Protein AF-0000000074008177 (afdb_homodimer)

pLDDT: mean 93.33, std 7.46, range [54.0, 98.94]

InterPro domains:
  IPR011762 Acetyl-coenzyme A carboxyltransferase, N-terminal [PS50980] (1-225)
  IPR011763 Acetyl-coenzyme A carboxyltransferase, C-terminal [PS50989] (225-456)
  IPR029045 ClpP/crotonase-like domain superfamily [SSF52096] (3-215)
  IPR029045 ClpP/crotonase-like domain superfamily [SSF52096] (184-453)
  IPR034733 Acetyl-coenzyme A carboxylase carboxyl transferase subunit beta [PF01039] (3-454)
  IPR045190 Methylcrotonoyl-CoA carboxylase beta chain MCCB/AccD1-like [PTHR22855] (1-453)

Sequence (912 aa):
MVVEDRVKALIDQGSPFLELSPLAGFQMEYGTIPRASMLTGIGRVSGKLCMILANDGAVKGGSVYPITVKKQLRAQEIALQNRLPCIYVVDSGGAFLPLQSDIFPDKNHGGRSFYNEAVMSAAQIPQIAVVCGSCTAGGAYIPTMADEAVIVHKTGSVFLGGPPLVKAALGEIISAEDLGGATLHCSVSGCTDYFAPDEKSALQICRDIVATLNVHHNEIKGRLPASSPLYDPEEISSLVPSSEQHKLDMYQVIGRLVDRSLFHEFKKMYGPTLLTGFAHLDGYLVGIVGNQGEITSDAASKGAHFVTLCNERGIPILFLQNTWPETPLEAAVHANQLKCQAQMMAIVSCCSVPKITVVVGNAVGLTHYLMGGKATSPSFIFSWPNSIRCMESPNSIMKAVSTNLGLTIHDEDKRKELLAKARARTASETSAVFASSRMWDDGIILPQDTRQVGNNMVVEDRVKALIDQGSPFLELSPLAGFQMEYGTIPRASMLTGIGRVSGKLCMILANDGAVKGGSVYPITVKKQLRAQEIALQNRLPCIYVVDSGGAFLPLQSDIFPDKNHGGRSFYNEAVMSAAQIPQIAVVCGSCTAGGAYIPTMADEAVIVHKTGSVFLGGPPLVKAALGEIISAEDLGGATLHCSVSGCTDYFAPDEKSALQICRDIVATLNVHHNEIKGRLPASSPLYDPEEISSLVPSSEQHKLDMYQVIGRLVDRSLFHEFKKMYGPTLLTGFAHLDGYLVGIVGNQGEITSDAASKGAHFVTLCNERGIPILFLQNTWPETPLEAAVHANQLKCQAQMMAIVSCCSVPKITVVVGNAVGLTHYLMGGKATSPSFIFSWPNSIRCMESPNSIMKAVSTNLGLTIHDEDKRKELLAKARARTASETSAVFASSRMWDDGIILPQDTRQVGNN

Organism: Pomacea canaliculata (NCBI:txid400727)

Radius of gyration: 28.03 Å; Cα contacts (8 Å, |Δi|>4): 2174; chains: 2; bounding box: 73×78×67 Å

Foldseek 3Di:
DFQVVLVCLFAPPPWDKAWWLQLAQDPDPVDRFGSQQWIWTWGHFLRFIAIEIAGGCVTVNSEHELSNLVLLVLSLLLCQLQLHAYEYEDGHPYYPVVRCVSAPDDCSHLVVNLVSQQVSVVVVRAQEYEFQAEQEASSLSRLLSGPAYEFEAPGGFHDPDAQVVCCVPVVDRDHRCRHGHQCCCCPPVVSHPHYHPHSSRSSVVVSVVVNPRPDDRPDPPQFDAAAAAPDALVCQLVQQDPDPPDFRDVLVLCRRFFHPSDWAWDPCPWQVQWTWTWTHQNRAIAIEIEGNHECFLRNLQSLLVRLVVCLVVLHEYEFADDYAADDDDPPVRVVSRVVSNVSLLVSLLPRDHAYEYEDEAECEAPSVNSRPFVVSPHSFYEYAQRYWHDRHDLVVVLVVVLVVCVVPPVDPVVSVVVSVVSSVVSVQCGGPSNCSNSPSGGYHDHSSCVSVSVVD/DFQVVLVCLFAPPPWDKAWWLQLAQDPDPVDRFGSQQWIWTWGHFLRFIAIEIAGGCVTVNSEHELSNLVVLVLSLLLCQLQLHAYEYEDGHPYYPVVRCVSAPDDCSHLVVNLVSQQVSVVVVRAQEYEFQAEQEASSLSRLLSGPAYEFEAPHGFHDNDAQVVCCVPVVDRDHRCRHGHQCCCCPPVVSHPHYHPHSSRRSVVVSVVVNPRPDDRPDPPQFDAAAAAPDALVCQLVQQDPDPPDFRDVLVLCRRFFHPSDWAWDPCPWQVQWTWTWTHQNRAIAIEIEGNHECFLRNLQSLLVRLVVCLVVLHEYEFADDYADDDDDPPVRVVSRVVSNVSLLVSLLPRDHAYEYEDEAECEAPSVSSRPFVVSPHSFYEYAQRYWHDRHDLVVVLVVVLVVCVVPPVDPVVSVVVSVVSSVVSVQCGGPSNCSNSPSGGYHDHSSCVSVSVVD

Nearest PDB structures (foldseek):
  4q0g-assembly1_B-2  TM=9.702E-01  e=1.323E-62  Mycobacterium tuberculosis
  4q0g-assembly1_C  TM=9.439E-01  e=6.535E-63  Mycobacterium tuberculosis
  8j4z-assembly1_J  TM=9.513E-01  e=1.166E-61  Homo sapiens
  3u9s-assembly1_F  TM=9.625E-01  e=1.080E-59  Pseudomonas aeruginosa
  8j78-assembly1_J  TM=9.339E-01  e=2.934E-59  Homo sapiens

Solvent-accessible surface area (backbone atoms only — not comparable to full-atom values): 44468 Å² total; per-residue (Å²): 127,58,55,69,56,53,53,57,66,40,31,40,87,91,54,71,68,52,70,40,29,66,48,17,20,51,74,37,97,90,46,67,33,70,28,25,22,37,54,34,31,40,30,32,28,61,85,37,68,27,30,38,43,30,34,22,43,85,40,77,53,9,34,39,46,51,57,25,41,49,52,52,46,51,52,51,50,45,20,61,78,67,62,26,32,36,38,36,35,38,19,27,62,22,68,45,60,94,49,33,85,61,29,47,55,35,46,81,20,50,48,24,52,57,28,48,47,31,44,35,41,76,69,72,25,54,33,33,19,37,30,60,18,43,20,30,36,76,49,26,44,55,35,48,56,25,79,42,16,30,25,13,45,81,49,8,26,45,31,69,63,53,41,69,53,33,27,72,72,71,66,43,89,53,51,56,45,71,46,18,6,24,66,44,24,51,72,70,44,56,44,29,72,38,76,15,83,36,64,71,54,33,40,48,50,50,32,53,55,49,54,67,52,92,74,75,76,79,69,70,83,76,57,45,82,60,45,65,36,70,42,65,34,75,51,44,57,73,54,54,54,91,47,95,80,47,79,53,62,44,67,63,51,50,28,30,48,16,24,57,37,44,70,52,62,49,60,68,87,48,29,61,26,37,43,34,29,41,31,29,48,70,16,34,64,30,31,38,42,31,36,47,47,63,81,43,38,54,17,19,47,48,50,32,54,49,54,51,50,27,39,77,68,65,30,32,35,39,26,40,27,41,36,54,58,84,73,80,60,57,38,68,59,40,42,36,28,50,43,26,39,33,50,19,32,34,50,56,35,57,48,79,39,55,34,35,20,37,31,70,29,31,38,17,20,74,59,25,47,54,43,47,23,42,25,44,62,38,68,41,36,36,30,23,73,80,14,35,45,38,61,50,50,70,66,56,48,48,48,53,48,50,54,52,41,61,74,74,43,82,49,64,69,60,41,51,53,50,48,51,51,48,51,54,47,51,56,47,62,23,29,33,66,48,35,22,18,68,52,45,32,43,27,73,41,56,62,55,48,52,58,59,62,72,72,105,125,58,54,68,54,53,53,58,67,40,32,39,88,93,54,70,69,51,71,40,28,68,46,18,20,52,73,37,95,92,46,66,32,69,28,24,21,36,52,35,29,40,31,30,28,61,86,36,66,25,31,38,40,29,34,21,44,85,39,77,55,9,34,38,46,52,56,24,40,48,50,52,46,50,52,50,48,45,19,61,78,67,61,26,33,37,38,36,36,39,20,27,61,21,69,45,62,96,49,33,85,62,29,47,56,36,47,82,19,51,47,25,52,57,28,49,48,30,43,35,42,76,70,71,23,54,34,33,19,37,28,61,19,42,20,29,34,75,50,27,44,56,37,47,57,24,78,42,17,31,24,13,44,79,49,9,26,46,32,69,64,52,39,67,53,34,27,73,71,69,65,45,89,53,52,55,45,70,45,20,6,24,66,44,24,50,71,71,46,56,43,28,71,39,77,15,84,35,63,70,53,32,39,49,50,50,32,55,53,47,54,65,52,91,74,76,77,79,69,71,83,76,58,44,83,61,44,66,36,71,41,65,34,76,52,42,56,73,56,55,55,92,46,96,81,48,78,51,63,45,67,64,51,50,28,30,49,16,25,59,37,45,71,53,62,49,59,67,86,49,28,61,26,36,44,35,28,40,33,30,48,69,17,32,65,30,31,39,41,31,33,46,48,60,79,42,37,53,17,20,47,47,50,31,52,50,54,51,52,27,40,77,66,65,30,33,34,39,26,41,29,40,32,56,59,84,74,80,60,58,39,69,60,40,43,36,28,51,42,27,41,34,51,19,32,35,49,55,35,57,47,78,42,56,32,36,19,35,31,70,29,31,38,17,21,75,58,25,49,54,42,47,25,41,23,44,62,39,71,42,36,34,27,23,74,79,14,35,44,38,60,51,51,69,67,57,46,50,49,54,46,49,54,54,41,61,74,74,41,82,51,63,69,60,40,51,52,52,47,52,51,48,50,54,46,51,56,48,61,22,28,33,66,47,34,21,18,69,51,45,32,42,26,74,43,56,62,54,48,51,56,59,62,72,72,107

Secondary structure (DSSP, 8-state):
--HHHHHHHHSPTT--EEEE-TTTTTTBTTB--GGGGEEEEEEEETTEEEEEEEE-TTSGGGEE-HHHHHHHHHHHHHHHHHTPPEEEEEEE-EE-GGGGGGTSSSTTSHHHHHHHHHHHHHTT--EEEEEEEEEETHHHHHHHHSSEEEEETTT-EEESS-HHHHHHHH-----HHHHH-HHHIIIII-S-SEEESSHHHHHHHHHHHHHT--------TTPPPP---SS-GGGHHHHS-SSTTS---HHHHHHTTSGGG--EESSTTSSTTEEEEEEEETTEEEEEEEESS---HHHHHHHHHHHHHHHHHT--EEEEE---PPPP--HHHHHHHHHHHHHHHHHHHH--S-EEEEE-SEEESTHHHHTT-GGG--SEEEE-TT-EEESS-HHHHHHHHHHHHHHH---HHHHHHHHHHHHHHHHHHTBHHHHHHTTSSS-B--GGGHHHHHH-/--HHHHHHHHSPTT--EEEE-TTTTTTBTTB--GGGGEEEEEEEETTEEEEEEEE-TTSGGGEE-HHHHHHHHHHHHHHHHHTPPEEEEEEE-EE-GGGGGGTSSSTTSHHHHHHHHHHHHHTT--EEEEEEEEEETHHHHHHHHSSEEEEETTT-EEESS-HHHHHHHH-----HHHHH-HHHIIIII-S-SEEESSHHHHHHHHHHHHHH--------TTPPPP---SS-GGGHHHHS-SSTTS---HHHHHHHHSGGG--EESSTTSSTTEEEEEEEETTEEEEEEEESS---HHHHHHHHHHHHHHHHHT--EEEEEEE-PPPP--HHHHHHHHHHHHHHHHHHHH--S-EEEEEEEEEESTHHHHTT-GGG--SEEEE-TT-EEESS-HHHHHHHHHHHHHHH---HHHHHHHHHHHHHHHHHHTBHHHHHHTTSSS-B--GGGHHHHHH-

Structure (mmCIF, N/CA/C/O backbone):
data_AF-0000000074008177-model_v1
#
loop_
_entity.id
_entity.type
_entity.pdbx_description
1 polymer 'methylcrotonoyl-CoA carboxylase'
#
loop_
_atom_site.group_PDB
_atom_site.id
_atom_site.type_symbol
_atom_site.label_atom_id
_atom_site.label_alt_id
_atom_site.label_comp_id
_atom_site.label_asym_id
_atom_site.label_entity_id
_atom_site.label_seq_id
_atom_site.pdbx_PDB_ins_code
_atom_site.Cartn_x
_atom_site.Cartn_y
_atom_site.Cartn_z
_atom_site.occupancy
_atom_site.B_iso_or_equiv
_atom_site.auth_seq_id
_atom_site.auth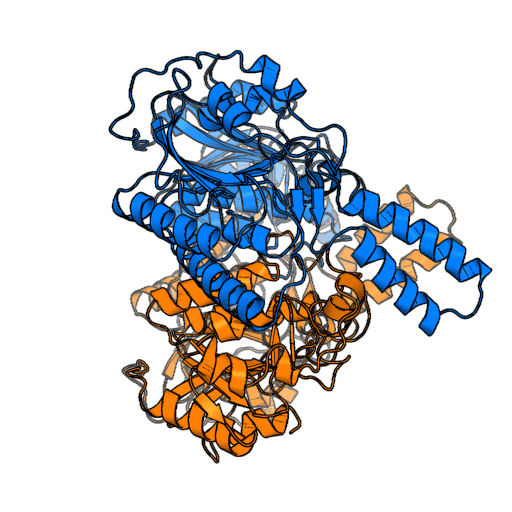_comp_id
_atom_site.auth_asym_id
_atom_site.auth_atom_id
_atom_site.pdbx_PDB_model_num
ATOM 1 N N . MET A 1 1 ? -24.156 16.016 16.75 1 92.62 1 MET A N 1
ATOM 2 C CA . MET A 1 1 ? -24.781 14.883 16.062 1 92.62 1 MET A CA 1
ATOM 3 C C . MET A 1 1 ? -23.875 13.656 16.109 1 92.62 1 MET A C 1
ATOM 5 O O . MET A 1 1 ? -22.656 13.773 16.172 1 92.62 1 MET A O 1
ATOM 9 N N . VAL A 1 2 ? -24.516 12.516 16.297 1 94.81 2 VAL A N 1
ATOM 10 C CA . VAL A 1 2 ? -23.75 11.281 16.125 1 94.81 2 VAL A CA 1
ATOM 11 C C . VAL A 1 2 ? -23.422 11.07 14.648 1 94.81 2 VAL A C 1
ATOM 13 O O . VAL A 1 2 ? -24.047 11.688 13.781 1 94.81 2 VAL A O 1
ATOM 16 N N . VAL A 1 3 ? -22.438 10.32 14.367 1 97.25 3 VAL A N 1
ATOM 17 C CA . VAL A 1 3 ? -21.859 10.203 13.031 1 97.25 3 VAL A CA 1
ATOM 18 C C . VAL A 1 3 ? -22.938 9.734 12.047 1 97.25 3 VAL A C 1
ATOM 20 O O . VAL A 1 3 ? -22.984 10.211 10.906 1 97.25 3 VAL A O 1
ATOM 23 N N . GLU A 1 4 ? -23.828 8.836 12.391 1 97.38 4 GLU A N 1
ATOM 24 C CA . GLU A 1 4 ? -24.875 8.344 11.516 1 97.38 4 GLU A CA 1
ATOM 25 C C . GLU A 1 4 ? -25.812 9.477 11.094 1 97.38 4 GLU A C 1
ATOM 27 O O . GLU A 1 4 ? -26.25 9.539 9.945 1 97.38 4 GLU A O 1
ATOM 32 N N . ASP A 1 5 ? -26.109 10.328 12.031 1 97.5 5 ASP A N 1
ATOM 33 C CA . ASP A 1 5 ? -26.984 11.453 11.742 1 97.5 5 ASP A CA 1
ATOM 34 C C . ASP A 1 5 ? -26.312 12.445 10.797 1 97.5 5 ASP A C 1
ATOM 36 O O . ASP A 1 5 ? -26.984 13.039 9.938 1 97.5 5 ASP A O 1
ATOM 40 N N . ARG A 1 6 ? -25.016 12.656 10.969 1 98.19 6 ARG A N 1
ATOM 41 C CA . ARG A 1 6 ? -24.266 13.531 10.062 1 98.19 6 ARG A CA 1
ATOM 42 C C . ARG A 1 6 ? -24.359 13.023 8.625 1 98.19 6 ARG A C 1
ATOM 44 O O . ARG A 1 6 ? -24.641 13.797 7.707 1 98.19 6 ARG A O 1
ATOM 51 N N . VAL A 1 7 ? -24.156 11.711 8.43 1 98.25 7 VAL A N 1
ATOM 52 C CA . VAL A 1 7 ? -24.172 11.117 7.098 1 98.25 7 VAL A CA 1
ATOM 53 C C . VAL A 1 7 ? -25.594 11.188 6.523 1 98.25 7 VAL A C 1
ATOM 55 O O . VAL A 1 7 ? -25.781 11.539 5.355 1 98.25 7 VAL A O 1
ATOM 58 N N . LYS A 1 8 ? -26.578 10.891 7.348 1 97.62 8 LYS A N 1
ATOM 59 C CA . LYS A 1 8 ? -27.969 10.953 6.918 1 97.62 8 LYS A CA 1
ATOM 60 C C . LYS A 1 8 ? -28.344 12.352 6.453 1 97.62 8 LYS A C 1
ATOM 62 O O . LYS A 1 8 ? -29.078 12.516 5.48 1 97.62 8 LYS A O 1
ATOM 67 N N . ALA A 1 9 ? -27.844 13.328 7.172 1 97.88 9 ALA A N 1
ATOM 68 C CA . ALA A 1 9 ? -28.141 14.719 6.836 1 97.88 9 ALA A CA 1
ATOM 69 C C . ALA A 1 9 ? -27.469 15.117 5.527 1 97.88 9 ALA A C 1
ATOM 71 O O . ALA A 1 9 ? -27.922 16.047 4.848 1 97.88 9 ALA A O 1
ATOM 72 N N . LEU A 1 10 ? -26.359 14.469 5.164 1 98.31 10 LEU A N 1
ATOM 73 C CA . LEU A 1 10 ? -25.594 14.797 3.969 1 98.31 10 LEU A CA 1
ATOM 74 C C . LEU A 1 10 ? -26.219 14.164 2.73 1 98.31 10 LEU A C 1
ATOM 76 O O . LEU A 1 10 ? -26.297 14.805 1.678 1 98.31 10 LEU A O 1
ATOM 80 N N . ILE A 1 11 ? -26.672 12.906 2.828 1 98.06 11 ILE A N 1
ATOM 81 C CA . ILE A 1 11 ? -27.094 12.148 1.654 1 98.06 11 ILE A CA 1
ATOM 82 C C . ILE A 1 11 ? -28.516 12.555 1.264 1 98.06 11 ILE A C 1
ATOM 84 O O . ILE A 1 11 ? -29.281 13.023 2.105 1 98.06 11 ILE A O 1
ATOM 88 N N . ASP A 1 12 ? -28.812 12.43 0.008 1 97.81 12 ASP A N 1
ATOM 89 C CA . ASP A 1 12 ? -30.156 12.734 -0.486 1 97.81 12 ASP A CA 1
ATOM 90 C C . ASP A 1 12 ? -31.203 11.891 0.22 1 97.81 12 ASP A C 1
ATOM 92 O O . ASP A 1 12 ? -31.016 10.688 0.42 1 97.81 12 ASP A O 1
ATOM 96 N N . GLN A 1 13 ? -32.25 12.562 0.595 1 96.38 13 GLN A N 1
ATOM 97 C CA . GLN A 1 13 ? -33.312 11.867 1.297 1 96.38 13 GLN A CA 1
ATOM 98 C C . GLN A 1 13 ? -33.844 10.672 0.49 1 96.38 13 GLN A C 1
ATOM 100 O O . GLN A 1 13 ? -34.094 10.797 -0.706 1 96.38 13 GLN A O 1
ATOM 105 N N . GLY A 1 14 ? -33.875 9.562 1.134 1 93.06 14 GLY A N 1
ATOM 106 C CA . GLY A 1 14 ? -34.406 8.359 0.524 1 93.06 14 GLY A CA 1
ATOM 107 C C . GLY A 1 14 ? -33.438 7.66 -0.387 1 93.06 14 GLY A C 1
ATOM 108 O O . GLY A 1 14 ? -33.719 6.59 -0.927 1 93.06 14 GLY A O 1
ATOM 109 N N . SER A 1 15 ? -32.281 8.242 -0.63 1 92.69 15 SER A N 1
ATOM 110 C CA . SER A 1 15 ? -31.281 7.613 -1.49 1 92.69 15 SER A CA 1
ATOM 111 C C . SER A 1 15 ? -30.5 6.539 -0.741 1 92.69 15 SER A C 1
ATOM 113 O O . SER A 1 15 ? -30.375 6.594 0.485 1 92.69 15 SER A O 1
ATOM 115 N N . PRO A 1 16 ? -30.047 5.52 -1.491 1 92 16 PRO A N 1
ATOM 116 C CA . PRO A 1 16 ? -29.266 4.457 -0.848 1 92 16 PRO A CA 1
ATOM 117 C C . PRO A 1 16 ? -27.891 4.926 -0.397 1 92 16 PRO A C 1
ATOM 119 O O . PRO A 1 16 ? -27.359 5.906 -0.932 1 92 16 PRO A O 1
ATOM 122 N N . PHE A 1 17 ? -27.375 4.297 0.656 1 95.31 17 PHE A N 1
ATOM 123 C CA . PHE A 1 17 ? -26.016 4.488 1.164 1 95.31 17 PHE A CA 1
ATOM 124 C C . PHE A 1 17 ? -25.297 3.154 1.293 1 95.31 17 PHE A C 1
ATOM 126 O O . PHE A 1 17 ? -25.766 2.252 1.989 1 95.31 17 PHE A O 1
ATOM 133 N N . LEU A 1 18 ? -24.219 2.938 0.572 1 95.62 18 LEU A N 1
ATOM 134 C CA . LEU A 1 18 ? -23.391 1.737 0.69 1 95.62 18 LEU A CA 1
ATOM 135 C C . LEU A 1 18 ? -22.281 1.939 1.715 1 95.62 18 LEU A C 1
ATOM 137 O O . LEU A 1 18 ? -21.234 2.502 1.395 1 95.62 18 LEU A O 1
ATOM 141 N N . GLU A 1 19 ? -22.547 1.491 2.926 1 97.06 19 GLU A N 1
ATOM 142 C CA . GLU A 1 19 ? -21.5 1.553 3.939 1 97.06 19 GLU A CA 1
ATOM 143 C C . GLU A 1 19 ? -20.391 0.554 3.643 1 97.06 19 GLU A C 1
ATOM 145 O O . GLU A 1 19 ? -20.656 -0.588 3.262 1 97.06 19 GLU A O 1
ATOM 150 N N . LEU A 1 20 ? -19.219 1.006 3.811 1 97.88 20 LEU A N 1
ATOM 151 C CA . LEU A 1 20 ? -18.047 0.157 3.562 1 97.88 20 LEU A CA 1
ATOM 152 C C . LEU A 1 20 ? -17.344 -0.186 4.867 1 97.88 20 LEU A C 1
ATOM 154 O O . LEU A 1 20 ? -17.234 0.659 5.758 1 97.88 20 LEU A O 1
ATOM 158 N N . SER A 1 21 ? -16.922 -1.44 5.027 1 98.12 21 SER A N 1
ATOM 159 C CA . SER A 1 21 ? -16.062 -1.953 6.082 1 98.12 21 SER A CA 1
ATOM 160 C C . SER A 1 21 ? -16.656 -1.696 7.461 1 98.12 21 SER A C 1
ATOM 162 O O . SER A 1 21 ? -15.992 -1.166 8.352 1 98.12 21 SER A O 1
ATOM 164 N N . PRO A 1 22 ? -17.875 -2.088 7.688 1 97.62 22 PRO A N 1
ATOM 165 C CA . PRO A 1 22 ? -18.531 -1.797 8.969 1 97.62 22 PRO A CA 1
ATOM 166 C C . PRO A 1 22 ? -17.906 -2.562 10.133 1 97.62 22 PRO A C 1
ATOM 168 O O . PRO A 1 22 ? -18.047 -2.162 11.289 1 97.62 22 PRO A O 1
ATOM 171 N N . LEU A 1 23 ? -17.172 -3.654 9.867 1 98.12 23 LEU A N 1
ATOM 172 C CA . LEU A 1 23 ? -16.625 -4.477 10.945 1 98.12 23 LEU A CA 1
ATOM 173 C C . LEU A 1 23 ? -15.172 -4.121 11.203 1 98.12 23 LEU A C 1
ATOM 175 O O . LEU A 1 23 ? -14.539 -4.699 12.094 1 98.12 23 LEU A O 1
ATOM 179 N N . ALA A 1 24 ? -14.648 -3.156 10.477 1 98.62 24 ALA A N 1
ATOM 180 C CA . ALA A 1 24 ? -13.25 -2.771 10.656 1 98.62 24 ALA A CA 1
ATOM 181 C C . ALA A 1 24 ? -12.969 -2.426 12.117 1 98.62 24 ALA A C 1
ATOM 183 O O . ALA A 1 24 ? -13.719 -1.676 12.742 1 98.62 24 ALA A O 1
ATOM 184 N N . GLY A 1 25 ? -11.875 -2.998 12.633 1 98.44 25 GLY A N 1
ATOM 185 C CA . GLY A 1 25 ? -11.422 -2.639 13.961 1 98.44 25 GLY A CA 1
ATOM 186 C C . GLY A 1 25 ? -11.969 -3.547 15.047 1 98.44 25 GLY A C 1
ATOM 187 O O . GLY A 1 25 ? -11.672 -3.369 16.234 1 98.44 25 GLY A O 1
ATOM 188 N N . PHE A 1 26 ? -12.75 -4.594 14.641 1 97.62 26 PHE A N 1
ATOM 189 C CA . PHE A 1 26 ? -13.305 -5.527 15.609 1 97.62 26 PHE A CA 1
ATOM 190 C C . PHE A 1 26 ? -12.227 -6.465 16.141 1 97.62 26 PHE A C 1
ATOM 192 O O . PHE A 1 26 ? -11.508 -7.102 15.359 1 97.62 26 PHE A O 1
ATOM 199 N N . GLN A 1 27 ? -12 -6.504 17.438 1 95.5 27 GLN A N 1
ATOM 200 C CA . GLN A 1 27 ? -11.102 -7.398 18.156 1 95.5 27 GLN A CA 1
ATOM 201 C C . GLN A 1 27 ? -9.688 -7.344 17.594 1 95.5 27 GLN A C 1
ATOM 203 O O . GLN A 1 27 ? -9.102 -8.375 17.281 1 95.5 27 GLN A O 1
ATOM 208 N N . MET A 1 28 ? -9.18 -6.152 17.484 1 96 28 MET A N 1
ATOM 209 C CA . MET A 1 28 ? -7.789 -5.973 17.094 1 96 28 MET A CA 1
ATOM 210 C C . MET A 1 28 ? -6.844 -6.328 18.234 1 96 28 MET A C 1
ATOM 212 O O . MET A 1 28 ? -7.266 -6.438 19.375 1 96 28 MET A O 1
ATOM 216 N N . GLU A 1 29 ? -5.605 -6.531 17.875 1 91.56 29 GLU A N 1
ATOM 217 C CA . GLU A 1 29 ? -4.59 -6.855 18.875 1 91.56 29 GLU A CA 1
ATOM 218 C C . GLU A 1 29 ? -4.473 -5.75 19.922 1 91.56 29 GLU A C 1
ATOM 220 O O . GLU A 1 29 ? -4.16 -6.016 21.078 1 91.56 29 GLU A O 1
ATOM 225 N N . TYR A 1 30 ? -4.738 -4.512 19.562 1 91.94 30 TYR A N 1
ATOM 226 C CA . TYR A 1 30 ? -4.637 -3.377 20.484 1 91.94 30 TYR A CA 1
ATOM 227 C C . TYR A 1 30 ? -6.008 -2.98 21.016 1 91.94 30 TYR A C 1
ATOM 229 O O . TYR A 1 30 ? -6.184 -1.872 21.516 1 91.94 30 TYR A O 1
ATOM 237 N N . GLY A 1 31 ? -7.02 -3.865 20.859 1 93.69 31 GLY A N 1
ATOM 238 C CA . GLY A 1 31 ? -8.359 -3.633 21.359 1 93.69 31 GLY A CA 1
ATOM 239 C C . GLY A 1 31 ? -9.391 -3.439 20.266 1 93.69 31 GLY A C 1
ATOM 240 O O . GLY A 1 31 ? -9.031 -3.311 19.094 1 93.69 31 GLY A O 1
ATOM 241 N N . THR A 1 32 ? -10.664 -3.471 20.641 1 96.69 32 THR A N 1
ATOM 242 C CA . THR A 1 32 ? -11.758 -3.279 19.688 1 96.69 32 THR A CA 1
ATOM 243 C C . THR A 1 32 ? -11.969 -1.797 19.406 1 96.69 32 THR A C 1
ATOM 245 O O . THR A 1 32 ? -12.055 -0.987 20.328 1 96.69 32 THR A O 1
ATOM 248 N N . ILE A 1 33 ? -11.945 -1.417 18.188 1 97.75 33 ILE A N 1
ATOM 249 C CA . ILE A 1 33 ? -12.219 -0.075 17.688 1 97.75 33 ILE A CA 1
ATOM 250 C C . ILE A 1 33 ? -13.445 -0.105 16.781 1 97.75 33 ILE A C 1
ATOM 252 O O . ILE A 1 33 ? -13.312 -0.262 15.562 1 97.75 33 ILE A O 1
ATOM 256 N N . PRO A 1 34 ? -14.602 0.086 17.344 1 97.19 34 PRO A N 1
ATOM 257 C CA . PRO A 1 34 ? -15.812 -0.046 16.531 1 97.19 34 PRO A CA 1
ATOM 258 C C . PRO A 1 34 ? -15.75 0.752 15.234 1 97.19 34 PRO A C 1
ATOM 260 O O . PRO A 1 34 ? -15.477 1.955 15.258 1 97.19 34 PRO A O 1
ATOM 263 N N . ARG A 1 35 ? -15.93 0.091 14.078 1 97.44 35 ARG A N 1
ATOM 264 C CA . ARG A 1 35 ? -15.922 0.66 12.734 1 97.44 35 ARG A CA 1
ATOM 265 C C . ARG A 1 35 ? -14.633 1.429 12.469 1 97.44 35 ARG A C 1
ATOM 267 O O . ARG A 1 35 ? -14.625 2.4 11.711 1 97.44 35 ARG A O 1
ATOM 274 N N . ALA A 1 36 ? -13.625 1.115 13.242 1 98.06 36 ALA A N 1
ATOM 275 C CA . ALA A 1 36 ? -12.336 1.802 13.164 1 98.06 36 ALA A CA 1
ATOM 276 C C . ALA A 1 36 ? -12.492 3.297 13.422 1 98.06 36 ALA A C 1
ATOM 278 O O . ALA A 1 36 ? -11.805 4.117 12.812 1 98.06 36 ALA A O 1
ATOM 279 N N . SER A 1 37 ? -13.492 3.684 14.195 1 97.38 37 SER A N 1
ATOM 280 C CA . SER A 1 37 ? -13.766 5.055 14.609 1 97.38 37 SER A CA 1
ATOM 281 C C . SER A 1 37 ? -14.094 5.941 13.414 1 97.38 37 SER A C 1
ATOM 283 O O . SER A 1 37 ? -13.805 7.141 13.43 1 97.38 37 SER A O 1
ATOM 285 N N . MET A 1 38 ? -14.602 5.375 12.336 1 98 38 MET A N 1
ATOM 286 C CA . MET A 1 38 ? -14.922 6.125 11.125 1 98 38 MET A CA 1
ATOM 287 C C . MET A 1 38 ? -16.016 5.426 10.32 1 98 38 MET A C 1
ATOM 289 O O . MET A 1 38 ? -15.969 4.207 10.133 1 98 38 MET A O 1
ATOM 293 N N . LEU A 1 39 ? -17 6.137 9.969 1 98.38 39 LEU A N 1
ATOM 294 C CA . LEU A 1 39 ? -18.016 5.656 9.031 1 98.38 39 LEU A CA 1
ATOM 295 C C . LEU A 1 39 ? -17.656 6.051 7.602 1 98.38 39 LEU A C 1
ATOM 297 O O . LEU A 1 39 ? -17.453 7.23 7.309 1 98.38 39 LEU A O 1
ATOM 301 N N . THR A 1 40 ? -17.438 5.055 6.715 1 98.69 40 THR A N 1
ATOM 302 C CA . THR A 1 40 ? -17.172 5.328 5.305 1 98.69 40 THR A CA 1
ATOM 303 C C . THR A 1 40 ? -18.234 4.699 4.418 1 98.69 40 THR A C 1
ATOM 305 O O . THR A 1 40 ? -18.844 3.689 4.785 1 98.69 40 THR A O 1
ATOM 308 N N . GLY A 1 41 ? -18.438 5.328 3.279 1 98.12 41 GLY A N 1
ATOM 309 C CA . GLY A 1 41 ? -19.422 4.77 2.348 1 98.12 41 GLY A CA 1
ATOM 310 C C . GLY A 1 41 ? -19.688 5.676 1.162 1 98.12 41 GLY A C 1
ATOM 311 O O . GLY A 1 41 ? -19.156 6.785 1.087 1 98.12 41 GLY A O 1
ATOM 312 N N . ILE A 1 42 ? -20.438 5.195 0.255 1 97.25 42 ILE A N 1
ATOM 313 C CA . ILE A 1 42 ? -20.812 5.902 -0.965 1 97.25 42 ILE A CA 1
ATOM 314 C C . ILE A 1 42 ? -22.297 6.262 -0.921 1 97.25 42 ILE A C 1
ATOM 316 O O . ILE A 1 42 ? -23.141 5.406 -0.635 1 97.25 42 ILE A O 1
ATOM 320 N N . GLY A 1 43 ? -22.625 7.5 -1.13 1 96.06 43 GLY A N 1
ATOM 321 C CA . GLY A 1 43 ? -23.984 7.988 -1.171 1 96.06 43 GLY A CA 1
ATOM 322 C C . GLY A 1 43 ? -24.172 9.141 -2.139 1 96.06 43 GLY A C 1
ATOM 323 O O . GLY A 1 43 ? -23.203 9.688 -2.66 1 96.06 43 GLY A O 1
ATOM 324 N N . ARG A 1 44 ? -25.422 9.438 -2.398 1 96.31 44 ARG A N 1
ATOM 325 C CA . ARG A 1 44 ? -25.75 10.562 -3.268 1 96.31 44 ARG A CA 1
ATOM 326 C C . ARG A 1 44 ? -25.938 11.836 -2.461 1 96.31 44 ARG A C 1
ATOM 328 O O . ARG A 1 44 ? -26.703 11.859 -1.491 1 96.31 44 ARG A O 1
ATOM 335 N N . VAL A 1 45 ? -25.203 12.805 -2.791 1 97.88 45 VAL A N 1
ATOM 336 C CA . VAL A 1 45 ? -25.312 14.133 -2.195 1 97.88 45 VAL A CA 1
ATOM 337 C C . VAL A 1 45 ? -25.609 15.164 -3.279 1 97.88 45 VAL A C 1
ATOM 339 O O . VAL A 1 45 ? -24.812 15.344 -4.207 1 97.88 45 VAL A O 1
ATOM 342 N N . SER A 1 46 ? -26.766 15.781 -3.17 1 97.25 46 SER A N 1
ATOM 343 C CA . SER A 1 46 ? -27.203 16.734 -4.188 1 97.25 46 SER A CA 1
ATOM 344 C C . SER A 1 46 ? -27.141 16.125 -5.582 1 97.25 46 SER A C 1
ATOM 346 O O . SER A 1 46 ? -26.625 16.734 -6.516 1 97.25 46 SER A O 1
ATOM 348 N N . GLY A 1 47 ? -27.5 14.93 -5.637 1 94.25 47 GLY A N 1
ATOM 349 C CA . GLY A 1 47 ? -27.656 14.242 -6.906 1 94.25 47 GLY A CA 1
ATOM 350 C C . GLY A 1 47 ? -26.359 13.594 -7.391 1 94.25 47 GLY A C 1
ATOM 351 O O . GLY A 1 47 ? -26.359 12.883 -8.398 1 94.25 47 GLY A O 1
ATOM 352 N N . LYS A 1 48 ? -25.297 13.773 -6.691 1 95.38 48 LYS A N 1
ATOM 353 C CA . LYS A 1 48 ? -24 13.266 -7.141 1 95.38 48 LYS A CA 1
ATOM 354 C C . LYS A 1 48 ? -23.484 12.172 -6.207 1 95.38 48 LYS A C 1
ATOM 356 O O . LYS A 1 48 ? -23.625 12.273 -4.984 1 95.38 48 LYS A O 1
ATOM 361 N N . LEU A 1 49 ? -22.938 11.102 -6.785 1 95.31 49 LEU A N 1
ATOM 362 C CA . LEU A 1 49 ? -22.312 10.062 -5.973 1 95.31 49 LEU A CA 1
ATOM 363 C C . LEU A 1 49 ? -21.016 10.57 -5.34 1 95.31 49 LEU A C 1
ATOM 365 O O . LEU A 1 49 ? -20.156 11.109 -6.031 1 95.31 49 LEU A O 1
ATOM 369 N N . CYS A 1 50 ? -20.922 10.453 -4.031 1 97.75 50 CYS A N 1
ATOM 370 C CA . CYS A 1 50 ? -19.766 10.906 -3.283 1 97.75 50 CYS A CA 1
ATOM 371 C C . CYS A 1 50 ? -19.25 9.82 -2.34 1 97.75 50 CYS A C 1
ATOM 373 O O . CYS A 1 50 ? -20.031 8.969 -1.896 1 97.75 50 CYS A O 1
ATOM 375 N N . MET A 1 51 ? -18 9.742 -2.158 1 98.56 51 MET A N 1
ATOM 376 C CA . MET A 1 51 ? -17.406 8.992 -1.053 1 98.56 51 MET A CA 1
ATOM 377 C C . MET A 1 51 ? -17.422 9.812 0.232 1 98.56 51 MET A C 1
ATOM 379 O O . MET A 1 51 ? -16.938 10.945 0.258 1 98.56 51 MET A O 1
ATOM 383 N N . ILE A 1 52 ? -18.031 9.297 1.221 1 98.88 52 ILE A N 1
ATOM 384 C CA . ILE A 1 52 ? -18.109 9.992 2.5 1 98.88 52 ILE A CA 1
ATOM 385 C C . ILE A 1 52 ? -17.203 9.305 3.521 1 98.88 52 ILE A C 1
ATOM 387 O O . ILE A 1 52 ? -17.25 8.086 3.676 1 98.88 52 ILE A O 1
ATOM 391 N N . LEU A 1 53 ? -16.344 10.008 4.113 1 98.75 53 LEU A N 1
ATOM 392 C CA . LEU A 1 53 ? -15.5 9.602 5.234 1 98.75 53 LEU A CA 1
ATOM 393 C C . LEU A 1 53 ? -15.82 10.422 6.48 1 98.75 53 LEU A C 1
ATOM 395 O O . LEU A 1 53 ? -15.523 11.617 6.531 1 98.75 53 LEU A O 1
ATOM 399 N N . ALA A 1 54 ? -16.406 9.797 7.477 1 98.62 54 ALA A N 1
ATOM 400 C CA . ALA A 1 54 ? -16.859 10.539 8.641 1 98.62 54 ALA A CA 1
ATOM 401 C C . ALA A 1 54 ? -16.281 9.961 9.93 1 98.62 54 ALA A C 1
ATOM 403 O O . ALA A 1 54 ? -16.578 8.82 10.289 1 98.62 54 ALA A O 1
ATOM 404 N N . ASN A 1 55 ? -15.477 10.766 10.609 1 97.81 55 ASN A N 1
ATOM 405 C CA . ASN A 1 55 ? -14.938 10.344 11.898 1 97.81 55 ASN A CA 1
ATOM 406 C C . ASN A 1 55 ? -16.031 10.133 12.93 1 97.81 55 ASN A C 1
ATOM 408 O O . ASN A 1 55 ? -17.047 10.836 12.914 1 97.81 55 ASN A O 1
ATOM 412 N N . ASP A 1 56 ? -15.82 9.156 13.758 1 96.88 56 ASP A N 1
ATOM 413 C CA . ASP A 1 56 ? -16.75 8.898 14.859 1 96.88 56 ASP A CA 1
ATOM 414 C C . ASP A 1 56 ? -16.141 9.312 16.188 1 96.88 56 ASP A C 1
ATOM 416 O O . ASP A 1 56 ? -15.453 8.523 16.844 1 96.88 56 ASP A O 1
ATOM 420 N N . GLY A 1 57 ? -16.453 10.469 16.656 1 93.25 57 GLY A N 1
ATOM 421 C CA . GLY A 1 57 ? -15.906 11.023 17.875 1 93.25 57 GLY A CA 1
ATOM 422 C C . GLY A 1 57 ? -16.344 10.273 19.125 1 93.25 57 GLY A C 1
ATOM 423 O O . GLY A 1 57 ? -15.727 10.398 20.172 1 93.25 57 GLY A O 1
ATOM 424 N N . ALA A 1 58 ? -17.359 9.477 18.984 1 93 58 ALA A N 1
ATOM 425 C CA . ALA A 1 58 ? -17.906 8.742 20.125 1 93 58 ALA A CA 1
ATOM 426 C C . ALA A 1 58 ? -17.047 7.504 20.422 1 93 58 ALA A C 1
ATOM 428 O O . ALA A 1 58 ? -17.156 6.922 21.5 1 93 58 ALA A O 1
ATOM 429 N N . VAL A 1 59 ? -16.266 7.125 19.469 1 94.12 59 VAL A N 1
ATOM 430 C CA . VAL A 1 59 ? -15.406 5.957 19.641 1 94.12 59 VAL A CA 1
ATOM 431 C C . VAL A 1 59 ? -14.016 6.398 20.094 1 94.12 59 VAL A C 1
ATOM 433 O O . VAL A 1 59 ? -13.219 6.883 19.281 1 94.12 59 VAL A O 1
ATOM 436 N N . LYS A 1 60 ? -13.711 6.176 21.359 1 90.75 60 LYS A N 1
ATOM 437 C CA . LYS A 1 60 ? -12.398 6.465 21.922 1 90.75 60 LYS A CA 1
ATOM 438 C C . LYS A 1 60 ? -11.961 7.891 21.609 1 90.75 60 LYS A C 1
ATOM 440 O O . LYS A 1 60 ? -10.828 8.117 21.203 1 90.75 60 LYS A O 1
ATOM 445 N N . GLY A 1 61 ? -12.953 8.805 21.703 1 88.25 61 GLY A N 1
ATOM 446 C CA . GLY A 1 61 ? -12.656 10.211 21.484 1 88.25 61 GLY A CA 1
ATOM 447 C C . GLY A 1 61 ? -12.289 10.539 20.047 1 88.25 61 GLY A C 1
ATOM 448 O O . GLY A 1 61 ? -11.641 11.555 19.781 1 88.25 61 GLY A O 1
ATOM 449 N N . GLY A 1 62 ? -12.586 9.633 19.172 1 91.75 62 GLY A N 1
ATOM 450 C CA . GLY A 1 62 ? -12.25 9.859 17.766 1 91.75 62 GLY A CA 1
ATOM 451 C C . GLY A 1 62 ? -10.781 9.641 17.453 1 91.75 62 GLY A C 1
ATOM 452 O O . GLY A 1 62 ? -10.273 10.148 16.453 1 91.75 62 GLY A O 1
ATOM 453 N N . SER A 1 63 ? -10.078 8.906 18.297 1 92.69 63 SER A N 1
ATOM 454 C CA . SER A 1 63 ? -8.656 8.641 18.125 1 92.69 63 SER A CA 1
ATOM 455 C C . SER A 1 63 ? -8.406 7.809 16.859 1 92.69 63 SER A C 1
ATOM 457 O O . SER A 1 63 ? -9.203 6.934 16.531 1 92.69 63 SER A O 1
ATOM 459 N N . VAL A 1 64 ? -7.336 8.141 16.234 1 96.19 64 VAL A N 1
ATOM 460 C CA . VAL A 1 64 ? -6.957 7.457 15.008 1 96.19 64 VAL A CA 1
ATOM 461 C C . VAL A 1 64 ? -6.012 6.301 15.336 1 96.19 64 VAL A C 1
ATOM 463 O O . VAL A 1 64 ? -4.93 6.508 15.891 1 96.19 64 VAL A O 1
ATOM 466 N N . TYR A 1 65 ? -6.465 5.09 15.094 1 97.31 65 TYR A N 1
ATOM 467 C CA . TYR A 1 65 ? -5.676 3.869 15.234 1 97.31 65 TYR A CA 1
ATOM 468 C C . TYR A 1 65 ? -5.152 3.398 13.891 1 97.31 65 TYR A C 1
ATOM 470 O O . TYR A 1 65 ? -5.559 3.912 12.844 1 97.31 65 TYR A O 1
ATOM 478 N N . PRO A 1 66 ? -4.195 2.43 13.875 1 98 66 PRO A N 1
ATOM 479 C CA . PRO A 1 66 ? -3.682 1.93 12.602 1 98 66 PRO A CA 1
ATOM 480 C C . PRO A 1 66 ? -4.789 1.468 11.656 1 98 66 PRO A C 1
ATOM 482 O O . PRO A 1 66 ? -4.758 1.774 10.461 1 98 66 PRO A O 1
ATOM 485 N N . ILE A 1 67 ? -5.824 0.824 12.156 1 98.62 67 ILE A N 1
ATOM 486 C CA . ILE A 1 67 ? -6.918 0.314 11.336 1 98.62 67 ILE A CA 1
ATOM 487 C C . ILE A 1 67 ? -7.758 1.478 10.812 1 98.62 67 ILE A C 1
ATOM 489 O O . ILE A 1 67 ? -8.375 1.376 9.75 1 98.62 67 ILE A O 1
ATOM 493 N N . THR A 1 68 ? -7.797 2.635 11.562 1 98.5 68 THR A N 1
ATOM 494 C CA . THR A 1 68 ? -8.492 3.826 11.094 1 98.5 68 THR A CA 1
ATOM 495 C C . THR A 1 68 ? -7.836 4.379 9.828 1 98.5 68 THR A C 1
ATOM 497 O O . THR A 1 68 ? -8.516 4.715 8.859 1 98.5 68 THR A O 1
ATOM 500 N N . VAL A 1 69 ? -6.516 4.398 9.898 1 98.44 69 VAL A N 1
ATOM 501 C CA . VAL A 1 69 ? -5.754 4.875 8.75 1 98.44 69 VAL A CA 1
ATOM 502 C C . VAL A 1 69 ? -6.004 3.963 7.555 1 98.44 69 VAL A C 1
ATOM 504 O O . VAL A 1 69 ? -6.289 4.441 6.453 1 98.44 69 VAL A O 1
ATOM 507 N N . LYS A 1 70 ? -5.922 2.672 7.801 1 98.62 70 LYS A N 1
ATOM 508 C CA . LYS A 1 70 ? -6.145 1.707 6.73 1 98.62 70 LYS A CA 1
ATOM 509 C C . LYS A 1 70 ? -7.52 1.896 6.094 1 98.62 70 LYS A C 1
ATOM 511 O O . LYS A 1 70 ? -7.66 1.825 4.871 1 98.62 70 LYS A O 1
ATOM 516 N N . LYS A 1 71 ? -8.531 2.088 6.906 1 98.69 71 LYS A N 1
ATOM 517 C CA . LYS A 1 71 ? -9.891 2.275 6.41 1 98.69 71 LYS A CA 1
ATOM 518 C C . LYS A 1 71 ? -10 3.551 5.578 1 98.69 71 LYS A C 1
ATOM 520 O O . LYS A 1 71 ? -10.633 3.555 4.52 1 98.69 71 LYS A O 1
ATOM 525 N N . GLN A 1 72 ? -9.422 4.625 6.07 1 98.62 72 GLN A N 1
ATOM 526 C CA . GLN A 1 72 ? -9.422 5.883 5.328 1 98.62 72 GLN A CA 1
ATOM 527 C C . GLN A 1 72 ? -8.742 5.719 3.971 1 98.62 72 GLN A C 1
ATOM 529 O O . GLN A 1 72 ? -9.258 6.188 2.953 1 98.62 72 GLN A O 1
ATOM 534 N N . LEU A 1 73 ? -7.621 5.055 3.947 1 98.75 73 LEU A N 1
ATOM 535 C CA . LEU A 1 73 ? -6.875 4.855 2.709 1 98.75 73 LEU A CA 1
ATOM 536 C C . LEU A 1 73 ? -7.68 4.02 1.719 1 98.75 73 LEU A C 1
ATOM 538 O O . LEU A 1 73 ? -7.652 4.281 0.514 1 98.75 73 LEU A O 1
ATOM 542 N N . ARG A 1 74 ? -8.359 3.008 2.211 1 98.75 74 ARG A N 1
ATOM 543 C CA . ARG A 1 74 ? -9.188 2.188 1.331 1 98.75 74 ARG A CA 1
ATOM 544 C C . ARG A 1 74 ? -10.32 3.006 0.725 1 98.75 74 ARG A C 1
ATOM 546 O O . ARG A 1 74 ? -10.609 2.893 -0.469 1 98.75 74 ARG A O 1
ATOM 553 N N . ALA A 1 75 ? -10.953 3.838 1.535 1 98.69 75 ALA A N 1
ATOM 554 C CA . ALA A 1 75 ? -12.008 4.711 1.025 1 98.69 75 ALA A CA 1
ATOM 555 C C . ALA A 1 75 ? -11.469 5.645 -0.057 1 98.69 75 ALA A C 1
ATOM 557 O O . ALA A 1 75 ? -12.109 5.828 -1.096 1 98.69 75 ALA A O 1
ATOM 558 N N . GLN A 1 76 ? -10.344 6.219 0.202 1 98.81 76 GLN A N 1
ATOM 559 C CA . GLN A 1 76 ? -9.719 7.105 -0.776 1 98.81 76 GLN A CA 1
ATOM 560 C C . GLN A 1 76 ? -9.375 6.355 -2.059 1 98.81 76 GLN A C 1
ATOM 562 O O . GLN A 1 76 ? -9.523 6.891 -3.158 1 98.81 76 GLN A O 1
ATOM 567 N N . GLU A 1 77 ? -8.914 5.129 -1.931 1 98.31 77 GLU A N 1
ATOM 568 C CA . GLU A 1 77 ? -8.586 4.305 -3.09 1 98.31 77 GLU A CA 1
ATOM 569 C C . GLU A 1 77 ? -9.82 4.062 -3.959 1 98.31 77 GLU A C 1
ATOM 571 O O . GLU A 1 77 ? -9.766 4.215 -5.18 1 98.31 77 GLU A O 1
ATOM 576 N N . ILE A 1 78 ? -10.883 3.719 -3.346 1 97.5 78 ILE A N 1
ATOM 577 C CA . ILE A 1 78 ? -12.125 3.48 -4.066 1 97.5 78 ILE A CA 1
ATOM 578 C C . ILE A 1 78 ? -12.586 4.77 -4.746 1 97.5 78 ILE A C 1
ATOM 580 O O . ILE A 1 78 ? -13.008 4.75 -5.906 1 97.5 78 ILE A O 1
ATOM 584 N N . ALA A 1 79 ? -12.469 5.863 -4.02 1 97.94 79 ALA A N 1
ATOM 585 C CA . ALA A 1 79 ? -12.859 7.152 -4.582 1 97.94 79 ALA A CA 1
ATOM 586 C C . ALA A 1 79 ? -12.008 7.5 -5.805 1 97.94 79 ALA A C 1
ATOM 588 O O . ALA A 1 79 ? -12.531 7.965 -6.82 1 97.94 79 ALA A O 1
ATOM 589 N N . LEU A 1 80 ? -10.75 7.293 -5.668 1 97.62 80 LEU A N 1
ATOM 590 C CA . LEU A 1 80 ? -9.844 7.574 -6.777 1 97.62 80 LEU A CA 1
ATOM 591 C C . LEU A 1 80 ? -10.188 6.723 -7.992 1 97.62 80 LEU A C 1
ATOM 593 O O . LEU A 1 80 ? -10.305 7.238 -9.109 1 97.62 80 LEU A O 1
ATOM 597 N N . GLN A 1 81 ? -10.43 5.406 -7.773 1 94.19 81 GLN A N 1
ATOM 598 C CA . GLN A 1 81 ? -10.695 4.453 -8.844 1 94.19 81 GLN A CA 1
ATOM 599 C C . GLN A 1 81 ? -12 4.777 -9.555 1 94.19 81 GLN A C 1
ATOM 601 O O . GLN A 1 81 ? -12.141 4.531 -10.758 1 94.19 81 GLN A O 1
ATOM 606 N N . ASN A 1 82 ? -12.906 5.359 -8.82 1 92.62 82 ASN A N 1
ATOM 607 C CA . ASN A 1 82 ? -14.234 5.605 -9.375 1 92.62 82 ASN A CA 1
ATOM 608 C C . ASN A 1 82 ? -14.484 7.094 -9.586 1 92.62 82 ASN A C 1
ATOM 610 O O . ASN A 1 82 ? -15.602 7.5 -9.914 1 92.62 82 ASN A O 1
ATOM 614 N N . ARG A 1 83 ? -13.461 7.938 -9.297 1 94.62 83 ARG A N 1
ATOM 615 C CA . ARG A 1 83 ? -13.508 9.391 -9.445 1 94.62 83 ARG A CA 1
ATOM 616 C C . ARG A 1 83 ? -14.68 9.984 -8.672 1 94.62 83 ARG A C 1
ATOM 618 O O . ARG A 1 83 ? -15.445 10.781 -9.219 1 94.62 83 ARG A O 1
ATOM 625 N N . LEU A 1 84 ? -14.859 9.531 -7.48 1 96.62 84 LEU A N 1
ATOM 626 C CA . LEU A 1 84 ? -15.906 10.031 -6.598 1 96.62 84 LEU A CA 1
ATOM 627 C C . LEU A 1 84 ? -15.406 11.227 -5.793 1 96.62 84 LEU A C 1
ATOM 629 O O . LEU A 1 84 ? -14.375 11.148 -5.121 1 96.62 84 LEU A O 1
ATOM 633 N N . PRO A 1 85 ? -16.188 12.344 -5.855 1 98.31 85 PRO A N 1
ATOM 634 C CA . PRO A 1 85 ? -15.852 13.391 -4.887 1 98.31 85 PRO A CA 1
ATOM 635 C C . PRO A 1 85 ? -15.812 12.875 -3.449 1 98.31 85 PRO A C 1
ATOM 637 O O . PRO A 1 85 ? -16.641 12.039 -3.068 1 98.31 85 PRO A O 1
ATOM 640 N N . CYS A 1 86 ? -14.867 13.344 -2.684 1 98.88 86 CYS A N 1
ATOM 641 C CA . CYS A 1 86 ? -14.75 12.922 -1.292 1 98.88 86 CYS A CA 1
ATOM 642 C C . CYS A 1 86 ? -15.266 14.008 -0.349 1 98.88 86 CYS A C 1
ATOM 644 O O . CYS A 1 86 ? -14.977 15.188 -0.538 1 98.88 86 CYS A O 1
ATOM 646 N N . ILE A 1 87 ? -16.016 13.602 0.589 1 98.94 87 ILE A N 1
ATOM 647 C CA . ILE A 1 87 ? -16.453 14.461 1.676 1 98.94 87 ILE A CA 1
ATOM 648 C C . ILE A 1 87 ? -15.914 13.945 3.004 1 98.94 87 ILE A C 1
ATOM 650 O O . ILE A 1 87 ? -16.281 12.859 3.451 1 98.94 87 ILE A O 1
ATOM 654 N N . TYR A 1 88 ? -15.055 14.727 3.561 1 98.81 88 TYR A N 1
ATOM 655 C CA . TYR A 1 88 ? -14.492 14.398 4.867 1 98.81 88 TYR A CA 1
ATOM 656 C C . TYR A 1 88 ? -15.25 15.102 5.98 1 98.81 88 TYR A C 1
ATOM 658 O O . TYR A 1 88 ? -15.211 16.328 6.09 1 98.81 88 TYR A O 1
ATOM 666 N N . VAL A 1 89 ? -15.977 14.359 6.766 1 98.69 89 VAL A N 1
ATOM 667 C CA . VAL A 1 89 ? -16.594 14.891 7.98 1 98.69 89 VAL A CA 1
ATOM 668 C C . VAL A 1 89 ? -15.672 14.648 9.172 1 98.69 89 VAL A C 1
ATOM 670 O O . VAL A 1 89 ? -15.609 13.539 9.703 1 98.69 89 VAL A O 1
ATOM 673 N N . VAL A 1 90 ? -15.07 15.711 9.625 1 97.62 90 VAL A N 1
ATOM 674 C CA . VAL A 1 90 ? -13.914 15.539 10.492 1 97.62 90 VAL A CA 1
ATOM 675 C C . VAL A 1 90 ? -14.32 15.773 11.945 1 97.62 90 VAL A C 1
ATOM 677 O O . VAL A 1 90 ? -14.961 16.781 12.266 1 97.62 90 VAL A O 1
ATOM 680 N N . ASP A 1 91 ? -14 14.898 12.82 1 96.19 91 ASP A N 1
ATOM 681 C CA . ASP A 1 91 ? -14.18 14.891 14.266 1 96.19 91 ASP A CA 1
ATOM 682 C C . ASP A 1 91 ? -13.266 13.867 14.938 1 96.19 91 ASP A C 1
ATOM 684 O O . ASP A 1 91 ? -13.711 12.789 15.328 1 96.19 91 ASP A O 1
ATOM 688 N N . SER A 1 92 ? -12.023 14.219 15.055 1 92.5 92 SER A N 1
ATOM 689 C CA . SER A 1 92 ? -11.023 13.25 15.469 1 92.5 92 SER A CA 1
ATOM 690 C C . SER A 1 92 ? -10.117 13.82 16.562 1 92.5 92 SER A C 1
ATOM 692 O O . SER A 1 92 ? -9.703 14.984 16.484 1 92.5 92 SER A O 1
ATOM 694 N N . GLY A 1 93 ? -9.82 13 17.516 1 89 93 GLY A N 1
ATOM 695 C CA . GLY A 1 93 ? -8.922 13.391 18.594 1 89 93 GLY A CA 1
ATOM 696 C C . GLY A 1 93 ? -7.457 13.227 18.234 1 89 93 GLY A C 1
ATOM 697 O O . GLY A 1 93 ? -6.582 13.477 19.078 1 89 93 GLY A O 1
ATOM 698 N N . GLY A 1 94 ? -7.199 12.836 17.047 1 90.38 94 GLY A N 1
ATOM 699 C CA . GLY A 1 94 ? -5.812 12.656 16.641 1 90.38 94 GLY A CA 1
ATOM 700 C C . GLY A 1 94 ? -5.328 11.227 16.781 1 90.38 94 GLY A C 1
ATOM 701 O O . GLY A 1 94 ? -6.09 10.352 17.188 1 90.38 94 GLY A O 1
ATOM 702 N N . ALA A 1 95 ? -4.02 11.07 16.5 1 92.88 95 ALA A N 1
ATOM 703 C CA . ALA A 1 95 ? -3.43 9.734 16.5 1 92.88 95 ALA A CA 1
ATOM 704 C C . ALA A 1 95 ? -3.299 9.18 17.922 1 92.88 95 ALA A C 1
ATOM 706 O O . ALA A 1 95 ? -2.961 9.914 18.844 1 92.88 95 ALA A O 1
ATOM 707 N N . PHE A 1 96 ? -3.582 7.93 18.109 1 91.62 96 PHE A N 1
ATOM 708 C CA . PHE A 1 96 ? -3.273 7.242 19.359 1 91.62 96 PHE A CA 1
ATOM 709 C C . PHE A 1 96 ? -1.769 7.066 19.531 1 91.62 96 PHE A C 1
ATOM 711 O O . PHE A 1 96 ? -1.194 6.09 19.031 1 91.62 96 PHE A O 1
ATOM 718 N N . LEU A 1 97 ? -1.127 7.852 20.266 1 89.38 97 LEU A N 1
ATOM 719 C CA . LEU A 1 97 ? 0.312 8.094 20.281 1 89.38 97 LEU A CA 1
ATOM 720 C C . LEU A 1 97 ? 1.073 6.832 20.672 1 89.38 97 LEU A C 1
ATOM 722 O O . LEU A 1 97 ? 2.162 6.57 20.156 1 89.38 97 LEU A O 1
ATOM 726 N N . PRO A 1 98 ? 0.551 6.008 21.594 1 87.19 98 PRO A N 1
ATOM 727 C CA . PRO A 1 98 ? 1.284 4.793 21.953 1 87.19 98 PRO A CA 1
ATOM 728 C C . PRO A 1 98 ? 1.521 3.871 20.75 1 87.19 98 PRO A C 1
ATOM 730 O O . PRO A 1 98 ? 2.432 3.039 20.781 1 87.19 98 PRO A O 1
ATOM 733 N N . LEU A 1 99 ? 0.703 4.051 19.641 1 91.62 99 LEU A N 1
ATOM 734 C CA . LEU A 1 99 ? 0.875 3.219 18.453 1 91.62 99 LEU A CA 1
ATOM 735 C C . LEU A 1 99 ? 1.427 4.039 17.297 1 91.62 99 LEU A C 1
ATOM 737 O O . LEU A 1 99 ? 1.226 3.684 16.141 1 91.62 99 LEU A O 1
ATOM 741 N N . GLN A 1 100 ? 2.125 5.094 17.594 1 92.44 100 GLN A N 1
ATOM 742 C CA . GLN A 1 100 ? 2.566 6.031 16.562 1 92.44 100 GLN A CA 1
ATOM 743 C C . GLN A 1 100 ? 3.451 5.34 15.531 1 92.44 100 GLN A C 1
ATOM 745 O O . GLN A 1 100 ? 3.438 5.699 14.352 1 92.44 100 GLN A O 1
ATOM 750 N N . SER A 1 101 ? 4.207 4.258 15.922 1 93.38 101 SER A N 1
ATOM 751 C CA . SER A 1 101 ? 5.102 3.562 15 1 93.38 101 SER A CA 1
ATOM 752 C C . SER A 1 101 ? 4.32 2.809 13.93 1 93.38 101 SER A C 1
ATOM 754 O O . SER A 1 101 ? 4.867 2.463 12.883 1 93.38 101 SER A O 1
ATOM 756 N N . ASP A 1 102 ? 3.025 2.594 14.141 1 95.5 102 ASP A N 1
ATOM 757 C CA . ASP A 1 102 ? 2.172 1.893 13.188 1 95.5 102 ASP A CA 1
ATOM 758 C C . ASP A 1 102 ? 1.239 2.865 12.469 1 95.5 102 ASP A C 1
ATOM 760 O O . ASP A 1 102 ? 0.338 2.445 11.734 1 95.5 102 ASP A O 1
ATOM 764 N N . ILE A 1 103 ? 1.422 4.156 12.656 1 96.5 103 ILE A N 1
ATOM 765 C CA . ILE A 1 103 ? 0.498 5.152 12.125 1 96.5 103 ILE A CA 1
ATOM 766 C C . ILE A 1 103 ? 1.263 6.156 11.266 1 96.5 103 ILE A C 1
ATOM 768 O O . ILE A 1 103 ? 0.727 6.68 10.289 1 96.5 103 ILE A O 1
ATOM 772 N N . PHE A 1 104 ? 2.578 6.285 11.477 1 96.31 104 PHE A N 1
ATOM 773 C CA . PHE A 1 104 ? 3.24 7.516 11.062 1 96.31 104 PHE A CA 1
ATOM 774 C C . PHE A 1 104 ? 4.312 7.227 10.023 1 96.31 104 PHE A C 1
ATOM 776 O O . PHE A 1 104 ? 4.316 7.82 8.945 1 96.31 104 PHE A O 1
ATOM 783 N N . PRO A 1 105 ? 5.168 6.332 10.148 1 97 105 PRO A N 1
ATOM 784 C CA . PRO A 1 105 ? 6.445 6.406 9.43 1 97 105 PRO A CA 1
ATOM 785 C C . PRO A 1 105 ? 6.383 5.781 8.039 1 97 105 PRO A C 1
ATOM 787 O O . PRO A 1 105 ? 7.152 6.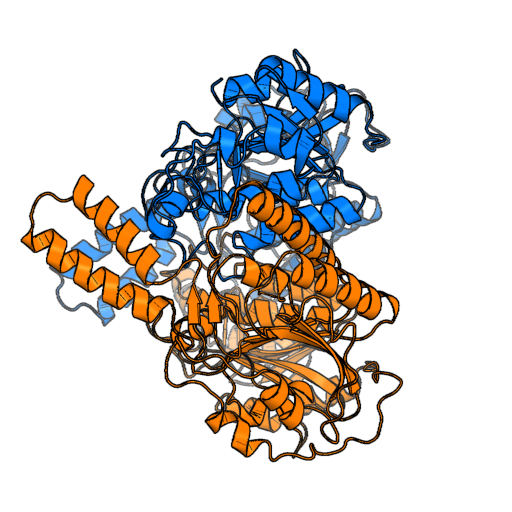16 7.152 1 97 105 PRO A O 1
ATOM 790 N N . ASP A 1 106 ? 5.523 4.871 7.785 1 97.38 106 ASP A N 1
ATOM 791 C CA . ASP A 1 106 ? 5.586 4.039 6.59 1 97.38 106 ASP A CA 1
ATOM 792 C C . ASP A 1 106 ? 4.715 4.613 5.473 1 97.38 106 ASP A C 1
ATOM 794 O O . ASP A 1 106 ? 4.008 5.602 5.68 1 97.38 106 ASP A O 1
ATOM 798 N N . LYS A 1 107 ? 4.812 4.004 4.32 1 97.56 107 LYS A N 1
ATOM 799 C CA . LYS A 1 107 ? 4.199 4.484 3.084 1 97.56 107 LYS A CA 1
ATOM 800 C C . LYS A 1 107 ? 2.682 4.582 3.227 1 97.56 107 LYS A C 1
ATOM 802 O O . LYS A 1 107 ? 2.078 5.582 2.842 1 97.56 107 LYS A O 1
ATOM 807 N N . ASN A 1 108 ? 2.084 3.533 3.773 1 97.62 108 ASN A N 1
ATOM 808 C CA . ASN A 1 108 ? 0.629 3.459 3.844 1 97.62 108 ASN A CA 1
ATOM 809 C C . ASN A 1 108 ? 0.113 3.848 5.227 1 97.62 108 ASN A C 1
ATOM 811 O O . ASN A 1 108 ? -0.862 3.271 5.715 1 97.62 108 ASN A O 1
ATOM 815 N N . HIS A 1 109 ? 0.837 4.711 5.867 1 97.56 109 HIS A N 1
ATOM 816 C CA . HIS A 1 109 ? 0.424 5.293 7.141 1 97.56 109 HIS A CA 1
ATOM 817 C C . HIS A 1 109 ? -0.27 6.637 6.934 1 97.56 109 HIS A C 1
ATOM 819 O O . HIS A 1 109 ? -0.736 6.934 5.832 1 97.56 109 HIS A O 1
ATOM 825 N N . GLY A 1 110 ? -0.434 7.375 8.039 1 96.69 110 GLY A N 1
ATOM 826 C CA . GLY A 1 110 ? -1.289 8.555 8.07 1 96.69 110 GLY A CA 1
ATOM 827 C C . GLY A 1 110 ? -0.954 9.562 6.984 1 96.69 110 GLY A C 1
ATOM 828 O O . GLY A 1 110 ? -1.852 10.156 6.383 1 96.69 110 GLY A O 1
ATOM 829 N N . GLY A 1 111 ? 0.345 9.742 6.68 1 97.12 111 GLY A N 1
ATOM 830 C CA . GLY A 1 111 ? 0.757 10.719 5.68 1 97.12 111 GLY A CA 1
ATOM 831 C C . GLY A 1 111 ? 0.197 10.43 4.301 1 97.12 111 GLY A C 1
ATOM 832 O O . GLY A 1 111 ? 0.053 11.344 3.482 1 97.12 111 GLY A O 1
ATOM 833 N N . ARG A 1 112 ? -0.072 9.156 4.016 1 98.25 112 ARG A N 1
ATOM 834 C CA . ARG A 1 112 ? -0.602 8.758 2.717 1 98.25 112 ARG A CA 1
ATOM 835 C C . ARG A 1 112 ? -1.985 9.352 2.482 1 98.25 112 ARG A C 1
ATOM 837 O O . ARG A 1 112 ? -2.352 9.656 1.346 1 98.25 112 ARG A O 1
ATOM 844 N N . SER A 1 113 ? -2.734 9.594 3.553 1 97.88 113 SER A N 1
ATOM 845 C CA . SER A 1 113 ? -4.062 10.18 3.412 1 97.88 113 SER A CA 1
ATOM 846 C C . SER A 1 113 ? -3.979 11.602 2.861 1 97.88 113 SER A C 1
ATOM 848 O O . SER A 1 113 ? -4.797 12 2.029 1 97.88 113 SER A O 1
ATOM 850 N N . PHE A 1 114 ? -2.973 12.32 3.326 1 97.81 114 PHE A N 1
ATOM 851 C CA . PHE A 1 114 ? -2.777 13.688 2.855 1 97.81 114 PHE A CA 1
ATOM 852 C C . PHE A 1 114 ? -2.275 13.695 1.416 1 97.81 114 PHE A C 1
ATOM 854 O O . PHE A 1 114 ? -2.75 14.484 0.592 1 97.81 114 PHE A O 1
ATOM 861 N N . TYR A 1 115 ? -1.354 12.789 1.196 1 98.44 115 TYR A N 1
ATOM 862 C CA . TYR A 1 115 ? -0.845 12.602 -0.156 1 98.44 115 TYR A CA 1
ATOM 863 C C . TYR A 1 115 ? -1.981 12.328 -1.136 1 98.44 115 TYR A C 1
ATOM 865 O O . TYR A 1 115 ? -2.07 12.977 -2.184 1 98.44 115 TYR A O 1
ATOM 873 N N . ASN A 1 116 ? -2.857 11.383 -0.768 1 98.69 116 ASN A N 1
ATOM 874 C CA . ASN A 1 116 ? -3.967 10.992 -1.635 1 98.69 116 ASN A CA 1
ATOM 875 C C . ASN A 1 116 ? -4.93 12.156 -1.864 1 98.69 116 ASN A C 1
ATOM 877 O O . ASN A 1 116 ? -5.449 12.328 -2.969 1 98.69 116 ASN A O 1
ATOM 881 N N . GLU A 1 117 ? -5.18 12.898 -0.813 1 98.44 117 GLU A N 1
ATOM 882 C CA . GLU A 1 117 ? -6.035 14.07 -0.958 1 98.44 117 GLU A CA 1
ATOM 883 C C . GLU A 1 117 ? -5.492 15.016 -2.025 1 98.44 117 GLU A C 1
ATOM 885 O O . GLU A 1 117 ? -6.234 15.461 -2.904 1 98.44 117 GLU A O 1
ATOM 890 N N . ALA A 1 118 ? -4.223 15.305 -1.938 1 98.44 118 ALA A N 1
ATOM 891 C CA . ALA A 1 118 ? -3.58 16.219 -2.883 1 98.44 118 ALA A CA 1
ATOM 892 C C . ALA A 1 118 ? -3.629 15.656 -4.301 1 98.44 118 ALA A C 1
ATOM 894 O O . ALA A 1 118 ? -3.967 16.375 -5.246 1 98.44 118 ALA A O 1
ATOM 895 N N . VAL A 1 119 ? -3.318 14.406 -4.465 1 98.25 119 VAL A N 1
ATOM 896 C CA . VAL A 1 119 ? -3.264 13.75 -5.766 1 98.25 119 VAL A CA 1
ATOM 897 C C . VAL A 1 119 ? -4.66 13.719 -6.387 1 98.25 119 VAL A C 1
ATOM 899 O O . VAL A 1 119 ? -4.82 13.961 -7.586 1 98.25 119 VAL A O 1
ATOM 902 N N . MET A 1 120 ? -5.688 13.422 -5.574 1 98.38 120 MET A N 1
ATOM 903 C CA . MET A 1 120 ? -7.059 13.367 -6.078 1 98.38 120 MET A CA 1
ATOM 904 C C . MET A 1 120 ? -7.539 14.758 -6.492 1 98.38 120 MET A C 1
ATOM 906 O O . MET A 1 120 ? -8.18 14.914 -7.531 1 98.38 120 MET A O 1
ATOM 910 N N . SER A 1 121 ? -7.203 15.719 -5.672 1 98.25 121 SER A N 1
ATOM 911 C CA . SER A 1 121 ? -7.535 17.094 -6.062 1 98.25 121 SER A CA 1
ATOM 912 C C . SER A 1 121 ? -6.895 17.453 -7.395 1 98.25 121 SER A C 1
ATOM 914 O O . SER A 1 121 ? -7.562 17.984 -8.289 1 98.25 121 SER A O 1
ATOM 916 N N . ALA A 1 122 ? -5.594 17.156 -7.559 1 97.44 122 ALA A N 1
ATOM 917 C CA . ALA A 1 122 ? -4.863 17.422 -8.797 1 97.44 122 ALA A CA 1
ATOM 918 C C . ALA A 1 122 ? -5.484 16.688 -9.977 1 97.44 122 ALA A C 1
ATOM 920 O O . ALA A 1 122 ? -5.426 17.156 -11.109 1 97.44 122 ALA A O 1
ATOM 921 N N . ALA A 1 123 ? -6.109 15.562 -9.734 1 96.62 123 ALA A N 1
ATOM 922 C CA . ALA A 1 123 ? -6.758 14.75 -10.766 1 96.62 123 ALA A CA 1
ATOM 923 C C . ALA A 1 123 ? -8.188 15.219 -11.016 1 96.62 123 ALA A C 1
ATOM 925 O O . ALA A 1 123 ? -8.961 14.539 -11.695 1 96.62 123 ALA A O 1
ATOM 926 N N . GLN A 1 124 ? -8.594 16.25 -10.414 1 96.62 124 GLN A N 1
ATOM 927 C CA . GLN A 1 124 ? -9.898 16.875 -10.586 1 96.62 124 GLN A CA 1
ATOM 928 C C . GLN A 1 124 ? -10.992 16.047 -9.914 1 96.62 124 GLN A C 1
ATOM 930 O O . GLN A 1 124 ? -12.109 15.945 -10.438 1 96.62 124 GLN A O 1
ATOM 935 N N . ILE A 1 125 ? -10.656 15.391 -8.898 1 97.81 125 ILE A N 1
ATOM 936 C CA . ILE A 1 125 ? -11.617 14.75 -8 1 97.81 125 ILE A CA 1
ATOM 937 C C . ILE A 1 125 ? -11.82 15.625 -6.762 1 97.81 125 ILE A C 1
ATOM 939 O O . ILE A 1 125 ? -10.953 15.672 -5.887 1 97.81 125 ILE A O 1
ATOM 943 N N . PRO A 1 126 ? -12.906 16.234 -6.629 1 98.5 126 PRO A N 1
ATOM 944 C CA . PRO A 1 126 ? -13.094 17.25 -5.582 1 98.5 126 PRO A CA 1
ATOM 945 C C . PRO A 1 126 ? -12.914 16.672 -4.18 1 98.5 126 PRO A C 1
ATOM 947 O O . PRO A 1 126 ? -13.352 15.555 -3.902 1 98.5 126 PRO A O 1
ATOM 950 N N . GLN A 1 127 ? -12.234 17.391 -3.34 1 98.81 127 GLN A N 1
ATOM 951 C CA . GLN A 1 127 ? -12.023 17.109 -1.924 1 98.81 127 GLN A CA 1
ATOM 952 C C . GLN A 1 127 ? -12.719 18.141 -1.046 1 98.81 127 GLN A C 1
ATOM 954 O O . GLN A 1 127 ? -12.367 19.328 -1.078 1 98.81 127 GLN A O 1
ATOM 959 N N . ILE A 1 128 ? -13.711 17.75 -0.251 1 98.88 128 ILE A N 1
ATOM 960 C CA . ILE A 1 128 ? -14.484 18.656 0.585 1 98.88 128 ILE A CA 1
ATOM 961 C C . ILE A 1 128 ? -14.391 18.219 2.045 1 98.88 128 ILE A C 1
ATOM 963 O O . ILE A 1 128 ? -14.445 17.031 2.346 1 98.88 128 ILE A O 1
ATOM 967 N N . ALA A 1 129 ? -14.273 19.172 2.943 1 98.88 129 ALA A N 1
ATOM 968 C CA . ALA A 1 129 ? -14.203 18.828 4.359 1 98.88 129 ALA A CA 1
ATOM 969 C C . ALA A 1 129 ? -15.25 19.594 5.164 1 98.88 129 ALA A C 1
ATOM 971 O O . ALA A 1 129 ? -15.531 20.766 4.867 1 98.88 129 ALA A O 1
ATOM 972 N N . VAL A 1 130 ? -15.812 18.953 6.09 1 98.81 130 VAL A N 1
ATOM 973 C CA . VAL A 1 130 ? -16.703 19.547 7.078 1 98.81 130 VAL A CA 1
ATOM 974 C C . VAL A 1 130 ? -16.156 19.297 8.484 1 98.81 130 VAL A C 1
ATOM 976 O O . VAL A 1 130 ? -16.188 18.156 8.977 1 98.81 130 VAL A O 1
ATOM 979 N N . VAL A 1 131 ? -15.727 20.375 9.117 1 98.5 131 VAL A N 1
ATOM 980 C CA . VAL A 1 131 ? -15.117 20.266 10.438 1 98.5 131 VAL A CA 1
ATOM 981 C C . VAL A 1 131 ? -16.203 20.375 11.516 1 98.5 131 VAL A C 1
ATOM 983 O O . VAL A 1 131 ? -16.594 21.484 11.883 1 98.5 131 VAL A O 1
ATOM 986 N N . CYS A 1 132 ? -16.562 19.234 12.07 1 97.56 132 CYS A N 1
ATOM 987 C CA . CYS A 1 132 ? -17.641 19.172 13.055 1 97.56 132 CYS A CA 1
ATOM 988 C C . CYS A 1 132 ? -17.078 19.141 14.469 1 97.56 132 CYS A C 1
ATOM 990 O O . CYS A 1 132 ? -17.766 19.453 15.43 1 97.56 132 CYS A O 1
ATOM 992 N N . GLY A 1 133 ? -15.898 18.734 14.57 1 95.5 133 GLY A N 1
ATOM 993 C CA . GLY A 1 133 ? -15.219 18.609 15.852 1 95.5 133 GLY A CA 1
ATOM 994 C C . GLY A 1 133 ? -13.742 18.922 15.781 1 95.5 133 GLY A C 1
ATOM 995 O O . GLY A 1 133 ? -13.32 19.781 15 1 95.5 133 GLY A O 1
ATOM 996 N N . SER A 1 134 ? -13.016 18.25 16.656 1 93 134 SER A N 1
ATOM 997 C CA . SER A 1 134 ? -11.586 18.531 16.766 1 93 134 SER A CA 1
ATOM 998 C C . SER A 1 134 ? -10.82 17.953 15.578 1 93 134 SER A C 1
ATOM 1000 O O . SER A 1 134 ? -11.117 16.844 15.117 1 93 134 SER A O 1
ATOM 1002 N N . CYS A 1 135 ? -9.961 18.703 15.047 1 93.81 135 CYS A N 1
ATOM 1003 C CA . CYS A 1 135 ? -8.969 18.312 14.055 1 93.81 135 CYS A CA 1
ATOM 1004 C C . CYS A 1 135 ? -7.566 18.719 14.492 1 93.81 135 CYS A C 1
ATOM 1006 O O . CYS A 1 135 ? -7.141 19.859 14.258 1 93.81 135 CYS A O 1
ATOM 1008 N N . THR A 1 136 ? -6.879 17.75 14.984 1 88.31 136 THR A N 1
ATOM 1009 C CA . THR A 1 136 ? -5.609 18.078 15.625 1 88.31 136 THR A CA 1
ATOM 1010 C C . THR A 1 136 ? -4.449 17.391 14.898 1 88.31 136 THR A C 1
ATOM 1012 O O . THR A 1 136 ? -4.59 16.281 14.391 1 88.31 136 THR A O 1
ATOM 1015 N N . ALA A 1 137 ? -3.348 18.094 14.867 1 88.62 137 ALA A N 1
ATOM 1016 C CA . ALA A 1 137 ? -2.094 17.594 14.305 1 88.62 137 ALA A CA 1
ATOM 1017 C C . ALA A 1 137 ? -2.279 17.125 12.867 1 88.62 137 ALA A C 1
ATOM 1019 O O . ALA A 1 137 ? -2.775 17.875 12.023 1 88.62 137 ALA A O 1
ATOM 1020 N N . GLY A 1 138 ? -2.057 15.898 12.617 1 87.69 138 GLY A N 1
ATOM 1021 C CA . GLY A 1 138 ? -2.188 15.406 11.258 1 87.69 138 GLY A CA 1
ATOM 1022 C C . GLY A 1 138 ? -3.59 15.555 10.703 1 87.69 138 GLY A C 1
ATOM 1023 O O . GLY A 1 138 ? -3.764 15.836 9.508 1 87.69 138 GLY A O 1
ATOM 1024 N N . GLY A 1 139 ? -4.477 15.445 11.586 1 92.25 139 GLY A N 1
ATOM 1025 C CA . GLY A 1 139 ? -5.863 15.602 11.172 1 92.25 139 GLY A CA 1
ATOM 1026 C C . GLY A 1 139 ? -6.176 16.984 10.641 1 92.25 139 GLY A C 1
ATOM 1027 O O . GLY A 1 139 ? -7.129 17.172 9.883 1 92.25 139 GLY A O 1
ATOM 1028 N N . ALA A 1 140 ? -5.418 17.969 11.039 1 95 140 ALA A N 1
ATOM 1029 C CA . ALA A 1 140 ? -5.625 19.344 10.617 1 95 140 ALA A CA 1
ATOM 1030 C C . ALA A 1 140 ? -5.363 19.516 9.125 1 95 140 ALA A C 1
ATOM 1032 O O . ALA A 1 140 ? -5.922 20.406 8.484 1 95 140 ALA A O 1
ATOM 1033 N N . TYR A 1 141 ? -4.531 18.656 8.57 1 95.19 141 TYR A N 1
ATOM 1034 C CA . TYR A 1 141 ? -4.199 18.766 7.156 1 95.19 141 TYR A CA 1
ATOM 1035 C C . TYR A 1 141 ? -5.391 18.406 6.281 1 95.19 141 TYR A C 1
ATOM 1037 O O . TYR A 1 141 ? -5.551 18.938 5.18 1 95.19 141 TYR A O 1
ATOM 1045 N N . ILE A 1 142 ? -6.324 17.594 6.742 1 97 142 ILE A N 1
ATOM 1046 C CA . ILE A 1 142 ? -7.43 17.094 5.938 1 97 142 ILE A CA 1
ATOM 1047 C C . ILE A 1 142 ? -8.328 18.25 5.504 1 97 142 ILE A C 1
ATOM 1049 O O . ILE A 1 142 ? -8.5 18.5 4.309 1 97 142 ILE A O 1
ATOM 1053 N N . PRO A 1 143 ? -8.758 19.031 6.473 1 97.94 143 PRO A N 1
ATOM 1054 C CA . PRO A 1 143 ? -9.602 20.141 6.023 1 97.94 143 PRO A CA 1
ATOM 1055 C C . PRO A 1 143 ? -8.797 21.25 5.344 1 97.94 143 PRO A C 1
ATOM 1057 O O . PRO A 1 143 ? -9.289 21.891 4.414 1 97.94 143 PRO A O 1
ATOM 1060 N N . THR A 1 144 ? -7.562 21.484 5.781 1 97.56 144 THR A N 1
ATOM 1061 C CA . THR A 1 144 ? -6.762 22.578 5.246 1 97.56 144 THR A CA 1
ATOM 1062 C C . THR A 1 144 ? -6.371 22.297 3.797 1 97.56 144 THR A C 1
ATOM 1064 O O . THR A 1 144 ? -6.223 23.234 3.004 1 97.56 144 THR A O 1
ATOM 1067 N N . MET A 1 145 ? -6.266 21.047 3.465 1 97.5 145 MET A N 1
ATOM 1068 C CA . MET A 1 145 ? -5.84 20.672 2.117 1 97.5 145 MET A CA 1
ATOM 1069 C C . MET A 1 145 ? -7.047 20.375 1.23 1 97.5 145 MET A C 1
ATOM 1071 O O . MET A 1 145 ? -6.891 20.094 0.041 1 97.5 145 MET A O 1
ATOM 1075 N N . ALA A 1 146 ? -8.242 20.375 1.777 1 98.19 146 ALA A N 1
ATOM 1076 C CA . ALA A 1 146 ? -9.453 20.172 0.975 1 98.19 146 ALA A CA 1
ATOM 1077 C C . ALA A 1 146 ? -9.656 21.328 0 1 98.19 146 ALA A C 1
ATOM 1079 O O . ALA A 1 146 ? -9.188 22.453 0.246 1 98.19 146 ALA A O 1
ATOM 1080 N N . ASP A 1 147 ? -10.32 21.094 -1.109 1 98.12 147 ASP A N 1
ATOM 1081 C CA . ASP A 1 147 ? -10.648 22.156 -2.066 1 98.12 147 ASP A CA 1
ATOM 1082 C C . ASP A 1 147 ? -11.555 23.203 -1.438 1 98.12 147 ASP A C 1
ATOM 1084 O O . ASP A 1 147 ? -11.414 24.391 -1.714 1 98.12 147 ASP A O 1
ATOM 1088 N N . GLU A 1 148 ? -12.469 22.719 -0.7 1 98.5 148 GLU A N 1
ATOM 1089 C CA . GLU A 1 148 ? -13.367 23.562 0.086 1 98.5 148 GLU A CA 1
ATOM 1090 C C . GLU A 1 148 ? -13.617 22.969 1.469 1 98.5 148 GLU A C 1
ATOM 1092 O O . GLU A 1 148 ? -13.742 21.75 1.612 1 98.5 148 GLU A O 1
ATOM 1097 N N . ALA A 1 149 ? -13.672 23.812 2.484 1 98.69 149 ALA A N 1
ATOM 1098 C CA . ALA A 1 149 ? -13.844 23.344 3.854 1 98.69 149 ALA A CA 1
ATOM 1099 C C . ALA A 1 149 ? -14.844 24.203 4.617 1 98.69 149 ALA A C 1
ATOM 1101 O O . ALA A 1 149 ? -14.828 25.438 4.488 1 98.69 149 ALA A O 1
ATOM 1102 N N . VAL A 1 150 ? -15.688 23.547 5.316 1 98.81 150 VAL A N 1
ATOM 1103 C CA . VAL A 1 150 ? -16.656 24.172 6.211 1 98.81 150 VAL A CA 1
ATOM 1104 C C . VAL A 1 150 ? -16.266 23.906 7.664 1 98.81 150 VAL A C 1
ATOM 1106 O O . VAL A 1 150 ? -15.82 22.797 7.992 1 98.81 150 VAL A O 1
ATOM 1109 N N . ILE A 1 151 ? -16.391 24.859 8.539 1 98.75 151 ILE A N 1
ATOM 1110 C CA . ILE A 1 151 ? -16.078 24.656 9.945 1 98.75 151 ILE A CA 1
ATOM 1111 C C . ILE A 1 151 ? -17.234 25.141 10.805 1 98.75 151 ILE A C 1
ATOM 1113 O O . ILE A 1 151 ? -17.797 26.203 10.547 1 98.75 151 ILE A O 1
ATOM 1117 N N . VAL A 1 152 ? -17.625 24.344 11.75 1 98.56 152 VAL A N 1
ATOM 1118 C CA . VAL A 1 152 ? -18.75 24.641 12.625 1 98.56 152 VAL A CA 1
ATOM 1119 C C . VAL A 1 152 ? -18.281 25.531 13.781 1 98.56 152 VAL A C 1
ATOM 1121 O O . VAL A 1 152 ? -17.312 25.203 14.461 1 98.56 152 VAL A O 1
ATOM 1124 N N . HIS A 1 153 ? -19.016 26.562 14.055 1 97.75 153 HIS A N 1
ATOM 1125 C CA . HIS A 1 153 ? -18.703 27.516 15.109 1 97.75 153 HIS A CA 1
ATOM 1126 C C . HIS A 1 153 ? -18.797 26.859 16.484 1 97.75 153 HIS A C 1
ATOM 1128 O O . HIS A 1 153 ? -19.75 26.141 16.781 1 97.75 153 HIS A O 1
ATOM 1134 N N . LYS A 1 154 ? -17.734 27 17.312 1 95.69 154 LYS A N 1
ATOM 1135 C CA . LYS A 1 154 ? -17.641 26.625 18.719 1 95.69 154 LYS A CA 1
ATOM 1136 C C . LYS A 1 154 ? -17.328 25.141 18.875 1 95.69 154 LYS A C 1
ATOM 1138 O O . LYS A 1 154 ? -16.812 24.703 19.906 1 95.69 154 LYS A O 1
ATOM 1143 N N . THR A 1 155 ? -17.688 24.328 17.844 1 95.44 155 THR A N 1
ATOM 1144 C CA . THR A 1 155 ? -17.422 22.906 18 1 95.44 155 THR A CA 1
ATOM 1145 C C . THR A 1 155 ? -16.25 22.484 17.109 1 95.44 155 THR A C 1
ATOM 1147 O O . THR A 1 155 ? -15.438 21.641 17.5 1 95.44 155 THR A O 1
ATOM 1150 N N . GLY A 1 156 ? -16.172 23.016 15.953 1 96.69 156 GLY A N 1
ATOM 1151 C CA . GLY A 1 156 ? -15.07 22.703 15.055 1 96.69 156 GLY A CA 1
ATOM 1152 C C . GLY A 1 156 ? -13.797 23.438 15.414 1 96.69 156 GLY A C 1
ATOM 1153 O O . GLY A 1 156 ? -13.828 24.625 15.781 1 96.69 156 GLY A O 1
ATOM 1154 N N . SER A 1 157 ? -12.672 22.734 15.406 1 96.19 157 SER A N 1
ATOM 1155 C CA . SER A 1 157 ? -11.375 23.344 15.633 1 96.19 157 SER A CA 1
ATOM 1156 C C . SER A 1 157 ? -10.281 22.656 14.82 1 96.19 157 SER A C 1
ATOM 1158 O O . SER A 1 157 ? -10.305 21.438 14.656 1 96.19 157 SER A O 1
ATOM 1160 N N . VAL A 1 158 ? -9.398 23.422 14.227 1 96.12 158 VAL A N 1
ATOM 1161 C CA . VAL A 1 158 ? -8.281 22.938 13.414 1 96.12 158 VAL A CA 1
ATOM 1162 C C . VAL A 1 158 ? -6.977 23.547 13.93 1 96.12 158 VAL A C 1
ATOM 1164 O O . VAL A 1 158 ? -6.816 24.766 13.953 1 96.12 158 VAL A O 1
ATOM 1167 N N . PHE A 1 159 ? -6.078 22.719 14.391 1 92.19 159 PHE A N 1
ATOM 1168 C CA . PHE A 1 159 ? -4.785 23.25 14.812 1 92.19 159 PHE A CA 1
ATOM 1169 C C . PHE A 1 159 ? -3.736 22.141 14.859 1 92.19 159 PHE A C 1
ATOM 1171 O O . PHE A 1 159 ? -4.074 20.969 14.984 1 92.19 159 PHE A O 1
ATOM 1178 N N . LEU A 1 160 ? -2.475 22.422 14.711 1 85.81 160 LEU A N 1
ATOM 1179 C CA . LEU A 1 160 ? -1.351 21.5 14.781 1 85.81 160 LEU A CA 1
ATOM 1180 C C . LEU A 1 160 ? -1.191 20.938 16.188 1 85.81 160 LEU A C 1
ATOM 1182 O O . LEU A 1 160 ? -0.833 19.766 16.359 1 85.81 160 LEU A O 1
ATOM 1186 N N . GLY A 1 161 ? -1.372 21.719 17.203 1 83.5 161 GLY A N 1
ATOM 1187 C CA . GLY A 1 161 ? -1.38 21.359 18.609 1 83.5 161 GLY A CA 1
ATOM 1188 C C . GLY A 1 161 ? -2.514 22.016 19.391 1 83.5 161 GLY A C 1
ATOM 1189 O O . GLY A 1 161 ? -2.779 23.203 19.234 1 83.5 161 GLY A O 1
ATOM 1190 N N . GLY A 1 162 ? -3.104 21.203 20.219 1 83.69 162 GLY A N 1
ATOM 1191 C CA . GLY A 1 162 ? -4.262 21.703 20.938 1 83.69 162 GLY A CA 1
ATOM 1192 C C . GLY A 1 162 ? -3.893 22.531 22.141 1 83.69 162 GLY A C 1
ATOM 1193 O O . GLY A 1 162 ? -2.711 22.781 22.406 1 83.69 162 GLY A O 1
ATOM 1194 N N . PRO A 1 163 ? -4.93 22.984 22.828 1 85 163 PRO A N 1
ATOM 1195 C CA . PRO A 1 163 ? -4.75 23.875 23.984 1 85 163 PRO A CA 1
ATOM 1196 C C . PRO A 1 163 ? -3.836 23.266 25.047 1 85 163 PRO A C 1
ATOM 1198 O O . PRO A 1 163 ? -2.988 23.969 25.609 1 85 163 PRO A O 1
ATOM 1201 N N . PRO A 1 164 ? -3.963 21.969 25.266 1 78.12 164 PRO A N 1
ATOM 1202 C CA . PRO A 1 164 ? -3.064 21.391 26.281 1 78.12 164 PRO A CA 1
ATOM 1203 C C . PRO A 1 164 ? -1.591 21.547 25.906 1 78.12 164 PRO A C 1
ATOM 1205 O O . PRO A 1 164 ? -0.758 21.812 26.781 1 78.12 164 PRO A O 1
ATOM 1208 N N . LEU A 1 165 ? -1.326 21.375 24.688 1 78.31 165 LEU A N 1
ATOM 1209 C CA . LEU A 1 165 ? 0.049 21.547 24.234 1 78.31 165 LEU A CA 1
ATOM 1210 C C . LEU A 1 165 ? 0.505 22.984 24.375 1 78.31 165 LEU A C 1
ATOM 1212 O O . LEU A 1 165 ? 1.643 23.25 24.766 1 78.31 165 LEU A O 1
ATOM 1216 N N . VAL A 1 166 ? -0.342 23.906 24.016 1 82.19 166 VAL A N 1
ATOM 1217 C CA . VAL A 1 166 ? -0.042 25.344 24.125 1 82.19 166 VAL A CA 1
ATOM 1218 C C . VAL A 1 166 ? 0.2 25.703 25.578 1 82.19 166 VAL A C 1
ATOM 1220 O O . VAL A 1 166 ? 1.157 26.422 25.906 1 82.19 166 VAL A O 1
ATOM 1223 N N . LYS A 1 167 ? -0.621 25.188 26.438 1 83.44 167 LYS A N 1
ATOM 1224 C CA . LYS A 1 167 ? -0.466 25.438 27.859 1 83.44 167 LYS A CA 1
ATOM 1225 C C . LYS A 1 167 ? 0.855 24.875 28.391 1 83.44 167 LYS A C 1
ATOM 1227 O O . LYS A 1 167 ? 1.576 25.547 29.125 1 83.44 167 LYS A O 1
ATOM 1232 N N . ALA A 1 168 ? 1.098 23.75 28 1 76.31 168 ALA A N 1
ATOM 1233 C CA . ALA A 1 168 ? 2.312 23.078 28.453 1 76.31 168 ALA A CA 1
ATOM 1234 C C . ALA A 1 168 ? 3.561 23.812 27.984 1 76.31 168 ALA A C 1
ATOM 1236 O O . ALA A 1 168 ? 4.543 23.922 28.719 1 76.31 168 ALA A O 1
ATOM 1237 N N . ALA A 1 169 ? 3.492 24.375 26.828 1 76 169 ALA A N 1
ATOM 1238 C CA . ALA A 1 169 ? 4.684 24.953 26.203 1 76 169 ALA A CA 1
ATOM 1239 C C . ALA A 1 169 ? 4.828 26.422 26.547 1 76 169 ALA A C 1
ATOM 1241 O O . ALA A 1 169 ? 5.938 26.922 26.75 1 76 169 ALA A O 1
ATOM 1242 N N . LEU A 1 170 ? 3.711 27.109 26.516 1 80.81 170 LEU A N 1
ATOM 1243 C CA . LEU A 1 170 ? 3.764 28.562 26.625 1 80.81 170 LEU A CA 1
ATOM 1244 C C . LEU A 1 170 ? 3.158 29.031 27.938 1 80.81 170 LEU A C 1
ATOM 1246 O O . LEU A 1 170 ? 3.271 30.219 28.297 1 80.81 170 LEU A O 1
ATOM 1250 N N . GLY A 1 171 ? 2.525 28.141 28.594 1 81.38 171 GLY A N 1
ATOM 1251 C CA . GLY A 1 171 ? 1.83 28.516 29.812 1 81.38 171 GLY A CA 1
ATOM 1252 C C . GLY A 1 171 ? 0.562 29.312 29.562 1 81.38 171 GLY A C 1
ATOM 1253 O O . GLY A 1 171 ? -0.038 29.844 30.484 1 81.38 171 GLY A O 1
ATOM 1254 N N . GLU A 1 172 ? 0.243 29.391 28.375 1 86.88 172 GLU A N 1
ATOM 1255 C CA . GLU A 1 172 ? -0.937 30.156 28 1 86.88 172 GLU A CA 1
ATOM 1256 C C . GLU A 1 172 ? -2.184 29.281 27.969 1 86.88 172 GLU A C 1
ATOM 1258 O O . GLU A 1 172 ? -2.162 28.188 27.391 1 86.88 172 GLU A O 1
ATOM 1263 N N . ILE A 1 173 ? -3.234 29.75 28.672 1 89.69 173 ILE A N 1
ATOM 1264 C CA . ILE A 1 173 ? -4.527 29.078 28.609 1 89.69 173 ILE A CA 1
ATOM 1265 C C . ILE A 1 173 ? -5.344 29.656 27.453 1 89.69 173 ILE A C 1
ATOM 1267 O O . ILE A 1 173 ? -5.648 30.859 27.438 1 89.69 173 ILE A O 1
ATOM 1271 N N . ILE A 1 174 ? -5.621 28.891 26.516 1 90.56 174 ILE A N 1
ATOM 1272 C CA . ILE A 1 174 ? -6.363 29.312 25.328 1 90.56 174 ILE A CA 1
ATOM 1273 C C . ILE A 1 174 ? -7.41 28.25 24.969 1 90.56 174 ILE A C 1
ATOM 1275 O O . ILE A 1 174 ? -7.16 27.047 25.109 1 90.56 174 ILE A O 1
ATOM 1279 N N . SER A 1 175 ? -8.562 28.703 24.625 1 91.44 175 SER A N 1
ATOM 1280 C CA . SER A 1 175 ? -9.617 27.766 24.25 1 91.44 175 SER A CA 1
ATOM 1281 C C . SER A 1 175 ? -9.375 27.203 22.844 1 91.44 175 SER A C 1
ATOM 1283 O O . SER A 1 175 ? -8.641 27.797 22.062 1 91.44 175 SER A O 1
ATOM 1285 N N . ALA A 1 176 ? -9.961 26.062 22.609 1 91.69 176 ALA A N 1
ATOM 1286 C CA . ALA A 1 176 ? -9.883 25.469 21.266 1 91.69 176 ALA A CA 1
ATOM 1287 C C . ALA A 1 176 ? -10.438 26.438 20.219 1 91.69 176 ALA A C 1
ATOM 1289 O O . ALA A 1 176 ? -9.875 26.562 19.125 1 91.69 176 ALA A O 1
ATOM 1290 N N . GLU A 1 177 ? -11.492 27.078 20.547 1 92.06 177 GLU A N 1
ATOM 1291 C CA . GLU A 1 177 ? -12.125 28.031 19.641 1 92.06 177 GLU A CA 1
ATOM 1292 C C . GLU A 1 177 ? -11.188 29.203 19.328 1 92.06 177 GLU A C 1
ATOM 1294 O O . GLU A 1 177 ? -11.07 29.609 18.156 1 92.06 177 GLU A O 1
ATOM 1299 N N . ASP A 1 178 ? -10.484 29.656 20.297 1 92.31 178 ASP A N 1
ATOM 1300 C CA . ASP A 1 178 ? -9.594 30.781 20.094 1 92.31 178 ASP A CA 1
ATOM 1301 C C . ASP A 1 178 ? -8.32 30.359 19.359 1 92.31 178 ASP A C 1
ATOM 1303 O O . ASP A 1 178 ? -7.738 31.141 18.609 1 92.31 178 ASP A O 1
ATOM 1307 N N . LEU A 1 179 ? -8 29.188 19.578 1 92.19 179 LEU A N 1
ATOM 1308 C CA . LEU A 1 179 ? -6.758 28.672 19 1 92.19 179 LEU A CA 1
ATOM 1309 C C . LEU A 1 179 ? -6.953 28.266 17.547 1 92.19 179 LEU A C 1
ATOM 1311 O O . LEU A 1 179 ? -6.055 28.438 16.719 1 92.19 179 LEU A O 1
ATOM 1315 N N . GLY A 1 180 ? -8.125 27.719 17.281 1 95.81 180 GLY A N 1
ATOM 1316 C CA . GLY A 1 180 ? -8.312 27.156 15.953 1 95.81 180 GLY A CA 1
ATOM 1317 C C . GLY A 1 180 ? -9.781 27.016 15.578 1 95.81 180 GLY A C 1
ATOM 1318 O O . GLY A 1 180 ? -10.164 26.047 14.93 1 95.81 180 GLY A O 1
ATOM 1319 N N . GLY A 1 181 ? -10.555 27.891 16 1 96.31 181 GLY A N 1
ATOM 1320 C CA . GLY A 1 181 ? -11.984 27.812 15.766 1 96.31 181 GLY A CA 1
ATOM 1321 C C . GLY A 1 181 ? -12.406 28.453 14.453 1 96.31 181 GLY A C 1
ATOM 1322 O O . GLY A 1 181 ? -11.555 28.844 13.648 1 96.31 181 GLY A O 1
ATOM 1323 N N . ALA A 1 182 ? -13.68 28.516 14.258 1 97.12 182 ALA A N 1
ATOM 1324 C CA . ALA A 1 182 ? -14.281 28.922 12.992 1 97.12 182 ALA A CA 1
ATOM 1325 C C . ALA A 1 182 ? -13.945 30.375 12.672 1 97.12 182 ALA A C 1
ATOM 1327 O O . ALA A 1 182 ? -13.594 30.703 11.539 1 97.12 182 ALA A O 1
ATOM 1328 N N . THR A 1 183 ? -14.031 31.219 13.672 1 95.81 183 THR A N 1
ATOM 1329 C CA . THR A 1 183 ? -13.773 32.656 13.445 1 95.81 183 THR A CA 1
ATOM 1330 C C . THR A 1 183 ? -12.336 32.875 12.992 1 95.81 183 THR A C 1
ATOM 1332 O O . THR A 1 183 ? -12.094 33.562 12.008 1 95.81 183 THR A O 1
ATOM 1335 N N . LEU A 1 184 ? -11.43 32.281 13.688 1 95.75 184 LEU A N 1
ATOM 1336 C CA . LEU A 1 184 ? -10.023 32.406 13.352 1 95.75 184 LEU A CA 1
ATOM 1337 C C . LEU A 1 184 ? -9.75 31.906 11.938 1 95.75 184 LEU A C 1
ATOM 1339 O O . LEU A 1 184 ? -9.148 32.625 11.125 1 95.75 184 LEU A O 1
ATOM 1343 N N . HIS A 1 185 ? -10.203 30.734 11.578 1 96.38 185 HIS A N 1
ATOM 1344 C CA . HIS A 1 185 ? -9.836 30.094 10.32 1 96.38 185 HIS A CA 1
ATOM 1345 C C . HIS A 1 185 ? -10.578 30.734 9.141 1 96.38 185 HIS A C 1
ATOM 1347 O O . HIS A 1 185 ? -10.047 30.781 8.031 1 96.38 185 HIS A O 1
ATOM 1353 N N . CYS A 1 186 ? -11.758 31.312 9.383 1 95.94 186 CYS A N 1
ATOM 1354 C CA . CYS A 1 186 ? -12.516 31.906 8.289 1 95.94 186 CYS A CA 1
ATOM 1355 C C . CYS A 1 186 ? -12.133 33.375 8.086 1 95.94 186 CYS A C 1
ATOM 1357 O O . CYS A 1 186 ? -12.281 33.906 6.992 1 95.94 186 CYS A O 1
ATOM 1359 N N . SER A 1 187 ? -11.633 34 9.133 1 95.12 187 SER A N 1
ATOM 1360 C CA . SER A 1 187 ? -11.438 35.438 9.016 1 95.12 187 SER A CA 1
ATOM 1361 C C . SER A 1 187 ? -9.961 35.812 9.039 1 95.12 187 SER A C 1
ATOM 1363 O O . SER A 1 187 ? -9.562 36.875 8.555 1 95.12 187 SER A O 1
ATOM 1365 N N . VAL A 1 188 ? -9.109 34.969 9.57 1 93.5 188 VAL A N 1
ATOM 1366 C CA . VAL A 1 188 ? -7.715 35.344 9.766 1 93.5 188 VAL A CA 1
ATOM 1367 C C . VAL A 1 188 ? -6.816 34.438 8.914 1 93.5 188 VAL A C 1
ATOM 1369 O O . VAL A 1 188 ? -6.156 34.906 7.988 1 93.5 188 VAL A O 1
ATOM 1372 N N . SER A 1 189 ? -6.906 33.156 9.094 1 92.88 189 SER A N 1
ATOM 1373 C CA . SER A 1 189 ? -5.938 32.219 8.5 1 92.88 189 SER A CA 1
ATOM 1374 C C . SER A 1 189 ? -6.363 31.797 7.098 1 92.88 189 SER A C 1
ATOM 1376 O O . SER A 1 189 ? -5.523 31.469 6.262 1 92.88 189 SER A O 1
ATOM 1378 N N . GLY A 1 190 ? -7.746 31.688 6.883 1 94.25 190 GLY A N 1
ATOM 1379 C CA . GLY A 1 190 ? -8.227 31.188 5.605 1 94.25 190 GLY A CA 1
ATOM 1380 C C . GLY A 1 190 ? -8.078 29.688 5.449 1 94.25 190 GLY A C 1
ATOM 1381 O O . GLY A 1 190 ? -8.141 29.172 4.336 1 94.25 190 GLY A O 1
ATOM 1382 N N . CYS A 1 191 ? -7.828 28.969 6.5 1 95.5 191 CYS A N 1
ATOM 1383 C CA . CYS A 1 191 ? -7.707 27.516 6.453 1 95.5 191 CYS A CA 1
ATOM 1384 C C . CYS A 1 191 ? -9.039 26.859 6.094 1 95.5 191 CYS A C 1
ATOM 1386 O O . CYS A 1 191 ? -9.07 25.734 5.586 1 95.5 191 CYS A O 1
ATOM 1388 N N . THR A 1 192 ? -10.125 27.5 6.434 1 97.5 192 THR A N 1
ATOM 1389 C CA . THR A 1 192 ? -11.461 27.031 6.055 1 97.5 192 THR A CA 1
ATOM 1390 C C . THR A 1 192 ? -12.211 28.125 5.293 1 97.5 192 THR A C 1
ATOM 1392 O O . THR A 1 192 ? -11.852 29.297 5.371 1 97.5 192 THR A O 1
ATOM 1395 N N . ASP A 1 193 ? -13.211 27.719 4.574 1 97.81 193 ASP A N 1
ATOM 1396 C CA . ASP A 1 193 ? -13.82 28.609 3.586 1 97.81 193 ASP A CA 1
ATOM 1397 C C . ASP A 1 193 ? -15.203 29.078 4.039 1 97.81 193 ASP A C 1
ATOM 1399 O O . ASP A 1 193 ? -15.656 30.156 3.664 1 97.81 193 ASP A O 1
ATOM 1403 N N . TYR A 1 194 ? -15.867 28.281 4.75 1 98.44 194 TYR A N 1
ATOM 1404 C CA . TYR A 1 194 ? -17.25 28.594 5.125 1 98.44 194 TYR A CA 1
ATOM 1405 C C . TYR A 1 194 ? -17.438 28.5 6.637 1 98.44 194 TYR A C 1
ATOM 1407 O O . TYR A 1 194 ? -17.031 27.516 7.254 1 98.44 194 TYR A O 1
ATOM 1415 N N . PHE A 1 195 ? -18.016 29.516 7.168 1 98.25 195 PHE A N 1
ATOM 1416 C CA . PHE A 1 195 ? -18.406 29.594 8.57 1 98.25 195 PHE A CA 1
ATOM 1417 C C . PHE A 1 195 ? -19.812 29.062 8.766 1 98.25 195 PHE A C 1
ATOM 1419 O O . PHE A 1 195 ? -20.766 29.547 8.133 1 98.25 195 PHE A O 1
ATOM 1426 N N . ALA A 1 196 ? -19.969 28.031 9.609 1 98.69 196 ALA A N 1
ATOM 1427 C CA . ALA A 1 196 ? -21.297 27.5 9.891 1 98.69 196 ALA A CA 1
ATOM 1428 C C . ALA A 1 196 ? -21.672 27.688 11.359 1 98.69 196 ALA A C 1
ATOM 1430 O O . ALA A 1 196 ? -20.922 27.312 12.25 1 98.69 196 ALA A O 1
ATOM 1431 N N . PRO A 1 197 ? -22.859 28.234 11.672 1 98.12 197 PRO A N 1
ATOM 1432 C CA . PRO A 1 197 ? -23.266 28.484 13.062 1 98.12 197 PRO A CA 1
ATOM 1433 C C . PRO A 1 197 ? -23.562 27.188 13.828 1 98.12 197 PRO A C 1
ATOM 1435 O O . PRO A 1 197 ? -23.547 27.188 15.062 1 98.12 197 PRO A O 1
ATOM 1438 N N . ASP A 1 198 ? -23.906 26.203 13.109 1 97.81 198 ASP A N 1
ATOM 1439 C CA . ASP A 1 198 ? -24.188 24.906 13.703 1 97.81 198 ASP A CA 1
ATOM 1440 C C . ASP A 1 198 ? -23.969 23.766 12.695 1 97.81 198 ASP A C 1
ATOM 1442 O O . ASP A 1 198 ? -23.656 24.031 11.531 1 97.81 198 ASP A O 1
ATOM 1446 N N . GLU A 1 199 ? -24.047 22.578 13.141 1 97.44 199 GLU A N 1
ATOM 1447 C CA . GLU A 1 199 ? -23.703 21.422 12.328 1 97.44 199 GLU A CA 1
ATOM 1448 C C . GLU A 1 199 ? -24.688 21.25 11.172 1 97.44 199 GLU A C 1
ATOM 1450 O O . GLU A 1 199 ? -24.281 20.891 10.055 1 97.44 199 GLU A O 1
ATOM 1455 N N . LYS A 1 200 ? -25.969 21.438 11.438 1 97.81 200 LYS A N 1
ATOM 1456 C CA . LYS A 1 200 ? -26.984 21.312 10.383 1 97.81 200 LYS A CA 1
ATOM 1457 C C . LYS A 1 200 ? -26.672 22.25 9.219 1 97.81 200 LYS A C 1
ATOM 1459 O O . LYS A 1 200 ? -26.734 21.859 8.055 1 97.81 200 LYS A O 1
ATOM 1464 N N . SER A 1 201 ? -26.391 23.469 9.586 1 98.25 201 SER A N 1
ATOM 1465 C CA . SER A 1 201 ? -26.031 24.453 8.57 1 98.25 201 SER A CA 1
ATOM 1466 C C . SER A 1 201 ? -24.781 24.031 7.812 1 98.25 201 SER A C 1
ATOM 1468 O O . SER A 1 201 ? -24.688 24.219 6.598 1 98.25 201 SER A O 1
ATOM 1470 N N . ALA A 1 202 ? -23.781 23.5 8.523 1 98.81 202 ALA A N 1
ATOM 1471 C CA . ALA A 1 202 ? -22.531 23.078 7.91 1 98.81 202 ALA A CA 1
ATOM 1472 C C . ALA A 1 202 ? -22.781 21.984 6.867 1 98.81 202 ALA A C 1
ATOM 1474 O O . ALA A 1 202 ? -22.219 22.031 5.77 1 98.81 202 ALA A O 1
ATOM 1475 N N . LEU A 1 203 ? -23.594 21.031 7.199 1 98.69 203 LEU A N 1
ATOM 1476 C CA . LEU A 1 203 ? -23.891 19.922 6.305 1 98.69 203 LEU A CA 1
ATOM 1477 C C . LEU A 1 203 ? -24.688 20.406 5.094 1 98.69 203 LEU A C 1
ATOM 1479 O O . LEU A 1 203 ? -24.5 19.891 3.984 1 98.69 203 LEU A O 1
ATOM 1483 N N . GLN A 1 204 ? -25.531 21.391 5.328 1 98.44 204 GLN A N 1
ATOM 1484 C CA . GLN A 1 204 ? -26.234 21.984 4.203 1 98.44 204 GLN A CA 1
ATOM 1485 C C . GLN A 1 204 ? -25.281 22.734 3.271 1 98.44 204 GLN A C 1
ATOM 1487 O O . GLN A 1 204 ? -25.391 22.625 2.049 1 98.44 204 GLN A O 1
ATOM 1492 N N . ILE A 1 205 ? -24.391 23.469 3.863 1 98.69 205 ILE A N 1
ATOM 1493 C CA . ILE A 1 205 ? -23.391 24.156 3.059 1 98.69 205 ILE A CA 1
ATOM 1494 C C . ILE A 1 205 ? -22.609 23.141 2.227 1 98.69 205 ILE A C 1
ATOM 1496 O O . ILE A 1 205 ? -22.328 23.375 1.048 1 98.69 205 ILE A O 1
ATOM 1500 N N . CYS A 1 206 ? -22.234 22.016 2.854 1 98.81 206 CYS A N 1
ATOM 1501 C CA . CYS A 1 206 ? -21.547 20.953 2.131 1 98.81 206 CYS A CA 1
ATOM 1502 C C . CYS A 1 206 ? -22.375 20.484 0.938 1 98.81 206 CYS A C 1
ATOM 1504 O O . CYS A 1 206 ? -21.844 20.328 -0.164 1 98.81 206 CYS A O 1
ATOM 1506 N N . ARG A 1 207 ? -23.641 20.234 1.144 1 98.75 207 ARG A N 1
ATOM 1507 C CA . ARG A 1 207 ? -24.531 19.828 0.053 1 98.75 207 ARG A CA 1
ATOM 1508 C C . ARG A 1 207 ? -24.547 20.891 -1.051 1 98.75 207 ARG A C 1
ATOM 1510 O O . ARG A 1 207 ? -24.562 20.547 -2.236 1 98.75 207 ARG A O 1
ATOM 1517 N N . ASP A 1 208 ? -24.594 22.172 -0.673 1 98.44 208 ASP A N 1
ATOM 1518 C CA . ASP A 1 208 ? -24.578 23.266 -1.642 1 98.44 208 ASP A CA 1
ATOM 1519 C C . ASP A 1 208 ? -23.281 23.266 -2.451 1 98.44 208 ASP A C 1
ATOM 1521 O O . ASP A 1 208 ? -23.297 23.516 -3.656 1 98.44 208 ASP A O 1
ATOM 1525 N N . ILE A 1 209 ? -22.125 22.984 -1.763 1 98.62 209 ILE A N 1
ATOM 1526 C CA . ILE A 1 209 ? -20.844 22.859 -2.447 1 98.62 209 ILE A CA 1
ATOM 1527 C C . ILE A 1 209 ? -20.922 21.75 -3.494 1 98.62 209 ILE A C 1
ATOM 1529 O O . ILE A 1 209 ? -20.562 21.969 -4.656 1 98.62 209 ILE A O 1
ATOM 1533 N N . VAL A 1 210 ? -21.406 20.594 -3.121 1 98.31 210 VAL A N 1
ATOM 1534 C CA . VAL A 1 210 ? -21.5 19.438 -4.012 1 98.31 210 VAL A CA 1
ATOM 1535 C C . VAL A 1 210 ? -22.391 19.781 -5.203 1 98.31 210 VAL A C 1
ATOM 1537 O O . VAL A 1 210 ? -22.109 19.375 -6.336 1 98.31 210 VAL A O 1
ATOM 1540 N N . ALA A 1 211 ? -23.453 20.516 -4.957 1 96.88 211 ALA A N 1
ATOM 1541 C CA . ALA A 1 211 ? -24.391 20.891 -6.008 1 96.88 211 ALA A CA 1
ATOM 1542 C C . ALA A 1 211 ? -23.703 21.688 -7.113 1 96.88 211 ALA A C 1
ATOM 1544 O O . ALA A 1 211 ? -24.125 21.656 -8.266 1 96.88 211 ALA A O 1
ATOM 1545 N N . THR A 1 212 ? -22.609 22.344 -6.77 1 97.25 212 THR A N 1
ATOM 1546 C CA . THR A 1 212 ? -21.938 23.203 -7.742 1 97.25 212 THR A CA 1
ATOM 1547 C C . THR A 1 212 ? -20.844 22.438 -8.469 1 97.25 212 THR A C 1
ATOM 1549 O O . THR A 1 212 ? -20.234 22.953 -9.414 1 97.25 212 THR A O 1
ATOM 1552 N N . LEU A 1 213 ? -20.516 21.234 -8.016 1 96.62 213 LEU A N 1
ATOM 1553 C CA . LEU A 1 213 ? -19.453 20.469 -8.656 1 96.62 213 LEU A CA 1
ATOM 1554 C C . LEU A 1 213 ? -19.844 20.078 -10.078 1 96.62 213 LEU A C 1
ATOM 1556 O O . LEU A 1 213 ? -21 19.734 -10.344 1 96.62 213 LEU A O 1
ATOM 1560 N N . ASN A 1 214 ? -18.953 20.266 -11.016 1 93 214 ASN A N 1
ATOM 1561 C CA . ASN A 1 214 ? -19.156 19.859 -12.398 1 93 214 ASN A CA 1
ATOM 1562 C C . ASN A 1 214 ? -18.672 18.422 -12.633 1 93 214 ASN A C 1
ATOM 1564 O O . ASN A 1 214 ? -17.734 18.203 -13.406 1 93 214 ASN A O 1
ATOM 1568 N N . VAL A 1 215 ? -19.203 17.594 -11.859 1 90.5 215 VAL A N 1
ATOM 1569 C CA . VAL A 1 215 ? -18.859 16.188 -11.961 1 90.5 215 VAL A CA 1
ATOM 1570 C C . VAL A 1 215 ? -20 15.43 -12.648 1 90.5 215 VAL A C 1
ATOM 1572 O O . VAL A 1 215 ? -21.172 15.703 -12.398 1 90.5 215 VAL A O 1
ATOM 1575 N N . HIS A 1 216 ? -19.562 14.703 -13.664 1 79 216 HIS A N 1
ATOM 1576 C CA . HIS A 1 216 ? -20.531 13.891 -14.383 1 79 216 HIS A CA 1
ATOM 1577 C C . HIS A 1 216 ? -20.203 12.406 -14.258 1 79 216 HIS A C 1
ATOM 1579 O O . HIS A 1 216 ? -19.047 12.008 -14.383 1 79 216 HIS A O 1
ATOM 1585 N N . HIS A 1 217 ? -21.031 11.812 -13.492 1 72.81 217 HIS A N 1
ATOM 1586 C CA . HIS A 1 217 ? -20.828 10.375 -13.367 1 72.81 217 HIS A CA 1
ATOM 1587 C C . HIS A 1 217 ? -21.156 9.656 -14.672 1 72.81 217 HIS A C 1
ATOM 1589 O O . HIS A 1 217 ? -22.141 9.992 -15.336 1 72.81 217 HIS A O 1
ATOM 1595 N N . ASN A 1 218 ? -20.094 9.07 -15.133 1 60.19 218 ASN A N 1
ATOM 1596 C CA . ASN A 1 218 ? -20.297 8.328 -16.375 1 60.19 218 ASN A CA 1
ATOM 1597 C C . ASN A 1 218 ? -21.391 7.285 -16.234 1 60.19 218 ASN A C 1
ATOM 1599 O O . ASN A 1 218 ? -21.359 6.461 -15.312 1 60.19 218 ASN A O 1
ATOM 1603 N N . GLU A 1 219 ? -22.625 7.703 -16.719 1 62.19 219 GLU A N 1
ATOM 1604 C CA . GLU A 1 219 ? -23.625 6.645 -16.797 1 62.19 219 GLU A CA 1
ATOM 1605 C C . GLU A 1 219 ? -23.125 5.469 -17.625 1 62.19 219 GLU A C 1
ATOM 1607 O O . GLU A 1 219 ? -22.391 5.66 -18.609 1 62.19 219 GLU A O 1
ATOM 1612 N N . ILE A 1 220 ? -22.969 4.367 -16.984 1 62.97 220 ILE A N 1
ATOM 1613 C CA . ILE A 1 220 ? -22.609 3.195 -17.781 1 62.97 220 ILE A CA 1
ATOM 1614 C C . ILE A 1 220 ? -23.531 3.09 -19 1 62.97 220 ILE A C 1
ATOM 1616 O O . ILE A 1 220 ? -24.75 2.992 -18.859 1 62.97 220 ILE A O 1
ATOM 1620 N N . LYS A 1 221 ? -22.969 3.395 -20.188 1 65.44 221 LYS A N 1
ATOM 1621 C CA . LYS A 1 221 ? -23.703 3.27 -21.453 1 65.44 221 LYS A CA 1
ATOM 1622 C C . LYS A 1 221 ? -24.234 1.852 -21.641 1 65.44 221 LYS A C 1
ATOM 1624 O O . LYS A 1 221 ? -23.562 0.879 -21.281 1 65.44 221 LYS A O 1
ATOM 1629 N N . GLY A 1 222 ? -25.438 1.746 -21.953 1 73.06 222 GLY A N 1
ATOM 1630 C CA . GLY A 1 222 ? -26 0.462 -22.344 1 73.06 222 GLY A CA 1
ATOM 1631 C C . GLY A 1 222 ? -26.766 -0.221 -21.234 1 73.06 222 GLY A C 1
ATOM 1632 O O . GLY A 1 222 ? -27 -1.43 -21.281 1 73.06 222 GLY A O 1
ATOM 1633 N N . ARG A 1 223 ? -27.031 0.493 -20.219 1 85.12 223 ARG A N 1
ATOM 1634 C CA . ARG A 1 223 ? -27.828 -0.116 -19.172 1 85.12 223 ARG A CA 1
ATOM 1635 C C . ARG A 1 223 ? -29.25 -0.389 -19.641 1 85.12 223 ARG A C 1
ATOM 1637 O O . ARG A 1 223 ? -29.891 0.479 -20.25 1 85.12 223 ARG A O 1
ATOM 1644 N N . LEU A 1 224 ? -29.719 -1.605 -19.422 1 87.31 224 LEU A N 1
ATOM 1645 C CA . LEU A 1 224 ? -31.094 -1.992 -19.719 1 87.31 224 LEU A CA 1
ATOM 1646 C C . LEU A 1 224 ? -31.984 -1.818 -18.5 1 87.31 224 LEU A C 1
ATOM 1648 O O . LEU A 1 224 ? -31.5 -1.636 -17.391 1 87.31 224 LEU A O 1
ATOM 1652 N N . PRO A 1 225 ? -33.25 -1.732 -18.766 1 89.88 225 PRO A N 1
ATOM 1653 C CA . PRO A 1 225 ? -34.125 -1.765 -17.578 1 89.88 225 PRO A CA 1
ATOM 1654 C C . PRO A 1 225 ? -33.875 -2.977 -16.688 1 89.88 225 PRO A C 1
ATOM 1656 O O . PRO A 1 225 ? -33.781 -4.102 -17.188 1 89.88 225 PRO A O 1
ATOM 1659 N N . ALA A 1 226 ? -33.75 -2.662 -15.492 1 90.25 226 ALA A N 1
ATOM 1660 C CA . ALA A 1 226 ? -33.469 -3.729 -14.539 1 90.25 226 ALA A CA 1
ATOM 1661 C C . ALA A 1 226 ? -34.625 -4.711 -14.445 1 90.25 226 ALA A C 1
ATOM 1663 O O . ALA A 1 226 ? -35.781 -4.312 -14.539 1 90.25 226 ALA A O 1
ATOM 1664 N N . SER A 1 227 ? -34.281 -5.969 -14.359 1 93.12 227 SER A N 1
ATOM 1665 C CA . SER A 1 227 ? -35.281 -7.016 -14.148 1 93.12 227 SER A CA 1
ATOM 1666 C C . SER A 1 227 ? -34.906 -7.91 -12.969 1 93.12 227 SER A C 1
ATOM 1668 O O . SER A 1 227 ? -33.719 -8.141 -12.711 1 93.12 227 SER A O 1
ATOM 1670 N N . SER A 1 228 ? -35.938 -8.297 -12.297 1 93.75 228 SER A N 1
ATOM 1671 C CA . SER A 1 228 ? -35.688 -9.219 -11.195 1 93.75 228 SER A CA 1
ATOM 1672 C C . SER A 1 228 ? -35.281 -10.602 -11.719 1 93.75 228 SER A C 1
ATOM 1674 O O . SER A 1 228 ? -35.688 -10.984 -12.82 1 93.75 228 SER A O 1
ATOM 1676 N N . PRO A 1 229 ? -34.562 -11.312 -10.883 1 95.31 229 PRO A N 1
ATOM 1677 C CA . PRO A 1 229 ? -34.312 -12.719 -11.234 1 95.31 229 PRO A CA 1
ATOM 1678 C C . PRO A 1 229 ? -35.625 -13.539 -11.273 1 95.31 229 PRO A C 1
ATOM 1680 O O . PRO A 1 229 ? -36.594 -13.188 -10.617 1 95.31 229 PRO A O 1
ATOM 1683 N N . LEU A 1 230 ? -35.531 -14.57 -12.078 1 95.25 230 LEU A N 1
ATOM 1684 C CA . LEU A 1 230 ? -36.688 -15.492 -12.117 1 95.25 230 LEU A CA 1
ATOM 1685 C C . LEU A 1 230 ? -36.812 -16.25 -10.805 1 95.25 230 LEU A C 1
ATOM 1687 O O . LEU A 1 230 ? -37.938 -16.547 -10.367 1 95.25 230 LEU A O 1
ATOM 1691 N N . TYR A 1 231 ? -35.688 -16.594 -10.188 1 93.62 231 TYR A N 1
ATOM 1692 C CA . TYR A 1 231 ? -35.688 -17.297 -8.906 1 93.62 231 TYR A CA 1
ATOM 1693 C C . TYR A 1 231 ? -35.531 -16.312 -7.754 1 93.62 231 TYR A C 1
ATOM 1695 O O . TYR A 1 231 ? -34.875 -15.281 -7.875 1 93.62 231 TYR A O 1
ATOM 1703 N N . ASP A 1 232 ? -36.094 -16.641 -6.617 1 92.5 232 ASP A N 1
ATOM 1704 C CA . ASP A 1 232 ? -36.156 -15.758 -5.453 1 92.5 232 ASP A CA 1
ATOM 1705 C C . ASP A 1 232 ? -34.75 -15.594 -4.828 1 92.5 232 ASP A C 1
ATOM 1707 O O . ASP A 1 232 ? -34.156 -16.562 -4.348 1 92.5 232 ASP A O 1
ATOM 1711 N N . PRO A 1 233 ? -34.281 -14.383 -4.77 1 90.25 233 PRO A N 1
ATOM 1712 C CA . PRO A 1 233 ? -33 -14.133 -4.152 1 90.25 233 PRO A CA 1
ATOM 1713 C C . PRO A 1 233 ? -32.938 -14.594 -2.699 1 90.25 233 PRO A C 1
ATOM 1715 O O . PRO A 1 233 ? -31.859 -14.961 -2.207 1 90.25 233 PRO A O 1
ATOM 1718 N N . GLU A 1 234 ? -34 -14.641 -1.991 1 91.12 234 GLU A N 1
ATOM 1719 C CA . GLU A 1 234 ? -34.031 -15.031 -0.584 1 91.12 234 GLU A CA 1
ATOM 1720 C C . GLU A 1 234 ? -33.625 -16.484 -0.4 1 91.12 234 GLU A C 1
ATOM 1722 O O . GLU A 1 234 ? -33.25 -16.891 0.701 1 91.12 234 GLU A O 1
ATOM 1727 N N . GLU A 1 235 ? -33.594 -17.156 -1.484 1 92.06 235 GLU A N 1
ATOM 1728 C CA . GLU A 1 235 ? -33.281 -18.578 -1.437 1 92.06 235 GLU A CA 1
ATOM 1729 C C . GLU A 1 235 ? -31.781 -18.797 -1.402 1 92.06 235 GLU A C 1
ATOM 1731 O O . GLU A 1 235 ? -31.312 -19.906 -1.112 1 92.06 235 GLU A O 1
ATOM 1736 N N . ILE A 1 236 ? -31 -17.797 -1.692 1 91.75 236 ILE A N 1
ATOM 1737 C CA . ILE A 1 236 ? -29.562 -17.969 -1.84 1 91.75 236 ILE A CA 1
ATOM 1738 C C . ILE A 1 236 ? -28.969 -18.453 -0.521 1 91.75 236 ILE A C 1
ATOM 1740 O O . ILE A 1 236 ? -28.031 -19.266 -0.515 1 91.75 236 ILE A O 1
ATOM 1744 N N . SER A 1 237 ? -29.516 -17.969 0.551 1 88.69 237 SER A N 1
ATOM 1745 C CA . SER A 1 237 ? -28.984 -18.312 1.867 1 88.69 237 SER A CA 1
ATOM 1746 C C . SER A 1 237 ? -29.094 -19.812 2.123 1 88.69 237 SER A C 1
ATOM 1748 O O . SER A 1 237 ? -28.266 -20.391 2.824 1 88.69 237 SER A O 1
ATOM 1750 N N . SER A 1 238 ? -30.062 -20.328 1.523 1 86.88 238 SER A N 1
ATOM 1751 C CA . SER A 1 238 ? -30.281 -21.75 1.729 1 86.88 238 SER A CA 1
ATOM 1752 C C . SER A 1 238 ? -29.297 -22.594 0.911 1 86.88 238 SER A C 1
ATOM 1754 O O . SER A 1 238 ? -29.141 -23.797 1.155 1 86.88 238 SER A O 1
ATOM 1756 N N . LEU A 1 239 ? -28.703 -21.953 -0.045 1 86.06 239 LEU A N 1
ATOM 1757 C CA . LEU A 1 239 ? -27.75 -22.656 -0.904 1 86.06 239 LEU A CA 1
ATOM 1758 C C . LEU A 1 239 ? -26.391 -22.781 -0.222 1 86.06 239 LEU A C 1
ATOM 1760 O O . LEU A 1 239 ? -25.562 -23.578 -0.646 1 86.06 239 LEU A O 1
ATOM 1764 N N . VAL A 1 240 ? -26.141 -21.969 0.741 1 81.5 240 VAL A N 1
ATOM 1765 C CA . VAL A 1 240 ? -24.844 -21.906 1.401 1 81.5 240 VAL A CA 1
ATOM 1766 C C . VAL A 1 240 ? -24.609 -23.188 2.207 1 81.5 240 VAL A C 1
ATOM 1768 O O . VAL A 1 240 ? -25.422 -23.531 3.076 1 81.5 240 VAL A O 1
ATOM 1771 N N . PRO A 1 241 ? -23.562 -23.812 1.767 1 72.44 241 PRO A N 1
ATOM 1772 C CA . PRO A 1 241 ? -23.328 -25.078 2.459 1 72.44 241 PRO A CA 1
ATOM 1773 C C . PRO A 1 241 ? -23.016 -24.891 3.943 1 72.44 241 PRO A C 1
ATOM 1775 O O . PRO A 1 241 ? -22.422 -23.891 4.332 1 72.44 241 PRO A O 1
ATOM 1778 N N . SER A 1 242 ? -23.641 -25.797 4.695 1 63.28 242 SER A N 1
ATOM 1779 C CA . SER A 1 242 ? -23.391 -25.781 6.133 1 63.28 242 SER A CA 1
ATOM 1780 C C . SER A 1 242 ? -22.016 -26.344 6.465 1 63.28 242 SER A C 1
ATOM 1782 O O . SER A 1 242 ? -21.484 -26.094 7.547 1 63.28 242 SER A O 1
ATOM 1784 N N . SER A 1 243 ? -21.578 -27.203 5.488 1 60.25 243 SER A N 1
ATOM 1785 C CA . SER A 1 243 ? -20.281 -27.812 5.762 1 60.25 243 SER A CA 1
ATOM 1786 C C . SER A 1 243 ? -19.297 -27.562 4.629 1 60.25 243 SER A C 1
ATOM 1788 O O . SER A 1 243 ? -19.703 -27.234 3.51 1 60.25 243 SER A O 1
ATOM 1790 N N . GLU A 1 244 ? -18.016 -27.562 4.957 1 58.44 244 GLU A N 1
ATOM 1791 C CA . GLU A 1 244 ? -16.906 -27.344 4.027 1 58.44 244 GLU A CA 1
ATOM 1792 C C . GLU A 1 244 ? -16.969 -28.312 2.852 1 58.44 244 GLU A C 1
ATOM 1794 O O . GLU A 1 244 ? -16.438 -28.031 1.775 1 58.44 244 GLU A O 1
ATOM 1799 N N . GLN A 1 245 ? -17.719 -29.375 3.066 1 55.22 245 GLN A N 1
ATOM 1800 C CA . GLN A 1 245 ? -17.703 -30.453 2.084 1 55.22 245 GLN A CA 1
ATOM 1801 C C . GLN A 1 245 ? -18.781 -30.25 1.025 1 55.22 245 GLN A C 1
ATOM 1803 O O . GLN A 1 245 ? -18.719 -30.844 -0.058 1 55.22 245 GLN A O 1
ATOM 1808 N N . HIS A 1 246 ? -19.625 -29.469 1.309 1 63.94 246 HIS A N 1
ATOM 1809 C CA . HIS A 1 246 ? -20.703 -29.312 0.336 1 63.94 246 HIS A CA 1
ATOM 1810 C C . HIS A 1 246 ? -20.375 -28.219 -0.671 1 63.94 246 HIS A C 1
ATOM 1812 O O . HIS A 1 246 ? -19.969 -27.125 -0.289 1 63.94 246 HIS A O 1
ATOM 1818 N N . LYS A 1 247 ? -20.562 -28.734 -1.902 1 75.69 247 LYS A N 1
ATOM 1819 C CA . LYS A 1 247 ? -20.203 -27.844 -3.012 1 75.69 247 LYS A CA 1
ATOM 1820 C C . LYS A 1 247 ? -21.328 -26.859 -3.314 1 75.69 247 LYS A C 1
ATOM 1822 O O . LYS A 1 247 ? -22.5 -27.234 -3.283 1 75.69 247 LYS A O 1
ATOM 1827 N N . LEU A 1 248 ? -21.062 -25.781 -3.377 1 86.69 248 LEU A N 1
ATOM 1828 C CA . LEU A 1 248 ? -21.953 -24.703 -3.801 1 86.69 248 LEU A CA 1
ATOM 1829 C C . LEU A 1 248 ? -22.203 -24.766 -5.305 1 86.69 248 LEU A C 1
ATOM 1831 O O . LEU A 1 248 ? -21.266 -24.781 -6.094 1 86.69 248 LEU A O 1
ATOM 1835 N N . ASP A 1 249 ? -23.531 -25.062 -5.629 1 92.5 249 ASP A N 1
ATOM 1836 C CA . ASP A 1 249 ? -23.859 -25.016 -7.051 1 92.5 249 ASP A CA 1
ATOM 1837 C C . ASP A 1 249 ? -23.922 -23.578 -7.562 1 92.5 249 ASP A C 1
ATOM 1839 O O . ASP A 1 249 ? -24.906 -22.875 -7.332 1 92.5 249 ASP A O 1
ATOM 1843 N N . MET A 1 250 ? -22.969 -23.203 -8.352 1 95.69 250 MET A N 1
ATOM 1844 C CA . MET A 1 250 ? -22.812 -21.812 -8.758 1 95.69 250 MET A CA 1
ATOM 1845 C C . MET A 1 250 ? -23.891 -21.422 -9.758 1 95.69 250 MET A C 1
ATOM 1847 O O . MET A 1 250 ? -24.219 -20.234 -9.883 1 95.69 250 MET A O 1
ATOM 1851 N N . TYR A 1 251 ? -24.484 -22.359 -10.477 1 96 251 TYR A N 1
ATOM 1852 C CA . TYR A 1 251 ? -25.609 -22.047 -11.352 1 96 251 TYR A CA 1
ATOM 1853 C C . TYR A 1 251 ? -26.781 -21.5 -10.555 1 96 251 TYR A C 1
ATOM 1855 O O . TYR A 1 251 ? -27.453 -20.562 -10.984 1 96 251 TYR A O 1
ATOM 1863 N N . GLN A 1 252 ? -26.984 -22.109 -9.406 1 95.62 252 GLN A N 1
ATOM 1864 C CA . GLN A 1 252 ? -28.094 -21.688 -8.555 1 95.62 252 GLN A CA 1
ATOM 1865 C C . GLN A 1 252 ? -27.859 -20.281 -7.996 1 95.62 252 GLN A C 1
ATOM 1867 O O . GLN A 1 252 ? -28.797 -19.5 -7.863 1 95.62 252 GLN A O 1
ATOM 1872 N N . VAL A 1 253 ? -26.656 -20.031 -7.672 1 95.94 253 VAL A N 1
ATOM 1873 C CA . VAL A 1 253 ? -26.312 -18.703 -7.168 1 95.94 253 VAL A CA 1
ATOM 1874 C C . VAL A 1 253 ? -26.531 -17.672 -8.258 1 95.94 253 VAL A C 1
ATOM 1876 O O . VAL A 1 253 ? -27.234 -16.672 -8.055 1 95.94 253 VAL A O 1
ATOM 1879 N N . ILE A 1 254 ? -25.984 -17.891 -9.461 1 97.19 254 ILE A N 1
ATOM 1880 C CA . ILE A 1 254 ? -26.062 -16.953 -10.578 1 97.19 254 ILE A CA 1
ATOM 1881 C C . ILE A 1 254 ? -27.531 -16.734 -10.953 1 97.19 254 ILE A C 1
ATOM 1883 O O . ILE A 1 254 ? -27.953 -15.602 -11.18 1 97.19 254 ILE A O 1
ATOM 1887 N N . GLY A 1 255 ? -28.312 -17.797 -10.938 1 96.5 255 GLY A N 1
ATOM 1888 C CA . GLY A 1 255 ? -29.719 -17.719 -11.297 1 96.5 255 GLY A CA 1
ATOM 1889 C C . GLY A 1 255 ? -30.516 -16.812 -10.391 1 96.5 255 GLY A C 1
ATOM 1890 O O . GLY A 1 255 ? -31.547 -16.266 -10.797 1 96.5 255 GLY A O 1
ATOM 1891 N N . ARG A 1 256 ? -30.047 -16.609 -9.211 1 95.88 256 ARG A N 1
ATOM 1892 C CA . ARG A 1 256 ? -30.781 -15.812 -8.234 1 95.88 256 ARG A CA 1
ATOM 1893 C C . ARG A 1 256 ? -30.203 -14.398 -8.156 1 95.88 256 ARG A C 1
ATOM 1895 O O . ARG A 1 256 ? -30.734 -13.555 -7.426 1 95.88 256 ARG A O 1
ATOM 1902 N N . LEU A 1 257 ? -29.188 -14.117 -8.906 1 95.69 257 LEU A N 1
ATOM 1903 C CA . LEU A 1 257 ? -28.531 -12.812 -8.867 1 95.69 257 LEU A CA 1
ATOM 1904 C C . LEU A 1 257 ? -28.844 -12.008 -10.125 1 95.69 257 LEU A C 1
ATOM 1906 O O . LEU A 1 257 ? -29.062 -10.797 -10.047 1 95.69 257 LEU A O 1
ATOM 1910 N N . VAL A 1 258 ? -28.938 -12.648 -11.289 1 96.56 258 VAL A N 1
ATOM 1911 C CA . VAL A 1 258 ? -28.906 -11.914 -12.555 1 96.56 258 VAL A CA 1
ATOM 1912 C C . VAL A 1 258 ? -30.328 -11.68 -13.055 1 96.56 258 VAL A C 1
ATOM 1914 O O . VAL A 1 258 ? -31.266 -12.375 -12.648 1 96.56 258 VAL A O 1
ATOM 1917 N N . ASP A 1 259 ? -30.438 -10.727 -13.93 1 96.19 259 ASP A N 1
ATOM 1918 C CA . ASP A 1 259 ? -31.734 -10.328 -14.477 1 96.19 259 ASP A CA 1
ATOM 1919 C C . ASP A 1 259 ? -32.406 -11.484 -15.219 1 96.19 259 ASP A C 1
ATOM 1921 O O . ASP A 1 259 ? -31.781 -12.094 -16.094 1 96.19 259 ASP A O 1
ATOM 1925 N N . ARG A 1 260 ? -33.625 -11.789 -14.844 1 97.19 260 ARG A N 1
ATOM 1926 C CA . ARG A 1 260 ? -34.469 -12.805 -15.469 1 97.19 260 ARG A CA 1
ATOM 1927 C C . ARG A 1 260 ? -33.812 -14.18 -15.383 1 97.19 260 ARG A C 1
ATOM 1929 O O . ARG A 1 260 ? -34.188 -15.102 -16.109 1 97.19 260 ARG A O 1
ATOM 1936 N N . SER A 1 261 ? -32.75 -14.219 -14.578 1 97.62 261 SER A N 1
ATOM 1937 C CA . SER A 1 261 ? -31.984 -15.445 -14.398 1 97.62 261 SER A CA 1
ATOM 1938 C C . SER A 1 261 ? -31.406 -15.938 -15.719 1 97.62 261 SER A C 1
ATOM 1940 O O . SER A 1 261 ? -31.312 -17.141 -15.953 1 97.62 261 SER A O 1
ATOM 1942 N N . LEU A 1 262 ? -31.141 -15.016 -16.578 1 97 262 LEU A N 1
ATOM 1943 C CA . LEU A 1 262 ? -30.547 -15.328 -17.859 1 97 262 LEU A CA 1
ATOM 1944 C C . LEU A 1 262 ? -29.016 -15.258 -17.797 1 97 262 LEU A C 1
ATOM 1946 O O . LEU A 1 262 ? -28.453 -14.258 -17.328 1 97 262 LEU A O 1
ATOM 1950 N N . PHE A 1 263 ? -28.391 -16.328 -18.172 1 97.62 263 PHE A N 1
ATOM 1951 C CA . PHE A 1 263 ? -26.938 -16.469 -18.172 1 97.62 263 PHE A CA 1
ATOM 1952 C C . PHE A 1 263 ? -26.453 -17.062 -19.484 1 97.62 263 PHE A C 1
ATOM 1954 O O . PHE A 1 263 ? -26.766 -18.203 -19.828 1 97.62 263 PHE A O 1
ATOM 1961 N N . HIS A 1 264 ? -25.75 -16.203 -20.281 1 97.88 264 HIS A N 1
ATOM 1962 C CA . HIS A 1 264 ? -25.141 -16.672 -21.516 1 97.88 264 HIS A CA 1
ATOM 1963 C C . HIS A 1 264 ? -23.75 -17.25 -21.266 1 97.88 264 HIS A C 1
ATOM 1965 O O . HIS A 1 264 ? -22.75 -16.531 -21.297 1 97.88 264 HIS A O 1
ATOM 1971 N N . GLU A 1 265 ? -23.766 -18.531 -21.156 1 97.88 265 GLU A N 1
ATOM 1972 C CA . GLU A 1 265 ? -22.547 -19.203 -20.703 1 97.88 265 GLU A CA 1
ATOM 1973 C C . GLU A 1 265 ? -21.531 -19.344 -21.828 1 97.88 265 GLU A C 1
ATOM 1975 O O . GLU A 1 265 ? -21.891 -19.703 -22.953 1 97.88 265 GLU A O 1
ATOM 1980 N N . PHE A 1 266 ? -20.375 -18.891 -21.562 1 97.75 266 PHE A N 1
ATOM 1981 C CA . PHE A 1 266 ? -19.25 -19 -22.469 1 97.75 266 PHE A CA 1
ATOM 1982 C C . PHE A 1 266 ? -18.484 -20.297 -22.234 1 97.75 266 PHE A C 1
ATOM 1984 O O . PHE A 1 266 ? -18.094 -20.594 -21.109 1 97.75 266 PHE A O 1
ATOM 1991 N N . LYS A 1 267 ? -18.297 -21.172 -23.234 1 97.06 267 LYS A N 1
ATOM 1992 C CA . LYS A 1 267 ? -17.531 -22.422 -23.203 1 97.06 267 LYS A CA 1
ATOM 1993 C C . LYS A 1 267 ? -18.078 -23.359 -22.125 1 97.06 267 LYS A C 1
ATOM 1995 O O . LYS A 1 267 ? -17.312 -23.875 -21.312 1 97.06 267 LYS A O 1
ATOM 2000 N N . LYS A 1 268 ? -19.328 -23.594 -22.203 1 95.5 268 LYS A N 1
ATOM 2001 C CA . LYS A 1 268 ? -20.031 -24.391 -21.203 1 95.5 268 LYS A CA 1
ATOM 2002 C C . LYS A 1 268 ? -19.438 -25.797 -21.094 1 95.5 268 LYS A C 1
ATOM 2004 O O . LYS A 1 268 ? -19.344 -26.344 -20 1 95.5 268 LYS A O 1
ATOM 2009 N N . MET A 1 269 ? -18.938 -26.344 -22.125 1 96.31 269 MET A N 1
ATOM 2010 C CA . MET A 1 269 ? -18.516 -27.734 -22.141 1 96.31 269 MET A CA 1
ATOM 2011 C C . MET A 1 269 ? -17.031 -27.875 -21.859 1 96.31 269 MET A C 1
ATOM 2013 O O . MET A 1 269 ? -16.516 -28.984 -21.719 1 96.31 269 MET A O 1
ATOM 2017 N N . TYR A 1 270 ? -16.359 -26.859 -21.828 1 96.88 270 TYR A N 1
ATOM 2018 C CA . TYR A 1 270 ? -14.922 -26.844 -21.594 1 96.88 270 TYR A CA 1
ATOM 2019 C C . TYR A 1 270 ? -14.586 -26.219 -20.25 1 96.88 270 TYR A C 1
ATOM 2021 O O . TYR A 1 270 ? -15.07 -25.125 -19.938 1 96.88 270 TYR A O 1
ATOM 2029 N N . GLY A 1 271 ? -13.734 -26.969 -19.469 1 97.19 271 GLY A N 1
ATOM 2030 C CA . GLY A 1 271 ? -13.391 -26.453 -18.156 1 97.19 271 GLY A CA 1
ATOM 2031 C C . GLY A 1 271 ? -14.602 -26.203 -17.266 1 97.19 271 GLY A C 1
ATOM 2032 O O . GLY A 1 271 ? -14.797 -25.094 -16.766 1 97.19 271 GLY A O 1
ATOM 2033 N N . PRO A 1 272 ? -15.375 -27.188 -17.094 1 95.75 272 PRO A N 1
ATOM 2034 C CA . PRO A 1 272 ? -16.688 -27 -16.469 1 95.75 272 PRO A CA 1
ATOM 2035 C C . PRO A 1 272 ? -16.594 -26.656 -14.984 1 95.75 272 PRO A C 1
ATOM 2037 O O . PRO A 1 272 ? -17.609 -26.281 -14.375 1 95.75 272 PRO A O 1
ATOM 2040 N N . THR A 1 273 ? -15.406 -26.75 -14.422 1 95.75 273 THR A N 1
ATOM 2041 C CA . THR A 1 273 ? -15.273 -26.422 -13.008 1 95.75 273 THR A CA 1
ATOM 2042 C C . THR A 1 273 ? -15.219 -24.922 -12.789 1 95.75 273 THR A C 1
ATOM 2044 O O . THR A 1 273 ? -15.172 -24.453 -11.648 1 95.75 273 THR A O 1
ATOM 2047 N N . LEU A 1 274 ? -15.234 -24.172 -13.852 1 97.81 274 LEU A N 1
ATOM 2048 C CA . LEU A 1 274 ? -15.328 -22.703 -13.812 1 97.81 274 LEU A CA 1
ATOM 2049 C C . LEU A 1 274 ? -16.422 -22.203 -14.742 1 97.81 274 LEU A C 1
ATOM 2051 O O . LEU A 1 274 ? -16.375 -22.469 -15.953 1 97.81 274 LEU A O 1
ATOM 2055 N N . LEU A 1 275 ? -17.359 -21.531 -14.188 1 98.31 275 LEU A N 1
ATOM 2056 C CA . LEU A 1 275 ? -18.406 -20.953 -15.008 1 98.31 275 LEU A CA 1
ATOM 2057 C C . LEU A 1 275 ? -18 -19.562 -15.516 1 98.31 275 LEU A C 1
ATOM 2059 O O . LEU A 1 275 ? -17.438 -18.766 -14.766 1 98.31 275 LEU A O 1
ATOM 2063 N N . THR A 1 276 ? -18.188 -19.359 -16.75 1 98.75 276 THR A N 1
ATOM 2064 C CA . THR A 1 276 ? -17.969 -18.047 -17.375 1 98.75 276 THR A CA 1
ATOM 2065 C C . THR A 1 276 ? -19.141 -17.672 -18.281 1 98.75 276 THR A C 1
ATOM 2067 O O . THR A 1 276 ? -19.719 -18.547 -18.938 1 98.75 276 THR A O 1
ATOM 2070 N N . GLY A 1 277 ? -19.469 -16.422 -18.234 1 98.56 277 GLY A N 1
ATOM 2071 C CA . GLY A 1 277 ? -20.547 -16.016 -19.125 1 98.56 277 GLY A CA 1
ATOM 2072 C C . GLY A 1 277 ? -21 -14.586 -18.891 1 98.56 277 GLY A C 1
ATOM 2073 O O . GLY A 1 277 ? -20.5 -13.906 -17.984 1 98.56 277 GLY A O 1
ATOM 2074 N N . PHE A 1 278 ? -21.891 -14.141 -19.719 1 98.12 278 PHE A N 1
ATOM 2075 C CA . PHE A 1 278 ? -22.438 -12.789 -19.656 1 98.12 278 PHE A CA 1
ATOM 2076 C C . PHE A 1 278 ? -23.844 -12.797 -19.078 1 98.12 278 PHE A C 1
ATOM 2078 O O . PHE A 1 278 ? -24.609 -13.727 -19.312 1 98.12 278 PHE A O 1
ATOM 2085 N N . ALA A 1 279 ? -24.141 -11.805 -18.328 1 97.5 279 ALA A N 1
ATOM 2086 C CA . ALA A 1 279 ? -25.469 -11.594 -17.781 1 97.5 279 ALA A CA 1
ATOM 2087 C C . ALA A 1 279 ? -25.719 -10.109 -17.5 1 97.5 279 ALA A C 1
ATOM 2089 O O . ALA A 1 279 ? -24.812 -9.281 -17.656 1 97.5 279 ALA A O 1
ATOM 2090 N N . HIS A 1 280 ? -26.938 -9.836 -17.281 1 95.5 280 HIS A N 1
ATOM 2091 C CA . HIS A 1 280 ? -27.266 -8.5 -16.797 1 95.5 280 HIS A CA 1
ATOM 2092 C C . HIS A 1 280 ? -27.562 -8.516 -15.297 1 95.5 280 HIS A C 1
ATOM 2094 O O . HIS A 1 280 ? -28.25 -9.414 -14.805 1 95.5 280 HIS A O 1
ATOM 2100 N N . LEU A 1 281 ? -26.984 -7.691 -14.633 1 94.38 281 LEU A N 1
ATOM 2101 C CA . LEU A 1 281 ? -27.234 -7.449 -13.219 1 94.38 281 LEU A CA 1
ATOM 2102 C C . LEU A 1 281 ? -27.766 -6.035 -12.992 1 94.38 281 LEU A C 1
ATOM 2104 O O . LEU A 1 281 ? -27.031 -5.059 -13.148 1 94.38 281 LEU A O 1
ATOM 2108 N N . ASP A 1 282 ? -29 -5.891 -12.609 1 91.25 282 ASP A N 1
ATOM 2109 C CA . ASP A 1 282 ? -29.672 -4.602 -12.461 1 91.25 282 ASP A CA 1
ATOM 2110 C C . ASP A 1 282 ? -29.531 -3.768 -13.734 1 91.25 282 ASP A C 1
ATOM 2112 O O . ASP A 1 282 ? -29.266 -2.566 -13.672 1 91.25 282 ASP A O 1
ATOM 2116 N N . GLY A 1 283 ? -29.594 -4.422 -14.805 1 92.31 283 GLY A N 1
ATOM 2117 C CA . GLY A 1 283 ? -29.594 -3.771 -16.109 1 92.31 283 GLY A CA 1
ATOM 2118 C C . GLY A 1 283 ? -28.188 -3.607 -16.672 1 92.31 283 GLY A C 1
ATOM 2119 O O . GLY A 1 283 ? -28.031 -3.293 -17.859 1 92.31 283 GLY A O 1
ATOM 2120 N N . TYR A 1 284 ? -27.188 -3.852 -15.891 1 92.62 284 TYR A N 1
ATOM 2121 C CA . TYR A 1 284 ? -25.812 -3.691 -16.359 1 92.62 284 TYR A CA 1
ATOM 2122 C C . TYR A 1 284 ? -25.266 -5 -16.922 1 92.62 284 TYR A C 1
ATOM 2124 O O . TYR A 1 284 ? -25.406 -6.059 -16.297 1 92.62 284 TYR A O 1
ATOM 2132 N N . LEU A 1 285 ? -24.703 -4.895 -18.125 1 94.62 285 LEU A N 1
ATOM 2133 C CA . LEU A 1 285 ? -24 -6.051 -18.672 1 94.62 285 LEU A CA 1
ATOM 2134 C C . LEU A 1 285 ? -22.734 -6.355 -17.891 1 94.62 285 LEU A C 1
ATOM 2136 O O . LEU A 1 285 ? -21.906 -5.465 -17.672 1 94.62 285 LEU A O 1
ATOM 2140 N N . VAL A 1 286 ? -22.625 -7.621 -17.438 1 96.19 286 VAL A N 1
ATOM 2141 C CA . VAL A 1 286 ? -21.469 -8.023 -16.656 1 96.19 286 VAL A CA 1
ATOM 2142 C C . VAL A 1 286 ? -20.969 -9.383 -17.141 1 96.19 286 VAL A C 1
ATOM 2144 O O . VAL A 1 286 ? -21.75 -10.219 -17.594 1 96.19 286 VAL A O 1
ATOM 2147 N N . GLY A 1 287 ? -19.656 -9.508 -17.125 1 98.25 287 GLY A N 1
ATOM 2148 C CA . GLY A 1 287 ? -19.062 -10.836 -17.219 1 98.25 287 GLY A CA 1
ATOM 2149 C C . GLY A 1 287 ? -18.938 -11.508 -15.859 1 98.25 287 GLY A C 1
ATOM 2150 O O . GLY A 1 287 ? -18.469 -10.898 -14.898 1 98.25 287 GLY A O 1
ATOM 2151 N N . ILE A 1 288 ? -19.359 -12.75 -15.805 1 98.62 288 ILE A N 1
ATOM 2152 C CA . ILE A 1 288 ? -19.328 -13.469 -14.531 1 98.62 288 ILE A CA 1
ATOM 2153 C C . ILE A 1 288 ? -18.312 -14.609 -14.617 1 98.62 288 ILE A C 1
ATOM 2155 O O . ILE A 1 288 ? -18.281 -15.359 -15.594 1 98.62 288 ILE A O 1
ATOM 2159 N N . VAL A 1 289 ? -17.422 -14.695 -13.688 1 98.75 289 VAL A N 1
ATOM 2160 C CA . VAL A 1 289 ? -16.5 -15.797 -13.477 1 98.75 289 VAL A CA 1
ATOM 2161 C C . VAL A 1 289 ? -16.75 -16.438 -12.109 1 98.75 289 VAL A C 1
ATOM 2163 O O . VAL A 1 289 ? -16.531 -15.805 -11.07 1 98.75 289 VAL A O 1
ATOM 2166 N N . GLY A 1 290 ? -17.297 -17.656 -12.086 1 98.06 290 GLY A N 1
ATOM 2167 C CA . GLY A 1 290 ? -17.688 -18.281 -10.836 1 98.06 290 GLY A CA 1
ATOM 2168 C C . GLY A 1 290 ? -17.156 -19.703 -10.688 1 98.06 290 GLY A C 1
ATOM 2169 O O . GLY A 1 290 ? -17.188 -20.484 -11.641 1 98.06 290 GLY A O 1
ATOM 2170 N N . ASN A 1 291 ? -16.719 -20.031 -9.547 1 95.69 291 ASN A N 1
ATOM 2171 C CA . ASN A 1 291 ? -16.172 -21.359 -9.281 1 95.69 291 ASN A CA 1
ATOM 2172 C C . ASN A 1 291 ? -17.281 -22.406 -9.227 1 95.69 291 ASN A C 1
ATOM 2174 O O . ASN A 1 291 ? -18.266 -22.25 -8.508 1 95.69 291 ASN A O 1
ATOM 2178 N N . GLN A 1 292 ? -17.109 -23.469 -10.031 1 93.56 292 GLN A N 1
ATOM 2179 C CA . GLN A 1 292 ? -17.906 -24.703 -9.945 1 93.56 292 GLN A CA 1
ATOM 2180 C C . GLN A 1 292 ? -17.016 -25.906 -9.625 1 93.56 292 GLN A C 1
ATOM 2182 O O . GLN A 1 292 ? -17.219 -26.984 -10.172 1 93.56 292 GLN A O 1
ATOM 2187 N N . GLY A 1 293 ? -15.977 -25.672 -8.836 1 91.5 293 GLY A N 1
ATOM 2188 C CA . GLY A 1 293 ? -14.945 -26.625 -8.469 1 91.5 293 GLY A CA 1
ATOM 2189 C C . GLY A 1 293 ? -13.539 -26.047 -8.539 1 91.5 293 GLY A C 1
ATOM 2190 O O . GLY A 1 293 ? -13.359 -24.828 -8.414 1 91.5 293 GLY A O 1
ATOM 2191 N N . GLU A 1 294 ? -12.609 -26.922 -8.617 1 91.69 294 GLU A N 1
ATOM 2192 C CA . GLU A 1 294 ? -11.211 -26.516 -8.656 1 91.69 294 GLU A CA 1
ATOM 2193 C C . GLU A 1 294 ? -10.867 -25.844 -9.984 1 91.69 294 GLU A C 1
ATOM 2195 O O . GLU A 1 294 ? -11.492 -26.125 -11.008 1 91.69 294 GLU A O 1
ATOM 2200 N N . ILE A 1 295 ? -9.891 -24.969 -9.961 1 95.12 295 ILE A N 1
ATOM 2201 C CA . ILE A 1 295 ? -9.445 -24.328 -11.195 1 95.12 295 ILE A CA 1
ATOM 2202 C C . ILE A 1 295 ? -8.383 -25.188 -11.875 1 95.12 295 ILE A C 1
ATOM 2204 O O . ILE A 1 295 ? -7.184 -24.969 -11.672 1 95.12 295 ILE A O 1
ATOM 2208 N N . THR A 1 296 ? -8.844 -26.094 -12.695 1 94.75 296 THR A N 1
ATOM 2209 C CA . THR A 1 296 ? -7.98 -26.984 -13.469 1 94.75 296 THR A CA 1
ATOM 2210 C C . THR A 1 296 ? -7.293 -26.219 -14.602 1 94.75 296 THR A C 1
ATOM 2212 O O . THR A 1 296 ? -7.547 -25.031 -14.797 1 94.75 296 THR A O 1
ATOM 2215 N N . SER A 1 297 ? -6.41 -26.938 -15.312 1 95.69 297 SER A N 1
ATOM 2216 C CA . SER A 1 297 ? -5.73 -26.328 -16.453 1 95.69 297 SER A CA 1
ATOM 2217 C C . SER A 1 297 ? -6.73 -25.797 -17.469 1 95.69 297 SER A C 1
ATOM 2219 O O . SER A 1 297 ? -6.613 -24.641 -17.922 1 95.69 297 SER A O 1
ATOM 2221 N N . ASP A 1 298 ? -7.719 -26.625 -17.75 1 97.12 298 ASP A N 1
ATOM 2222 C CA . ASP A 1 298 ? -8.727 -26.219 -18.734 1 97.12 298 ASP A CA 1
ATOM 2223 C C . ASP A 1 298 ? -9.562 -25.047 -18.203 1 97.12 298 ASP A C 1
ATOM 2225 O O . ASP A 1 298 ? -9.859 -24.109 -18.938 1 97.12 298 ASP A O 1
ATOM 2229 N N . ALA A 1 299 ? -9.914 -25.109 -16.953 1 97.25 299 ALA A N 1
ATOM 2230 C CA . ALA A 1 299 ? -10.688 -24.031 -16.344 1 97.25 299 ALA A CA 1
ATOM 2231 C C . ALA A 1 299 ? -9.922 -22.719 -16.359 1 97.25 299 ALA A C 1
ATOM 2233 O O . ALA A 1 299 ? -10.484 -21.672 -16.672 1 97.25 299 ALA A O 1
ATOM 2234 N N . ALA A 1 300 ? -8.68 -22.828 -16.062 1 97.81 300 ALA A N 1
ATOM 2235 C CA . ALA A 1 300 ? -7.828 -21.641 -16.047 1 97.81 300 ALA A CA 1
ATOM 2236 C C . ALA A 1 300 ? -7.715 -21.031 -17.453 1 97.81 300 ALA A C 1
ATOM 2238 O O . ALA A 1 300 ? -7.785 -19.812 -17.625 1 97.81 300 ALA A O 1
ATOM 2239 N N . SER A 1 301 ? -7.508 -21.875 -18.422 1 98 301 SER A N 1
ATOM 2240 C CA . SER A 1 301 ? -7.434 -21.406 -19.812 1 98 301 SER A CA 1
ATOM 2241 C C . SER A 1 301 ? -8.734 -20.734 -20.234 1 98 301 SER A C 1
ATOM 2243 O O . SER A 1 301 ? -8.719 -19.703 -20.891 1 98 301 SER A O 1
ATOM 2245 N N . LYS A 1 302 ? -9.82 -21.375 -19.844 1 98.12 302 LYS A N 1
ATOM 2246 C CA . LYS A 1 302 ? -11.141 -20.797 -20.109 1 98.12 302 LYS A CA 1
ATOM 2247 C C . LYS A 1 302 ? -11.297 -19.438 -19.453 1 98.12 302 LYS A C 1
ATOM 2249 O O . LYS A 1 302 ? -11.734 -18.484 -20.094 1 98.12 302 LYS A O 1
ATOM 2254 N N . GLY A 1 303 ? -10.945 -19.344 -18.188 1 98.56 303 GLY A N 1
ATOM 2255 C CA . GLY A 1 303 ? -11.031 -18.094 -17.453 1 98.56 303 GLY A CA 1
ATOM 2256 C C . GLY A 1 303 ? -10.188 -16.984 -18.078 1 98.56 303 GLY A C 1
ATOM 2257 O O . GLY A 1 303 ? -10.656 -15.852 -18.234 1 98.56 303 GLY A O 1
ATOM 2258 N N . ALA A 1 304 ? -8.977 -17.344 -18.484 1 98.31 304 ALA A N 1
ATOM 2259 C CA . ALA A 1 304 ? -8.086 -16.391 -19.125 1 98.31 304 ALA A CA 1
ATOM 2260 C C . ALA A 1 304 ? -8.703 -15.836 -20.406 1 98.31 304 ALA A C 1
ATOM 2262 O O . ALA A 1 304 ? -8.695 -14.625 -20.625 1 98.31 304 ALA A O 1
ATOM 2263 N N . HIS A 1 305 ? -9.203 -16.719 -21.172 1 97.88 305 HIS A N 1
ATOM 2264 C CA . HIS A 1 305 ? -9.836 -16.328 -22.422 1 97.88 305 HIS A CA 1
ATOM 2265 C C . HIS A 1 305 ? -11.031 -15.406 -22.172 1 97.88 305 HIS A C 1
ATOM 2267 O O . HIS A 1 305 ? -11.148 -14.352 -22.797 1 97.88 305 HIS A O 1
ATOM 2273 N N . PHE A 1 306 ? -11.844 -15.75 -21.281 1 98.56 306 PHE A N 1
ATOM 2274 C CA . PHE A 1 306 ? -13.07 -15.008 -21.016 1 98.56 306 PHE A CA 1
ATOM 2275 C C . PHE A 1 306 ? -12.758 -13.625 -20.453 1 98.56 306 PHE A C 1
ATOM 2277 O O . PHE A 1 306 ? -13.367 -12.633 -20.859 1 98.56 306 PHE A O 1
ATOM 2284 N N . VAL A 1 307 ? -11.875 -13.531 -19.484 1 98.62 307 VAL A N 1
ATOM 2285 C CA . VAL A 1 307 ? -11.477 -12.25 -18.906 1 98.62 307 VAL A CA 1
ATOM 2286 C C . VAL A 1 307 ? -10.922 -11.336 -20 1 98.62 307 VAL A C 1
ATOM 2288 O O . VAL A 1 307 ? -11.203 -10.141 -20.016 1 98.62 307 VAL A O 1
ATOM 2291 N N . THR A 1 308 ? -10.156 -11.898 -20.906 1 98.12 308 THR A N 1
ATOM 2292 C CA . THR A 1 308 ? -9.633 -11.133 -22.031 1 98.12 308 THR A CA 1
ATOM 2293 C C . THR A 1 308 ? -10.773 -10.562 -22.875 1 98.12 308 THR A C 1
ATOM 2295 O O . THR A 1 308 ? -10.734 -9.391 -23.266 1 98.12 308 THR A O 1
ATOM 2298 N N . LEU A 1 309 ? -11.758 -11.367 -23.094 1 97.44 309 LEU A N 1
ATOM 2299 C CA . LEU A 1 309 ? -12.914 -10.93 -23.859 1 97.44 309 LEU A CA 1
ATOM 2300 C C . LEU A 1 309 ? -13.633 -9.773 -23.172 1 97.44 309 LEU A C 1
ATOM 2302 O O . LEU A 1 309 ? -13.977 -8.781 -23.812 1 97.44 309 LEU A O 1
ATOM 2306 N N . CYS A 1 310 ? -13.875 -9.938 -21.891 1 98.06 310 CYS A N 1
ATOM 2307 C CA . CYS A 1 310 ? -14.516 -8.883 -21.125 1 98.06 310 CYS A CA 1
ATOM 2308 C C . CYS A 1 310 ? -13.711 -7.586 -21.203 1 98.06 310 CYS A C 1
ATOM 2310 O O . CYS A 1 310 ? -14.281 -6.512 -21.406 1 98.06 310 CYS A O 1
ATOM 2312 N N . ASN A 1 311 ? -12.453 -7.703 -21.047 1 97.5 311 ASN A N 1
ATOM 2313 C CA . ASN A 1 311 ? -11.578 -6.539 -21.094 1 97.5 311 ASN A CA 1
ATOM 2314 C C . ASN A 1 311 ? -11.633 -5.844 -22.438 1 97.5 311 ASN A C 1
ATOM 2316 O O . ASN A 1 311 ? -11.75 -4.621 -22.516 1 97.5 311 ASN A O 1
ATOM 2320 N N . GLU A 1 312 ? -11.586 -6.574 -23.516 1 96.12 312 GLU A N 1
ATOM 2321 C CA . GLU A 1 312 ? -11.625 -6.043 -24.875 1 96.12 312 GLU A CA 1
ATOM 2322 C C . GLU A 1 312 ? -12.945 -5.332 -25.156 1 96.12 312 GLU A C 1
ATOM 2324 O O . GLU A 1 312 ? -12.984 -4.336 -25.891 1 96.12 312 GLU A O 1
ATOM 2329 N N . ARG A 1 313 ? -13.93 -5.852 -24.5 1 95.75 313 ARG A N 1
ATOM 2330 C CA . ARG A 1 313 ? -15.273 -5.336 -24.781 1 95.75 313 ARG A CA 1
ATOM 2331 C C . ARG A 1 313 ? -15.664 -4.27 -23.766 1 95.75 313 ARG A C 1
ATOM 2333 O O . ARG A 1 313 ? -16.75 -3.699 -23.844 1 95.75 313 ARG A O 1
ATOM 2340 N N . GLY A 1 314 ? -14.789 -4.008 -22.828 1 94.81 314 GLY A N 1
ATOM 2341 C CA . GLY A 1 314 ? -15.086 -3.016 -21.812 1 94.81 314 GLY A CA 1
ATOM 2342 C C . GLY A 1 314 ? -16.188 -3.445 -20.859 1 94.81 314 GLY A C 1
ATOM 2343 O O . GLY A 1 314 ? -16.984 -2.617 -20.422 1 94.81 314 GLY A O 1
ATOM 2344 N N . ILE A 1 315 ? -16.344 -4.73 -20.594 1 95.12 315 ILE A N 1
ATOM 2345 C CA . ILE A 1 315 ? -17.391 -5.277 -19.75 1 95.12 315 ILE A CA 1
ATOM 2346 C C . ILE A 1 315 ? -16.844 -5.559 -18.359 1 95.12 315 ILE A C 1
ATOM 2348 O O . ILE A 1 315 ? -15.891 -6.324 -18.203 1 95.12 315 ILE A O 1
ATOM 2352 N N . PRO A 1 316 ? -17.453 -4.941 -17.297 1 95.69 316 PRO A N 1
ATOM 2353 C CA . PRO A 1 316 ? -17 -5.242 -15.93 1 95.69 316 PRO A CA 1
ATOM 2354 C C . PRO A 1 316 ? -17.141 -6.727 -15.578 1 95.69 316 PRO A C 1
ATOM 2356 O O . PRO A 1 316 ? -17.969 -7.426 -16.156 1 95.69 316 PRO A O 1
ATOM 2359 N N . ILE A 1 317 ? -16.344 -7.156 -14.672 1 97.81 317 ILE A N 1
ATOM 2360 C CA . ILE A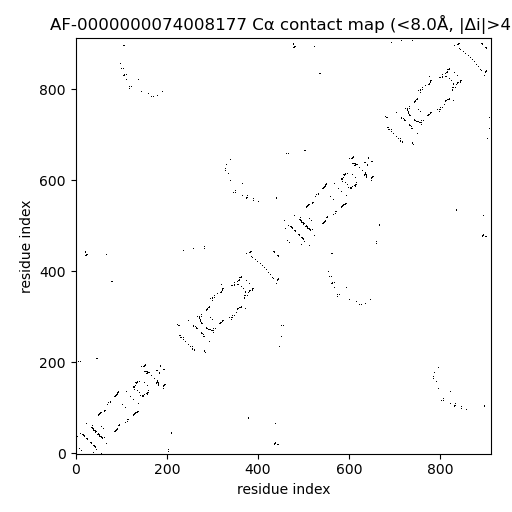 1 317 ? -16.312 -8.578 -14.336 1 97.81 317 ILE A CA 1
ATOM 2361 C C . ILE A 1 317 ? -16.75 -8.773 -12.883 1 97.81 317 ILE A C 1
ATOM 2363 O O . ILE A 1 317 ? -16.297 -8.047 -11.992 1 97.81 317 ILE A O 1
ATOM 2367 N N . LEU A 1 318 ? -17.625 -9.664 -12.648 1 97.75 318 LEU A N 1
ATOM 2368 C CA . LEU A 1 318 ? -18.016 -10.125 -11.32 1 97.75 318 LEU A CA 1
ATOM 2369 C C . LEU A 1 318 ? -17.422 -11.5 -11.031 1 97.75 318 LEU A C 1
ATOM 2371 O O . LEU A 1 318 ? -17.781 -12.484 -11.68 1 97.75 318 LEU A O 1
ATOM 2375 N N . PHE A 1 319 ? -16.516 -11.562 -10.141 1 98.38 319 PHE A N 1
ATOM 2376 C CA . PHE A 1 319 ? -15.984 -12.836 -9.664 1 98.38 319 PHE A CA 1
ATOM 2377 C C . PHE A 1 319 ? -16.828 -13.391 -8.523 1 98.38 319 PHE A C 1
ATOM 2379 O O . PHE A 1 319 ? -17.031 -12.711 -7.516 1 98.38 319 PHE A O 1
ATOM 2386 N N . LEU A 1 320 ? -17.359 -14.516 -8.648 1 97.88 320 LEU A N 1
ATOM 2387 C CA . LEU A 1 320 ? -17.984 -15.281 -7.574 1 97.88 320 LEU A CA 1
ATOM 2388 C C . LEU A 1 320 ? -17.047 -16.375 -7.086 1 97.88 320 LEU A C 1
ATOM 2390 O O . LEU A 1 320 ? -16.984 -17.453 -7.684 1 97.88 320 LEU A O 1
ATOM 2394 N N . GLN A 1 321 ? -16.438 -16.172 -5.996 1 97.06 321 GLN A N 1
ATOM 2395 C CA . GLN A 1 321 ? -15.234 -16.906 -5.621 1 97.06 321 GLN A CA 1
ATOM 2396 C C . GLN A 1 321 ? -15.555 -17.984 -4.594 1 97.06 321 GLN A C 1
ATOM 2398 O O . GLN A 1 321 ? -16.188 -17.719 -3.57 1 97.06 321 GLN A O 1
ATOM 2403 N N . ASN A 1 322 ? -15.141 -19.141 -4.816 1 94.62 322 ASN A N 1
ATOM 2404 C CA . ASN A 1 322 ? -15.164 -20.312 -3.934 1 94.62 322 ASN A CA 1
ATOM 2405 C C . ASN A 1 322 ? -14.008 -21.266 -4.234 1 94.62 322 ASN A C 1
ATOM 2407 O O . ASN A 1 322 ? -14.211 -22.328 -4.809 1 94.62 322 ASN A O 1
ATOM 2411 N N . THR A 1 323 ? -12.812 -20.906 -3.717 1 92.81 323 THR A N 1
ATOM 2412 C CA . THR A 1 323 ? -11.602 -21.625 -4.102 1 92.81 323 THR A CA 1
ATOM 2413 C C . THR A 1 323 ? -11.211 -22.656 -3.039 1 92.81 323 THR A C 1
ATOM 2415 O O . THR A 1 323 ? -11.609 -22.531 -1.878 1 92.81 323 THR A O 1
ATOM 2418 N N . TRP A 1 324 ? -10.391 -23.609 -3.434 1 85.88 324 TRP A N 1
ATOM 2419 C CA . TRP A 1 324 ? -9.906 -24.688 -2.576 1 85.88 324 TRP A CA 1
ATOM 2420 C C . TRP A 1 324 ? -8.398 -24.859 -2.729 1 85.88 324 TRP A C 1
ATOM 2422 O O . TRP A 1 324 ? -7.809 -24.391 -3.707 1 85.88 324 TRP A O 1
ATOM 2432 N N . PRO A 1 325 ? -7.848 -25.5 -1.698 1 81 325 PRO A N 1
ATOM 2433 C CA . PRO A 1 325 ? -6.438 -25.828 -1.905 1 81 325 P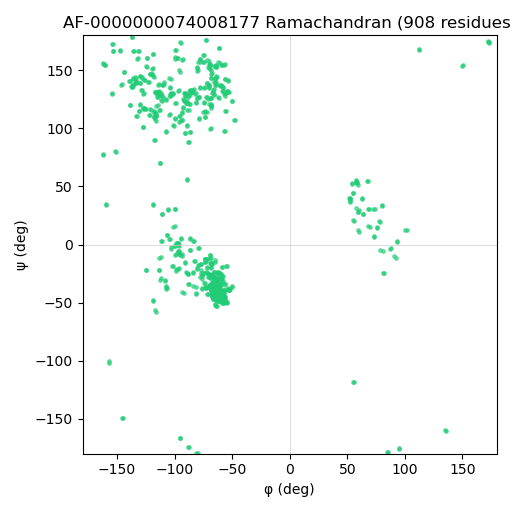RO A CA 1
ATOM 2434 C C . PRO A 1 325 ? -6.215 -26.75 -3.107 1 81 325 PRO A C 1
ATOM 2436 O O . PRO A 1 325 ? -7.117 -27.5 -3.486 1 81 325 PRO A O 1
ATOM 2439 N N . GLU A 1 326 ? -5.043 -26.672 -3.604 1 79.5 326 GLU A N 1
ATOM 2440 C CA . GLU A 1 326 ? -4.703 -27.469 -4.773 1 79.5 326 GLU A CA 1
ATOM 2441 C C . GLU A 1 326 ? -4.613 -28.953 -4.41 1 79.5 326 GLU A C 1
ATOM 2443 O O . GLU A 1 326 ? -4.121 -29.312 -3.338 1 79.5 326 GLU A O 1
ATOM 2448 N N . THR A 1 327 ? -5.195 -29.703 -5.266 1 79.56 327 THR A N 1
ATOM 2449 C CA . THR A 1 327 ? -5.09 -31.141 -5.133 1 79.56 327 THR A CA 1
ATOM 2450 C C . THR A 1 327 ? -3.809 -31.656 -5.789 1 79.56 327 THR A C 1
ATOM 2452 O O . THR A 1 327 ? -3.457 -31.219 -6.891 1 79.56 327 THR A O 1
ATOM 2455 N N . PRO A 1 328 ? -3.094 -32.469 -5.062 1 80.44 328 PRO A N 1
ATOM 2456 C CA . PRO A 1 328 ? -1.896 -33.031 -5.695 1 80.44 328 PRO A CA 1
ATOM 2457 C C . PRO A 1 328 ? -2.211 -33.812 -6.961 1 80.44 328 PRO A C 1
ATOM 2459 O O . PRO A 1 328 ? -3.223 -34.531 -7.016 1 80.44 328 PRO A O 1
ATOM 2462 N N . LEU A 1 329 ? -1.412 -33.594 -7.957 1 83.62 329 LEU A N 1
ATOM 2463 C CA . LEU A 1 329 ? -1.574 -34.219 -9.273 1 83.62 329 LEU A CA 1
ATOM 2464 C C . LEU A 1 329 ? -0.26 -34.812 -9.758 1 83.62 329 LEU A C 1
ATOM 2466 O O . LEU A 1 329 ? 0.789 -34.594 -9.148 1 83.62 329 LEU A O 1
ATOM 2470 N N . GLU A 1 330 ? -0.452 -35.594 -10.773 1 82 330 GLU A N 1
ATOM 2471 C CA . GLU A 1 330 ? 0.755 -36.031 -11.461 1 82 330 GLU A CA 1
ATOM 2472 C C . GLU A 1 330 ? 1.588 -34.844 -11.938 1 82 330 GLU A C 1
ATOM 2474 O O . GLU A 1 330 ? 1.047 -33.781 -12.234 1 82 330 GLU A O 1
ATOM 2479 N N . ALA A 1 331 ? 2.91 -35.156 -12.078 1 84 331 ALA A N 1
ATOM 2480 C CA . ALA A 1 331 ? 3.881 -34.094 -12.281 1 84 331 ALA A CA 1
ATOM 2481 C C . ALA A 1 331 ? 3.537 -33.25 -13.516 1 84 331 ALA A C 1
ATOM 2483 O O . ALA A 1 331 ? 3.445 -32.031 -13.438 1 84 331 ALA A O 1
ATOM 2484 N N . ALA A 1 332 ? 3.312 -33.938 -14.586 1 83.88 332 ALA A N 1
ATOM 2485 C CA . ALA A 1 332 ? 3.066 -33.219 -15.836 1 83.88 332 ALA A CA 1
ATOM 2486 C C . ALA A 1 332 ? 1.761 -32.438 -15.773 1 83.88 332 ALA A C 1
ATOM 2488 O O . ALA A 1 332 ? 1.686 -31.297 -16.266 1 83.88 332 ALA A O 1
ATOM 2489 N N . VAL A 1 333 ? 0.798 -33 -15.18 1 86.56 333 VAL A N 1
ATOM 2490 C CA . VAL A 1 333 ? -0.502 -32.375 -15.039 1 86.56 333 VAL A CA 1
ATOM 2491 C C . VAL A 1 333 ? -0.388 -31.172 -14.094 1 86.56 333 VAL A C 1
ATOM 2493 O O . VAL A 1 333 ? -0.94 -30.094 -14.359 1 86.56 333 VAL A O 1
ATOM 2496 N N . HIS A 1 334 ? 0.351 -31.391 -13.172 1 87.5 334 HIS A N 1
ATOM 2497 C CA . HIS A 1 334 ? 0.593 -30.359 -12.172 1 87.5 334 HIS A CA 1
ATOM 2498 C C . HIS A 1 334 ? 1.298 -29.156 -12.797 1 87.5 334 HIS A C 1
ATOM 2500 O O . HIS A 1 334 ? 0.898 -28 -12.562 1 87.5 334 HIS A O 1
ATOM 2506 N N . ALA A 1 335 ? 2.287 -29.453 -13.516 1 90.19 335 ALA A N 1
ATOM 2507 C CA . ALA A 1 335 ? 3.062 -28.391 -14.156 1 90.19 335 ALA A CA 1
ATOM 2508 C C . ALA A 1 335 ? 2.217 -27.625 -15.164 1 90.19 335 ALA A C 1
ATOM 2510 O O . ALA A 1 335 ? 2.322 -26.391 -15.273 1 90.19 335 ALA A O 1
ATOM 2511 N N . ASN A 1 336 ? 1.424 -28.328 -15.891 1 92.44 336 ASN A N 1
ATOM 2512 C CA . ASN A 1 336 ? 0.541 -27.672 -16.844 1 92.44 336 ASN A CA 1
ATOM 2513 C C . ASN A 1 336 ? -0.494 -26.781 -16.156 1 92.44 336 ASN A C 1
ATOM 2515 O O . ASN A 1 336 ? -0.827 -25.703 -16.641 1 92.44 336 ASN A O 1
ATOM 2519 N N . GLN A 1 337 ? -0.994 -27.266 -15.086 1 93.69 337 GLN A N 1
ATOM 2520 C CA . GLN A 1 337 ? -1.948 -26.484 -14.312 1 93.69 337 GLN A CA 1
ATOM 2521 C C . GLN A 1 337 ? -1.317 -25.188 -13.82 1 93.69 337 GLN A C 1
ATOM 2523 O O . GLN A 1 337 ? -1.932 -24.125 -13.898 1 93.69 337 GLN A O 1
ATOM 2528 N N . LEU A 1 338 ? -0.108 -25.312 -13.32 1 94.25 338 LEU A N 1
ATOM 2529 C CA . LEU A 1 338 ? 0.632 -24.141 -12.883 1 94.25 338 LEU A CA 1
ATOM 2530 C C . LEU A 1 338 ? 0.764 -23.125 -14.016 1 94.25 338 LEU A C 1
ATOM 2532 O O . LEU A 1 338 ? 0.49 -21.938 -13.82 1 94.25 338 LEU A O 1
ATOM 2536 N N . LYS A 1 339 ? 1.138 -23.562 -15.133 1 95.5 339 LYS A N 1
ATOM 2537 C CA . LYS A 1 339 ? 1.315 -22.719 -16.297 1 95.5 339 LYS A CA 1
ATOM 2538 C C . LYS A 1 339 ? 0.019 -21.984 -16.656 1 95.5 339 LYS A C 1
ATOM 2540 O O . LYS A 1 339 ? 0.014 -20.781 -16.859 1 95.5 339 LYS A O 1
ATOM 2545 N N . CYS A 1 340 ? -1.073 -22.734 -16.734 1 96.81 340 CYS A N 1
ATOM 2546 C CA . CYS A 1 340 ? -2.365 -22.172 -17.109 1 96.81 340 CYS A CA 1
ATOM 2547 C C . CYS A 1 340 ? -2.855 -21.188 -16.047 1 96.81 340 CYS A C 1
ATOM 2549 O O . CYS A 1 340 ? -3.383 -20.125 -16.375 1 96.81 340 CYS A O 1
ATOM 2551 N N . GLN A 1 341 ? -2.674 -21.516 -14.828 1 96.5 341 GLN A N 1
ATOM 2552 C CA . GLN A 1 341 ? -3.094 -20.641 -13.742 1 96.5 341 GLN A CA 1
ATOM 2553 C C . GLN A 1 341 ? -2.275 -19.359 -13.734 1 96.5 341 GLN A C 1
ATOM 2555 O O . GLN A 1 341 ? -2.816 -18.266 -13.5 1 96.5 341 GLN A O 1
ATOM 2560 N N . ALA A 1 342 ? -0.958 -19.484 -13.977 1 97 342 ALA A N 1
ATOM 2561 C CA . ALA A 1 342 ? -0.092 -18.312 -14.055 1 97 342 ALA A CA 1
ATOM 2562 C C . ALA A 1 342 ? -0.555 -17.359 -15.164 1 97 342 ALA A C 1
ATOM 2564 O O . ALA A 1 342 ? -0.555 -16.141 -14.984 1 97 342 ALA A O 1
ATOM 2565 N N . GLN A 1 343 ? -0.921 -17.922 -16.234 1 96.69 343 GLN A N 1
ATOM 2566 C CA . GLN A 1 343 ? -1.425 -17.125 -17.344 1 96.69 343 GLN A CA 1
ATOM 2567 C C . GLN A 1 343 ? -2.711 -16.391 -16.969 1 96.69 343 GLN A C 1
ATOM 2569 O O . GLN A 1 343 ? -2.867 -15.203 -17.25 1 96.69 343 GLN A O 1
ATOM 2574 N N . MET A 1 344 ? -3.623 -17.094 -16.328 1 98 344 MET A N 1
ATOM 2575 C CA . MET A 1 344 ? -4.867 -16.469 -15.883 1 98 344 MET A CA 1
ATOM 2576 C C . MET A 1 344 ? -4.59 -15.359 -14.875 1 98 344 MET A C 1
ATOM 2578 O O . MET A 1 344 ? -5.188 -14.281 -14.953 1 98 344 MET A O 1
ATOM 2582 N N . MET A 1 345 ? -3.664 -15.609 -14 1 97.19 345 MET A N 1
ATOM 2583 C CA . MET A 1 345 ? -3.281 -14.602 -13.008 1 97.19 345 MET A CA 1
ATOM 2584 C C . MET A 1 345 ? -2.77 -13.336 -13.688 1 97.19 345 MET A C 1
ATOM 2586 O O . MET A 1 345 ? -3.15 -12.227 -13.305 1 97.19 345 MET A O 1
ATOM 2590 N N . ALA A 1 346 ? -1.951 -13.477 -14.664 1 97.75 346 ALA A N 1
ATOM 2591 C CA . ALA A 1 346 ? -1.405 -12.336 -15.398 1 97.75 346 ALA A CA 1
ATOM 2592 C C . ALA A 1 346 ? -2.514 -11.539 -16.078 1 97.75 346 ALA A C 1
ATOM 2594 O O . ALA A 1 346 ? -2.531 -10.312 -16.031 1 97.75 346 ALA A O 1
ATOM 2595 N N . ILE A 1 347 ? -3.422 -12.266 -16.688 1 97.88 347 ILE A N 1
ATOM 2596 C CA . ILE A 1 347 ? -4.496 -11.641 -17.453 1 97.88 347 ILE A CA 1
ATOM 2597 C C . ILE A 1 347 ? -5.434 -10.898 -16.5 1 97.88 347 ILE A C 1
ATOM 2599 O O . ILE A 1 347 ? -5.816 -9.75 -16.766 1 97.88 347 ILE A O 1
ATOM 2603 N N . VAL A 1 348 ? -5.77 -11.484 -15.367 1 98.12 348 VAL A N 1
ATOM 2604 C CA . VAL A 1 348 ? -6.629 -10.852 -14.375 1 98.12 348 VAL A CA 1
ATOM 2605 C C . VAL A 1 348 ? -5.941 -9.609 -13.812 1 98.12 348 VAL A C 1
ATOM 2607 O O . VAL A 1 348 ? -6.582 -8.57 -13.617 1 98.12 348 VAL A O 1
ATOM 2610 N N . SER A 1 349 ? -4.684 -9.672 -13.586 1 97.81 349 SER A N 1
ATOM 2611 C CA . SER A 1 349 ? -3.912 -8.57 -13.023 1 97.81 349 SER A CA 1
ATOM 2612 C C . SER A 1 349 ? -3.879 -7.379 -13.969 1 97.81 349 SER A C 1
ATOM 2614 O O . SER A 1 349 ? -3.926 -6.227 -13.531 1 97.81 349 SER A O 1
ATOM 2616 N N . CYS A 1 350 ? -3.863 -7.609 -15.242 1 97 350 CYS A N 1
ATOM 2617 C CA . CYS A 1 350 ? -3.646 -6.551 -16.219 1 97 350 CYS A CA 1
ATOM 2618 C C . CYS A 1 350 ? -4.973 -6.043 -16.781 1 97 350 CYS A C 1
ATOM 2620 O O . CYS A 1 350 ? -5 -5.074 -17.531 1 97 350 CYS A O 1
ATOM 2622 N N . CYS A 1 351 ? -6.016 -6.742 -16.359 1 95.69 351 CYS A N 1
ATOM 2623 C CA . CYS A 1 351 ? -7.324 -6.32 -16.844 1 95.69 351 CYS A CA 1
ATOM 2624 C C . CYS A 1 351 ? -7.68 -4.93 -16.328 1 95.69 351 CYS A C 1
ATOM 2626 O O . CYS A 1 351 ? -7.453 -4.625 -15.156 1 95.69 351 CYS A O 1
ATOM 2628 N N . SER A 1 352 ? -8.258 -4.078 -17.266 1 94.31 352 SER A N 1
ATOM 2629 C CA . SER A 1 352 ? -8.477 -2.678 -16.906 1 94.31 352 SER A CA 1
ATOM 2630 C C . SER A 1 352 ? -9.938 -2.422 -16.547 1 94.31 352 SER A C 1
ATOM 2632 O O . SER A 1 352 ? -10.266 -1.382 -15.969 1 94.31 352 SER A O 1
ATOM 2634 N N . VAL A 1 353 ? -10.82 -3.342 -16.969 1 95.25 353 VAL A N 1
ATOM 2635 C CA . VAL A 1 353 ? -12.227 -3.146 -16.625 1 95.25 353 VAL A CA 1
ATOM 2636 C C . VAL A 1 353 ? -12.438 -3.338 -15.133 1 95.25 353 VAL A C 1
ATOM 2638 O O . VAL A 1 353 ? -11.648 -4.012 -14.469 1 95.25 353 VAL A O 1
ATOM 2641 N N . PRO A 1 354 ? -13.484 -2.73 -14.539 1 94.44 354 PRO A N 1
ATOM 2642 C CA . PRO A 1 354 ? -13.766 -2.918 -13.109 1 94.44 354 PRO A CA 1
ATOM 2643 C C . PRO A 1 354 ? -13.977 -4.383 -12.742 1 94.44 354 PRO A C 1
ATOM 2645 O O . PRO A 1 354 ? -14.633 -5.125 -13.477 1 94.44 354 PRO A O 1
ATOM 2648 N N . LYS A 1 355 ? -13.352 -4.805 -11.727 1 96.81 355 LYS A N 1
ATOM 2649 C CA . LYS A 1 355 ? -13.5 -6.137 -11.148 1 96.81 355 LYS A CA 1
ATOM 2650 C C . LYS A 1 355 ? -14.172 -6.074 -9.781 1 96.81 355 LYS A C 1
ATOM 2652 O O . LYS A 1 355 ? -13.734 -5.328 -8.898 1 96.81 355 LYS A O 1
ATOM 2657 N N . ILE A 1 356 ? -15.219 -6.762 -9.625 1 97.12 356 ILE A N 1
ATOM 2658 C CA . ILE A 1 356 ? -15.898 -6.914 -8.344 1 97.12 356 ILE A CA 1
ATOM 2659 C C . ILE A 1 356 ? -15.836 -8.367 -7.891 1 97.12 356 ILE A C 1
ATOM 2661 O O . ILE A 1 356 ? -16.172 -9.281 -8.656 1 97.12 356 ILE A O 1
ATOM 2665 N N . THR A 1 357 ? -15.375 -8.594 -6.719 1 98 357 THR A N 1
ATOM 2666 C CA . THR A 1 357 ? -15.273 -9.953 -6.199 1 98 357 THR A CA 1
ATOM 2667 C C . THR A 1 357 ? -16.234 -10.156 -5.027 1 98 357 THR A C 1
ATOM 2669 O O . THR A 1 357 ? -16.344 -9.297 -4.148 1 98 357 THR A O 1
ATOM 2672 N N . VAL A 1 358 ? -16.969 -11.195 -5.051 1 97.75 358 VAL A N 1
ATOM 2673 C CA . VAL A 1 358 ? -17.734 -11.664 -3.9 1 97.75 358 VAL A CA 1
ATOM 2674 C C . VAL A 1 358 ? -17.25 -13.047 -3.48 1 97.75 358 VAL A C 1
ATOM 2676 O O . VAL A 1 358 ? -17.375 -14.008 -4.238 1 97.75 358 VAL A O 1
ATOM 2679 N N . VAL A 1 359 ? -16.688 -13.109 -2.314 1 97 359 VAL A N 1
ATOM 2680 C CA . VAL A 1 359 ? -16.312 -14.414 -1.766 1 97 359 VAL A CA 1
ATOM 2681 C C . VAL A 1 359 ? -17.547 -15.109 -1.203 1 97 359 VAL A C 1
ATOM 2683 O O . VAL A 1 359 ? -18.016 -14.766 -0.117 1 97 359 VAL A O 1
ATOM 2686 N N . VAL A 1 360 ? -17.984 -16.125 -1.876 1 95.75 360 VAL A N 1
ATOM 2687 C CA . VAL A 1 360 ? -19.266 -16.734 -1.546 1 95.75 360 VAL A CA 1
ATOM 2688 C C . VAL A 1 360 ? -19.047 -17.984 -0.694 1 95.75 360 VAL A C 1
ATOM 2690 O O . VAL A 1 360 ? -20 -18.547 -0.146 1 95.75 360 VAL A O 1
ATOM 2693 N N . GLY A 1 361 ? -17.844 -18.406 -0.558 1 92.62 361 GLY A N 1
ATOM 2694 C CA . GLY A 1 361 ? -17.438 -19.531 0.256 1 92.62 361 GLY A CA 1
ATOM 2695 C C . GLY A 1 361 ? -15.977 -19.469 0.683 1 92.62 361 GLY A C 1
ATOM 2696 O O . GLY A 1 361 ? -15.609 -18.641 1.531 1 92.62 361 GLY A O 1
ATOM 2697 N N . ASN A 1 362 ? -15.164 -20.281 -0.098 1 92.12 362 ASN A N 1
ATOM 2698 C CA . ASN A 1 362 ? -13.758 -20.391 0.269 1 92.12 362 ASN A CA 1
ATOM 2699 C C . ASN A 1 362 ? -12.891 -19.438 -0.561 1 92.12 362 ASN A C 1
ATOM 2701 O O . ASN A 1 362 ? -13.102 -19.297 -1.768 1 92.12 362 ASN A O 1
ATOM 2705 N N . ALA A 1 363 ? -12.039 -18.719 0.067 1 94.75 363 ALA A N 1
ATOM 2706 C CA . ALA A 1 363 ? -10.883 -18.062 -0.536 1 94.75 363 ALA A CA 1
ATOM 2707 C C . ALA A 1 363 ? -9.578 -18.672 -0.043 1 94.75 363 ALA A C 1
ATOM 2709 O O . ALA A 1 363 ? -8.82 -18.047 0.702 1 94.75 363 ALA A O 1
ATOM 2710 N N . VAL A 1 364 ? -9.328 -19.891 -0.486 1 92.69 364 VAL A N 1
ATOM 2711 C CA . VAL A 1 364 ? -8.234 -20.719 0.002 1 92.69 364 VAL A CA 1
ATOM 2712 C C . VAL A 1 364 ? -7.234 -20.969 -1.125 1 92.69 364 VAL A C 1
ATOM 2714 O O . VAL A 1 364 ? -7.625 -21.266 -2.258 1 92.69 364 VAL A O 1
ATOM 2717 N N . GLY A 1 365 ? -5.988 -20.734 -0.725 1 92.06 365 GLY A N 1
ATOM 2718 C CA . GLY A 1 365 ? -4.934 -21.062 -1.672 1 92.06 365 GLY A CA 1
ATOM 2719 C C . GLY A 1 365 ? -4.656 -19.938 -2.656 1 92.06 365 GLY A C 1
ATOM 2720 O O . GLY A 1 365 ? -5.34 -18.906 -2.645 1 92.06 365 GLY A O 1
ATOM 2721 N N . LEU A 1 366 ? -3.764 -20.203 -3.506 1 90.88 366 LEU A N 1
ATOM 2722 C CA . LEU A 1 366 ? -3.234 -19.203 -4.418 1 90.88 366 LEU A CA 1
ATOM 2723 C C . LEU A 1 366 ? -4.254 -18.844 -5.496 1 90.88 366 LEU A C 1
ATOM 2725 O O . LEU A 1 366 ? -4.168 -17.797 -6.121 1 90.88 366 LEU A O 1
ATOM 2729 N N . THR A 1 367 ? -5.211 -19.734 -5.699 1 93.62 367 THR A N 1
ATOM 2730 C CA . THR A 1 367 ? -6.23 -19.5 -6.719 1 93.62 367 THR A CA 1
ATOM 2731 C C . THR A 1 367 ? -7.148 -18.344 -6.305 1 93.62 367 THR A C 1
ATOM 2733 O O . THR A 1 367 ? -7.895 -17.812 -7.129 1 93.62 367 THR A O 1
ATOM 2736 N N . HIS A 1 368 ? -7.055 -17.922 -5.051 1 95.75 368 HIS A N 1
ATOM 2737 C CA . HIS A 1 368 ? -7.719 -16.719 -4.574 1 95.75 368 HIS A CA 1
ATOM 2738 C C . HIS A 1 368 ? -7.312 -15.5 -5.402 1 95.75 368 HIS A C 1
ATOM 2740 O O . HIS A 1 368 ? -8.148 -14.648 -5.707 1 95.75 368 HIS A O 1
ATOM 2746 N N . TYR A 1 369 ? -6.102 -15.492 -5.832 1 95.69 369 TYR A N 1
ATOM 2747 C CA . TYR A 1 369 ? -5.586 -14.344 -6.57 1 95.69 369 TYR A CA 1
ATOM 2748 C C . TYR A 1 369 ? -6.117 -14.336 -8 1 95.69 369 TYR A C 1
ATOM 2750 O O . TYR A 1 369 ? -6.473 -13.281 -8.523 1 95.69 369 TYR A O 1
ATOM 2758 N N . LEU A 1 370 ? -6.246 -15.508 -8.672 1 94.62 370 LEU A N 1
ATOM 2759 C CA . LEU A 1 370 ? -6.723 -15.547 -10.055 1 94.62 370 LEU A CA 1
ATOM 2760 C C . LEU A 1 370 ? -8.227 -15.273 -10.117 1 94.62 370 LEU A C 1
ATOM 2762 O O . LEU A 1 370 ? -8.766 -15 -11.195 1 94.62 370 LEU A O 1
ATOM 2766 N N . MET A 1 371 ? -8.836 -15.312 -8.938 1 97.31 371 MET A N 1
ATOM 2767 C CA . MET A 1 371 ? -10.273 -15.062 -8.867 1 97.31 371 MET A CA 1
ATOM 2768 C C . MET A 1 371 ? -10.555 -13.68 -8.289 1 97.31 371 MET A C 1
ATOM 2770 O O . MET A 1 371 ? -11.547 -13.484 -7.582 1 97.31 371 MET A O 1
ATOM 2774 N N . GLY A 1 372 ? -9.695 -12.797 -8.492 1 97 372 GLY A N 1
ATOM 2775 C CA . GLY A 1 372 ? -9.945 -11.406 -8.125 1 97 372 GLY A CA 1
ATOM 2776 C C . GLY A 1 372 ? -9.727 -11.133 -6.648 1 97 372 GLY A C 1
ATOM 2777 O O . GLY A 1 372 ? -10.445 -10.336 -6.051 1 97 372 GLY A O 1
ATOM 2778 N N . GLY A 1 373 ? -8.797 -11.789 -6.023 1 97.12 373 GLY A N 1
ATOM 2779 C CA . GLY A 1 373 ? -8.469 -11.508 -4.637 1 97.12 373 GLY A CA 1
ATOM 2780 C C . GLY A 1 373 ? -7.969 -10.094 -4.418 1 97.12 373 GLY A C 1
ATOM 2781 O O . GLY A 1 373 ? -7.648 -9.391 -5.375 1 97.12 373 GLY A O 1
ATOM 2782 N N . LYS A 1 374 ? -7.855 -9.688 -3.166 1 97.56 374 LYS A N 1
ATOM 2783 C CA . LYS A 1 374 ? -7.578 -8.305 -2.77 1 97.56 374 LYS A CA 1
ATOM 2784 C C . LYS A 1 374 ? -6.25 -7.824 -3.354 1 97.56 374 LYS A C 1
ATOM 2786 O O . LYS A 1 374 ? -6.129 -6.668 -3.754 1 97.56 374 LYS A O 1
ATOM 2791 N N . ALA A 1 375 ? -5.289 -8.688 -3.465 1 97.31 375 ALA A N 1
ATOM 2792 C CA . ALA A 1 375 ? -3.951 -8.336 -3.939 1 97.31 375 ALA A CA 1
ATOM 2793 C C . ALA A 1 375 ? -3.975 -7.969 -5.418 1 97.31 375 ALA A C 1
ATOM 2795 O O . ALA A 1 375 ? -3.02 -7.383 -5.934 1 97.31 375 ALA A O 1
ATOM 2796 N N . THR A 1 376 ? -5.055 -8.32 -6.16 1 96.5 376 THR A N 1
ATOM 2797 C CA . THR A 1 376 ? -5.137 -8.016 -7.586 1 96.5 376 THR A CA 1
ATOM 2798 C C . THR A 1 376 ? -5.887 -6.711 -7.82 1 96.5 376 THR A C 1
ATOM 2800 O O . THR A 1 376 ? -6.223 -6.375 -8.961 1 96.5 376 THR A O 1
ATOM 2803 N N . SER A 1 377 ? -6.246 -6.012 -6.758 1 95.12 377 SER A N 1
ATOM 2804 C CA . SER A 1 377 ? -6.805 -4.664 -6.762 1 95.12 377 SER A CA 1
ATOM 2805 C C . SER A 1 377 ? -8.195 -4.641 -7.383 1 95.12 377 SER A C 1
ATOM 2807 O O . SER A 1 377 ? -8.461 -3.846 -8.289 1 95.12 377 SER A O 1
ATOM 2809 N N . PRO A 1 378 ? -9.094 -5.449 -6.895 1 96.62 378 PRO A N 1
ATOM 2810 C CA . PRO A 1 378 ? -10.484 -5.289 -7.332 1 96.62 378 PRO A CA 1
ATOM 2811 C C . PRO A 1 378 ? -11.086 -3.949 -6.91 1 96.62 378 PRO A C 1
ATOM 2813 O O . PRO A 1 378 ? -10.648 -3.357 -5.918 1 96.62 378 PRO A O 1
ATOM 2816 N N . SER A 1 379 ? -12.078 -3.494 -7.73 1 96 379 SER A N 1
ATOM 2817 C CA . SER A 1 379 ? -12.789 -2.277 -7.359 1 96 379 SER A CA 1
ATOM 2818 C C . SER A 1 379 ? -13.5 -2.441 -6.02 1 96 379 SER A C 1
ATOM 2820 O O . SER A 1 379 ? -13.547 -1.506 -5.219 1 96 379 SER A O 1
ATOM 2822 N N . PHE A 1 380 ? -14.094 -3.602 -5.832 1 97.19 380 PHE A N 1
ATOM 2823 C CA . PHE A 1 380 ? -14.734 -3.992 -4.578 1 97.19 380 PHE A CA 1
ATOM 2824 C C . PHE A 1 380 ? -14.531 -5.477 -4.309 1 97.19 380 PHE A C 1
ATOM 2826 O O . PHE A 1 380 ? -14.414 -6.273 -5.242 1 97.19 380 PHE A O 1
ATOM 2833 N N . ILE A 1 381 ? -14.461 -5.805 -3.105 1 97.94 381 ILE A N 1
ATOM 2834 C CA . ILE A 1 381 ? -14.445 -7.199 -2.68 1 97.94 381 ILE A CA 1
ATOM 2835 C C . ILE A 1 381 ? -15.32 -7.367 -1.435 1 97.94 381 ILE A C 1
ATOM 2837 O O . ILE A 1 381 ? -15.102 -6.691 -0.424 1 97.94 381 ILE A O 1
ATOM 2841 N N . PHE A 1 382 ? -16.312 -8.148 -1.483 1 98.12 382 PHE A N 1
ATOM 2842 C CA . PHE A 1 382 ? -17.234 -8.445 -0.383 1 98.12 382 PHE A CA 1
ATOM 2843 C C . PHE A 1 382 ? -17.188 -9.93 -0.037 1 98.12 382 PHE A C 1
ATOM 2845 O O . PHE A 1 382 ? -16.656 -10.742 -0.801 1 98.12 382 PHE A O 1
ATOM 2852 N N . SER A 1 383 ? -17.703 -10.25 1.114 1 97.12 383 SER A N 1
ATOM 2853 C CA . SER A 1 383 ? -17.703 -11.641 1.566 1 97.12 383 SER A CA 1
ATOM 2854 C C . SER A 1 383 ? -19.062 -12.023 2.139 1 97.12 383 SER A C 1
ATOM 2856 O O . SER A 1 383 ? -19.75 -11.195 2.736 1 97.12 383 SER A O 1
ATOM 2858 N N . TRP A 1 384 ? -19.422 -13.273 1.876 1 96.31 384 TRP A N 1
ATOM 2859 C CA . TRP A 1 384 ? -20.547 -13.836 2.625 1 96.31 384 TRP A CA 1
ATOM 2860 C C . TRP A 1 384 ? -20.109 -14.242 4.027 1 96.31 384 TRP A C 1
ATOM 2862 O O . TRP A 1 384 ? -18.922 -14.445 4.281 1 96.31 384 TRP A O 1
ATOM 2872 N N . PRO A 1 385 ? -21.047 -14.383 4.957 1 95 385 PRO A N 1
ATOM 2873 C CA . PRO A 1 385 ? -20.688 -14.641 6.359 1 95 385 PRO A CA 1
ATOM 2874 C C . PRO A 1 385 ? -20.016 -15.992 6.562 1 95 385 PRO A C 1
ATOM 2876 O O . PRO A 1 385 ? -19.266 -16.172 7.52 1 95 385 PRO A O 1
ATOM 2879 N N . ASN A 1 386 ? -20.234 -16.938 5.695 1 92.44 386 ASN A N 1
ATOM 2880 C CA . ASN A 1 386 ? -19.672 -18.281 5.844 1 92.44 386 ASN A CA 1
ATOM 2881 C C . ASN A 1 386 ? -18.281 -18.375 5.25 1 92.44 386 ASN A C 1
ATOM 2883 O O . ASN A 1 386 ? -17.641 -19.422 5.332 1 92.44 386 ASN A O 1
ATOM 2887 N N . SER A 1 387 ? -17.812 -17.375 4.648 1 93.25 387 SER A N 1
ATOM 2888 C CA . SER A 1 387 ? -16.578 -17.438 3.873 1 93.25 387 SER A CA 1
ATOM 2889 C C . SER A 1 387 ? -15.375 -17.672 4.773 1 93.25 387 SER A C 1
ATOM 2891 O O . SER A 1 387 ? -15.375 -17.25 5.934 1 93.25 387 SER A O 1
ATOM 2893 N N . ILE A 1 388 ? -14.414 -18.375 4.238 1 92.75 388 ILE A N 1
ATOM 2894 C CA . ILE A 1 388 ? -13.133 -18.578 4.914 1 92.75 388 ILE A CA 1
ATOM 2895 C C . ILE A 1 388 ? -12 -18.016 4.051 1 92.75 388 ILE A C 1
ATOM 2897 O O . ILE A 1 388 ? -12.102 -18 2.822 1 92.75 388 ILE A O 1
ATOM 2901 N N . ARG A 1 389 ? -10.984 -17.5 4.707 1 95 389 ARG A N 1
ATOM 2902 C CA . ARG A 1 389 ? -9.82 -16.953 4.016 1 95 389 ARG A CA 1
ATOM 2903 C C . ARG A 1 389 ? -8.523 -17.5 4.613 1 95 389 ARG A C 1
ATOM 2905 O O . ARG A 1 389 ? -8.227 -17.25 5.785 1 95 389 ARG A O 1
ATOM 2912 N N . CYS A 1 390 ? -7.781 -18.266 3.83 1 94.12 390 CYS A N 1
ATOM 2913 C CA . CYS A 1 390 ? -6.512 -18.781 4.316 1 94.12 390 CYS A CA 1
ATOM 2914 C C . CYS A 1 390 ? -5.637 -19.25 3.158 1 94.12 390 CYS A C 1
ATOM 2916 O O . CYS A 1 390 ? -6.145 -19.578 2.086 1 94.12 390 CYS A O 1
ATOM 2918 N N . MET A 1 391 ? -4.367 -19.266 3.422 1 92 391 MET A N 1
ATOM 2919 C CA . MET A 1 391 ? -3.404 -19.641 2.389 1 92 391 MET A CA 1
ATOM 2920 C C . MET A 1 391 ? -3.453 -21.141 2.111 1 92 391 MET A C 1
ATOM 2922 O O . MET A 1 391 ? -3.234 -21.562 0.98 1 92 391 MET A O 1
ATOM 2926 N N . GLU A 1 392 ? -3.66 -21.891 3.133 1 88.75 392 GLU A N 1
ATOM 2927 C CA . GLU A 1 392 ? -3.801 -23.344 3.072 1 88.75 392 GLU A CA 1
ATOM 2928 C C . GLU A 1 392 ? -4.961 -23.828 3.943 1 88.75 392 GLU A C 1
ATOM 2930 O O . GLU A 1 392 ? -5.449 -23.078 4.797 1 88.75 392 GLU A O 1
ATOM 2935 N N . SER A 1 393 ? -5.289 -25.109 3.664 1 83.81 393 SER A N 1
ATOM 2936 C CA . SER A 1 393 ? -6.352 -25.641 4.508 1 83.81 393 SER A CA 1
ATOM 2937 C C . SER A 1 393 ? -5.992 -25.531 5.988 1 83.81 393 SER A C 1
ATOM 2939 O O . SER A 1 393 ? -4.828 -25.672 6.359 1 83.81 393 SER A O 1
ATOM 2941 N N . PRO A 1 394 ? -7.027 -25.234 6.75 1 83.75 394 PRO A N 1
ATOM 2942 C CA . PRO A 1 394 ? -6.77 -25.172 8.188 1 83.75 394 PRO A CA 1
ATOM 2943 C C . PRO A 1 394 ? -6.043 -26.406 8.719 1 83.75 394 PRO A C 1
ATOM 2945 O O . PRO A 1 394 ? -5.164 -26.297 9.578 1 83.75 394 PRO A O 1
ATOM 2948 N N . ASN A 1 395 ? -6.352 -27.531 8.18 1 83.38 395 ASN A N 1
ATOM 2949 C CA . ASN A 1 395 ? -5.684 -28.766 8.594 1 83.38 395 ASN A CA 1
ATOM 2950 C C . ASN A 1 395 ? -4.195 -28.734 8.25 1 83.38 395 ASN A C 1
ATOM 2952 O O . ASN A 1 395 ? -3.361 -29.125 9.07 1 83.38 395 ASN A O 1
ATOM 2956 N N . SER A 1 396 ? -3.957 -28.297 7.082 1 82.44 396 SER A N 1
ATOM 2957 C CA . SER A 1 396 ? -2.564 -28.188 6.66 1 82.44 396 SER A CA 1
ATOM 2958 C C . SER A 1 396 ? -1.802 -27.188 7.527 1 82.44 396 SER A C 1
ATOM 2960 O O . SER A 1 396 ? -0.647 -27.422 7.887 1 82.44 396 SER A O 1
ATOM 2962 N N . ILE A 1 397 ? -2.42 -26.109 7.855 1 85.62 397 ILE A N 1
ATOM 2963 C CA . ILE A 1 397 ? -1.815 -25.109 8.719 1 85.62 397 ILE A CA 1
ATOM 2964 C C . ILE A 1 397 ? -1.497 -25.719 10.086 1 85.62 397 ILE A C 1
ATOM 2966 O O . ILE A 1 397 ? -0.39 -25.547 10.602 1 85.62 397 ILE A O 1
ATOM 2970 N N . MET A 1 398 ? -2.428 -26.484 10.609 1 87.88 398 MET A N 1
ATOM 2971 C CA . MET A 1 398 ? -2.25 -27.094 11.93 1 87.88 398 MET A CA 1
ATOM 2972 C C . MET A 1 398 ? -1.155 -28.141 11.906 1 87.88 398 MET A C 1
ATOM 2974 O O . MET A 1 398 ? -0.423 -28.312 12.883 1 87.88 398 MET A O 1
ATOM 2978 N N . LYS A 1 399 ? -1.09 -28.828 10.836 1 85.56 399 LYS A N 1
ATOM 2979 C CA . LYS A 1 399 ? -0.014 -29.812 10.695 1 85.56 399 LYS A CA 1
ATOM 2980 C C . LYS A 1 399 ? 1.353 -29.125 10.734 1 85.56 399 LYS A C 1
ATOM 2982 O O . LYS A 1 399 ? 2.271 -29.609 11.398 1 85.56 399 LYS A O 1
ATOM 2987 N N . ALA A 1 400 ? 1.496 -28.094 9.977 1 82.88 400 ALA A N 1
ATOM 2988 C CA . ALA A 1 400 ? 2.75 -27.344 9.977 1 82.88 400 ALA A CA 1
ATOM 2989 C C . ALA A 1 400 ? 3.076 -26.812 11.375 1 82.88 400 ALA A C 1
ATOM 2991 O O . ALA A 1 400 ? 4.227 -26.891 11.812 1 82.88 400 ALA A O 1
ATOM 2992 N N . VAL A 1 401 ? 2.047 -26.328 12.016 1 87.06 401 VAL A N 1
ATOM 2993 C CA . VAL A 1 401 ? 2.227 -25.797 13.367 1 87.06 401 VAL A CA 1
ATOM 2994 C C . VAL A 1 401 ? 2.648 -26.922 14.305 1 87.06 401 VAL A C 1
ATOM 2996 O O . VAL A 1 401 ? 3.568 -26.766 15.109 1 87.06 401 VAL A O 1
ATOM 2999 N N . SER A 1 402 ? 2.004 -28.047 14.18 1 88.94 402 SER A N 1
ATOM 3000 C CA . SER A 1 402 ? 2.309 -29.203 15.016 1 88.94 402 SER A CA 1
ATOM 3001 C C . SER A 1 402 ? 3.744 -29.672 14.812 1 88.94 402 SER A C 1
ATOM 3003 O O . SER A 1 402 ? 4.449 -29.969 15.773 1 88.94 402 SER A O 1
ATOM 3005 N N . THR A 1 403 ? 4.16 -29.719 13.602 1 84.69 403 THR A N 1
ATOM 3006 C CA . THR A 1 403 ? 5.52 -30.125 13.273 1 84.69 403 THR A CA 1
ATOM 3007 C C . THR A 1 403 ? 6.539 -29.188 13.891 1 84.69 403 THR A C 1
ATOM 3009 O O . THR A 1 403 ? 7.516 -29.625 14.5 1 84.69 403 THR A O 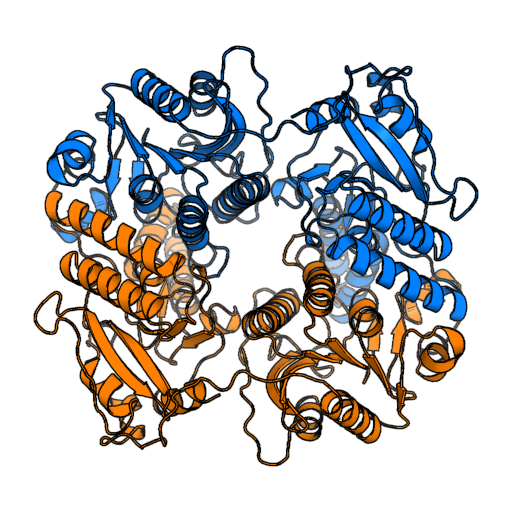1
ATOM 3012 N N . ASN A 1 404 ? 6.301 -27.938 13.781 1 82.88 404 ASN A N 1
ATOM 3013 C CA . ASN A 1 404 ? 7.211 -26.938 14.336 1 82.88 404 ASN A CA 1
ATOM 3014 C C . ASN A 1 404 ? 7.281 -27.031 15.859 1 82.88 404 ASN A C 1
ATOM 3016 O O . ASN A 1 404 ? 8.367 -26.922 16.438 1 82.88 404 ASN A O 1
ATOM 3020 N N . LEU A 1 405 ? 6.141 -27.188 16.469 1 87.5 405 LEU A N 1
ATOM 3021 C CA . LEU A 1 405 ? 6.094 -27.312 17.922 1 87.5 405 LEU A CA 1
ATOM 3022 C C . LEU A 1 405 ? 6.812 -28.578 18.391 1 87.5 405 LEU A C 1
ATOM 3024 O O . LEU A 1 405 ? 7.469 -28.562 19.422 1 87.5 405 LEU A O 1
ATOM 3028 N N . GLY A 1 406 ? 6.699 -29.562 17.609 1 87.31 406 GLY A N 1
ATOM 3029 C CA . GLY A 1 406 ? 7.371 -30.812 17.938 1 87.31 406 GLY A CA 1
ATOM 3030 C C . GLY A 1 406 ? 8.883 -30.688 17.938 1 87.31 406 GLY A C 1
ATOM 3031 O O . GLY A 1 406 ? 9.562 -31.359 18.719 1 87.31 406 GLY A O 1
ATOM 3032 N N . LEU A 1 407 ? 9.367 -29.828 17.141 1 83.31 407 LEU A N 1
ATOM 3033 C CA . LEU A 1 407 ? 10.805 -29.641 17 1 83.31 407 LEU A CA 1
ATOM 3034 C C . LEU A 1 407 ? 11.344 -28.703 18.078 1 83.31 407 LEU A C 1
ATOM 3036 O O . LEU A 1 407 ? 12.516 -28.781 18.438 1 83.31 407 LEU A O 1
ATOM 3040 N N . THR A 1 408 ? 10.531 -27.859 18.625 1 84.88 408 THR A N 1
ATOM 3041 C CA . THR A 1 408 ? 11.039 -26.766 19.438 1 84.88 408 THR A CA 1
ATOM 3042 C C . THR A 1 408 ? 10.641 -26.953 20.906 1 84.88 408 THR A C 1
ATOM 3044 O O . THR A 1 408 ? 11.32 -26.469 21.812 1 84.88 408 THR A O 1
ATOM 3047 N N . ILE A 1 409 ? 9.438 -27.625 21.078 1 89.31 409 ILE A N 1
ATOM 3048 C CA . ILE A 1 409 ? 8.906 -27.781 22.422 1 89.31 409 ILE A CA 1
ATOM 3049 C C . ILE A 1 409 ? 8.906 -29.266 22.797 1 89.31 409 ILE A C 1
ATOM 3051 O O . ILE A 1 409 ? 8.164 -30.062 22.219 1 89.31 409 ILE A O 1
ATOM 3055 N N . HIS A 1 410 ? 9.625 -29.578 23.844 1 91 410 HIS A N 1
ATOM 3056 C CA . HIS A 1 410 ? 9.789 -30.984 24.203 1 91 410 HIS A CA 1
ATOM 3057 C C . HIS A 1 410 ? 8.789 -31.391 25.281 1 91 410 HIS A C 1
ATOM 3059 O O . HIS A 1 410 ? 8.477 -32.562 25.422 1 91 410 HIS A O 1
ATOM 3065 N N . ASP A 1 411 ? 8.281 -30.453 25.984 1 92.38 411 ASP A N 1
ATOM 3066 C CA . ASP A 1 411 ? 7.258 -30.703 26.984 1 92.38 411 ASP A CA 1
ATOM 3067 C C . ASP A 1 411 ? 5.91 -31 26.328 1 92.38 411 ASP A C 1
ATOM 3069 O O . ASP A 1 411 ? 5.312 -30.125 25.703 1 92.38 411 ASP A O 1
ATOM 3073 N N . GLU A 1 412 ? 5.43 -32.219 26.5 1 91.62 412 GLU A N 1
ATOM 3074 C CA . GLU A 1 412 ? 4.215 -32.688 25.828 1 91.62 412 GLU A CA 1
ATOM 3075 C C . GLU A 1 412 ? 3.004 -31.859 26.25 1 91.62 412 GLU A C 1
ATOM 3077 O O . GLU A 1 412 ? 2.143 -31.547 25.422 1 91.62 412 GLU A O 1
ATOM 3082 N N . ASP A 1 413 ? 2.895 -31.625 27.547 1 93.06 413 ASP A N 1
ATOM 3083 C CA . ASP A 1 413 ? 1.761 -30.844 28.047 1 93.06 413 ASP A CA 1
ATOM 3084 C C . ASP A 1 413 ? 1.772 -29.422 27.484 1 93.06 413 ASP A C 1
ATOM 3086 O O . ASP A 1 413 ? 0.728 -28.906 27.094 1 93.06 413 ASP A O 1
ATOM 3090 N N . LYS A 1 414 ? 2.9 -28.891 27.516 1 91.94 414 LYS A N 1
ATOM 3091 C CA . LYS A 1 414 ? 3.037 -27.562 26.938 1 91.94 414 LYS A CA 1
ATOM 3092 C C . LYS A 1 414 ? 2.715 -27.562 25.438 1 91.94 414 LYS A C 1
ATOM 3094 O O . LYS A 1 414 ? 2.078 -26.641 24.938 1 91.94 414 LYS A O 1
ATOM 3099 N N . ARG A 1 415 ? 3.104 -28.547 24.719 1 93.31 415 ARG A N 1
ATOM 3100 C CA . ARG A 1 415 ? 2.818 -28.672 23.281 1 93.31 415 ARG A CA 1
ATOM 3101 C C . ARG A 1 415 ? 1.317 -28.781 23.031 1 93.31 415 ARG A C 1
ATOM 3103 O O . ARG A 1 415 ? 0.794 -28.156 22.109 1 93.31 415 ARG A O 1
ATOM 3110 N N . LYS A 1 416 ? 0.7 -29.594 23.844 1 92.62 416 LYS A N 1
ATOM 3111 C CA . LYS A 1 416 ? -0.744 -29.766 23.703 1 92.62 416 LYS A CA 1
ATOM 3112 C C . LYS A 1 416 ? -1.477 -28.453 23.938 1 92.62 416 LYS A C 1
ATOM 3114 O O . LYS A 1 416 ? -2.424 -28.125 23.219 1 92.62 416 LYS A O 1
ATOM 3119 N N . GLU A 1 417 ? -1.059 -27.844 24.891 1 94 417 GLU A N 1
ATOM 3120 C CA . GLU A 1 417 ? -1.656 -26.531 25.188 1 94 417 GLU A CA 1
ATOM 3121 C C . GLU A 1 417 ? -1.444 -25.562 24.031 1 94 417 GLU A C 1
ATOM 3123 O O . GLU A 1 417 ? -2.375 -24.875 23.609 1 94 417 GLU A O 1
ATOM 3128 N N . LEU A 1 418 ? -0.236 -25.547 23.578 1 92.25 418 LEU A N 1
ATOM 3129 C CA . LEU A 1 418 ? 0.096 -24.641 22.484 1 92.25 418 LEU A CA 1
ATOM 3130 C C . LEU A 1 418 ? -0.646 -25.031 21.203 1 92.25 418 LEU A C 1
ATOM 3132 O O . LEU A 1 418 ? -1.057 -24.156 20.438 1 92.25 418 LEU A O 1
ATOM 3136 N N . LEU A 1 419 ? -0.813 -26.25 21 1 92.31 419 LEU A N 1
ATOM 3137 C CA . LEU A 1 419 ? -1.544 -26.734 19.844 1 92.31 419 LEU A CA 1
ATOM 3138 C C . LEU A 1 419 ? -3.018 -26.344 19.922 1 92.31 419 LEU A C 1
ATOM 3140 O O . LEU A 1 419 ? -3.627 -25.984 18.922 1 92.31 419 LEU A O 1
ATOM 3144 N N . ALA A 1 420 ? -3.541 -26.469 21.078 1 93.25 420 ALA A N 1
ATOM 3145 C CA . ALA A 1 420 ? -4.934 -26.062 21.266 1 93.25 420 ALA A CA 1
ATOM 3146 C C . ALA A 1 420 ? -5.125 -24.578 21 1 93.25 420 ALA A C 1
ATOM 3148 O O . ALA A 1 420 ? -6.098 -24.172 20.359 1 93.25 420 ALA A O 1
ATOM 3149 N N . LYS A 1 421 ? -4.266 -23.859 21.469 1 92.12 421 LYS A N 1
ATOM 3150 C CA . LYS A 1 421 ? -4.305 -22.422 21.219 1 92.12 421 LYS A CA 1
ATOM 3151 C C . LYS A 1 421 ? -4.164 -22.125 19.719 1 92.12 421 LYS A C 1
ATOM 3153 O O . LYS A 1 421 ? -4.852 -21.25 19.203 1 92.12 421 LYS A O 1
ATOM 3158 N N . ALA A 1 422 ? -3.301 -22.828 19.125 1 90.69 422 ALA A N 1
ATOM 3159 C CA . ALA A 1 422 ? -3.086 -22.656 17.688 1 90.69 422 ALA A CA 1
ATOM 3160 C C . ALA A 1 422 ? -4.34 -23.016 16.891 1 90.69 422 ALA A C 1
ATOM 3162 O O . ALA A 1 422 ? -4.66 -22.359 15.898 1 90.69 422 ALA A O 1
ATOM 3163 N N . ARG A 1 423 ? -4.988 -24 17.312 1 92.25 423 ARG A N 1
ATOM 3164 C CA . ARG A 1 423 ? -6.23 -24.406 16.656 1 92.25 423 ARG A CA 1
ATOM 3165 C C . ARG A 1 423 ? -7.285 -23.312 16.766 1 92.25 423 ARG A C 1
ATOM 3167 O O . ARG A 1 423 ? -7.961 -22.984 15.781 1 92.25 423 ARG A O 1
ATOM 3174 N N . ALA A 1 424 ? -7.41 -22.828 17.922 1 92.75 424 ALA A N 1
ATOM 3175 C CA . ALA A 1 424 ? -8.367 -21.75 18.141 1 92.75 424 ALA A CA 1
ATOM 3176 C C . ALA A 1 424 ? -8.008 -20.516 17.328 1 92.75 424 ALA A C 1
ATOM 3178 O O . ALA A 1 424 ? -8.875 -19.875 16.734 1 92.75 424 ALA A O 1
ATOM 3179 N N . ARG A 1 425 ? -6.797 -20.25 17.297 1 91.06 425 ARG A N 1
ATOM 3180 C CA . ARG A 1 425 ? -6.312 -19.094 16.547 1 91.06 425 ARG A CA 1
ATOM 3181 C C . ARG A 1 425 ? -6.566 -19.297 15.047 1 91.06 425 ARG A C 1
ATOM 3183 O O . ARG A 1 425 ? -7.023 -18.375 14.367 1 91.06 425 ARG A O 1
ATOM 3190 N N . THR A 1 426 ? -6.254 -20.422 14.586 1 90.75 426 THR A N 1
ATOM 3191 C CA . THR A 1 426 ? -6.457 -20.719 13.172 1 90.75 426 THR A CA 1
ATOM 3192 C C . THR A 1 426 ? -7.93 -20.594 12.797 1 90.75 426 THR A C 1
ATOM 3194 O O . THR A 1 426 ? -8.266 -20.016 11.758 1 90.75 426 THR A O 1
ATOM 3197 N N . ALA A 1 427 ? -8.734 -21.078 13.633 1 90.62 427 ALA A N 1
ATOM 3198 C CA . ALA A 1 427 ? -10.172 -20.984 13.383 1 90.62 427 ALA A CA 1
ATOM 3199 C C . ALA A 1 427 ? -10.617 -19.531 13.328 1 90.62 427 ALA A C 1
ATOM 3201 O O . ALA A 1 427 ? -11.383 -19.141 12.445 1 90.62 427 ALA A O 1
ATOM 3202 N N . SER A 1 428 ? -10.172 -18.781 14.188 1 92.69 428 SER A N 1
ATOM 3203 C CA . SER A 1 428 ? -10.523 -17.359 14.234 1 92.69 428 SER A CA 1
ATOM 3204 C C . SER A 1 428 ? -9.945 -16.609 13.039 1 92.69 428 SER A C 1
ATOM 3206 O O . SER A 1 428 ? -10.648 -15.852 12.375 1 92.69 428 SER A O 1
ATOM 3208 N N . GLU A 1 429 ? -8.727 -16.891 12.758 1 93.31 429 GLU A N 1
ATOM 3209 C CA . GLU A 1 429 ? -7.984 -16.125 11.758 1 93.31 429 GLU A CA 1
ATOM 3210 C C . GLU A 1 429 ? -8.469 -16.438 10.344 1 93.31 429 GLU A C 1
ATOM 3212 O O . GLU A 1 429 ? -8.148 -15.727 9.398 1 93.31 429 GLU A O 1
ATOM 3217 N N . THR A 1 430 ? -9.242 -17.469 10.18 1 93.81 430 THR A N 1
ATOM 3218 C CA . THR A 1 430 ? -9.711 -17.844 8.852 1 93.81 430 THR A CA 1
ATOM 3219 C C . THR A 1 430 ? -11.164 -17.422 8.656 1 93.81 430 THR A C 1
ATOM 3221 O O . THR A 1 430 ? -11.719 -17.562 7.559 1 93.81 430 THR A O 1
ATOM 3224 N N . SER A 1 431 ? -11.797 -16.875 9.672 1 95 431 SER A N 1
ATOM 3225 C CA . SER A 1 431 ? -13.219 -16.547 9.633 1 95 431 SER A CA 1
ATOM 3226 C C . SER A 1 431 ? -13.477 -15.258 8.859 1 95 431 SER A C 1
ATOM 3228 O O . SER A 1 431 ? -12.586 -14.422 8.727 1 95 431 SER A O 1
ATOM 3230 N N . ALA A 1 432 ? -14.734 -15.133 8.367 1 96.19 432 ALA A N 1
ATOM 3231 C CA . ALA A 1 432 ? -15.156 -13.93 7.648 1 96.19 432 ALA A CA 1
ATOM 3232 C C . ALA A 1 432 ? -15.078 -12.695 8.539 1 96.19 432 ALA A C 1
ATOM 3234 O O . ALA A 1 432 ? -14.695 -11.617 8.086 1 96.19 432 ALA A O 1
ATOM 3235 N N . VAL A 1 433 ? -15.43 -12.859 9.789 1 97.44 433 VAL A N 1
ATOM 3236 C CA . VAL A 1 433 ? -15.438 -11.742 10.734 1 97.44 433 VAL A CA 1
ATOM 3237 C C . VAL A 1 433 ? -14.008 -11.242 10.945 1 97.44 433 VAL A C 1
ATOM 3239 O O . VAL A 1 433 ? -13.75 -10.039 10.922 1 97.44 433 VAL A O 1
ATOM 3242 N N . PHE A 1 434 ? -13.094 -12.188 11.133 1 97.5 434 PHE A N 1
ATOM 3243 C CA . PHE A 1 434 ? -11.688 -11.812 11.289 1 97.5 434 PHE A CA 1
ATOM 3244 C C . PHE A 1 434 ? -11.18 -11.094 10.039 1 97.5 434 PHE A C 1
ATOM 3246 O O . PHE A 1 434 ? -10.547 -10.047 10.141 1 97.5 434 PHE A O 1
ATOM 3253 N N . ALA A 1 435 ? -11.516 -11.617 8.914 1 97.69 435 ALA A N 1
ATOM 3254 C CA . ALA A 1 435 ? -11.094 -11.047 7.641 1 97.69 435 ALA A CA 1
ATOM 3255 C C . ALA A 1 435 ? -11.625 -9.625 7.469 1 97.69 435 ALA A C 1
ATOM 3257 O O . ALA A 1 435 ? -10.883 -8.711 7.121 1 97.69 435 ALA A O 1
ATOM 3258 N N . SER A 1 436 ? -12.859 -9.422 7.711 1 98.31 436 SER A N 1
ATOM 3259 C CA . SER A 1 436 ? -13.5 -8.133 7.504 1 98.31 436 SER A CA 1
ATOM 3260 C C . SER A 1 436 ? -13.023 -7.105 8.523 1 98.31 436 SER A C 1
ATOM 3262 O O . SER A 1 436 ? -12.922 -5.914 8.219 1 98.31 436 SER A O 1
ATOM 3264 N N . SER A 1 437 ? -12.766 -7.59 9.758 1 98.38 437 SER A N 1
ATOM 3265 C CA . SER A 1 437 ? -12.266 -6.695 10.789 1 98.38 437 SER A CA 1
ATOM 3266 C C . SER A 1 437 ? -10.906 -6.121 10.406 1 98.38 437 SER A C 1
ATOM 3268 O O . SER A 1 437 ? -10.555 -5.012 10.82 1 98.38 437 SER A O 1
ATOM 3270 N N . ARG A 1 438 ? -10.195 -6.836 9.555 1 97.88 438 ARG A N 1
ATOM 3271 C CA . ARG A 1 438 ? -8.859 -6.434 9.125 1 97.88 438 ARG A CA 1
ATOM 3272 C C . ARG A 1 438 ? -8.883 -5.871 7.711 1 97.88 438 ARG A C 1
ATOM 3274 O O . ARG A 1 438 ? -7.832 -5.586 7.133 1 97.88 438 ARG A O 1
ATOM 3281 N N . MET A 1 439 ? -10.07 -5.773 7.219 1 98.25 439 MET A N 1
ATOM 3282 C CA . MET A 1 439 ? -10.344 -5.117 5.941 1 98.25 439 MET A CA 1
ATOM 3283 C C . MET A 1 439 ? -9.648 -5.848 4.797 1 98.25 439 MET A C 1
ATOM 3285 O O . MET A 1 439 ? -9.094 -5.219 3.896 1 98.25 439 MET A O 1
ATOM 3289 N N . TRP A 1 440 ? -9.68 -7.18 4.906 1 98.31 440 TRP A N 1
ATOM 3290 C CA . TRP A 1 440 ? -9.281 -7.969 3.742 1 98.31 440 TRP A CA 1
ATOM 3291 C C . TRP A 1 440 ? -10.359 -7.934 2.666 1 98.31 440 TRP A C 1
ATOM 3293 O O . TRP A 1 440 ? -10.117 -8.32 1.52 1 98.31 440 TRP A O 1
ATOM 3303 N N . ASP A 1 441 ? -11.492 -7.461 3.01 1 98.19 441 ASP A N 1
ATOM 3304 C CA . ASP A 1 441 ? -12.617 -7.168 2.129 1 98.19 441 ASP A CA 1
ATOM 3305 C C . ASP A 1 441 ? -13.266 -5.832 2.494 1 98.19 441 ASP A C 1
ATOM 3307 O O . ASP A 1 441 ? -12.781 -5.117 3.371 1 98.19 441 ASP A O 1
ATOM 3311 N N . ASP A 1 442 ? -14.312 -5.438 1.718 1 98 442 ASP A N 1
ATOM 3312 C CA . ASP A 1 442 ? -14.969 -4.152 1.921 1 98 442 ASP A CA 1
ATOM 3313 C C . ASP A 1 442 ? -16.219 -4.309 2.773 1 98 442 ASP A C 1
ATOM 3315 O O . ASP A 1 442 ? -16.953 -3.336 3.012 1 98 442 ASP A O 1
ATOM 3319 N N . GLY A 1 443 ? -16.516 -5.543 3.193 1 97.62 443 GLY A N 1
ATOM 3320 C CA . GLY A 1 443 ? -17.641 -5.789 4.074 1 97.62 443 GLY A CA 1
ATOM 3321 C C . GLY A 1 443 ? -18.25 -7.164 3.883 1 97.62 443 GLY A C 1
ATOM 3322 O O . GLY A 1 443 ? -18.094 -7.777 2.828 1 97.62 443 GLY A O 1
ATOM 3323 N N . ILE A 1 444 ? -18.891 -7.652 4.934 1 97.44 444 ILE A N 1
ATOM 3324 C CA . ILE A 1 444 ? -19.703 -8.867 4.855 1 97.44 444 ILE A CA 1
ATOM 3325 C C . ILE A 1 444 ? -21.125 -8.508 4.426 1 97.44 444 ILE A C 1
ATOM 3327 O O . ILE A 1 444 ? -21.719 -7.562 4.949 1 97.44 444 ILE A O 1
ATOM 3331 N N . ILE A 1 445 ? -21.562 -9.203 3.447 1 96 445 ILE A N 1
ATOM 3332 C CA . ILE A 1 445 ? -22.938 -8.984 3.014 1 96 445 ILE A CA 1
ATOM 3333 C C . ILE A 1 445 ? -23.719 -10.297 3.105 1 96 445 ILE A C 1
ATOM 3335 O O . ILE A 1 445 ? -23.156 -11.375 2.941 1 96 445 ILE A O 1
ATOM 3339 N N . LEU A 1 446 ? -24.984 -10.164 3.416 1 94.88 446 LEU A N 1
ATOM 3340 C CA . LEU A 1 446 ? -25.828 -11.359 3.383 1 94.88 446 LEU A CA 1
ATOM 3341 C C . LEU A 1 446 ? -26.016 -11.852 1.951 1 94.88 446 LEU A C 1
ATOM 3343 O O . LEU A 1 446 ? -26.172 -11.039 1.032 1 94.88 446 LEU A O 1
ATOM 3347 N N . PRO A 1 447 ? -26.062 -13.156 1.768 1 94.25 447 PRO A N 1
ATOM 3348 C CA . PRO A 1 447 ? -26.188 -13.703 0.414 1 94.25 447 PRO A CA 1
ATOM 3349 C C . PRO A 1 447 ? -27.359 -13.109 -0.355 1 94.25 447 PRO A C 1
ATOM 3351 O O . PRO A 1 447 ? -27.219 -12.734 -1.523 1 94.25 447 PRO A O 1
ATOM 3354 N N . GLN A 1 448 ? -28.484 -12.875 0.284 1 92.25 448 GLN A N 1
ATOM 3355 C CA . GLN A 1 448 ? -29.688 -12.391 -0.378 1 92.25 448 GLN A CA 1
ATOM 3356 C C . GLN A 1 448 ? -29.562 -10.922 -0.769 1 92.25 448 GLN A C 1
ATOM 3358 O O . GLN A 1 448 ? -30.344 -10.414 -1.573 1 92.25 448 GLN A O 1
ATOM 3363 N N . ASP A 1 449 ? -28.547 -10.258 -0.185 1 92 449 ASP A N 1
ATOM 3364 C CA . ASP A 1 449 ? -28.359 -8.828 -0.449 1 92 449 ASP A CA 1
ATOM 3365 C C . ASP A 1 449 ? -27.312 -8.609 -1.533 1 92 449 ASP A C 1
ATOM 3367 O O . ASP A 1 449 ? -27 -7.469 -1.882 1 92 449 ASP A O 1
ATOM 3371 N N . THR A 1 450 ? -26.719 -9.602 -2.113 1 93.56 450 THR A N 1
ATOM 3372 C CA . THR A 1 450 ? -25.609 -9.516 -3.049 1 93.56 450 THR A CA 1
ATOM 3373 C C . THR A 1 450 ? -25.984 -8.656 -4.254 1 93.56 450 THR A C 1
ATOM 3375 O O . THR A 1 450 ? -25.203 -7.793 -4.672 1 93.56 450 THR A O 1
ATOM 3378 N N . ARG A 1 451 ? -27.156 -8.828 -4.797 1 89.62 451 ARG A N 1
ATOM 3379 C CA . ARG A 1 451 ? -27.625 -8.086 -5.965 1 89.62 451 ARG A CA 1
ATOM 3380 C C . ARG A 1 451 ? -27.703 -6.59 -5.672 1 89.62 451 ARG A C 1
ATOM 3382 O O . ARG A 1 451 ? -27.359 -5.766 -6.52 1 89.62 451 ARG A O 1
ATOM 3389 N N . GLN A 1 452 ? -28.016 -6.219 -4.461 1 81.44 452 GLN A N 1
ATOM 3390 C CA . GLN A 1 452 ? -28.203 -4.824 -4.07 1 81.44 452 GLN A CA 1
ATOM 3391 C C . GLN A 1 452 ? -26.859 -4.094 -3.984 1 81.44 452 GLN A C 1
ATOM 3393 O O . GLN A 1 452 ? -26.766 -2.916 -4.328 1 81.44 452 GLN A O 1
ATOM 3398 N N . VAL A 1 453 ? -25.875 -4.754 -3.539 1 74.44 453 VAL A N 1
ATOM 3399 C CA . VAL A 1 453 ? -24.547 -4.145 -3.402 1 74.44 453 VAL A CA 1
ATOM 3400 C C . VAL A 1 453 ? -23.969 -3.838 -4.781 1 74.44 453 VAL A C 1
ATOM 3402 O O . VAL A 1 453 ? -23.328 -2.809 -4.977 1 74.44 453 VAL A O 1
ATOM 3405 N N . GLY A 1 454 ? -24.266 -4.586 -5.691 1 60.47 454 GLY A N 1
ATOM 3406 C CA . GLY A 1 454 ? -23.828 -4.391 -7.062 1 60.47 454 GLY A CA 1
ATOM 3407 C C . GLY A 1 454 ? -24.484 -3.188 -7.73 1 60.47 454 GLY A C 1
ATOM 3408 O O . GLY A 1 454 ? -23.891 -2.564 -8.609 1 60.47 454 GLY A O 1
ATOM 3409 N N . ASN A 1 455 ? -25.672 -2.811 -7.273 1 55.72 455 ASN A N 1
ATOM 3410 C CA . ASN A 1 455 ? -26.406 -1.684 -7.824 1 55.72 455 ASN A CA 1
ATOM 3411 C C . ASN A 1 455 ? -25.844 -0.349 -7.352 1 55.72 455 ASN A C 1
ATOM 3413 O O . ASN A 1 455 ? -25.953 0.658 -8.055 1 55.72 455 ASN A O 1
ATOM 3417 N N . ASN A 1 456 ? -25.172 -0.414 -6.277 1 54.03 456 ASN A N 1
ATOM 3418 C CA . ASN A 1 456 ? -24.656 0.833 -5.734 1 54.03 456 ASN A CA 1
ATOM 3419 C C . ASN A 1 456 ? -23.25 1.136 -6.285 1 54.03 456 ASN A C 1
ATOM 3421 O O . ASN A 1 456 ? -22.859 2.299 -6.383 1 54.03 456 ASN A O 1
ATOM 3425 N N . MET B 1 1 ? 25.719 -21.812 -4.859 1 92.62 1 MET B N 1
ATOM 3426 C CA . MET B 1 1 ? 26.297 -20.5 -4.578 1 92.62 1 MET B CA 1
ATOM 3427 C C . MET B 1 1 ? 25.516 -19.781 -3.498 1 92.62 1 MET B C 1
ATOM 3429 O O . MET B 1 1 ? 24.297 -19.984 -3.357 1 92.62 1 MET B O 1
ATOM 3433 N N . VAL B 1 2 ? 26.25 -19.094 -2.648 1 94.81 2 VAL B N 1
ATOM 3434 C CA . VAL B 1 2 ? 25.547 -18.203 -1.73 1 94.81 2 VAL B CA 1
ATOM 3435 C C . VAL B 1 2 ? 25.016 -17 -2.496 1 94.81 2 VAL B C 1
ATOM 3437 O O . VAL B 1 2 ? 25.438 -16.719 -3.621 1 94.81 2 VAL B O 1
ATOM 3440 N N . VAL B 1 3 ? 24.047 -16.344 -1.978 1 97.31 3 VAL B N 1
ATOM 3441 C CA . VAL B 1 3 ? 23.281 -15.32 -2.676 1 97.31 3 VAL B CA 1
ATOM 3442 C C . VAL B 1 3 ? 24.203 -14.203 -3.146 1 97.31 3 VAL B C 1
ATOM 3444 O O . VAL B 1 3 ? 24.047 -13.68 -4.25 1 97.31 3 VAL B O 1
ATOM 3447 N N . GLU B 1 4 ? 25.188 -13.789 -2.393 1 97.31 4 GLU B N 1
ATOM 3448 C CA . GLU B 1 4 ? 26.141 -12.734 -2.775 1 97.31 4 GLU B CA 1
ATOM 3449 C C . GLU B 1 4 ? 26.906 -13.125 -4.031 1 97.31 4 GLU B C 1
ATOM 3451 O O . GLU B 1 4 ? 27.141 -12.289 -4.906 1 97.31 4 GLU B O 1
ATOM 3456 N N . ASP B 1 5 ? 27.281 -14.359 -4.102 1 97.5 5 ASP B N 1
ATOM 3457 C CA . ASP B 1 5 ? 28.031 -14.844 -5.258 1 97.5 5 ASP B CA 1
ATOM 3458 C C . ASP B 1 5 ? 27.141 -14.867 -6.508 1 97.5 5 ASP B C 1
ATOM 3460 O O . ASP B 1 5 ? 27.625 -14.586 -7.609 1 97.5 5 ASP B O 1
ATOM 3464 N N . ARG B 1 6 ? 25.875 -15.234 -6.324 1 98.12 6 ARG B N 1
ATOM 3465 C CA . ARG B 1 6 ? 24.938 -15.211 -7.441 1 98.12 6 ARG B CA 1
ATOM 3466 C C . ARG B 1 6 ? 24.828 -13.805 -8.031 1 98.12 6 ARG B C 1
ATOM 3468 O O . ARG B 1 6 ? 24.906 -13.633 -9.25 1 98.12 6 ARG B O 1
ATOM 3475 N N . VAL B 1 7 ? 24.688 -12.789 -7.164 1 98.25 7 VAL B N 1
ATOM 3476 C CA . VAL B 1 7 ? 24.531 -11.406 -7.605 1 98.25 7 VAL B CA 1
ATOM 3477 C C . VAL B 1 7 ? 25.828 -10.93 -8.258 1 98.25 7 VAL B C 1
ATOM 3479 O O . VAL B 1 7 ? 25.797 -10.297 -9.32 1 98.25 7 VAL B O 1
ATOM 3482 N N . LYS B 1 8 ? 26.953 -11.273 -7.664 1 97.62 8 LYS B N 1
ATOM 3483 C CA . LYS B 1 8 ? 28.25 -10.898 -8.211 1 97.62 8 LYS B CA 1
ATOM 3484 C C . LYS B 1 8 ? 28.453 -11.477 -9.609 1 97.62 8 LYS B C 1
ATOM 3486 O O . LYS B 1 8 ? 29 -10.812 -10.492 1 97.62 8 LYS B O 1
ATOM 3491 N N . ALA B 1 9 ? 28 -12.688 -9.781 1 97.88 9 ALA B N 1
ATOM 3492 C CA . ALA B 1 9 ? 28.141 -13.359 -11.07 1 97.88 9 ALA B CA 1
ATOM 3493 C C . ALA B 1 9 ? 27.25 -12.719 -12.125 1 97.88 9 ALA B C 1
ATOM 3495 O O . ALA 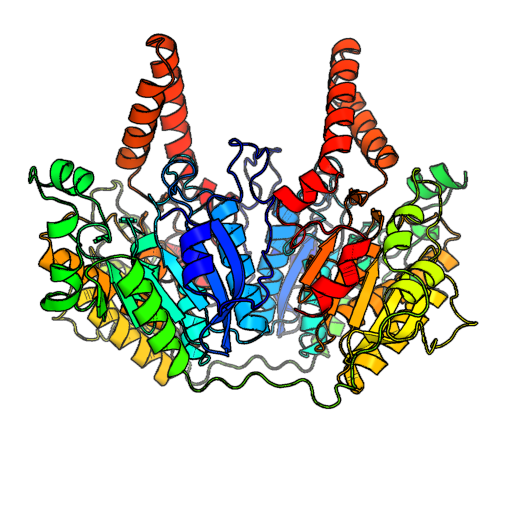B 1 9 ? 27.516 -12.812 -13.32 1 97.88 9 ALA B O 1
ATOM 3496 N N . LEU B 1 10 ? 26.141 -12.094 -11.695 1 98.25 10 LEU B N 1
ATOM 3497 C CA . LEU B 1 10 ? 25.156 -11.492 -12.594 1 98.25 10 LEU B CA 1
ATOM 3498 C C . LEU B 1 10 ? 25.625 -10.109 -13.047 1 98.25 10 LEU B C 1
ATOM 3500 O O . LEU B 1 10 ? 25.484 -9.758 -14.227 1 98.25 10 LEU B O 1
ATOM 3504 N N . ILE B 1 11 ? 26.172 -9.297 -12.133 1 98.06 11 ILE B N 1
ATOM 3505 C CA . ILE B 1 11 ? 26.453 -7.898 -12.422 1 98.06 11 ILE B CA 1
ATOM 3506 C C . ILE B 1 11 ? 27.75 -7.781 -13.203 1 98.06 11 ILE B C 1
ATOM 3508 O O . ILE B 1 11 ? 28.625 -8.656 -13.117 1 98.06 11 ILE B O 1
ATOM 3512 N N . ASP B 1 12 ? 27.859 -6.738 -13.992 1 97.81 12 ASP B N 1
ATOM 3513 C CA . ASP B 1 12 ? 29.078 -6.484 -14.758 1 97.81 12 ASP B CA 1
ATOM 3514 C C . ASP B 1 12 ? 30.297 -6.359 -13.836 1 97.81 12 ASP B C 1
ATOM 3516 O O . ASP B 1 12 ? 30.219 -5.715 -12.789 1 97.81 12 ASP B O 1
ATOM 3520 N N . GLN B 1 13 ? 31.344 -7.008 -14.258 1 96.38 13 GLN B N 1
ATOM 3521 C CA . GLN B 1 13 ? 32.562 -6.977 -13.453 1 96.38 13 GLN B CA 1
ATOM 3522 C C . GLN B 1 13 ? 33 -5.543 -13.188 1 96.38 13 GLN B C 1
ATOM 3524 O O . GLN B 1 13 ? 33.062 -4.727 -14.109 1 96.38 13 GLN B O 1
ATOM 3529 N N . GLY B 1 14 ? 33.25 -5.266 -11.961 1 93.06 14 GLY B N 1
ATOM 3530 C CA . GLY B 1 14 ? 33.75 -3.967 -11.562 1 93.06 14 GLY B CA 1
ATOM 3531 C C . GLY B 1 14 ? 32.688 -2.895 -11.492 1 93.06 14 GLY B C 1
ATOM 3532 O O . GLY B 1 14 ? 32.969 -1.757 -11.109 1 93.06 14 GLY B O 1
ATOM 3533 N N . SER B 1 15 ? 31.469 -3.189 -11.883 1 92.62 15 SER B N 1
ATOM 3534 C CA . SER B 1 15 ? 30.391 -2.211 -11.828 1 92.62 15 SER B CA 1
ATOM 3535 C C . SER B 1 15 ? 29.812 -2.096 -10.422 1 92.62 15 SER B C 1
ATOM 3537 O O . SER B 1 15 ? 29.891 -3.041 -9.633 1 92.62 15 SER B O 1
ATOM 3539 N N . PRO B 1 16 ? 29.328 -0.889 -10.094 1 92 16 PRO B N 1
ATOM 3540 C CA . PRO B 1 16 ? 28.734 -0.705 -8.766 1 92 16 PRO B CA 1
ATOM 3541 C C . PRO B 1 16 ? 27.422 -1.454 -8.594 1 92 16 PRO B C 1
ATOM 3543 O O . PRO B 1 16 ? 26.75 -1.756 -9.578 1 92 16 PRO B O 1
ATOM 3546 N N . PHE B 1 17 ? 27.141 -1.85 -7.348 1 95.31 17 PHE B N 1
ATOM 3547 C CA . PHE B 1 17 ? 25.875 -2.449 -6.938 1 95.31 17 PHE B CA 1
ATOM 3548 C C . PHE B 1 17 ? 25.281 -1.698 -5.75 1 95.31 17 PHE B C 1
ATOM 3550 O O . PHE B 1 17 ? 25.922 -1.569 -4.707 1 95.31 17 PHE B O 1
ATOM 3557 N N . LEU B 1 18 ? 24.109 -1.1 -5.898 1 95.56 18 LEU B N 1
ATOM 3558 C CA . LEU B 1 18 ? 23.406 -0.439 -4.805 1 95.56 18 LEU B CA 1
ATOM 3559 C C . LEU B 1 18 ? 22.469 -1.408 -4.102 1 95.56 18 LEU B C 1
ATOM 3561 O O . LEU B 1 18 ? 21.344 -1.631 -4.559 1 95.56 18 LEU B O 1
ATOM 3565 N N . GLU B 1 19 ? 22.953 -1.977 -3.014 1 97 19 GLU B N 1
ATOM 3566 C CA . GLU B 1 19 ? 22.078 -2.838 -2.225 1 97 19 GLU B CA 1
ATOM 3567 C C . GLU B 1 19 ? 21 -2.025 -1.509 1 97 19 GLU B C 1
ATOM 3569 O O . GLU B 1 19 ? 21.297 -0.956 -0.964 1 97 19 GLU B O 1
ATOM 3574 N N . LEU B 1 20 ? 19.844 -2.539 -1.548 1 97.88 20 LEU B N 1
ATOM 3575 C CA . LEU B 1 20 ? 18.719 -1.867 -0.904 1 97.88 20 LEU B CA 1
ATOM 3576 C C . LEU B 1 20 ? 18.25 -2.645 0.319 1 97.88 20 LEU B C 1
ATOM 3578 O O . LEU B 1 20 ? 18.219 -3.879 0.302 1 97.88 20 LEU B O 1
ATOM 3582 N N . SER B 1 21 ? 17.953 -1.943 1.414 1 98.12 21 SER B N 1
ATOM 3583 C CA . SER B 1 21 ? 17.312 -2.436 2.625 1 98.12 21 SER B CA 1
ATOM 3584 C C . SER B 1 21 ? 18.109 -3.58 3.25 1 98.12 21 SER B C 1
ATOM 3586 O O . SER B 1 21 ? 17.547 -4.637 3.551 1 98.12 21 SER B O 1
ATOM 3588 N N . PRO B 1 22 ? 19.375 -3.385 3.498 1 97.62 22 PRO B N 1
ATOM 3589 C CA . PRO B 1 22 ? 20.188 -4.48 4.027 1 97.62 22 PRO B CA 1
ATOM 3590 C C . PRO B 1 22 ? 19.812 -4.863 5.457 1 97.62 22 PRO B C 1
ATOM 3592 O O . PRO B 1 22 ? 20.109 -5.977 5.898 1 97.62 22 PRO B O 1
ATOM 3595 N N . LEU B 1 23 ? 19.141 -3.986 6.191 1 98.12 23 LEU B N 1
ATOM 3596 C CA . LEU B 1 23 ? 18.828 -4.262 7.59 1 98.12 23 LEU B CA 1
ATOM 3597 C C . LEU B 1 23 ? 17.406 -4.797 7.738 1 98.12 23 LEU B C 1
ATOM 3599 O O . LEU B 1 23 ? 16.969 -5.113 8.844 1 98.12 23 LEU B O 1
ATOM 3603 N N . ALA B 1 24 ? 16.703 -4.953 6.629 1 98.62 24 ALA B N 1
ATOM 3604 C CA . ALA B 1 24 ? 15.328 -5.445 6.691 1 98.62 24 ALA B CA 1
ATOM 3605 C C . ALA B 1 24 ? 15.258 -6.773 7.445 1 98.62 24 ALA B C 1
ATOM 3607 O O . ALA B 1 24 ? 16.047 -7.684 7.184 1 98.62 24 ALA B O 1
ATOM 3608 N N . GLY B 1 25 ? 14.312 -6.844 8.383 1 98.44 25 GLY B N 1
ATOM 3609 C CA . GLY B 1 25 ? 14.062 -8.102 9.07 1 98.44 25 GLY B CA 1
ATOM 3610 C C . GLY B 1 25 ? 14.836 -8.242 10.367 1 98.44 25 GLY B C 1
ATOM 3611 O O . GLY B 1 25 ? 14.719 -9.25 11.062 1 98.44 25 GLY B O 1
ATOM 3612 N N . PHE B 1 26 ? 15.609 -7.18 10.742 1 97.69 26 PHE B N 1
ATOM 3613 C CA . PHE B 1 26 ? 16.375 -7.219 11.977 1 97.69 26 PHE B CA 1
ATOM 3614 C C . PHE B 1 26 ? 15.469 -7.055 13.188 1 97.69 26 PHE B C 1
ATOM 3616 O O . PHE B 1 26 ? 14.68 -6.105 13.258 1 97.69 26 PHE B O 1
ATOM 3623 N N . GLN B 1 27 ? 15.461 -8.008 14.102 1 95.56 27 GLN B N 1
ATOM 3624 C CA . GLN B 1 27 ? 14.758 -8 15.383 1 95.56 27 GLN B CA 1
ATOM 3625 C C . GLN B 1 27 ? 13.266 -7.719 15.188 1 95.56 27 GLN B C 1
ATOM 3627 O O . GLN B 1 27 ? 12.711 -6.836 15.836 1 95.56 27 GLN B O 1
ATOM 3632 N N . MET B 1 28 ? 12.664 -8.492 14.336 1 96 28 MET B N 1
ATOM 3633 C CA . MET B 1 28 ? 11.219 -8.414 14.156 1 96 28 MET B CA 1
ATOM 3634 C C . MET B 1 28 ? 10.492 -9.086 15.328 1 96 28 MET B C 1
ATOM 3636 O O . MET B 1 28 ? 11.102 -9.828 16.094 1 96 28 MET B O 1
ATOM 3640 N N . GLU B 1 29 ? 9.227 -8.766 15.438 1 91.62 29 GLU B N 1
ATOM 3641 C CA . GLU B 1 29 ? 8.414 -9.359 16.5 1 91.62 29 GLU B CA 1
ATOM 3642 C C . GLU B 1 29 ? 8.383 -10.883 16.391 1 91.62 29 GLU B C 1
ATOM 3644 O O . GLU B 1 29 ? 8.273 -11.578 17.406 1 91.62 29 GLU B O 1
ATOM 3649 N N . TYR B 1 30 ? 8.516 -11.438 15.219 1 92 30 TYR B N 1
ATOM 3650 C CA . TYR B 1 30 ? 8.477 -12.875 15 1 92 30 TYR B CA 1
ATOM 3651 C C . TYR B 1 30 ? 9.883 -13.445 14.836 1 92 30 TYR B C 1
ATOM 3653 O O . TYR B 1 30 ? 10.055 -14.547 14.328 1 92 30 TYR B O 1
ATOM 3661 N N . GLY B 1 31 ? 10.914 -12.656 15.219 1 93.75 31 GLY B N 1
ATOM 3662 C CA . GLY B 1 31 ? 12.297 -13.094 15.172 1 93.75 31 GLY B CA 1
ATOM 3663 C C . GLY B 1 31 ? 13.117 -12.344 14.133 1 93.75 31 GLY B C 1
ATOM 3664 O O . GLY B 1 31 ? 12.57 -11.594 13.328 1 93.75 31 GLY B O 1
ATOM 3665 N N . THR B 1 32 ? 14.445 -12.508 14.211 1 96.69 32 THR B N 1
ATOM 3666 C CA . THR B 1 32 ? 15.344 -11.859 13.266 1 96.69 32 THR B CA 1
ATOM 3667 C C . THR B 1 32 ? 15.398 -12.633 11.953 1 96.69 32 THR B C 1
ATOM 3669 O O . THR B 1 32 ? 15.578 -13.852 11.961 1 96.69 32 THR B O 1
ATOM 3672 N N . ILE B 1 33 ? 15.156 -11.992 10.875 1 97.75 33 ILE B N 1
ATOM 3673 C CA . ILE B 1 33 ? 15.258 -12.508 9.516 1 97.75 33 ILE B CA 1
ATOM 3674 C C . ILE B 1 33 ? 16.312 -11.734 8.742 1 97.75 33 ILE B C 1
ATOM 3676 O O . ILE B 1 33 ? 16 -10.742 8.07 1 97.75 33 ILE B O 1
ATOM 3680 N N . PRO B 1 34 ? 17.531 -12.195 8.789 1 97.12 34 PRO B N 1
ATOM 3681 C CA . PRO B 1 34 ? 18.609 -11.422 8.156 1 97.12 34 PRO B CA 1
ATOM 3682 C C . PRO B 1 34 ? 18.281 -11.008 6.727 1 97.12 34 PRO B C 1
ATOM 3684 O O . PRO B 1 34 ? 17.922 -11.859 5.898 1 97.12 34 PRO B O 1
ATOM 3687 N N . ARG B 1 35 ? 18.312 -9.703 6.414 1 97.44 35 ARG B N 1
ATOM 3688 C CA . ARG B 1 35 ? 18.047 -9.102 5.109 1 97.44 35 ARG B CA 1
ATOM 3689 C C . ARG B 1 35 ? 16.688 -9.508 4.578 1 97.44 35 ARG B C 1
ATOM 3691 O O . ARG B 1 35 ? 16.484 -9.602 3.367 1 97.44 35 ARG B O 1
ATOM 3698 N N . ALA B 1 36 ? 15.836 -9.945 5.484 1 98.06 36 ALA B N 1
ATOM 3699 C CA . ALA B 1 36 ? 14.508 -10.438 5.133 1 98.06 36 ALA B CA 1
ATOM 3700 C C . ALA B 1 36 ? 14.602 -11.625 4.18 1 98.06 36 ALA B C 1
ATOM 3702 O O . ALA B 1 36 ? 13.758 -11.781 3.287 1 98.06 36 ALA B O 1
ATOM 3703 N N . SER B 1 37 ? 15.68 -12.375 4.242 1 97.44 37 SER B N 1
ATOM 3704 C CA . SER B 1 37 ? 15.914 -13.586 3.467 1 97.44 37 SER B CA 1
ATOM 3705 C C . SER B 1 37 ? 15.977 -13.281 1.974 1 97.44 37 SER B C 1
ATOM 3707 O O . SER B 1 37 ? 15.609 -14.125 1.148 1 97.44 37 SER B O 1
ATOM 3709 N N . MET B 1 38 ? 16.344 -12.078 1.597 1 98 38 MET B N 1
ATOM 3710 C CA . MET B 1 38 ? 16.422 -11.664 0.197 1 98 38 MET B CA 1
ATOM 3711 C C . MET B 1 38 ? 17.422 -10.531 0.011 1 98 38 MET B C 1
ATOM 3713 O O . MET B 1 38 ? 17.438 -9.578 0.795 1 98 38 MET B O 1
ATOM 3717 N N . LEU B 1 39 ? 18.281 -10.68 -0.911 1 98.38 39 LEU B N 1
ATOM 3718 C CA . LEU B 1 39 ? 19.156 -9.594 -1.339 1 98.38 39 LEU B CA 1
ATOM 3719 C C . LEU B 1 39 ? 18.547 -8.836 -2.51 1 98.38 39 LEU B C 1
ATOM 3721 O O . LEU B 1 39 ? 18.219 -9.43 -3.537 1 98.38 39 LEU B O 1
ATOM 3725 N N . THR B 1 40 ? 18.266 -7.523 -2.324 1 98.69 40 THR B N 1
ATOM 3726 C CA . THR B 1 40 ? 17.75 -6.691 -3.406 1 98.69 40 THR B CA 1
ATOM 3727 C C . THR B 1 40 ? 18.703 -5.539 -3.703 1 98.69 40 THR B C 1
ATOM 3729 O O . THR B 1 40 ? 19.438 -5.082 -2.814 1 98.69 40 THR B O 1
ATOM 3732 N N . GLY B 1 41 ? 18.688 -5.105 -4.938 1 98.12 41 GLY B N 1
ATOM 3733 C CA . GLY B 1 41 ? 19.531 -3.979 -5.297 1 98.12 41 GLY B CA 1
ATOM 3734 C C . GLY B 1 41 ? 19.547 -3.693 -6.785 1 98.12 41 GLY B C 1
ATOM 3735 O O . GLY B 1 41 ? 18.938 -4.422 -7.57 1 98.12 41 GLY B O 1
ATOM 3736 N N . ILE B 1 42 ? 20.172 -2.648 -7.156 1 97.19 42 ILE B N 1
ATOM 3737 C CA . ILE B 1 42 ? 20.281 -2.199 -8.539 1 97.19 42 ILE B CA 1
ATOM 3738 C C . ILE B 1 42 ? 21.734 -2.367 -9.008 1 97.19 42 ILE B C 1
ATOM 3740 O O . ILE B 1 42 ? 22.672 -1.938 -8.336 1 97.19 42 ILE B O 1
ATOM 3744 N N . GLY B 1 43 ? 21.922 -3.029 -10.117 1 96.06 43 GLY B N 1
ATOM 3745 C CA . GLY B 1 43 ? 23.234 -3.232 -10.719 1 96.06 43 GLY B CA 1
ATOM 3746 C C . GLY B 1 43 ? 23.188 -3.283 -12.234 1 96.06 43 GLY B C 1
ATOM 3747 O O . GLY B 1 43 ? 22.109 -3.338 -12.828 1 96.06 43 GLY B O 1
ATOM 3748 N N . ARG B 1 44 ? 24.344 -3.191 -12.82 1 96.31 44 ARG B N 1
ATOM 3749 C CA . ARG B 1 44 ? 24.453 -3.287 -14.266 1 96.31 44 ARG B CA 1
ATOM 3750 C C . ARG B 1 44 ? 24.672 -4.73 -14.711 1 96.31 44 ARG B C 1
ATOM 3752 O O . ARG B 1 44 ? 25.578 -5.402 -14.211 1 96.31 44 ARG B O 1
ATOM 3759 N N . VAL B 1 45 ? 23.828 -5.195 -15.523 1 97.88 45 VAL B N 1
ATOM 3760 C CA . VAL B 1 45 ? 23.922 -6.52 -16.125 1 97.88 45 VAL B CA 1
ATOM 3761 C C . VAL B 1 45 ? 23.984 -6.398 -17.641 1 97.88 45 VAL B C 1
ATOM 3763 O O . VAL B 1 45 ? 23.031 -5.891 -18.266 1 97.88 45 VAL B O 1
ATOM 3766 N N . SER B 1 46 ? 25.094 -6.812 -18.219 1 97.25 46 SER B N 1
ATOM 3767 C CA . SER B 1 46 ? 25.297 -6.676 -19.656 1 97.25 46 SER B CA 1
ATOM 3768 C C . SER B 1 46 ? 25.047 -5.242 -20.109 1 97.25 46 SER B C 1
ATOM 3770 O O . SER B 1 46 ? 24.344 -5.008 -21.094 1 97.25 46 SER B O 1
ATOM 3772 N N . GLY B 1 47 ? 25.484 -4.363 -19.328 1 94.19 47 GLY B N 1
ATOM 3773 C CA . GLY B 1 47 ? 25.469 -2.951 -19.688 1 94.19 47 GLY B CA 1
ATOM 3774 C C . GLY B 1 47 ? 24.172 -2.254 -19.328 1 94.19 47 GLY B C 1
ATOM 3775 O O . GLY B 1 47 ? 24.062 -1.035 -19.453 1 94.19 47 GLY B O 1
ATOM 3776 N N . LYS B 1 48 ? 23.219 -2.967 -18.828 1 95.38 48 LYS B N 1
ATOM 3777 C CA . LYS B 1 48 ? 21.906 -2.391 -18.531 1 95.38 48 LYS B CA 1
ATOM 3778 C C . LYS B 1 48 ? 21.641 -2.373 -17.031 1 95.38 48 LYS B C 1
ATOM 3780 O O . LYS B 1 48 ? 21.969 -3.328 -16.328 1 95.38 48 LYS B O 1
ATOM 3785 N N . LEU B 1 49 ? 21.062 -1.268 -16.531 1 95.31 49 LEU B N 1
ATOM 3786 C CA . LEU B 1 49 ? 20.656 -1.21 -15.141 1 95.31 49 LEU B CA 1
ATOM 3787 C C . LEU B 1 49 ? 19.453 -2.109 -14.883 1 95.31 49 LEU B C 1
ATOM 3789 O O . LEU B 1 49 ? 18.453 -2.025 -15.602 1 95.31 49 LEU B O 1
ATOM 3793 N N . CYS B 1 50 ? 19.594 -3.002 -13.922 1 97.69 50 CYS B N 1
ATOM 3794 C CA . CYS B 1 50 ? 18.531 -3.939 -13.578 1 97.69 50 CYS B CA 1
ATOM 3795 C C . CYS B 1 50 ? 18.266 -3.936 -12.078 1 97.69 50 CYS B C 1
ATOM 3797 O O . CYS B 1 50 ? 19.156 -3.633 -11.281 1 97.69 50 CYS B O 1
ATOM 3799 N N . MET B 1 51 ? 17.047 -4.105 -11.703 1 98.56 51 MET B N 1
ATOM 3800 C CA . MET B 1 51 ? 16.703 -4.457 -10.336 1 98.56 51 MET B CA 1
ATOM 3801 C C . MET B 1 51 ? 16.859 -5.957 -10.094 1 98.56 51 MET B C 1
ATOM 3803 O O . MET B 1 51 ? 16.312 -6.77 -10.836 1 98.56 51 MET B O 1
ATOM 3807 N N . ILE B 1 52 ? 17.656 -6.293 -9.156 1 98.88 52 ILE B N 1
ATOM 3808 C CA . ILE B 1 52 ? 17.906 -7.695 -8.836 1 98.88 52 ILE B CA 1
ATOM 3809 C C . ILE B 1 52 ? 17.219 -8.047 -7.516 1 98.88 52 ILE B C 1
ATOM 3811 O O . ILE B 1 52 ? 17.375 -7.336 -6.52 1 98.88 52 ILE B O 1
ATOM 3815 N N . LEU B 1 53 ? 16.406 -9.023 -7.504 1 98.75 53 LEU B N 1
ATOM 3816 C CA . LEU B 1 53 ? 15.789 -9.633 -6.332 1 98.75 53 LEU B CA 1
ATOM 3817 C C . LEU B 1 53 ? 16.234 -11.078 -6.168 1 98.75 53 LEU B C 1
ATOM 3819 O O . LEU B 1 53 ? 15.859 -11.945 -6.961 1 98.75 53 LEU B O 1
ATOM 3823 N N . ALA B 1 54 ? 17.031 -11.344 -5.145 1 98.62 54 ALA B N 1
ATOM 3824 C CA . ALA B 1 54 ? 17.625 -12.672 -5 1 98.62 54 ALA B CA 1
ATOM 3825 C C . ALA B 1 54 ? 17.297 -13.273 -3.637 1 98.62 54 ALA B C 1
ATOM 3827 O O . ALA B 1 54 ? 17.719 -12.742 -2.604 1 98.62 54 ALA B O 1
ATOM 3828 N N . ASN B 1 55 ? 16.562 -14.383 -3.656 1 97.81 55 ASN B N 1
ATOM 3829 C CA . ASN B 1 55 ? 16.266 -15.086 -2.41 1 97.81 55 ASN B CA 1
ATOM 3830 C C . ASN B 1 55 ? 17.531 -15.625 -1.754 1 97.81 55 ASN B C 1
ATOM 3832 O O . ASN B 1 55 ? 18.469 -16 -2.445 1 97.81 55 ASN B O 1
ATOM 3836 N N . ASP B 1 56 ? 17.516 -15.594 -0.456 1 96.94 56 ASP B N 1
ATOM 3837 C CA . ASP B 1 56 ? 18.625 -16.156 0.309 1 96.94 56 ASP B CA 1
ATOM 3838 C C . ASP B 1 56 ? 18.203 -17.469 0.987 1 96.94 56 ASP B C 1
ATOM 3840 O O . ASP B 1 56 ? 17.688 -17.453 2.107 1 96.94 56 ASP B O 1
ATOM 3844 N N . GLY B 1 57 ? 18.516 -18.562 0.393 1 93.31 57 GLY B N 1
ATOM 3845 C CA . GLY B 1 57 ? 18.141 -19.875 0.889 1 93.31 57 GLY B CA 1
ATOM 3846 C C . GLY B 1 57 ? 18.828 -20.234 2.188 1 93.31 57 GLY B C 1
ATOM 3847 O O . GLY B 1 57 ? 18.391 -21.141 2.896 1 93.31 57 GLY B O 1
ATOM 3848 N N . ALA B 1 58 ? 19.859 -19.531 2.512 1 93.06 58 ALA B N 1
ATOM 3849 C CA . ALA B 1 58 ? 20.625 -19.812 3.721 1 93.06 58 ALA B CA 1
ATOM 3850 C C . ALA B 1 58 ? 19.922 -19.266 4.961 1 93.06 58 ALA B C 1
ATOM 3852 O O . ALA B 1 58 ? 20.25 -19.656 6.086 1 93.06 58 ALA B O 1
ATOM 3853 N N . VAL B 1 59 ? 19.016 -18.375 4.73 1 94.25 59 VAL B N 1
ATOM 3854 C CA . VAL B 1 59 ? 18.281 -17.781 5.84 1 94.25 59 VAL B CA 1
ATOM 3855 C C . VAL B 1 59 ? 16.953 -18.516 6.031 1 94.25 59 VAL B C 1
ATOM 3857 O O . VAL B 1 59 ? 16.016 -18.312 5.27 1 94.25 59 VAL B O 1
ATOM 3860 N N . LYS B 1 60 ? 16.891 -19.328 7.078 1 90.81 60 LYS B N 1
ATOM 3861 C CA . LYS B 1 60 ? 15.664 -20.031 7.449 1 90.81 60 LYS B CA 1
ATOM 3862 C C . LYS B 1 60 ? 15.078 -20.797 6.262 1 90.81 60 LYS B C 1
ATOM 3864 O O . LYS B 1 60 ? 13.883 -20.719 5.996 1 90.81 60 LYS B O 1
ATOM 3869 N N . GLY B 1 61 ? 16 -21.391 5.484 1 88.38 61 GLY B N 1
ATOM 3870 C CA . GLY B 1 61 ? 15.57 -22.203 4.359 1 88.38 61 GLY B CA 1
ATOM 3871 C C . GLY B 1 61 ? 14.953 -21.391 3.234 1 88.38 61 GLY B C 1
ATOM 3872 O O . GLY B 1 61 ? 14.203 -21.922 2.414 1 88.38 61 GLY B O 1
ATOM 3873 N N . GLY B 1 62 ? 15.164 -20.109 3.27 1 91.94 62 GLY B N 1
ATOM 3874 C CA . GLY B 1 62 ? 14.602 -19.266 2.234 1 91.94 62 GLY B CA 1
ATOM 3875 C C . GLY B 1 62 ? 13.125 -18.984 2.428 1 91.94 62 GLY B C 1
ATOM 3876 O O . GLY B 1 62 ? 12.422 -18.625 1.48 1 91.94 62 GLY B O 1
ATOM 3877 N N . SER B 1 63 ? 12.617 -19.172 3.641 1 92.69 63 SER B N 1
ATOM 3878 C CA . SER B 1 63 ? 11.203 -18.953 3.941 1 92.69 63 SER B CA 1
ATOM 3879 C C . SER B 1 63 ? 10.812 -17.484 3.77 1 92.69 63 SER B C 1
ATOM 3881 O O . SER B 1 63 ? 11.609 -16.594 4.062 1 92.69 63 SER B O 1
ATOM 3883 N N . VAL B 1 64 ? 9.633 -17.328 3.291 1 96.19 64 VAL B N 1
ATOM 3884 C CA . VAL B 1 64 ? 9.109 -15.992 3.049 1 96.19 64 VAL B CA 1
ATOM 3885 C C . VAL B 1 64 ? 8.312 -15.516 4.266 1 96.19 64 VAL B C 1
ATOM 3887 O O . VAL B 1 64 ? 7.32 -16.141 4.645 1 96.19 64 VAL B O 1
ATOM 3890 N N . TYR B 1 65 ? 8.82 -14.492 4.934 1 97.31 65 TYR B N 1
ATOM 3891 C CA . TYR B 1 65 ? 8.148 -13.828 6.051 1 97.31 65 TYR B CA 1
ATOM 3892 C C . TYR B 1 65 ? 7.453 -12.555 5.59 1 97.31 65 TYR B C 1
ATOM 3894 O O . TYR B 1 65 ? 7.652 -12.102 4.461 1 97.31 65 TYR B O 1
ATOM 3902 N N . PRO B 1 66 ? 6.574 -11.969 6.438 1 98 66 PRO B N 1
ATOM 3903 C CA . PRO B 1 66 ? 5.898 -10.727 6.047 1 98 66 PRO B CA 1
ATOM 3904 C C . PRO B 1 66 ? 6.871 -9.641 5.59 1 98 66 PRO B C 1
ATOM 3906 O O . PRO B 1 66 ? 6.625 -8.969 4.586 1 98 66 PRO B O 1
ATOM 3909 N N . ILE B 1 67 ? 8.008 -9.5 6.234 1 98.62 67 ILE B N 1
ATOM 3910 C CA . ILE B 1 67 ? 8.992 -8.477 5.895 1 98.62 67 ILE B CA 1
ATOM 3911 C C . ILE B 1 67 ? 9.648 -8.812 4.559 1 98.62 67 ILE B C 1
ATOM 3913 O O . ILE B 1 67 ? 10.094 -7.918 3.834 1 98.62 67 ILE B O 1
ATOM 3917 N N . THR B 1 68 ? 9.727 -10.141 4.195 1 98.5 68 THR B N 1
ATOM 3918 C CA . THR B 1 68 ? 10.258 -10.547 2.898 1 98.5 68 THR B CA 1
ATOM 3919 C C . THR B 1 68 ? 9.367 -10.047 1.77 1 98.5 68 THR B C 1
ATOM 3921 O O . THR B 1 68 ? 9.859 -9.508 0.775 1 98.5 68 THR B O 1
ATOM 3924 N N . VAL B 1 69 ? 8.07 -10.203 2.018 1 98.44 69 VAL B N 1
ATOM 3925 C CA . VAL B 1 69 ? 7.098 -9.734 1.035 1 98.44 69 VAL B CA 1
ATOM 3926 C C . VAL B 1 69 ? 7.219 -8.219 0.876 1 98.44 69 VAL B C 1
ATOM 3928 O O . VAL B 1 69 ? 7.285 -7.711 -0.245 1 98.44 69 VAL B O 1
ATOM 3931 N N . LYS B 1 70 ? 7.273 -7.547 2 1 98.62 70 LYS B N 1
ATOM 3932 C CA . LYS B 1 70 ? 7.387 -6.094 1.971 1 98.62 70 LYS B CA 1
ATOM 3933 C C . LYS B 1 70 ? 8.625 -5.656 1.192 1 98.62 70 LYS B C 1
ATOM 3935 O O . LYS B 1 70 ? 8.57 -4.695 0.422 1 98.62 70 LYS B O 1
ATOM 3940 N N . LYS B 1 71 ? 9.734 -6.332 1.404 1 98.69 71 LYS B N 1
ATOM 3941 C CA . LYS B 1 71 ? 10.984 -5.988 0.724 1 98.69 71 LYS B CA 1
ATOM 3942 C C . LYS B 1 71 ? 10.875 -6.234 -0.779 1 98.69 71 LYS B C 1
ATOM 3944 O O . LYS B 1 71 ? 11.32 -5.414 -1.581 1 98.69 71 LYS B O 1
ATOM 3949 N N . GLN B 1 72 ? 10.297 -7.336 -1.145 1 98.62 72 GLN B N 1
ATOM 3950 C CA . GLN B 1 72 ? 10.094 -7.641 -2.557 1 98.62 72 GLN B CA 1
ATOM 3951 C C . GLN B 1 72 ? 9.219 -6.578 -3.223 1 98.62 72 GLN B C 1
ATOM 3953 O O . GLN B 1 72 ? 9.531 -6.109 -4.32 1 98.62 72 GLN B O 1
ATOM 3958 N N . LEU B 1 73 ? 8.156 -6.191 -2.562 1 98.75 73 LEU B N 1
ATOM 3959 C CA . LEU B 1 73 ? 7.234 -5.199 -3.109 1 98.75 73 LEU B CA 1
ATOM 3960 C C . LEU B 1 73 ? 7.926 -3.85 -3.277 1 98.75 73 LEU B C 1
ATOM 3962 O O . LEU B 1 73 ? 7.684 -3.143 -4.258 1 98.75 73 LEU B O 1
ATOM 3966 N N . ARG B 1 74 ? 8.75 -3.48 -2.322 1 98.75 74 ARG B N 1
ATOM 3967 C CA . ARG B 1 74 ? 9.477 -2.221 -2.43 1 98.75 74 ARG B CA 1
ATOM 3968 C C . ARG B 1 74 ? 10.438 -2.246 -3.613 1 98.75 74 ARG B C 1
ATOM 3970 O O . ARG B 1 74 ? 10.539 -1.271 -4.363 1 98.75 74 ARG B O 1
ATOM 3977 N N . ALA B 1 75 ? 11.133 -3.348 -3.793 1 98.69 75 ALA B N 1
ATOM 3978 C CA . ALA B 1 75 ? 12.023 -3.486 -4.938 1 98.69 75 ALA B CA 1
ATOM 3979 C C . ALA B 1 75 ? 11.258 -3.361 -6.254 1 98.69 75 ALA B C 1
ATOM 3981 O O . ALA B 1 75 ? 11.711 -2.68 -7.176 1 98.69 75 ALA B O 1
ATOM 3982 N N . GLN B 1 76 ? 10.141 -4.027 -6.324 1 98.81 76 GLN B N 1
ATOM 3983 C CA . GLN B 1 76 ? 9.305 -3.951 -7.52 1 98.81 76 GLN B CA 1
ATOM 3984 C C . GLN B 1 76 ? 8.812 -2.525 -7.758 1 98.81 76 GLN B C 1
ATOM 3986 O O . GLN B 1 76 ? 8.75 -2.072 -8.906 1 98.81 76 GLN B O 1
ATOM 3991 N N . GLU B 1 77 ? 8.469 -1.828 -6.695 1 98.31 77 GLU B N 1
ATOM 3992 C CA . GLU B 1 77 ? 8.023 -0.444 -6.805 1 98.31 77 GLU B CA 1
ATOM 3993 C C . GLU B 1 77 ? 9.109 0.447 -7.395 1 98.31 77 GLU B C 1
ATOM 3995 O O . GLU B 1 77 ? 8.844 1.24 -8.305 1 98.31 77 GLU B O 1
ATOM 4000 N N . ILE B 1 78 ? 10.281 0.306 -6.906 1 97.44 78 ILE B N 1
ATOM 4001 C CA . ILE B 1 78 ? 11.406 1.084 -7.41 1 97.44 78 ILE B CA 1
ATOM 4002 C C . ILE B 1 78 ? 11.648 0.747 -8.883 1 97.44 78 ILE B C 1
ATOM 4004 O O . ILE B 1 78 ? 11.875 1.64 -9.703 1 97.44 78 ILE B O 1
ATOM 4008 N N . ALA B 1 79 ? 11.578 -0.534 -9.195 1 97.94 79 ALA B N 1
ATOM 4009 C CA . ALA B 1 79 ? 11.773 -0.962 -10.57 1 97.94 79 ALA B CA 1
ATOM 4010 C C . ALA B 1 79 ? 10.719 -0.356 -11.492 1 97.94 79 ALA B C 1
ATOM 4012 O O . ALA B 1 79 ? 11.039 0.117 -12.586 1 97.94 79 ALA B O 1
ATOM 4013 N N . LEU B 1 80 ? 9.516 -0.397 -11.047 1 97.62 80 LEU B N 1
ATOM 4014 C CA . LEU B 1 80 ? 8.422 0.163 -11.836 1 97.62 80 LEU B CA 1
ATOM 4015 C C . LEU B 1 80 ? 8.633 1.656 -12.062 1 97.62 80 LEU B C 1
ATOM 4017 O O . LEU B 1 80 ? 8.523 2.135 -13.195 1 97.62 80 LEU B O 1
ATOM 4021 N N . GLN B 1 81 ? 9 2.395 -11 1 94.12 81 GLN B N 1
ATOM 4022 C CA . GLN B 1 81 ? 9.148 3.846 -11.047 1 94.12 81 GLN B CA 1
ATOM 4023 C C . GLN B 1 81 ? 10.305 4.246 -11.961 1 94.12 81 GLN B C 1
ATOM 4025 O O . GLN B 1 81 ? 10.258 5.305 -12.594 1 94.12 81 GLN B O 1
ATOM 4030 N N . ASN B 1 82 ? 11.266 3.371 -12.047 1 92.62 82 ASN B N 1
ATOM 4031 C CA . ASN B 1 82 ? 12.469 3.713 -12.805 1 92.62 82 ASN B CA 1
ATOM 4032 C C . ASN B 1 82 ? 12.578 2.881 -14.078 1 92.62 82 ASN B C 1
ATOM 4034 O O . ASN B 1 82 ? 13.602 2.934 -14.773 1 92.62 82 ASN B O 1
ATOM 4038 N N . ARG B 1 83 ? 11.562 2.029 -14.344 1 94.62 83 ARG B N 1
ATOM 4039 C CA . ARG B 1 83 ? 11.484 1.164 -15.516 1 94.62 83 ARG B CA 1
ATOM 4040 C C . ARG B 1 83 ? 12.727 0.283 -15.633 1 94.62 83 ARG B C 1
ATOM 4042 O O . ARG B 1 83 ? 13.336 0.202 -16.703 1 94.62 83 ARG B O 1
ATOM 4049 N N . LEU B 1 84 ? 13.125 -0.272 -14.547 1 96.56 84 LEU B N 1
ATOM 4050 C CA . LEU B 1 84 ? 14.258 -1.188 -14.5 1 96.56 84 LEU B CA 1
ATOM 4051 C C . LEU B 1 84 ? 13.812 -2.621 -14.766 1 96.56 84 LEU B C 1
ATOM 4053 O O . LEU B 1 84 ? 12.906 -3.131 -14.102 1 96.56 84 LEU B O 1
ATOM 4057 N N . PRO B 1 85 ? 14.492 -3.264 -15.75 1 98.25 85 PRO B N 1
ATOM 4058 C CA . PRO B 1 85 ? 14.234 -4.707 -15.828 1 98.25 85 PRO B CA 1
ATOM 4059 C C . PRO B 1 85 ? 14.469 -5.418 -14.5 1 98.25 85 PRO B C 1
ATOM 4061 O O . PRO B 1 85 ? 15.398 -5.078 -13.766 1 98.25 85 PRO B O 1
ATOM 4064 N N . CYS B 1 86 ? 13.625 -6.375 -14.195 1 98.88 86 CYS B N 1
ATOM 4065 C CA . CYS B 1 86 ? 13.758 -7.125 -12.945 1 98.88 86 CYS B CA 1
ATOM 4066 C C . CYS B 1 86 ? 14.344 -8.508 -13.211 1 98.88 86 CYS B C 1
ATOM 4068 O O . CYS B 1 86 ? 13.945 -9.188 -14.156 1 98.88 86 CYS B O 1
ATOM 4070 N N . ILE B 1 87 ? 15.273 -8.867 -12.406 1 98.94 87 ILE B N 1
ATOM 4071 C CA . ILE B 1 87 ? 15.82 -10.219 -12.398 1 98.94 87 ILE B CA 1
ATOM 4072 C C . ILE B 1 87 ? 15.531 -10.891 -11.062 1 98.94 87 ILE B C 1
ATOM 4074 O O . ILE B 1 87 ? 16.031 -10.453 -10.023 1 98.94 87 ILE B O 1
ATOM 4078 N N . TYR B 1 88 ? 14.711 -11.891 -11.133 1 98.81 88 TYR B N 1
ATOM 4079 C CA . TYR B 1 88 ? 14.391 -12.672 -9.945 1 98.81 88 TYR B CA 1
ATOM 4080 C C . TYR B 1 88 ? 15.273 -13.906 -9.852 1 98.81 88 TYR B C 1
ATOM 4082 O O . TYR B 1 88 ? 15.164 -14.82 -10.68 1 98.81 88 TYR B O 1
ATOM 4090 N N . VAL B 1 89 ? 16.172 -13.93 -8.898 1 98.69 89 VAL B N 1
ATOM 4091 C CA . VAL B 1 89 ? 16.938 -15.133 -8.594 1 98.69 89 VAL B CA 1
ATOM 4092 C C . VAL B 1 89 ? 16.25 -15.914 -7.48 1 98.69 89 VAL B C 1
ATOM 4094 O O . VAL B 1 89 ? 16.344 -15.562 -6.305 1 98.69 89 VAL B O 1
ATOM 4097 N N . VAL B 1 90 ? 15.648 -17.016 -7.871 1 97.62 90 VAL B N 1
ATOM 4098 C CA . VAL B 1 90 ? 14.664 -17.625 -6.988 1 97.62 90 VAL B CA 1
ATOM 4099 C C . VAL B 1 90 ? 15.273 -18.812 -6.27 1 97.62 90 VAL B C 1
ATOM 4101 O O . VAL B 1 90 ? 15.875 -19.688 -6.906 1 97.62 90 VAL B O 1
ATOM 4104 N N . ASP B 1 91 ? 15.156 -18.875 -4.992 1 96.19 91 ASP B N 1
ATOM 4105 C CA . ASP B 1 91 ? 15.57 -19.938 -4.066 1 96.19 91 ASP B CA 1
ATOM 4106 C C . ASP B 1 91 ? 14.852 -19.797 -2.725 1 96.19 91 ASP B C 1
ATOM 4108 O O . ASP B 1 91 ? 15.43 -19.328 -1.748 1 96.19 91 ASP B O 1
ATOM 4112 N N . SER B 1 92 ? 13.625 -20.219 -2.707 1 92.69 92 SER B N 1
ATOM 4113 C CA . SER B 1 92 ? 12.773 -19.953 -1.554 1 92.69 92 SER B CA 1
ATOM 4114 C C . SER B 1 92 ? 12.023 -21.203 -1.117 1 92.69 92 SER B C 1
ATOM 4116 O O . SER B 1 92 ? 11.516 -21.953 -1.955 1 92.69 92 SER B O 1
ATOM 4118 N N . GLY B 1 93 ? 11.945 -21.375 0.168 1 89.06 93 GLY B N 1
ATOM 4119 C CA . GLY B 1 93 ? 11.211 -22.484 0.736 1 89.06 93 GLY B CA 1
ATOM 4120 C C . GLY B 1 93 ? 9.727 -22.219 0.858 1 89.06 93 GLY B C 1
ATOM 4121 O O . GLY B 1 93 ? 8.984 -23.062 1.372 1 89.06 93 GLY B O 1
ATOM 4122 N N . GLY B 1 94 ? 9.297 -21.109 0.398 1 90.38 94 GLY B N 1
ATOM 4123 C CA . GLY B 1 94 ? 7.883 -20.797 0.49 1 90.38 94 GLY B CA 1
ATOM 4124 C C . GLY B 1 94 ? 7.531 -19.969 1.712 1 90.38 94 GLY B C 1
ATOM 4125 O O . GLY B 1 94 ? 8.414 -19.609 2.502 1 90.38 94 GLY B O 1
ATOM 4126 N N . ALA B 1 95 ? 6.211 -19.75 1.848 1 92.88 95 ALA B N 1
ATOM 4127 C CA . ALA B 1 95 ? 5.723 -18.875 2.918 1 92.88 95 ALA B CA 1
ATOM 4128 C C . ALA B 1 95 ? 5.863 -19.562 4.277 1 92.88 95 ALA B C 1
ATOM 4130 O O . ALA B 1 95 ? 5.633 -20.766 4.406 1 92.88 95 ALA B O 1
ATOM 4131 N N . PHE B 1 96 ? 6.277 -18.844 5.277 1 91.44 96 PHE B N 1
ATOM 4132 C CA . PHE B 1 96 ? 6.223 -19.312 6.656 1 91.44 96 PHE B CA 1
ATOM 4133 C C . PHE B 1 96 ? 4.781 -19.422 7.137 1 91.44 96 PHE B C 1
ATOM 4135 O O . PHE B 1 96 ? 4.199 -18.438 7.609 1 91.44 96 PHE B O 1
ATOM 4142 N N . LEU B 1 97 ? 4.207 -20.547 7.168 1 88.94 97 LEU B N 1
ATOM 4143 C CA . LEU B 1 97 ? 2.773 -20.812 7.227 1 88.94 97 LEU B CA 1
ATOM 4144 C C . LEU B 1 97 ? 2.176 -20.312 8.531 1 88.94 97 LEU B C 1
ATOM 4146 O O . LEU B 1 97 ? 1.039 -19.828 8.555 1 88.94 97 LEU B O 1
ATOM 4150 N N . PRO B 1 98 ? 2.883 -20.391 9.664 1 86.69 98 PRO B N 1
ATOM 4151 C CA . PRO B 1 98 ? 2.305 -19.875 10.906 1 86.69 98 PRO B CA 1
ATOM 4152 C C . PRO B 1 98 ? 1.945 -18.391 10.836 1 86.69 98 PRO B C 1
ATOM 4154 O O . PRO B 1 98 ? 1.115 -17.922 11.617 1 86.69 98 PRO B O 1
ATOM 4157 N N . LEU B 1 99 ? 2.559 -17.641 9.836 1 91.31 99 LEU B N 1
ATOM 4158 C CA . LEU B 1 99 ? 2.26 -16.219 9.695 1 91.31 99 LEU B CA 1
ATOM 4159 C C . LEU B 1 99 ? 1.47 -15.961 8.414 1 91.31 99 LEU B C 1
ATOM 4161 O O . LEU B 1 99 ? 1.502 -14.852 7.879 1 91.31 99 LEU B O 1
ATOM 4165 N N . GLN B 1 100 ? 0.747 -16.938 7.945 1 92.19 100 GLN B N 1
ATOM 4166 C CA . GLN B 1 100 ? 0.082 -16.844 6.648 1 92.19 100 GLN B CA 1
ATOM 4167 C C . GLN B 1 100 ? -0.908 -15.688 6.617 1 92.19 100 GLN B C 1
ATOM 4169 O O . GLN B 1 100 ? -1.109 -15.062 5.574 1 92.19 100 GLN B O 1
ATOM 4174 N N . SER B 1 101 ? -1.508 -15.297 7.793 1 93.25 101 SER B N 1
ATOM 4175 C CA . SER B 1 101 ? -2.486 -14.219 7.844 1 93.25 101 SER B CA 1
ATOM 4176 C C . SER B 1 101 ? -1.835 -12.867 7.566 1 93.25 101 SER B C 1
ATOM 4178 O O . SER B 1 101 ? -2.52 -11.898 7.215 1 93.25 101 SER B O 1
ATOM 4180 N N . ASP B 1 102 ? -0.516 -12.781 7.645 1 95.44 102 ASP B N 1
ATOM 4181 C CA . ASP B 1 102 ? 0.222 -11.547 7.391 1 95.44 102 ASP B CA 1
ATOM 4182 C C . ASP B 1 102 ? 0.956 -11.609 6.055 1 95.44 102 ASP B C 1
ATOM 4184 O O . ASP B 1 102 ? 1.759 -10.727 5.738 1 95.44 102 ASP B O 1
ATOM 4188 N N . ILE B 1 103 ? 0.712 -12.633 5.266 1 96.44 103 ILE B N 1
ATOM 4189 C CA . ILE B 1 103 ? 1.464 -12.852 4.035 1 96.44 103 ILE B CA 1
ATOM 4190 C C . ILE B 1 103 ? 0.5 -12.953 2.854 1 96.44 103 ILE B C 1
ATOM 4192 O O . ILE B 1 103 ? 0.831 -12.547 1.738 1 96.44 103 ILE B O 1
ATOM 4196 N N . PHE B 1 104 ? -0.77 -13.289 3.107 1 96.25 104 PHE B N 1
ATOM 4197 C CA . PHE B 1 104 ? -1.579 -13.859 2.035 1 96.25 104 PHE B CA 1
ATOM 4198 C C . PHE B 1 104 ? -2.785 -12.977 1.741 1 96.25 104 PHE B C 1
ATOM 4200 O O . PHE B 1 104 ? -3.006 -12.578 0.595 1 96.25 104 PHE B O 1
ATOM 4207 N N . PRO B 1 105 ? -3.539 -12.523 2.613 1 97 105 PRO B N 1
ATOM 4208 C CA . PRO B 1 105 ? -4.918 -12.141 2.299 1 97 105 PRO B CA 1
ATOM 4209 C C . PRO B 1 105 ? -5.035 -10.688 1.834 1 97 105 PRO B C 1
ATOM 4211 O O . PRO B 1 105 ? -5.969 -10.344 1.1 1 97 105 PRO B O 1
ATOM 4214 N N . ASP B 1 106 ? -4.168 -9.828 2.197 1 97.38 106 ASP B N 1
ATOM 4215 C CA . ASP B 1 106 ? -4.363 -8.391 2.031 1 97.38 106 ASP B CA 1
ATOM 4216 C C . ASP B 1 106 ? -3.723 -7.898 0.738 1 97.38 106 ASP B C 1
ATOM 4218 O O . ASP B 1 106 ? -3.061 -8.664 0.034 1 97.38 106 ASP B O 1
ATOM 4222 N N . LYS B 1 107 ? -3.951 -6.648 0.441 1 97.56 107 LYS B N 1
ATOM 4223 C CA . LYS B 1 107 ? -3.574 -6.02 -0.821 1 97.56 107 LYS B CA 1
ATOM 4224 C C . LYS B 1 107 ? -2.064 -6.082 -1.038 1 97.56 107 LYS B C 1
ATOM 4226 O O . LYS B 1 107 ? -1.604 -6.434 -2.125 1 97.56 107 LYS B O 1
ATOM 4231 N N . ASN B 1 108 ? -1.314 -5.734 -0.004 1 97.62 108 ASN B N 1
ATOM 4232 C CA . ASN B 1 108 ? 0.135 -5.633 -0.136 1 97.62 108 ASN B CA 1
ATOM 4233 C C . ASN B 1 108 ? 0.835 -6.879 0.406 1 97.62 108 ASN B C 1
ATOM 4235 O O . ASN B 1 108 ? 1.911 -6.781 0.999 1 97.62 108 ASN B O 1
ATOM 4239 N N . HIS B 1 109 ? 0.158 -7.98 0.301 1 97.56 109 HIS B N 1
ATOM 4240 C CA . HIS B 1 109 ? 0.727 -9.281 0.645 1 97.56 109 HIS B CA 1
ATOM 4241 C C . HIS B 1 109 ? 1.278 -9.984 -0.591 1 97.56 109 HIS B C 1
ATOM 4243 O O . HIS B 1 109 ? 1.546 -9.344 -1.609 1 97.56 109 HIS B O 1
ATOM 4249 N N . GLY B 1 110 ? 1.559 -11.289 -0.442 1 96.75 110 GLY B N 1
ATOM 4250 C CA . GLY B 1 110 ? 2.318 -12.039 -1.428 1 96.75 110 GLY B CA 1
ATOM 4251 C C . GLY B 1 110 ? 1.742 -11.938 -2.828 1 96.75 110 GLY B C 1
ATOM 4252 O O . GLY B 1 110 ? 2.486 -11.836 -3.805 1 96.75 110 GLY B O 1
ATOM 4253 N N . GLY B 1 111 ? 0.404 -11.93 -2.955 1 97.12 111 GLY B N 1
ATOM 4254 C CA . GLY B 1 111 ? -0.233 -11.875 -4.262 1 97.12 111 GLY B CA 1
ATOM 4255 C C . GLY B 1 111 ? 0.12 -10.625 -5.047 1 97.12 111 GLY B C 1
ATOM 4256 O O . GLY B 1 111 ? 0.068 -10.625 -6.277 1 97.12 111 GLY B O 1
ATOM 4257 N N . ARG B 1 112 ? 0.428 -9.539 -4.328 1 98.25 112 ARG B N 1
ATOM 4258 C CA . ARG B 1 112 ? 0.772 -8.281 -4.973 1 98.25 112 ARG B CA 1
ATOM 4259 C C . ARG B 1 112 ? 2.057 -8.406 -5.785 1 98.25 112 ARG B C 1
ATOM 4261 O O . ARG B 1 112 ? 2.215 -7.75 -6.812 1 98.25 112 ARG B O 1
ATOM 4268 N N . SER B 1 113 ? 2.941 -9.305 -5.383 1 97.88 113 SER B N 1
ATOM 4269 C CA . SER B 1 113 ? 4.184 -9.508 -6.121 1 97.88 113 SER B CA 1
ATOM 4270 C C . SER B 1 113 ? 3.914 -10.062 -7.516 1 97.88 113 SER B C 1
ATOM 4272 O O . SER B 1 113 ? 4.555 -9.656 -8.484 1 97.88 113 SER B O 1
ATOM 4274 N N . PHE B 1 114 ? 2.947 -10.961 -7.578 1 97.88 114 PHE B N 1
ATOM 4275 C CA . PHE B 1 114 ? 2.58 -11.547 -8.859 1 97.88 114 PHE B CA 1
ATOM 4276 C C . PHE B 1 114 ? 1.858 -10.523 -9.734 1 97.88 114 PHE B C 1
ATOM 4278 O O . PHE B 1 114 ? 2.139 -10.414 -10.93 1 97.88 114 PHE B O 1
ATOM 4285 N N . TYR B 1 115 ? 0.983 -9.82 -9.062 1 98.44 115 TYR B N 1
ATOM 4286 C CA . TYR B 1 115 ? 0.278 -8.727 -9.727 1 98.44 115 TYR B CA 1
ATOM 4287 C C . TYR B 1 115 ? 1.26 -7.746 -10.359 1 98.44 115 TYR B C 1
ATOM 4289 O O . TYR B 1 115 ? 1.134 -7.406 -11.539 1 98.44 115 TYR B O 1
ATOM 4297 N N . ASN B 1 116 ? 2.25 -7.312 -9.562 1 98.69 116 ASN B N 1
ATOM 4298 C CA . ASN B 1 116 ? 3.23 -6.336 -10.023 1 98.69 116 ASN B CA 1
ATOM 4299 C C . ASN B 1 116 ? 4.062 -6.879 -11.18 1 98.69 116 ASN B C 1
ATOM 4301 O O . ASN B 1 116 ? 4.383 -6.145 -12.117 1 98.69 116 ASN B O 1
ATOM 4305 N N . GLU B 1 117 ? 4.422 -8.125 -11.07 1 98.44 117 GLU B N 1
ATOM 4306 C CA . GLU B 1 117 ? 5.156 -8.758 -12.164 1 98.44 117 GLU B CA 1
ATOM 4307 C C . GLU B 1 117 ? 4.387 -8.648 -13.484 1 98.44 117 GLU B C 1
ATOM 4309 O O . GLU B 1 117 ? 4.945 -8.25 -14.508 1 98.44 117 GLU B O 1
ATOM 4314 N N . ALA B 1 118 ? 3.133 -9.008 -13.43 1 98.44 118 ALA B N 1
ATOM 4315 C CA . ALA B 1 118 ? 2.281 -8.969 -14.617 1 98.44 118 ALA B CA 1
ATOM 4316 C C . ALA B 1 118 ? 2.139 -7.551 -15.148 1 98.44 118 ALA B C 1
ATOM 4318 O O . ALA B 1 118 ? 2.268 -7.316 -16.359 1 98.44 118 ALA B O 1
ATOM 4319 N N . VAL B 1 119 ? 1.892 -6.613 -14.289 1 98.25 119 VAL B N 1
ATOM 4320 C CA . VAL B 1 119 ? 1.673 -5.219 -14.656 1 98.25 119 VAL B CA 1
ATOM 4321 C C . VAL B 1 119 ? 2.949 -4.637 -15.266 1 98.25 119 VAL B C 1
ATOM 4323 O O . VAL B 1 119 ? 2.896 -3.912 -16.266 1 98.25 119 VAL B O 1
ATOM 4326 N N . MET B 1 120 ? 4.117 -4.961 -14.68 1 98.38 120 MET B N 1
ATOM 4327 C CA . MET B 1 120 ? 5.387 -4.457 -15.195 1 98.38 120 MET B CA 1
ATOM 4328 C C . MET B 1 120 ? 5.695 -5.055 -16.562 1 98.38 120 MET B C 1
ATOM 4330 O O . MET B 1 120 ? 6.148 -4.348 -17.469 1 98.38 120 MET B O 1
ATOM 4334 N N . SER B 1 121 ? 5.422 -6.332 -16.688 1 98.25 121 SER B N 1
ATOM 4335 C CA . SER B 1 121 ? 5.59 -6.938 -18 1 98.25 121 SER B CA 1
ATOM 4336 C C . SER B 1 121 ? 4.715 -6.246 -19.047 1 98.25 121 SER B C 1
ATOM 4338 O O . SER B 1 121 ? 5.191 -5.895 -20.125 1 98.25 121 SER B O 1
ATOM 4340 N N . ALA B 1 122 ? 3.443 -6.008 -18.719 1 97.38 122 ALA B N 1
ATOM 4341 C CA . ALA B 1 122 ? 2.508 -5.336 -19.609 1 97.38 122 ALA B CA 1
ATOM 4342 C C . ALA B 1 122 ? 2.982 -3.922 -19.938 1 97.38 122 ALA B C 1
ATOM 4344 O O . ALA B 1 122 ? 2.711 -3.406 -21.031 1 97.38 122 ALA B O 1
ATOM 4345 N N . ALA B 1 123 ? 3.713 -3.291 -19.062 1 96.62 123 ALA B N 1
ATOM 4346 C CA . ALA B 1 123 ? 4.242 -1.941 -19.234 1 96.62 123 ALA B CA 1
ATOM 4347 C C . ALA B 1 123 ? 5.578 -1.972 -19.969 1 96.62 123 ALA B C 1
ATOM 4349 O O . ALA B 1 123 ? 6.281 -0.958 -20.047 1 96.62 123 ALA B O 1
ATOM 4350 N N . GLN B 1 124 ? 6 -3.084 -20.422 1 96.62 124 GLN B N 1
ATOM 4351 C CA . GLN B 1 124 ? 7.219 -3.285 -21.203 1 96.62 124 GLN B CA 1
ATOM 4352 C C . GLN B 1 124 ? 8.461 -3.143 -20.328 1 96.62 124 GLN B C 1
ATOM 4354 O O . GLN B 1 124 ? 9.484 -2.615 -20.766 1 96.62 124 GLN B O 1
ATOM 4359 N N . ILE B 1 125 ? 8.336 -3.477 -19.109 1 97.81 125 ILE B N 1
ATOM 4360 C CA . ILE B 1 125 ? 9.469 -3.639 -18.203 1 97.81 125 ILE B CA 1
ATOM 4361 C C . ILE B 1 125 ? 9.805 -5.121 -18.062 1 97.81 125 ILE B C 1
ATOM 4363 O O . ILE B 1 125 ? 9.086 -5.863 -17.391 1 97.81 125 ILE B O 1
ATOM 4367 N N . PRO B 1 126 ? 10.859 -5.555 -18.609 1 98.44 126 PRO B N 1
ATOM 4368 C CA . PRO B 1 126 ? 11.141 -6.988 -18.688 1 98.44 126 PRO B CA 1
ATOM 4369 C C . PRO B 1 126 ? 11.234 -7.652 -17.312 1 98.44 126 PRO B C 1
ATOM 4371 O O . PRO B 1 126 ? 11.789 -7.07 -16.375 1 98.44 126 PRO B O 1
ATOM 4374 N N . GLN B 1 127 ? 10.641 -8.805 -17.188 1 98.81 127 GLN B N 1
ATOM 4375 C CA . GLN B 1 127 ? 10.68 -9.672 -16.016 1 98.81 127 GLN B CA 1
ATOM 4376 C C . GLN B 1 127 ? 11.43 -10.969 -16.312 1 98.81 127 GLN B C 1
ATOM 4378 O O . GLN B 1 127 ? 10.992 -11.758 -17.141 1 98.81 127 GLN B O 1
ATOM 4383 N N . ILE B 1 128 ? 12.57 -11.211 -15.648 1 98.88 128 ILE B N 1
ATOM 4384 C CA . ILE B 1 128 ? 13.406 -12.383 -15.898 1 98.88 128 ILE B CA 1
ATOM 4385 C C . ILE B 1 128 ? 13.578 -13.172 -14.602 1 98.88 128 ILE B C 1
ATOM 4387 O O . ILE B 1 128 ? 13.766 -12.578 -13.531 1 98.88 128 ILE B O 1
ATOM 4391 N N . ALA B 1 129 ? 13.531 -14.492 -14.695 1 98.88 129 ALA B N 1
ATOM 4392 C CA . ALA B 1 129 ? 13.719 -15.305 -13.5 1 98.88 129 ALA B CA 1
ATOM 4393 C C . ALA B 1 129 ? 14.828 -16.328 -13.703 1 98.88 129 ALA B C 1
ATOM 4395 O O . ALA B 1 129 ? 14.977 -16.891 -14.797 1 98.88 129 ALA B O 1
ATOM 4396 N N . VAL B 1 130 ? 15.57 -16.531 -12.695 1 98.81 130 VAL B N 1
ATOM 4397 C CA . VAL B 1 130 ? 16.562 -17.594 -12.625 1 98.81 130 VAL B CA 1
ATOM 4398 C C . VAL B 1 130 ? 16.281 -18.5 -11.43 1 98.81 130 VAL B C 1
ATOM 4400 O O . VAL B 1 130 ? 16.469 -18.094 -10.281 1 98.81 130 VAL B O 1
ATOM 4403 N N . VAL B 1 131 ? 15.875 -19.734 -11.742 1 98.44 131 VAL B N 1
ATOM 4404 C CA . VAL B 1 131 ? 15.5 -20.672 -10.695 1 98.44 131 VAL B CA 1
ATOM 4405 C C . VAL B 1 131 ? 16.734 -21.469 -10.242 1 98.44 131 VAL B C 1
ATOM 4407 O O . VAL B 1 131 ? 17.109 -22.453 -10.875 1 98.44 131 VAL B O 1
ATOM 4410 N N . CYS B 1 132 ? 17.266 -21.062 -9.094 1 97.5 132 CYS B N 1
ATOM 4411 C CA . CYS B 1 132 ? 18.484 -21.688 -8.578 1 97.5 132 CYS B CA 1
ATOM 4412 C C . CYS B 1 132 ? 18.156 -22.734 -7.527 1 97.5 132 CYS B C 1
ATOM 4414 O O . CYS B 1 132 ? 18.984 -23.609 -7.246 1 97.5 132 CYS B O 1
ATOM 4416 N N . GLY B 1 133 ? 17.047 -22.625 -6.973 1 95.44 133 GLY B N 1
ATOM 4417 C CA . GLY B 1 133 ? 16.594 -23.531 -5.934 1 95.44 133 GLY B CA 1
ATOM 4418 C C . GLY B 1 133 ? 15.102 -23.797 -5.977 1 95.44 133 GLY B C 1
ATOM 4419 O O . GLY B 1 133 ? 14.508 -23.844 -7.051 1 95.44 133 GLY B O 1
ATOM 4420 N N . SER B 1 134 ? 14.578 -24.031 -4.785 1 92.94 134 SER B N 1
ATOM 4421 C CA . SER B 1 134 ? 13.172 -24.406 -4.68 1 92.94 134 SER B CA 1
ATOM 4422 C C . SER B 1 134 ? 12.266 -23.203 -4.922 1 92.94 134 SER B C 1
ATOM 4424 O O . SER B 1 134 ? 12.555 -22.094 -4.461 1 92.94 134 SER B O 1
ATOM 4426 N N . CYS B 1 135 ? 11.273 -23.391 -5.68 1 93.81 135 CYS B N 1
ATOM 4427 C CA . CYS B 1 135 ? 10.164 -22.469 -5.895 1 93.81 135 CYS B CA 1
ATOM 4428 C C . CYS B 1 135 ? 8.828 -23.172 -5.668 1 93.81 135 CYS B C 1
ATOM 4430 O O . CYS B 1 135 ? 8.289 -23.797 -6.586 1 93.81 135 CYS B O 1
ATOM 4432 N N . THR B 1 136 ? 8.305 -22.922 -4.527 1 88.12 136 THR B N 1
ATOM 4433 C CA . THR B 1 136 ? 7.141 -23.703 -4.121 1 88.12 136 THR B CA 1
ATOM 4434 C C . THR B 1 136 ? 5.926 -22.812 -3.922 1 88.12 136 THR B C 1
ATOM 4436 O O . THR B 1 136 ? 6.055 -21.672 -3.453 1 88.12 136 THR B O 1
ATOM 4439 N N . ALA B 1 137 ? 4.793 -23.344 -4.277 1 88.69 137 ALA B N 1
ATOM 4440 C CA . ALA B 1 137 ? 3.504 -22.688 -4.074 1 88.69 137 ALA B CA 1
ATOM 4441 C C . ALA B 1 137 ? 3.477 -21.312 -4.727 1 88.69 137 ALA B C 1
ATOM 4443 O O . ALA B 1 137 ? 3.756 -21.172 -5.918 1 88.69 137 ALA B O 1
ATOM 4444 N N . GLY B 1 138 ? 3.307 -20.312 -3.951 1 87.81 138 GLY B N 1
ATOM 4445 C CA . GLY B 1 138 ? 3.24 -18.969 -4.512 1 87.81 138 GLY B CA 1
ATOM 4446 C C . GLY B 1 138 ? 4.52 -18.562 -5.219 1 87.81 138 GLY B C 1
ATOM 4447 O O . GLY B 1 138 ? 4.473 -17.859 -6.238 1 87.81 138 GLY B O 1
ATOM 4448 N N . GLY B 1 139 ? 5.543 -19.062 -4.688 1 92.25 139 GLY B N 1
ATOM 4449 C CA . GLY B 1 139 ? 6.828 -18.75 -5.293 1 92.25 139 GLY B CA 1
ATOM 4450 C C . GLY B 1 139 ? 6.953 -19.281 -6.711 1 92.25 139 GLY B C 1
ATOM 4451 O O . GLY B 1 139 ? 7.762 -18.781 -7.496 1 92.25 139 GLY B O 1
ATOM 4452 N N . ALA B 1 140 ? 6.199 -20.281 -7.051 1 95.06 140 ALA B N 1
ATOM 4453 C CA . ALA B 1 140 ? 6.246 -20.891 -8.375 1 95.06 140 ALA B CA 1
ATOM 4454 C C . ALA B 1 140 ? 5.734 -19.938 -9.445 1 95.06 140 ALA B C 1
ATOM 4456 O O . ALA B 1 140 ? 6.117 -20.031 -10.609 1 95.06 140 ALA B O 1
ATOM 4457 N N . TYR B 1 141 ? 4.891 -19 -9.047 1 95.19 141 TYR B N 1
ATOM 4458 C CA . TYR B 1 141 ? 4.32 -18.078 -10.008 1 95.19 141 TYR B CA 1
ATOM 4459 C C . TYR B 1 141 ? 5.375 -17.094 -10.5 1 95.19 141 TYR B C 1
ATOM 4461 O O . TYR B 1 141 ? 5.316 -16.625 -11.641 1 95.19 141 TYR B O 1
ATOM 4469 N N . ILE B 1 142 ? 6.43 -16.797 -9.75 1 96.94 142 ILE B N 1
ATOM 4470 C CA . ILE B 1 142 ? 7.422 -15.789 -10.086 1 96.94 142 ILE B CA 1
ATOM 4471 C C . ILE B 1 142 ? 8.148 -16.188 -11.367 1 96.94 142 ILE B C 1
ATOM 4473 O O . ILE B 1 142 ? 8.109 -15.453 -12.359 1 96.94 142 ILE B O 1
ATOM 4477 N N . PRO B 1 143 ? 8.68 -17.391 -11.391 1 97.94 143 PRO B N 1
ATOM 4478 C CA . PRO B 1 143 ? 9.352 -17.75 -12.633 1 97.94 143 PRO B CA 1
ATOM 4479 C C . PRO B 1 143 ? 8.375 -18.047 -13.773 1 97.94 143 PRO B C 1
ATOM 4481 O O . PRO B 1 143 ? 8.672 -17.766 -14.938 1 97.94 143 PRO B O 1
ATOM 4484 N N . THR B 1 144 ? 7.219 -18.609 -13.453 1 97.56 144 THR B N 1
ATOM 4485 C CA . THR B 1 144 ? 6.27 -19.016 -14.484 1 97.56 144 THR B CA 1
ATOM 4486 C C . THR B 1 144 ? 5.664 -17.781 -15.172 1 97.56 144 THR B C 1
ATOM 4488 O O . THR B 1 144 ? 5.332 -17.828 -16.359 1 97.56 144 THR B O 1
ATOM 4491 N N . MET B 1 145 ? 5.594 -16.719 -14.445 1 97.5 145 MET B N 1
ATOM 4492 C CA . MET B 1 145 ? 4.984 -15.5 -14.984 1 97.5 145 MET B CA 1
ATOM 4493 C C . MET B 1 145 ? 6.047 -14.562 -15.547 1 97.5 145 MET B C 1
ATOM 4495 O O . MET B 1 145 ? 5.723 -13.516 -16.109 1 97.5 145 MET B O 1
ATOM 4499 N N . ALA B 1 146 ? 7.324 -14.867 -15.375 1 98.19 146 ALA B N 1
ATOM 4500 C CA . ALA B 1 146 ? 8.391 -14.055 -15.953 1 98.19 146 ALA B CA 1
ATOM 4501 C C . ALA B 1 146 ? 8.359 -14.102 -17.469 1 98.19 146 ALA B C 1
ATOM 4503 O O . ALA B 1 146 ? 7.859 -15.07 -18.062 1 98.19 146 ALA B O 1
ATOM 4504 N N . ASP B 1 147 ? 8.852 -13.086 -18.141 1 98.06 147 ASP B N 1
ATOM 4505 C CA . ASP B 1 147 ? 8.938 -13.062 -19.594 1 98.06 147 ASP B CA 1
ATOM 4506 C C . ASP B 1 147 ? 9.859 -14.172 -20.109 1 98.06 147 ASP B C 1
ATOM 4508 O O . ASP B 1 147 ? 9.594 -14.781 -21.141 1 98.06 147 ASP B O 1
ATOM 4512 N N . GLU B 1 148 ? 10.922 -14.312 -19.406 1 98.5 148 GLU B N 1
ATOM 4513 C CA . GLU B 1 148 ? 11.875 -15.398 -19.656 1 98.5 148 GLU B CA 1
ATOM 4514 C C . GLU B 1 148 ? 12.383 -15.992 -18.344 1 98.5 148 GLU B C 1
ATOM 4516 O O . GLU B 1 148 ? 12.617 -15.266 -17.375 1 98.5 148 GLU B O 1
ATOM 4521 N N . ALA B 1 149 ? 12.539 -17.328 -18.312 1 98.69 149 ALA B N 1
ATOM 4522 C CA . ALA B 1 149 ? 12.961 -17.984 -17.094 1 98.69 149 ALA B CA 1
ATOM 4523 C C . ALA B 1 149 ? 14 -19.062 -17.391 1 98.69 149 ALA B C 1
ATOM 4525 O O . ALA B 1 149 ? 13.883 -19.797 -18.375 1 98.69 149 ALA B O 1
ATOM 4526 N N . VAL B 1 150 ? 15.008 -19.078 -16.578 1 98.81 150 VAL B N 1
ATOM 4527 C CA . VAL B 1 150 ? 16.062 -20.078 -16.609 1 98.81 150 VAL B CA 1
ATOM 4528 C C . VAL B 1 150 ? 15.938 -21 -15.383 1 98.81 150 VAL B C 1
ATOM 4530 O O . VAL B 1 150 ? 15.625 -20.531 -14.281 1 98.81 150 VAL B O 1
ATOM 4533 N N . ILE B 1 151 ? 16.109 -22.281 -15.539 1 98.75 151 ILE B N 1
ATOM 4534 C CA . ILE B 1 151 ? 16.062 -23.188 -14.406 1 98.75 151 ILE B CA 1
ATOM 4535 C C . ILE B 1 151 ? 17.297 -24.078 -14.383 1 98.75 151 ILE B C 1
ATOM 4537 O O . ILE B 1 151 ? 17.75 -24.562 -15.43 1 98.75 151 ILE B O 1
ATOM 4541 N N . VAL B 1 152 ? 17.906 -24.188 -13.234 1 98.56 152 VAL B N 1
ATOM 4542 C CA . VAL B 1 152 ? 19.141 -24.953 -13.062 1 98.56 152 VAL B CA 1
ATOM 4543 C C . VAL B 1 152 ? 18.797 -26.422 -12.883 1 98.56 152 VAL B C 1
ATOM 4545 O O . VAL B 1 152 ? 17.984 -26.781 -12.031 1 98.56 152 VAL B O 1
ATOM 4548 N N . HIS B 1 153 ? 19.484 -27.281 -13.578 1 97.75 153 HIS B N 1
ATOM 4549 C CA . HIS B 1 153 ? 19.281 -28.719 -13.531 1 97.75 153 HIS B CA 1
ATOM 4550 C C . HIS B 1 153 ? 19.641 -29.281 -12.156 1 97.75 153 HIS B C 1
ATOM 4552 O O . HIS B 1 153 ? 20.688 -28.938 -11.586 1 97.75 153 HIS B O 1
ATOM 4558 N N . LYS B 1 154 ? 18.719 -30.078 -11.555 1 95.56 154 LYS B N 1
ATOM 4559 C CA . LYS B 1 154 ? 18.875 -30.875 -10.336 1 95.56 154 LYS B CA 1
ATOM 4560 C C . LYS B 1 154 ? 18.703 -30 -9.094 1 95.56 154 LYS B C 1
ATOM 4562 O O . LYS B 1 154 ? 18.344 -30.5 -8.023 1 95.56 154 LYS B O 1
ATOM 4567 N N . THR B 1 155 ? 18.953 -28.688 -9.227 1 95.31 155 THR B N 1
ATOM 4568 C CA . THR B 1 155 ? 18.812 -27.859 -8.039 1 95.31 155 THR B CA 1
ATOM 4569 C C . THR B 1 155 ? 17.562 -27 -8.125 1 95.31 155 THR B C 1
ATOM 4571 O O . THR B 1 155 ? 16.875 -26.781 -7.121 1 95.31 155 THR B O 1
ATOM 4574 N N . GLY B 1 156 ? 17.25 -26.516 -9.258 1 96.69 156 GLY B N 1
ATOM 4575 C CA . GLY B 1 156 ? 16.031 -25.734 -9.453 1 96.69 156 GLY B CA 1
ATOM 4576 C C . GLY B 1 156 ? 14.789 -26.578 -9.547 1 96.69 156 GLY B C 1
ATOM 4577 O O . GLY B 1 156 ? 14.797 -27.641 -10.18 1 96.69 156 GLY B O 1
ATOM 4578 N N . SER B 1 157 ? 13.734 -26.172 -8.844 1 96.12 157 SER B N 1
ATOM 4579 C CA . SER B 1 157 ? 12.445 -26.844 -8.938 1 96.12 157 SER B CA 1
ATOM 4580 C C . SER B 1 157 ? 11.289 -25.859 -8.789 1 96.12 157 SER B C 1
ATOM 4582 O O . SER B 1 157 ? 11.375 -24.922 -8 1 96.12 157 SER B O 1
ATOM 4584 N N . VAL B 1 158 ? 10.266 -26.016 -9.609 1 96.12 158 VAL B N 1
ATOM 4585 C CA . VAL B 1 158 ? 9.07 -25.172 -9.602 1 96.12 158 VAL B CA 1
ATOM 4586 C C . VAL B 1 158 ? 7.824 -26.047 -9.5 1 96.12 158 VAL B C 1
ATOM 4588 O O . VAL B 1 158 ? 7.578 -26.906 -10.359 1 96.12 158 VAL B O 1
ATOM 4591 N N . PHE B 1 159 ? 7.086 -25.906 -8.445 1 92.06 159 PHE B N 1
ATOM 4592 C CA . PHE B 1 159 ? 5.84 -26.656 -8.344 1 92.06 159 PHE B CA 1
ATOM 4593 C C . PHE B 1 159 ? 4.902 -26.031 -7.324 1 92.06 159 PHE B C 1
ATOM 4595 O O . PHE B 1 159 ? 5.348 -25.312 -6.422 1 92.06 159 PHE B O 1
ATOM 4602 N N . LEU B 1 160 ? 3.604 -26.203 -7.418 1 85.62 160 LEU B N 1
ATOM 4603 C CA . LEU B 1 160 ? 2.58 -25.703 -6.508 1 85.62 160 LEU B CA 1
ATOM 4604 C C . LEU B 1 160 ? 2.688 -26.391 -5.145 1 85.62 160 LEU B C 1
ATOM 4606 O O . LEU B 1 160 ? 2.43 -25.766 -4.113 1 85.62 160 LEU B O 1
ATOM 4610 N N . GLY B 1 161 ? 2.984 -27.641 -5.09 1 83 161 GLY B N 1
ATOM 4611 C CA . GLY B 1 161 ? 3.24 -28.453 -3.902 1 83 161 GLY B CA 1
ATOM 4612 C C . GLY B 1 161 ? 4.43 -29.375 -4.055 1 83 161 GLY B C 1
ATOM 4613 O O . GLY B 1 161 ? 4.574 -30.047 -5.078 1 83 161 GLY B O 1
ATOM 4614 N N . GLY B 1 162 ? 5.211 -29.391 -3.014 1 83.38 162 GLY B N 1
ATOM 4615 C CA . GLY B 1 162 ? 6.43 -30.188 -3.092 1 83.38 162 GLY B CA 1
ATOM 4616 C C . GLY B 1 162 ? 6.203 -31.672 -2.859 1 83.38 162 GLY B C 1
ATOM 4617 O O . GLY B 1 162 ? 5.066 -32.094 -2.674 1 83.38 162 GLY B O 1
ATOM 4618 N N . PRO B 1 163 ? 7.293 -32.406 -2.914 1 84.88 163 PRO B N 1
ATOM 4619 C CA . PRO B 1 163 ? 7.242 -33.844 -2.777 1 84.88 163 PRO B CA 1
ATOM 4620 C C . PRO B 1 163 ? 6.562 -34.312 -1.485 1 84.88 163 PRO B C 1
ATOM 4622 O O . PRO B 1 163 ? 5.766 -35.25 -1.496 1 84.88 163 PRO B O 1
ATOM 4625 N N . PRO B 1 164 ? 6.82 -33.594 -0.395 1 77.94 164 PRO B N 1
ATOM 4626 C CA . PRO B 1 164 ? 6.141 -34 0.831 1 77.94 164 PRO B CA 1
ATOM 4627 C C . PRO B 1 164 ? 4.621 -33.938 0.716 1 77.94 164 PRO B C 1
ATOM 4629 O O . PRO B 1 164 ? 3.922 -34.812 1.223 1 77.94 164 PRO B O 1
ATOM 4632 N N . LEU B 1 165 ? 4.176 -32.938 0.083 1 78 165 LEU B N 1
ATOM 4633 C CA . LEU B 1 165 ? 2.736 -32.812 -0.11 1 78 165 LEU B CA 1
ATOM 4634 C C . LEU B 1 165 ? 2.201 -33.906 -1.012 1 78 165 LEU B C 1
ATOM 4636 O O . LEU B 1 165 ? 1.125 -34.469 -0.761 1 78 165 LEU B O 1
ATOM 4640 N N . VAL B 1 166 ? 2.904 -34.219 -2.072 1 82 166 VAL B N 1
ATOM 4641 C CA . VAL B 1 166 ? 2.521 -35.281 -3.002 1 82 166 VAL B CA 1
ATOM 4642 C C . VAL B 1 166 ? 2.49 -36.625 -2.273 1 82 166 VAL B C 1
ATOM 4644 O O . VAL B 1 166 ? 1.545 -37.375 -2.432 1 82 166 VAL B O 1
ATOM 4647 N N . LYS B 1 167 ? 3.49 -36.844 -1.453 1 83.19 167 LYS B N 1
ATOM 4648 C CA . LYS B 1 167 ? 3.549 -38.062 -0.679 1 83.19 167 LYS B CA 1
ATOM 4649 C C . LYS B 1 167 ? 2.373 -38.188 0.289 1 83.19 167 LYS B C 1
ATOM 4651 O O . LYS B 1 167 ? 1.73 -39.219 0.389 1 83.19 167 LYS B O 1
ATOM 4656 N N . ALA B 1 168 ? 2.156 -37.156 0.908 1 75.94 168 ALA B N 1
ATOM 4657 C CA . ALA B 1 168 ? 1.084 -37.125 1.899 1 75.94 168 ALA B CA 1
ATOM 4658 C C . ALA B 1 168 ? -0.276 -37.344 1.244 1 75.94 168 ALA B C 1
ATOM 4660 O O . ALA B 1 168 ? -1.132 -38.031 1.798 1 75.94 168 ALA B O 1
ATOM 4661 N N . ALA B 1 169 ? -0.437 -36.875 0.057 1 75.62 169 ALA B N 1
ATOM 4662 C CA . ALA B 1 169 ? -1.752 -36.875 -0.579 1 75.62 169 ALA B CA 1
ATOM 4663 C C . ALA B 1 169 ? -1.949 -38.125 -1.427 1 75.62 169 ALA B C 1
ATOM 4665 O O . ALA B 1 169 ? -3.045 -38.688 -1.463 1 75.62 169 ALA B O 1
ATOM 4666 N N . LEU B 1 170 ? -0.908 -38.5 -2.123 1 80.5 170 LEU B N 1
ATOM 4667 C CA . LEU B 1 170 ? -1.052 -39.531 -3.119 1 80.5 170 LEU B CA 1
ATOM 4668 C C . LEU B 1 170 ? -0.277 -40.781 -2.707 1 80.5 170 LEU B C 1
ATOM 4670 O O . LEU B 1 170 ? -0.42 -41.844 -3.324 1 80.5 170 LEU B O 1
ATOM 4674 N N . GLY B 1 171 ? 0.522 -40.625 -1.707 1 80.94 171 GLY B N 1
ATOM 4675 C CA . GLY B 1 171 ? 1.375 -41.719 -1.301 1 80.94 171 GLY B CA 1
ATOM 4676 C C . GLY B 1 171 ? 2.521 -41.969 -2.262 1 80.94 171 GLY B C 1
ATOM 4677 O O . GLY B 1 171 ? 3.225 -42.969 -2.146 1 80.94 171 GLY B O 1
ATOM 4678 N N . GLU B 1 172 ? 2.631 -41.156 -3.145 1 86.62 172 GLU B N 1
ATOM 4679 C CA . GLU B 1 172 ? 3.672 -41.312 -4.156 1 86.62 172 GLU B CA 1
ATOM 4680 C C . GLU B 1 172 ? 4.957 -40.594 -3.738 1 86.62 172 GLU B C 1
ATOM 4682 O O . GLU B 1 172 ? 4.926 -39.438 -3.311 1 86.62 172 GLU B O 1
ATOM 4687 N N . ILE B 1 173 ? 6.078 -41.375 -3.781 1 89.5 173 ILE B N 1
ATOM 4688 C CA . ILE B 1 173 ? 7.387 -40.781 -3.543 1 89.5 173 ILE B CA 1
ATOM 4689 C C . ILE B 1 173 ? 7.965 -40.25 -4.859 1 89.5 173 ILE B C 1
ATOM 4691 O O . ILE B 1 173 ? 8.18 -41.031 -5.797 1 89.5 173 ILE B O 1
ATOM 4695 N N . ILE B 1 174 ? 8.148 -39.031 -4.949 1 90.44 174 ILE B N 1
ATOM 4696 C CA . ILE B 1 174 ? 8.648 -38.375 -6.156 1 90.44 174 ILE B CA 1
ATOM 4697 C C . ILE B 1 174 ? 9.703 -37.344 -5.785 1 90.44 174 ILE B C 1
ATOM 4699 O O . ILE B 1 174 ? 9.57 -36.656 -4.77 1 90.44 174 ILE B O 1
ATOM 4703 N N . SER B 1 175 ? 10.758 -37.312 -6.516 1 91.31 175 SER B N 1
ATOM 4704 C CA . SER B 1 175 ? 11.797 -36.312 -6.25 1 91.31 175 SER B CA 1
ATOM 4705 C C . SER B 1 175 ? 11.375 -34.938 -6.715 1 91.31 175 SER B C 1
ATOM 4707 O O . SER B 1 175 ? 10.484 -34.781 -7.559 1 91.31 175 SER B O 1
ATOM 4709 N N . ALA B 1 176 ? 11.984 -33.938 -6.129 1 91.56 176 ALA B N 1
ATOM 4710 C CA . ALA B 1 176 ? 11.734 -32.562 -6.562 1 91.56 176 ALA B CA 1
ATOM 4711 C C . ALA B 1 176 ? 12.047 -32.406 -8.047 1 91.56 176 ALA B C 1
ATOM 4713 O O . ALA B 1 176 ? 11.305 -31.719 -8.766 1 91.56 176 ALA B O 1
ATOM 4714 N N . GLU B 1 177 ? 13.094 -33 -8.484 1 91.81 177 GLU B N 1
ATOM 4715 C CA . GLU B 1 177 ? 13.5 -32.906 -9.883 1 91.81 177 GLU B CA 1
ATOM 4716 C C . GLU B 1 177 ? 12.445 -33.531 -10.797 1 91.81 177 GLU B C 1
ATOM 4718 O O . GLU B 1 177 ? 12.109 -32.969 -11.836 1 91.81 177 GLU B O 1
ATOM 4723 N N . ASP B 1 178 ? 11.875 -34.594 -10.375 1 92.12 178 ASP B N 1
ATOM 4724 C CA . ASP B 1 178 ? 10.883 -35.281 -11.203 1 92.12 178 ASP B CA 1
ATOM 4725 C C . ASP B 1 178 ? 9.539 -34.562 -11.156 1 92.12 178 ASP B C 1
ATOM 4727 O O . ASP B 1 178 ? 8.789 -34.562 -12.133 1 92.12 178 ASP B O 1
ATOM 4731 N N . LEU B 1 179 ? 9.344 -33.938 -10.109 1 92.06 179 LEU B N 1
ATOM 4732 C CA . LEU B 1 179 ? 8.062 -33.281 -9.906 1 92.06 179 LEU B CA 1
ATOM 4733 C C . LEU B 1 179 ? 8.055 -31.906 -10.578 1 92.06 179 LEU B C 1
ATOM 4735 O O . LEU B 1 179 ? 7.02 -31.469 -11.102 1 92.06 179 LEU B O 1
ATOM 4739 N N . GLY B 1 180 ? 9.203 -31.25 -10.547 1 95.69 180 GLY B N 1
ATOM 4740 C CA . GLY B 1 180 ? 9.219 -29.875 -11.031 1 95.69 180 GLY B CA 1
ATOM 4741 C C . GLY B 1 180 ? 10.609 -29.406 -11.414 1 95.69 180 GLY B C 1
ATOM 4742 O O . GLY B 1 180 ? 10.953 -28.234 -11.188 1 95.69 180 GLY B O 1
ATOM 4743 N N . GLY B 1 181 ? 11.383 -30.25 -11.898 1 96.19 181 GLY B N 1
ATOM 4744 C CA . GLY B 1 181 ? 12.758 -29.906 -12.234 1 96.19 181 GLY B CA 1
ATOM 4745 C C . GLY B 1 181 ? 12.906 -29.344 -13.633 1 96.19 181 GLY B C 1
ATOM 4746 O O . GLY B 1 181 ? 11.914 -29.094 -14.32 1 96.19 181 GLY B O 1
ATOM 4747 N N . ALA B 1 182 ? 14.133 -29.141 -14.008 1 97.06 182 ALA B N 1
ATOM 4748 C CA . ALA B 1 182 ? 14.492 -28.438 -15.25 1 97.06 182 ALA B CA 1
ATOM 4749 C C . ALA B 1 182 ? 14 -29.219 -16.469 1 97.06 182 ALA B C 1
ATOM 4751 O O . ALA B 1 182 ? 13.445 -28.625 -17.406 1 97.06 182 ALA B O 1
ATOM 4752 N N . THR B 1 183 ? 14.188 -30.516 -16.438 1 95.69 183 THR B N 1
ATOM 4753 C CA . THR B 1 183 ? 13.805 -31.328 -17.594 1 95.69 183 THR B CA 1
ATOM 4754 C C . THR B 1 183 ? 12.297 -31.25 -17.828 1 95.69 183 THR B C 1
ATOM 4756 O O . THR B 1 183 ? 11.852 -31.016 -18.953 1 95.69 183 THR B O 1
ATOM 4759 N N . LEU B 1 184 ? 11.562 -31.438 -16.797 1 95.56 184 LEU B N 1
ATOM 4760 C CA . LEU B 1 184 ? 10.109 -31.375 -16.891 1 95.56 184 LEU B CA 1
ATOM 4761 C C . LEU B 1 184 ? 9.656 -30.016 -17.406 1 95.56 184 LEU B C 1
ATOM 4763 O O . LEU B 1 184 ? 8.875 -29.938 -18.375 1 95.56 184 LEU B O 1
ATOM 4767 N N . HIS B 1 185 ? 10.117 -28.938 -16.859 1 96.19 185 HIS B N 1
ATOM 4768 C CA . HIS B 1 185 ? 9.594 -27.609 -17.156 1 96.19 185 HIS B CA 1
ATOM 4769 C C . HIS B 1 185 ? 10.086 -27.109 -18.516 1 96.19 185 HIS B C 1
ATOM 4771 O O . HIS B 1 185 ? 9.391 -26.359 -19.203 1 96.19 185 HIS B O 1
ATOM 4777 N N . CYS B 1 186 ? 11.25 -27.594 -18.969 1 95.75 186 CYS B N 1
ATOM 4778 C CA . CYS B 1 186 ? 11.773 -27.125 -20.25 1 95.75 186 CYS B CA 1
ATOM 4779 C C . CYS B 1 186 ? 11.273 -28 -21.391 1 95.75 186 CYS B C 1
ATOM 4781 O O . CYS B 1 186 ? 11.195 -27.562 -22.547 1 95.75 186 CYS B O 1
ATOM 4783 N N . SER B 1 187 ? 10.898 -29.234 -21.078 1 94.94 187 SER B N 1
ATOM 4784 C CA . SER B 1 187 ? 10.594 -30.141 -22.188 1 94.94 187 SER B CA 1
ATOM 4785 C C . SER B 1 187 ? 9.109 -30.516 -22.203 1 94.94 187 SER B C 1
ATOM 4787 O O . SER B 1 187 ? 8.578 -30.906 -23.234 1 94.94 187 SER B O 1
ATOM 4789 N N . VAL B 1 188 ? 8.422 -30.391 -21.094 1 93.38 188 VAL B N 1
ATOM 4790 C CA . VAL B 1 188 ? 7.051 -30.891 -21.016 1 93.38 188 VAL B CA 1
ATOM 4791 C C . VAL B 1 188 ? 6.09 -29.719 -20.781 1 93.38 188 VAL B C 1
ATOM 4793 O O . VAL B 1 188 ? 5.258 -29.406 -21.641 1 93.38 188 VAL B O 1
ATOM 4796 N N . SER B 1 189 ? 6.293 -28.984 -19.719 1 92.69 189 SER B N 1
ATOM 4797 C CA . SER B 1 189 ? 5.309 -28 -19.281 1 92.69 189 SER B CA 1
ATOM 4798 C C . SER B 1 189 ? 5.527 -26.656 -19.969 1 92.69 189 SER B C 1
ATOM 4800 O O . SER B 1 189 ? 4.586 -25.875 -20.125 1 92.69 189 SER B O 1
ATOM 4802 N N . GLY B 1 190 ? 6.859 -26.312 -20.25 1 94.12 190 GLY B N 1
ATOM 4803 C CA . GLY B 1 190 ? 7.164 -25 -20.797 1 94.12 190 GLY B CA 1
ATOM 4804 C C . GLY B 1 190 ? 7.094 -23.891 -19.781 1 94.12 190 GLY B C 1
ATOM 4805 O O . GLY B 1 190 ? 7.016 -22.719 -20.125 1 94.12 190 GLY B O 1
ATOM 4806 N N . CYS B 1 191 ? 7.074 -24.188 -18.5 1 95.44 191 CYS B N 1
ATOM 4807 C CA . CYS B 1 191 ? 7.043 -23.188 -17.438 1 95.44 191 CYS B CA 1
ATOM 4808 C C . CYS B 1 191 ? 8.336 -22.375 -17.406 1 95.44 191 CYS B C 1
ATOM 4810 O O . CYS B 1 191 ? 8.367 -21.25 -16.922 1 95.44 191 CYS B O 1
ATOM 4812 N N . THR B 1 192 ? 9.43 -22.969 -17.844 1 97.44 192 THR B N 1
ATOM 4813 C CA . THR B 1 192 ? 10.711 -22.281 -17.969 1 97.44 192 THR B CA 1
ATOM 4814 C C . THR B 1 192 ? 11.25 -22.391 -19.391 1 97.44 192 THR B C 1
ATOM 4816 O O . THR B 1 192 ? 10.828 -23.266 -20.156 1 97.44 192 THR B O 1
ATOM 4819 N N . ASP B 1 193 ? 12.141 -21.516 -19.719 1 97.75 193 ASP B N 1
ATOM 4820 C CA . ASP B 1 193 ? 12.516 -21.344 -21.125 1 97.75 193 ASP B CA 1
ATOM 4821 C C . ASP B 1 193 ? 13.922 -21.891 -21.391 1 97.75 193 ASP B C 1
ATOM 4823 O O . ASP B 1 193 ? 14.227 -22.328 -22.5 1 97.75 193 ASP B O 1
ATOM 4827 N N . TYR B 1 194 ? 14.758 -21.844 -20.453 1 98.38 194 TYR B N 1
ATOM 4828 C CA . TYR B 1 194 ? 16.156 -22.219 -20.656 1 98.38 194 TYR B CA 1
ATOM 4829 C C . TYR B 1 194 ? 16.594 -23.25 -19.625 1 98.38 194 TYR B C 1
ATOM 4831 O O . TYR B 1 194 ? 16.375 -23.062 -18.422 1 98.38 194 TYR B O 1
ATOM 4839 N N . PHE B 1 195 ? 17.172 -24.297 -20.125 1 98.25 195 PHE B N 1
ATOM 4840 C CA . PHE B 1 195 ? 17.766 -25.344 -19.312 1 98.25 195 PHE B CA 1
ATOM 4841 C C . PHE B 1 195 ? 19.234 -25.031 -19.031 1 98.25 195 PHE B C 1
ATOM 4843 O O . PHE B 1 195 ? 20.016 -24.828 -19.953 1 98.25 195 PHE B O 1
ATOM 4850 N N . ALA B 1 196 ? 19.609 -24.938 -17.75 1 98.69 196 ALA B N 1
ATOM 4851 C CA . ALA B 1 196 ? 21 -24.688 -17.375 1 98.69 196 ALA B CA 1
ATOM 4852 C C . ALA B 1 196 ? 21.594 -25.875 -16.625 1 98.69 196 ALA B C 1
ATOM 4854 O O . ALA B 1 196 ? 21.016 -26.328 -15.633 1 98.69 196 ALA B O 1
ATOM 4855 N N . PRO B 1 197 ? 22.766 -26.391 -17 1 98.12 197 PRO B N 1
ATOM 4856 C CA . PRO B 1 197 ? 23.359 -27.547 -16.328 1 98.12 197 PRO B CA 1
ATOM 4857 C C . PRO B 1 197 ? 23.875 -27.219 -14.922 1 98.12 197 PRO B C 1
ATOM 4859 O O . PRO B 1 197 ? 24.062 -28.109 -14.102 1 98.12 197 PRO B O 1
ATOM 4862 N N . ASP B 1 198 ? 24.172 -26.016 -14.719 1 97.81 198 ASP B N 1
ATOM 4863 C CA . ASP B 1 198 ? 24.641 -25.547 -13.414 1 97.81 198 ASP B CA 1
ATOM 4864 C C . ASP B 1 198 ? 24.328 -24.062 -13.211 1 97.81 198 ASP B C 1
ATOM 4866 O O . ASP B 1 198 ? 23.828 -23.406 -14.117 1 97.81 198 ASP B O 1
ATOM 4870 N N . GLU B 1 199 ? 24.562 -23.594 -12.055 1 97.38 199 GLU B N 1
ATOM 4871 C CA . GLU B 1 199 ? 24.172 -22.234 -11.68 1 97.38 199 GLU B CA 1
ATOM 4872 C C . GLU B 1 199 ? 24.969 -21.188 -12.469 1 97.38 199 GLU B C 1
ATOM 4874 O O . GLU B 1 199 ? 24.422 -20.172 -12.883 1 97.38 199 GLU B O 1
ATOM 4879 N N . LYS B 1 200 ? 26.281 -21.422 -12.648 1 97.81 200 LYS B N 1
ATOM 4880 C CA . LYS B 1 200 ? 27.094 -20.484 -13.414 1 97.81 200 LYS B CA 1
ATOM 4881 C C . LYS B 1 200 ? 26.547 -20.281 -14.82 1 97.81 200 LYS B C 1
ATOM 4883 O O . LYS B 1 200 ? 26.453 -19.156 -15.305 1 97.81 200 LYS B O 1
ATOM 4888 N N . SER B 1 201 ? 26.234 -21.391 -15.43 1 98.25 201 SER B N 1
ATOM 4889 C CA . SER B 1 201 ? 25.641 -21.344 -16.766 1 98.25 201 SER B CA 1
ATOM 4890 C C . SER B 1 201 ? 24.328 -20.578 -16.75 1 98.25 201 SER B C 1
ATOM 4892 O O . SER B 1 201 ? 24.031 -19.828 -17.672 1 98.25 201 SER B O 1
ATOM 4894 N N . ALA B 1 202 ? 23.5 -20.828 -15.734 1 98.75 202 ALA B N 1
ATOM 4895 C CA . ALA B 1 202 ? 22.203 -20.172 -15.625 1 98.75 202 ALA B CA 1
ATOM 4896 C C . ALA B 1 202 ? 22.359 -18.656 -15.547 1 98.75 202 ALA B C 1
ATOM 4898 O O . ALA B 1 202 ? 21.625 -17.906 -16.203 1 98.75 202 ALA B O 1
ATOM 4899 N N . LEU B 1 203 ? 23.266 -18.188 -14.75 1 98.69 203 LEU B N 1
ATOM 4900 C CA . LEU B 1 203 ? 23.5 -16.766 -14.57 1 98.69 203 LEU B CA 1
ATOM 4901 C C . LEU B 1 203 ? 24.062 -16.141 -15.852 1 98.69 203 LEU B C 1
ATOM 4903 O O . LEU B 1 203 ? 23.734 -15 -16.188 1 98.69 203 LEU B O 1
ATOM 4907 N N . GLN B 1 204 ? 24.844 -16.922 -16.562 1 98.38 204 GLN B N 1
ATOM 4908 C CA . GLN B 1 204 ? 25.328 -16.438 -17.859 1 98.38 204 GLN B CA 1
ATOM 4909 C C . GLN B 1 204 ? 24.172 -16.328 -18.859 1 98.38 204 GLN B C 1
ATOM 4911 O O . GLN B 1 204 ? 24.094 -15.352 -19.609 1 98.38 204 GLN B O 1
ATOM 4916 N N . ILE B 1 205 ? 23.344 -17.328 -18.859 1 98.69 205 ILE B N 1
ATOM 4917 C CA . ILE B 1 205 ? 22.188 -17.266 -19.734 1 98.69 205 ILE B CA 1
ATOM 4918 C C . ILE B 1 205 ? 21.344 -16.031 -19.422 1 98.69 205 ILE B C 1
ATOM 4920 O O . ILE B 1 205 ? 20.875 -15.344 -20.312 1 98.69 205 ILE B O 1
ATOM 4924 N N . CYS B 1 206 ? 21.172 -15.766 -18.109 1 98.81 206 CYS B N 1
ATOM 4925 C CA . CYS B 1 206 ? 20.453 -14.57 -17.703 1 98.81 206 CYS B CA 1
ATOM 4926 C C . CYS B 1 206 ? 21.094 -13.312 -18.266 1 98.81 206 CYS B C 1
ATOM 4928 O O . CYS B 1 206 ? 20.406 -12.438 -18.797 1 98.81 206 CYS B O 1
ATOM 4930 N N . ARG B 1 207 ? 22.391 -13.195 -18.156 1 98.69 207 ARG B N 1
ATOM 4931 C CA . ARG B 1 207 ? 23.109 -12.062 -18.719 1 98.69 207 ARG B CA 1
ATOM 4932 C C . ARG B 1 207 ? 22.875 -11.953 -20.219 1 98.69 207 ARG B C 1
ATOM 4934 O O . ARG B 1 207 ? 22.734 -10.852 -20.75 1 98.69 207 ARG B O 1
ATOM 4941 N N . ASP B 1 208 ? 22.891 -13.102 -20.938 1 98.44 208 ASP B N 1
ATOM 4942 C CA . ASP B 1 208 ? 22.641 -13.125 -22.375 1 98.44 208 ASP B CA 1
ATOM 4943 C C . ASP B 1 208 ? 21.234 -12.617 -22.688 1 98.44 208 ASP B C 1
ATOM 4945 O O . ASP B 1 208 ? 21.047 -11.906 -23.672 1 98.44 208 ASP B O 1
ATOM 4949 N N . ILE B 1 209 ? 20.25 -13.023 -21.844 1 98.62 209 ILE B N 1
ATOM 4950 C CA . ILE B 1 209 ? 18.875 -12.531 -22 1 98.62 209 ILE B CA 1
ATOM 4951 C C . ILE B 1 209 ? 18.859 -11.016 -21.891 1 98.62 209 ILE B C 1
ATOM 4953 O O . ILE B 1 209 ? 18.312 -10.328 -22.75 1 98.62 209 ILE B O 1
ATOM 4957 N N . VAL B 1 210 ? 19.484 -10.469 -20.875 1 98.31 210 VAL B N 1
ATOM 4958 C CA . VAL B 1 210 ? 19.5 -9.031 -20.625 1 98.31 210 VAL B CA 1
ATOM 4959 C C . VAL B 1 210 ? 20.172 -8.312 -21.797 1 98.31 210 VAL B C 1
ATOM 4961 O O . VAL B 1 210 ? 19.734 -7.234 -22.188 1 98.31 210 VAL B O 1
ATOM 4964 N N . ALA B 1 211 ? 21.203 -8.922 -22.344 1 96.88 211 ALA B N 1
ATOM 4965 C CA . ALA B 1 211 ? 21.938 -8.328 -23.453 1 96.88 211 ALA B CA 1
ATOM 4966 C C . ALA B 1 211 ? 21.016 -8.102 -24.656 1 96.88 211 ALA B C 1
ATOM 4968 O O . ALA B 1 211 ? 21.266 -7.199 -25.469 1 96.88 211 ALA B O 1
ATOM 4969 N N . THR B 1 212 ? 19.953 -8.867 -24.75 1 97.25 212 THR B N 1
ATOM 4970 C CA . THR B 1 212 ? 19.078 -8.773 -25.906 1 97.25 212 THR B CA 1
ATOM 4971 C C . THR B 1 212 ? 17.922 -7.809 -25.641 1 97.25 212 THR B C 1
ATOM 4973 O O . THR B 1 212 ? 17.156 -7.5 -26.547 1 97.25 212 THR B O 1
ATOM 4976 N N . LEU B 1 213 ? 17.781 -7.352 -24.406 1 96.56 213 LEU B N 1
ATOM 4977 C CA . LEU B 1 213 ? 16.688 -6.434 -24.094 1 96.56 213 LEU B CA 1
ATOM 4978 C C . LEU B 1 213 ? 16.875 -5.098 -24.812 1 96.56 213 LEU B C 1
ATOM 4980 O O . LEU B 1 213 ? 17.984 -4.59 -24.906 1 96.56 213 LEU B O 1
ATOM 4984 N N . ASN B 1 214 ? 15.828 -4.602 -25.438 1 93 214 ASN B N 1
ATOM 4985 C CA . ASN B 1 214 ? 15.836 -3.291 -26.062 1 93 214 ASN B CA 1
ATOM 4986 C C . ASN B 1 214 ? 15.414 -2.193 -25.094 1 93 214 ASN B C 1
ATOM 4988 O O . ASN B 1 214 ? 14.391 -1.539 -25.297 1 93 214 ASN B O 1
ATOM 4992 N N . VAL B 1 215 ? 16.125 -2.158 -24.062 1 90.44 215 VAL B N 1
ATOM 4993 C CA . VAL B 1 215 ? 15.867 -1.158 -23.031 1 90.44 215 VAL B CA 1
ATOM 4994 C C . VAL B 1 215 ? 16.922 -0.053 -23.109 1 90.44 215 VAL B C 1
ATOM 4996 O O . VAL B 1 215 ? 18.094 -0.323 -23.344 1 90.44 215 VAL B O 1
ATOM 4999 N N . HIS B 1 216 ? 16.375 1.147 -23.172 1 78.88 216 HIS B N 1
ATOM 5000 C CA . HIS B 1 216 ? 17.25 2.307 -23.203 1 78.88 216 HIS B CA 1
ATOM 5001 C C . HIS B 1 216 ? 17.062 3.182 -21.969 1 78.88 216 HIS B C 1
ATOM 5003 O O . HIS B 1 216 ? 15.922 3.443 -21.562 1 78.88 216 HIS B O 1
ATOM 5009 N N . HIS B 1 217 ? 18.047 3.066 -21.156 1 72.88 217 HIS B N 1
ATOM 5010 C CA . HIS B 1 217 ? 17.953 3.92 -19.984 1 72.88 217 HIS B CA 1
ATOM 5011 C C . HIS B 1 217 ? 18.109 5.391 -20.344 1 72.88 217 HIS B C 1
ATOM 5013 O O . HIS B 1 217 ? 18.938 5.738 -21.203 1 72.88 217 HIS B O 1
ATOM 5019 N N . ASN B 1 218 ? 17.016 6.039 -20.016 1 60.34 218 ASN B N 1
ATOM 5020 C CA . ASN B 1 218 ? 17.047 7.469 -20.312 1 60.34 218 ASN B CA 1
ATOM 5021 C C . ASN B 1 218 ? 18.234 8.148 -19.625 1 60.34 218 ASN B C 1
ATOM 5023 O O . ASN B 1 218 ? 18.422 8.023 -18.422 1 60.34 218 ASN B O 1
ATOM 5027 N N . GLU B 1 219 ? 19.312 8.32 -20.453 1 62.41 219 GLU B N 1
ATOM 5028 C CA . GLU B 1 219 ? 20.375 9.164 -19.906 1 62.41 219 GLU B CA 1
ATOM 5029 C C . GLU B 1 219 ? 19.828 10.539 -19.516 1 62.41 219 GLU B C 1
ATOM 5031 O O . GLU B 1 219 ? 18.938 11.07 -20.172 1 62.41 219 GLU B O 1
ATOM 5036 N N . ILE B 1 220 ? 19.859 10.812 -18.266 1 63.22 220 ILE B N 1
ATOM 5037 C CA . ILE B 1 220 ? 19.484 12.164 -17.875 1 63.22 220 ILE B CA 1
ATOM 5038 C C . ILE B 1 220 ? 20.203 13.18 -18.75 1 63.22 220 ILE B C 1
ATOM 5040 O O . ILE B 1 220 ? 21.438 13.211 -18.781 1 63.22 220 ILE B O 1
ATOM 5044 N N . LYS B 1 221 ? 19.453 13.82 -19.656 1 65.75 221 LYS B N 1
ATOM 5045 C CA . LYS B 1 221 ? 19.984 14.867 -20.516 1 65.75 221 LYS B CA 1
ATOM 5046 C C . LYS B 1 221 ? 20.594 16 -19.703 1 65.75 221 LYS B C 1
ATOM 5048 O O . LYS B 1 221 ? 20.078 16.359 -18.641 1 65.75 221 LYS B O 1
ATOM 5053 N N . GLY B 1 222 ? 21.75 16.375 -20.016 1 73.62 222 GLY B N 1
ATOM 5054 C CA . GLY B 1 222 ? 22.328 17.578 -19.438 1 73.62 222 GLY B CA 1
ATOM 5055 C C . GLY B 1 222 ? 23.328 17.266 -18.328 1 73.62 222 GLY B C 1
ATOM 5056 O O . GLY B 1 222 ? 23.625 18.141 -17.516 1 73.62 222 GLY B O 1
ATOM 5057 N N . ARG B 1 223 ? 23.688 16.062 -18.234 1 85.38 223 ARG B N 1
ATOM 5058 C CA . ARG B 1 223 ? 24.703 15.758 -17.219 1 85.38 223 ARG B CA 1
ATOM 5059 C C . ARG B 1 223 ? 26.031 16.406 -17.578 1 85.38 223 ARG B C 1
ATOM 5061 O O . ARG B 1 223 ? 26.5 16.312 -18.703 1 85.38 223 ARG B O 1
ATOM 5068 N N . LEU B 1 224 ? 26.625 17.094 -16.609 1 87.56 224 LEU B N 1
ATOM 5069 C CA . LEU B 1 224 ? 27.953 17.672 -16.734 1 87.56 224 LEU B CA 1
ATOM 5070 C C . LEU B 1 224 ? 29.031 16.719 -16.203 1 87.56 224 LEU B C 1
ATOM 5072 O O . LEU B 1 224 ? 28.703 15.742 -15.523 1 87.56 224 LEU B O 1
ATOM 5076 N N . PRO B 1 225 ? 30.234 16.938 -16.656 1 90.06 225 PRO B N 1
ATOM 5077 C CA . PRO B 1 225 ? 31.281 16.156 -15.992 1 90.06 225 PRO B CA 1
ATOM 5078 C C . PRO B 1 225 ? 31.25 16.297 -14.469 1 90.06 225 PRO B C 1
ATOM 5080 O O . PRO B 1 225 ? 31.156 17.422 -13.953 1 90.06 225 PRO B O 1
ATOM 5083 N N . ALA B 1 226 ? 31.297 15.188 -13.898 1 90.31 226 ALA B N 1
ATOM 5084 C CA . ALA B 1 226 ? 31.25 15.188 -12.438 1 90.31 226 ALA B CA 1
ATOM 5085 C C . ALA B 1 226 ? 32.5 15.859 -11.844 1 90.31 226 ALA B C 1
ATOM 5087 O O . ALA B 1 226 ? 33.594 15.75 -12.391 1 90.31 226 ALA B O 1
ATOM 5088 N N . SER B 1 227 ? 32.25 16.625 -10.805 1 93.19 227 SER B N 1
ATOM 5089 C CA . SER B 1 227 ? 33.344 17.234 -10.055 1 93.19 227 SER B CA 1
ATOM 5090 C C . SER B 1 227 ? 33.219 16.953 -8.562 1 93.19 227 SER B C 1
ATOM 5092 O O . SER B 1 227 ? 32.125 16.828 -8.031 1 93.19 227 SER B O 1
ATOM 5094 N N . SER B 1 228 ? 34.375 16.766 -7.996 1 93.75 228 SER B N 1
ATOM 5095 C CA . SER B 1 228 ? 34.375 16.562 -6.551 1 93.75 228 SER B CA 1
ATOM 5096 C C . SER B 1 228 ? 34 17.844 -5.812 1 93.75 228 SER B C 1
ATOM 5098 O O . SER B 1 228 ? 34.219 18.953 -6.316 1 93.75 228 SER B O 1
ATOM 5100 N N . PRO B 1 229 ? 33.469 17.672 -4.613 1 95.31 229 PRO B N 1
ATOM 5101 C CA . PRO B 1 229 ? 33.281 18.859 -3.773 1 95.31 229 PRO B CA 1
ATOM 5102 C C . PRO B 1 229 ? 34.594 19.531 -3.395 1 95.31 229 PRO B C 1
ATOM 5104 O O . PRO B 1 229 ? 35.656 18.875 -3.395 1 95.31 229 PRO B O 1
ATOM 5107 N N . LEU B 1 230 ? 34.469 20.812 -3.137 1 95.25 230 LEU B N 1
ATOM 5108 C CA . LEU B 1 230 ? 35.656 21.531 -2.67 1 95.25 230 LEU B CA 1
ATOM 5109 C C . LEU B 1 230 ? 36.031 21.078 -1.271 1 95.25 230 LEU B C 1
ATOM 5111 O O . LEU B 1 230 ? 37.219 21.047 -0.941 1 95.25 230 LEU B O 1
ATOM 5115 N N . TYR B 1 231 ? 35.062 20.781 -0.438 1 93.62 231 TYR B N 1
ATOM 5116 C CA . TYR B 1 231 ? 35.312 20.312 0.92 1 93.62 231 TYR B CA 1
ATOM 5117 C C . TYR B 1 231 ? 35.281 18.781 0.971 1 93.62 231 TYR B C 1
ATOM 5119 O O . TYR B 1 231 ? 34.531 18.141 0.243 1 93.62 231 TYR B O 1
ATOM 5127 N N . ASP B 1 232 ? 36.062 18.203 1.857 1 92.38 232 ASP B N 1
ATOM 5128 C CA . ASP B 1 232 ? 36.219 16.766 1.963 1 92.38 232 ASP B CA 1
ATOM 5129 C C . ASP B 1 232 ? 34.938 16.094 2.475 1 92.38 232 ASP B C 1
ATOM 5131 O O . ASP B 1 232 ? 34.5 16.359 3.6 1 92.38 232 ASP B O 1
ATOM 5135 N N . PRO B 1 233 ? 34.406 15.195 1.698 1 90.19 233 PRO B N 1
ATOM 5136 C CA . PRO B 1 233 ? 33.219 14.477 2.133 1 90.19 233 PRO B CA 1
ATOM 5137 C C . PRO B 1 233 ? 33.406 13.711 3.439 1 90.19 233 PRO B C 1
ATOM 5139 O O . PRO B 1 233 ? 32.469 13.523 4.203 1 90.19 233 PRO B O 1
ATOM 5142 N N . GLU B 1 234 ? 34.594 13.305 3.756 1 91.06 234 GLU B N 1
ATOM 5143 C CA . GLU B 1 234 ? 34.875 12.531 4.957 1 91.06 234 GLU B CA 1
ATOM 5144 C C . GLU B 1 234 ? 34.594 13.344 6.219 1 91.06 234 GLU B C 1
ATOM 5146 O O . GLU B 1 234 ? 34.438 12.781 7.301 1 91.06 234 GLU B O 1
ATOM 5151 N N . GLU B 1 235 ? 34.469 14.586 6.008 1 92.06 235 GLU B N 1
ATOM 5152 C CA . GLU B 1 235 ? 34.281 15.484 7.141 1 92.06 235 GLU B CA 1
ATOM 5153 C C . GLU B 1 235 ? 32.812 15.5 7.574 1 92.06 235 GLU B C 1
ATOM 5155 O O . GLU B 1 235 ? 32.469 16 8.656 1 92.06 235 GLU B O 1
ATOM 5160 N N . ILE B 1 236 ? 31.922 14.992 6.777 1 91.81 236 ILE B N 1
ATOM 5161 C CA . ILE B 1 236 ? 30.484 15.117 7.035 1 91.81 236 ILE B CA 1
ATOM 5162 C C . ILE B 1 236 ? 30.141 14.43 8.359 1 91.81 236 ILE B C 1
ATOM 5164 O O . ILE B 1 236 ? 29.297 14.906 9.109 1 91.81 236 ILE B O 1
ATOM 5168 N N . SER B 1 237 ? 30.828 13.352 8.625 1 88.75 237 SER B N 1
ATOM 5169 C CA . SER B 1 237 ? 30.547 12.586 9.828 1 88.75 237 SER B CA 1
ATOM 5170 C C . SER B 1 237 ? 30.797 13.422 11.086 1 88.75 237 SER B C 1
ATOM 5172 O O . SER B 1 237 ? 30.125 13.227 12.102 1 88.75 237 SER B O 1
ATOM 5174 N N . SER B 1 238 ? 31.688 14.273 10.914 1 87.06 238 SER B N 1
ATOM 5175 C CA . SER B 1 238 ? 32.031 15.102 12.062 1 87.06 238 SER B CA 1
ATOM 5176 C C . SER B 1 238 ? 31 16.188 12.297 1 87.06 238 SER B C 1
ATOM 5178 O O . SER B 1 238 ? 30.969 16.812 13.359 1 87.06 238 SER B O 1
ATOM 5180 N N . LEU B 1 239 ? 30.203 16.422 11.289 1 86.19 239 LEU B N 1
ATOM 5181 C CA . LEU B 1 239 ? 29.188 17.453 11.391 1 86.19 239 LEU B CA 1
ATOM 5182 C C . LEU B 1 239 ? 27.969 16.938 12.156 1 86.19 239 LEU B C 1
ATOM 5184 O O . LEU B 1 239 ? 27.141 17.734 12.602 1 86.19 239 LEU B O 1
ATOM 5188 N N . VAL B 1 240 ? 27.812 15.664 12.227 1 81.56 240 VAL B N 1
ATOM 5189 C CA . VAL B 1 240 ? 26.641 15.047 12.828 1 81.56 240 VAL B CA 1
ATOM 5190 C C . VAL B 1 240 ? 26.641 15.297 14.336 1 81.56 240 VAL B C 1
ATOM 5192 O O . VAL B 1 240 ? 27.594 14.945 15.031 1 81.56 240 VAL B O 1
ATOM 5195 N N . PRO B 1 241 ? 25.562 15.961 14.672 1 72.56 241 PRO B N 1
ATOM 5196 C CA . PRO B 1 241 ? 25.531 16.281 16.094 1 72.56 241 PRO B CA 1
ATOM 5197 C C . PRO B 1 241 ? 25.453 15.047 16.984 1 72.56 241 PRO B C 1
ATOM 5199 O O . PRO B 1 241 ? 24.859 14.039 16.594 1 72.56 241 PRO B O 1
ATOM 5202 N N . SER B 1 242 ? 26.219 15.156 18.062 1 64 242 SER B N 1
ATOM 5203 C CA . SER B 1 242 ? 26.203 14.07 19.031 1 64 242 SER B CA 1
ATOM 5204 C C . SER B 1 242 ? 24.938 14.094 19.875 1 64 242 SER B C 1
ATOM 5206 O O . SER B 1 242 ? 24.562 13.094 20.484 1 64 242 SER B O 1
ATOM 5208 N N . SER B 1 243 ? 24.391 15.344 19.938 1 60.72 243 SER B N 1
ATOM 5209 C CA . SER B 1 243 ? 23.203 15.453 20.766 1 60.72 243 SER B CA 1
ATOM 5210 C C . SER B 1 243 ? 22.031 16.016 19.969 1 60.72 243 SER B C 1
ATOM 5212 O O . SER B 1 243 ? 22.219 16.656 18.938 1 60.72 243 SER B O 1
ATOM 5214 N N . GLU B 1 244 ? 20.812 15.664 20.375 1 58.62 244 GLU B N 1
ATOM 5215 C CA . GLU B 1 244 ? 19.562 16.094 19.75 1 58.62 244 GLU B CA 1
ATOM 5216 C C . GLU B 1 244 ? 19.484 17.609 19.688 1 58.62 244 GLU B C 1
ATOM 5218 O O . GLU B 1 244 ? 18.766 18.172 18.844 1 58.62 244 GLU B O 1
ATOM 5223 N N . GLN B 1 245 ? 20.297 18.25 20.5 1 55.81 245 GLN B N 1
ATOM 5224 C CA . GLN B 1 245 ? 20.172 19.703 20.656 1 55.81 245 GLN B CA 1
ATOM 5225 C C . GLN B 1 245 ? 21.062 20.438 19.656 1 55.81 245 GLN B C 1
ATOM 5227 O O . GLN B 1 245 ? 20.844 21.625 19.391 1 55.81 245 GLN B O 1
ATOM 5232 N N . HIS B 1 246 ? 21.891 19.766 19.141 1 64.25 246 HIS B N 1
ATOM 5233 C CA . HIS B 1 246 ? 22.797 20.469 18.234 1 64.25 246 HIS B CA 1
ATOM 5234 C C . HIS B 1 246 ? 22.266 20.469 16.812 1 64.25 246 HIS B C 1
ATOM 5236 O O . HIS B 1 246 ? 21.828 19.438 16.297 1 64.25 246 HIS B O 1
ATOM 5242 N N . LYS B 1 247 ? 22.297 21.734 16.359 1 75.81 247 LYS B N 1
ATOM 5243 C CA . LYS B 1 247 ? 21.734 21.953 15.031 1 75.81 247 LYS B CA 1
ATOM 5244 C C . LYS B 1 247 ? 22.734 21.594 13.938 1 75.81 247 LYS B C 1
ATOM 5246 O O . LYS B 1 247 ? 23.922 21.875 14.062 1 75.81 247 LYS B O 1
ATOM 5251 N N . LEU B 1 248 ? 22.375 20.922 13.117 1 86.62 248 LEU B N 1
ATOM 5252 C CA . LEU B 1 248 ? 23.125 20.578 11.914 1 86.62 248 LEU B CA 1
ATOM 5253 C C . LEU B 1 248 ? 23.141 21.734 10.922 1 86.62 248 LEU B C 1
ATOM 5255 O O . LEU B 1 248 ? 22.094 22.25 10.547 1 86.62 248 LEU B O 1
ATOM 5259 N N . ASP B 1 249 ? 24.422 22.266 10.734 1 92.44 249 ASP B N 1
ATOM 5260 C CA . ASP B 1 249 ? 24.516 23.312 9.719 1 92.44 249 ASP B CA 1
ATOM 5261 C C . ASP B 1 249 ? 24.406 22.719 8.312 1 92.44 249 ASP B C 1
ATOM 5263 O O . ASP B 1 249 ? 25.359 22.156 7.785 1 92.44 249 ASP B O 1
ATOM 5267 N N . MET B 1 250 ? 23.312 22.984 7.668 1 95.69 250 MET B N 1
ATOM 5268 C CA . MET B 1 250 ? 22.984 22.344 6.398 1 95.69 250 MET B CA 1
ATOM 5269 C C . MET B 1 250 ? 23.875 22.875 5.277 1 95.69 250 MET B C 1
ATOM 5271 O O . MET B 1 250 ? 24.094 22.203 4.273 1 95.69 250 MET B O 1
ATOM 5275 N N . TYR B 1 251 ? 24.406 24.094 5.418 1 96 251 TYR B N 1
ATOM 5276 C CA . TYR B 1 251 ? 25.344 24.594 4.43 1 96 251 TYR B CA 1
ATOM 5277 C C . TYR B 1 251 ? 26.594 23.734 4.363 1 96 251 TYR B C 1
ATOM 5279 O O . TYR B 1 251 ? 27.125 23.469 3.279 1 96 251 TYR B O 1
ATOM 5287 N N . GLN B 1 252 ? 27.016 23.297 5.531 1 95.56 252 GLN B N 1
ATOM 5288 C CA . GLN B 1 252 ? 28.203 22.469 5.609 1 95.56 252 GLN B CA 1
ATOM 5289 C C . GLN B 1 252 ? 27.969 21.094 4.98 1 95.56 252 GLN B C 1
ATOM 5291 O O . GLN B 1 252 ? 28.859 20.547 4.34 1 95.56 252 GLN B O 1
ATOM 5296 N N . VAL B 1 253 ? 26.828 20.609 5.191 1 95.88 253 VAL B N 1
ATOM 5297 C CA . VAL B 1 253 ? 26.469 19.312 4.605 1 95.88 253 VAL B CA 1
ATOM 5298 C C . VAL B 1 253 ? 26.438 19.438 3.084 1 95.88 253 VAL B C 1
ATOM 5300 O O . VAL B 1 253 ? 27.094 18.672 2.375 1 95.88 253 VAL B O 1
ATOM 5303 N N . ILE B 1 254 ? 25.703 20.422 2.545 1 97.12 254 ILE B N 1
ATOM 5304 C CA . ILE B 1 254 ? 25.547 20.625 1.109 1 97.12 254 ILE B CA 1
ATOM 5305 C C . ILE B 1 254 ? 26.906 20.859 0.464 1 97.12 254 ILE B C 1
ATOM 5307 O O . ILE B 1 254 ? 27.219 20.297 -0.586 1 97.12 254 ILE B O 1
ATOM 5311 N N . GLY B 1 255 ? 27.766 21.625 1.129 1 96.44 255 GLY B N 1
ATOM 5312 C CA . GLY B 1 255 ? 29.078 21.938 0.608 1 96.44 255 GLY B CA 1
ATOM 5313 C C . GLY B 1 255 ? 29.953 20.703 0.403 1 96.44 255 GLY B C 1
ATOM 5314 O O . GLY B 1 255 ? 30.859 20.719 -0.437 1 96.44 255 GLY B O 1
ATOM 5315 N N . ARG B 1 256 ? 29.672 19.688 1.118 1 95.81 256 ARG B N 1
ATOM 5316 C CA . ARG B 1 256 ? 30.484 18.484 1.046 1 95.81 256 ARG B CA 1
ATOM 5317 C C . ARG B 1 256 ? 29.844 17.422 0.151 1 95.81 256 ARG B C 1
ATOM 5319 O O . ARG B 1 256 ? 30.422 16.359 -0.084 1 95.81 256 ARG B O 1
ATOM 5326 N N . LEU B 1 257 ? 28.688 17.703 -0.392 1 95.69 257 LEU B N 1
ATOM 5327 C CA . LEU B 1 257 ? 27.953 16.75 -1.22 1 95.69 257 LEU B CA 1
ATOM 5328 C C . LEU B 1 257 ? 28 17.156 -2.689 1 95.69 257 LEU B C 1
ATOM 5330 O O . LEU B 1 257 ? 28.141 16.297 -3.566 1 95.69 257 LEU B O 1
ATOM 5334 N N . VAL B 1 258 ? 27.969 18.453 -2.996 1 96.56 258 VAL B N 1
ATOM 5335 C CA . VAL B 1 258 ? 27.672 18.891 -4.355 1 96.56 258 VAL B CA 1
ATOM 5336 C C . VAL B 1 258 ? 28.984 19.203 -5.09 1 96.56 258 VAL B C 1
ATOM 5338 O O . VAL B 1 258 ? 30.016 19.453 -4.461 1 96.56 258 VAL B O 1
ATOM 5341 N N . ASP B 1 259 ? 28.891 19.219 -6.395 1 96.19 259 ASP B N 1
ATOM 5342 C CA . ASP B 1 259 ? 30.047 19.438 -7.254 1 96.19 259 ASP B CA 1
ATOM 5343 C C . ASP B 1 259 ? 30.656 20.828 -7.004 1 96.19 259 ASP B C 1
ATOM 5345 O O . ASP B 1 259 ? 29.953 21.828 -7.035 1 96.19 259 ASP B O 1
ATOM 5349 N N . ARG B 1 260 ? 31.953 20.828 -6.742 1 97.12 260 ARG B N 1
ATOM 5350 C CA . ARG B 1 260 ? 32.75 22.047 -6.539 1 97.12 260 ARG B CA 1
ATOM 5351 C C . ARG B 1 260 ? 32.188 22.859 -5.363 1 97.12 260 ARG B C 1
ATOM 5353 O O . ARG B 1 260 ? 32.531 24.031 -5.215 1 97.12 260 ARG B O 1
ATOM 5360 N N . SER B 1 261 ? 31.297 22.203 -4.617 1 97.62 261 SER B N 1
ATOM 5361 C CA . SER B 1 261 ? 30.656 22.844 -3.469 1 97.62 261 SER B CA 1
ATOM 5362 C C . SER B 1 261 ? 29.922 24.109 -3.885 1 97.62 261 SER B C 1
ATOM 5364 O O . SER B 1 261 ? 29.875 25.094 -3.133 1 97.62 261 SER B O 1
ATOM 5366 N N . LEU B 1 262 ? 29.438 24.094 -5.09 1 97.06 262 LEU B N 1
ATOM 5367 C CA . LEU B 1 262 ? 28.672 25.219 -5.613 1 97.06 262 LEU B CA 1
ATOM 5368 C C . LEU B 1 262 ? 27.172 25 -5.363 1 97.06 262 LEU B C 1
ATOM 5370 O O . LEU B 1 262 ? 26.625 23.953 -5.703 1 97.06 262 LEU B O 1
ATOM 5374 N N . PHE B 1 263 ? 26.578 25.969 -4.727 1 97.62 263 PHE B N 1
ATOM 5375 C CA . PHE B 1 263 ? 25.156 25.953 -4.387 1 97.62 263 PHE B CA 1
ATOM 5376 C C . PHE B 1 263 ? 24.5 27.281 -4.746 1 97.62 263 PHE B C 1
ATOM 5378 O O . PHE B 1 263 ? 24.844 28.328 -4.188 1 97.62 263 PHE B O 1
ATOM 5385 N N . HIS B 1 264 ? 23.625 27.234 -5.777 1 97.94 264 HIS B N 1
ATOM 5386 C CA . HIS B 1 264 ? 22.859 28.422 -6.152 1 97.94 264 HIS B CA 1
ATOM 5387 C C . HIS B 1 264 ? 21.578 28.531 -5.336 1 97.94 264 HIS B C 1
ATOM 5389 O O . HIS B 1 264 ? 20.531 28 -5.734 1 97.94 264 HIS B O 1
ATOM 5395 N N . GLU B 1 265 ? 21.688 29.312 -4.324 1 97.94 265 GLU B N 1
ATOM 5396 C CA . GLU B 1 265 ? 20.625 29.344 -3.332 1 97.94 265 GLU B CA 1
ATOM 5397 C C . GLU B 1 265 ? 19.453 30.188 -3.816 1 97.94 265 GLU B C 1
ATOM 5399 O O . GLU B 1 265 ? 19.641 31.297 -4.344 1 97.94 265 GLU B O 1
ATOM 5404 N N . PHE B 1 266 ? 18.328 29.625 -3.781 1 97.81 266 PHE B N 1
ATOM 5405 C CA . PHE B 1 266 ? 17.062 30.266 -4.121 1 97.81 266 PHE B CA 1
ATOM 5406 C C . PHE B 1 266 ? 16.438 30.922 -2.889 1 97.81 266 PHE B C 1
ATOM 5408 O O . PHE B 1 266 ? 16.266 30.266 -1.859 1 97.81 266 PHE B O 1
ATOM 5415 N N . LYS B 1 267 ? 16.156 32.219 -2.863 1 97.12 267 LYS B N 1
ATOM 5416 C CA . LYS B 1 267 ? 15.508 32.969 -1.798 1 97.12 267 LYS B CA 1
ATOM 5417 C C . LYS B 1 267 ? 16.281 32.875 -0.488 1 97.12 267 LYS B C 1
ATOM 5419 O O . LYS B 1 267 ? 15.703 32.562 0.557 1 97.12 267 LYS B O 1
ATOM 5424 N N . LYS B 1 268 ? 17.516 33.156 -0.57 1 95.56 268 LYS B N 1
ATOM 5425 C CA . LYS B 1 268 ? 18.422 33 0.558 1 95.56 268 LYS B CA 1
ATOM 5426 C C . LYS B 1 268 ? 17.953 33.844 1.758 1 95.56 268 LYS B C 1
ATOM 5428 O O . LYS B 1 268 ? 18.078 33.406 2.902 1 95.56 268 LYS B O 1
ATOM 5433 N N . MET B 1 269 ? 17.328 34.938 1.563 1 96.44 269 MET B N 1
ATOM 5434 C CA . MET B 1 269 ? 17.016 35.844 2.646 1 96.44 269 MET B CA 1
ATOM 5435 C C . MET B 1 269 ? 15.602 35.625 3.16 1 96.44 269 MET B C 1
ATOM 5437 O O . MET B 1 269 ? 15.188 36.25 4.145 1 96.44 269 MET B O 1
ATOM 5441 N N . TYR B 1 270 ? 14.883 34.875 2.541 1 97 270 TYR B N 1
ATOM 5442 C CA . TYR B 1 270 ? 13.5 34.594 2.914 1 97 270 TYR B CA 1
ATOM 5443 C C . TYR B 1 270 ? 13.344 33.156 3.395 1 97 270 TYR B C 1
ATOM 5445 O O . TYR B 1 270 ? 13.797 32.219 2.727 1 97 270 TYR B O 1
ATOM 5453 N N . GLY B 1 271 ? 12.688 33.031 4.598 1 97.19 271 GLY B N 1
ATOM 5454 C CA . GLY B 1 271 ? 12.523 31.688 5.145 1 97.19 271 GLY B CA 1
ATOM 5455 C C . GLY B 1 271 ? 13.836 30.953 5.348 1 97.19 271 GLY B C 1
ATOM 5456 O O . GLY B 1 271 ? 14.031 29.859 4.832 1 97.19 271 GLY B O 1
ATOM 5457 N N . PRO B 1 272 ? 14.703 31.547 6.074 1 95.75 272 PRO B N 1
ATOM 5458 C CA . PRO B 1 272 ? 16.078 31.062 6.137 1 95.75 272 PRO B CA 1
ATOM 5459 C C . PRO B 1 272 ? 16.203 29.719 6.871 1 95.75 272 PRO B C 1
ATOM 5461 O O . PRO B 1 272 ? 17.266 29.094 6.836 1 95.75 272 PRO B O 1
ATOM 5464 N N . THR B 1 273 ? 15.125 29.281 7.488 1 95.75 273 THR B N 1
ATOM 5465 C CA . THR B 1 273 ? 15.195 28.016 8.211 1 95.75 273 THR B CA 1
ATOM 5466 C C . THR B 1 273 ? 15.07 26.844 7.25 1 95.75 273 THR B C 1
ATOM 5468 O O . THR B 1 273 ? 15.18 25.688 7.66 1 95.75 273 THR B O 1
ATOM 5471 N N . LEU B 1 274 ? 14.859 27.109 5.996 1 97.81 274 LEU B N 1
ATOM 5472 C CA . LEU B 1 274 ? 14.859 26.109 4.938 1 97.81 274 LEU B CA 1
ATOM 5473 C C . LEU B 1 274 ? 15.75 26.531 3.779 1 97.81 274 LEU B C 1
ATOM 5475 O O . LEU B 1 274 ? 15.531 27.594 3.188 1 97.81 274 LEU B O 1
ATOM 5479 N N . LEU B 1 275 ? 16.719 25.75 3.504 1 98.31 275 LEU B N 1
ATOM 5480 C CA . LEU B 1 275 ? 17.578 26.031 2.365 1 98.31 275 LEU B CA 1
ATOM 5481 C C . LEU B 1 275 ? 17 25.453 1.081 1 98.31 275 LEU B C 1
ATOM 5483 O O . LEU B 1 275 ? 16.5 24.328 1.076 1 98.31 275 LEU B O 1
ATOM 5487 N N . THR B 1 276 ? 16.969 26.219 0.074 1 98.75 276 THR B N 1
ATOM 5488 C CA . THR B 1 276 ? 16.562 25.797 -1.258 1 98.75 276 THR B CA 1
ATOM 5489 C C . THR B 1 276 ? 17.531 26.297 -2.316 1 98.75 276 THR B C 1
ATOM 5491 O O . THR B 1 276 ? 18.062 27.391 -2.203 1 98.75 276 THR B O 1
ATOM 5494 N N . GLY B 1 277 ? 17.781 25.438 -3.264 1 98.56 277 GLY B N 1
ATOM 5495 C CA . GLY B 1 277 ? 18.672 25.891 -4.32 1 98.56 277 GLY B CA 1
ATOM 5496 C C . GLY B 1 277 ? 19.062 24.797 -5.289 1 98.56 277 GLY B C 1
ATOM 5497 O O . GLY B 1 277 ? 18.656 23.641 -5.121 1 98.56 277 GLY B O 1
ATOM 5498 N N . PHE B 1 278 ? 19.766 25.172 -6.312 1 98.12 278 PHE B N 1
ATOM 5499 C CA . PHE B 1 278 ? 20.219 24.266 -7.359 1 98.12 278 PHE B CA 1
ATOM 5500 C C . PHE B 1 278 ? 21.688 23.938 -7.199 1 98.12 278 PHE B C 1
ATOM 5502 O O . PHE B 1 278 ? 22.484 24.797 -6.797 1 98.12 278 PHE B O 1
ATOM 5509 N N . ALA B 1 279 ? 22.031 22.734 -7.477 1 97.5 279 ALA B N 1
ATOM 5510 C CA . ALA B 1 279 ? 23.422 22.281 -7.484 1 97.5 279 ALA B CA 1
ATOM 5511 C C . ALA B 1 279 ? 23.609 21.094 -8.43 1 97.5 279 ALA B C 1
ATOM 5513 O O . ALA B 1 279 ? 22.641 20.609 -9.008 1 97.5 279 ALA B O 1
ATOM 5514 N N . HIS B 1 280 ? 24.812 20.828 -8.68 1 95.56 280 HIS B N 1
ATOM 5515 C CA . HIS B 1 280 ? 25.125 19.609 -9.398 1 95.56 280 HIS B CA 1
ATOM 5516 C C . HIS B 1 280 ? 25.672 18.531 -8.453 1 95.56 280 HIS B C 1
ATOM 5518 O O . HIS B 1 280 ? 26.484 18.828 -7.582 1 95.56 280 HIS B O 1
ATOM 5524 N N . LEU B 1 281 ? 25.141 17.453 -8.539 1 94.31 281 LEU B N 1
ATOM 5525 C CA . LEU B 1 281 ? 25.594 16.266 -7.824 1 94.31 281 LEU B CA 1
ATOM 5526 C C . LEU B 1 281 ? 26.062 15.188 -8.805 1 94.31 281 LEU B C 1
ATOM 5528 O O . LEU B 1 281 ? 25.234 14.586 -9.508 1 94.31 281 LEU B O 1
ATOM 5532 N N . ASP B 1 282 ? 27.328 14.898 -8.852 1 91.19 282 ASP B N 1
ATOM 5533 C CA . ASP B 1 282 ? 27.922 13.969 -9.812 1 91.19 282 ASP B CA 1
ATOM 5534 C C . ASP B 1 282 ? 27.531 14.336 -11.242 1 91.19 282 ASP B C 1
ATOM 5536 O O . ASP B 1 282 ? 27.188 13.461 -12.047 1 91.19 282 ASP B O 1
ATOM 5540 N N . GLY B 1 283 ? 27.453 15.562 -11.469 1 92.31 283 GLY B N 1
ATOM 5541 C CA . GLY B 1 283 ? 27.188 16.078 -12.797 1 92.31 283 GLY B CA 1
ATOM 5542 C C . GLY B 1 283 ? 25.719 16.297 -13.078 1 92.31 283 GLY B C 1
ATOM 5543 O O . GLY B 1 283 ? 25.344 16.938 -14.055 1 92.31 283 GLY B O 1
ATOM 5544 N N . TYR B 1 284 ? 24.859 15.797 -12.227 1 92.62 284 TYR B N 1
ATOM 5545 C CA . TYR B 1 284 ? 23.422 15.938 -12.43 1 92.62 284 TYR B CA 1
ATOM 5546 C C . TYR B 1 284 ? 22.891 17.188 -11.75 1 92.62 284 TYR B C 1
ATOM 5548 O O . TYR B 1 284 ? 23.219 17.453 -10.586 1 92.62 284 TYR B O 1
ATOM 5556 N N . LEU B 1 285 ? 22.125 17.969 -12.523 1 94.62 285 LEU B N 1
ATOM 5557 C CA . LEU B 1 285 ? 21.438 19.109 -11.93 1 94.62 285 LEU B CA 1
ATOM 5558 C C . LEU B 1 285 ? 20.344 18.641 -10.977 1 94.62 285 LEU B C 1
ATOM 5560 O O . LEU B 1 285 ? 19.516 17.812 -11.352 1 94.62 285 LEU B O 1
ATOM 5564 N N . VAL B 1 286 ? 20.406 19.156 -9.734 1 96.19 286 VAL B N 1
ATOM 5565 C CA . VAL B 1 286 ? 19.422 18.766 -8.734 1 96.19 286 VAL B CA 1
ATOM 5566 C C . VAL B 1 286 ? 18.938 20 -7.965 1 96.19 286 VAL B C 1
ATOM 5568 O O . VAL B 1 286 ? 19.703 20.953 -7.785 1 96.19 286 VAL B O 1
ATOM 5571 N N . GLY B 1 287 ? 17.656 19.969 -7.664 1 98.25 287 GLY B N 1
ATOM 5572 C CA . GLY B 1 287 ? 17.156 20.891 -6.645 1 98.25 287 GLY B CA 1
ATOM 5573 C C . GLY B 1 287 ? 17.297 20.344 -5.234 1 98.25 287 GLY B C 1
ATOM 5574 O O . GLY B 1 287 ? 16.969 19.172 -4.98 1 98.25 287 GLY B O 1
ATOM 5575 N N . ILE B 1 288 ? 17.812 21.172 -4.355 1 98.62 288 ILE B N 1
ATOM 5576 C CA . ILE B 1 288 ? 18.031 20.703 -2.984 1 98.62 288 ILE B CA 1
ATOM 5577 C C . ILE B 1 288 ? 17.094 21.469 -2.037 1 98.62 288 ILE B C 1
ATOM 5579 O O . ILE B 1 288 ? 16.984 22.688 -2.121 1 98.62 288 ILE B O 1
ATOM 5583 N N . VAL B 1 289 ? 16.375 20.781 -1.225 1 98.75 289 VAL B N 1
ATOM 5584 C CA . VAL B 1 289 ? 15.586 21.297 -0.119 1 98.75 289 VAL B CA 1
ATOM 5585 C C . VAL B 1 289 ? 16.109 20.734 1.203 1 98.75 289 VAL B C 1
ATOM 5587 O O . VAL B 1 289 ? 16 19.531 1.457 1 98.75 289 VAL B O 1
ATOM 5590 N N . GLY B 1 290 ? 16.734 21.594 2.029 1 98.06 290 GLY B N 1
ATOM 5591 C CA . GLY B 1 290 ? 17.359 21.125 3.254 1 98.06 290 GLY B CA 1
ATOM 5592 C C . GLY B 1 290 ? 16.953 21.922 4.477 1 98.06 290 GLY B C 1
ATOM 5593 O O . GLY B 1 290 ? 16.891 23.156 4.426 1 98.06 290 GLY B O 1
ATOM 5594 N N . ASN B 1 291 ? 16.719 21.266 5.547 1 95.69 291 ASN B N 1
ATOM 5595 C CA . ASN B 1 291 ? 16.328 21.938 6.785 1 95.69 291 ASN B CA 1
ATOM 5596 C C . ASN B 1 291 ? 17.5 22.688 7.414 1 95.69 291 ASN B C 1
ATOM 5598 O O . ASN B 1 291 ? 18.578 22.125 7.594 1 95.69 291 ASN B O 1
ATOM 5602 N N . GLN B 1 292 ? 17.281 23.969 7.695 1 93.56 292 GLN B N 1
ATOM 5603 C CA . GLN B 1 292 ? 18.156 24.797 8.523 1 93.56 292 GLN B CA 1
ATOM 5604 C C . GLN B 1 292 ? 17.422 25.312 9.766 1 93.56 292 GLN B C 1
ATOM 5606 O O . GLN B 1 292 ? 17.578 26.469 10.156 1 93.56 292 GLN B O 1
ATOM 5611 N N . GLY B 1 293 ? 16.516 24.484 10.297 1 91.5 293 GLY B N 1
ATOM 5612 C CA . GLY B 1 293 ? 15.625 24.781 11.406 1 91.5 293 GLY B CA 1
ATOM 5613 C C . GLY B 1 293 ? 14.195 24.344 11.156 1 91.5 293 GLY B C 1
ATOM 5614 O O . GLY B 1 293 ? 13.945 23.422 10.367 1 91.5 293 GLY B O 1
ATOM 5615 N N . GLU B 1 294 ? 13.328 24.938 11.898 1 91.62 294 GLU B N 1
ATOM 5616 C CA . GLU B 1 294 ? 11.914 24.594 11.789 1 91.62 294 GLU B CA 1
ATOM 5617 C C . GLU B 1 294 ? 11.32 25.094 10.477 1 91.62 294 GLU B C 1
ATOM 5619 O O . GLU B 1 294 ? 11.805 26.062 9.906 1 91.62 294 GLU B O 1
ATOM 5624 N N . ILE B 1 295 ? 10.297 24.422 10.016 1 95.06 295 ILE B N 1
ATOM 5625 C CA . ILE B 1 295 ? 9.625 24.859 8.797 1 95.06 295 ILE B CA 1
ATOM 5626 C C . ILE B 1 295 ? 8.523 25.859 9.148 1 95.06 295 ILE B C 1
ATOM 5628 O O . ILE B 1 295 ? 7.363 25.484 9.312 1 95.06 295 ILE B O 1
ATOM 5632 N N . THR B 1 296 ? 8.914 27.109 9.203 1 94.69 296 THR B N 1
ATOM 5633 C CA . THR B 1 296 ? 8.008 28.219 9.492 1 94.69 296 THR B CA 1
ATOM 5634 C C . THR B 1 296 ? 7.09 28.484 8.297 1 94.69 296 THR B C 1
ATOM 5636 O O . THR B 1 296 ? 7.219 27.844 7.254 1 94.69 296 THR B O 1
ATOM 5639 N N . SER B 1 297 ? 6.148 29.438 8.492 1 95.69 297 SER B N 1
ATOM 5640 C CA . SER B 1 297 ? 5.254 29.812 7.402 1 95.69 297 SER B CA 1
ATOM 5641 C C . SER B 1 297 ? 6.031 30.266 6.176 1 95.69 297 SER B C 1
ATOM 5643 O O . SER B 1 297 ? 5.766 29.812 5.062 1 95.69 297 SER B O 1
ATOM 5645 N N . ASP B 1 298 ? 7.02 31.094 6.441 1 97.12 298 ASP B N 1
ATOM 5646 C CA . ASP B 1 298 ? 7.828 31.625 5.34 1 97.12 298 ASP B CA 1
ATOM 5647 C C . ASP B 1 298 ? 8.656 30.516 4.695 1 97.12 298 ASP B C 1
ATOM 5649 O O . ASP B 1 298 ? 8.758 30.438 3.469 1 97.12 298 ASP B O 1
ATOM 5653 N N . ALA B 1 299 ? 9.203 29.656 5.504 1 97.25 299 ALA B N 1
ATOM 5654 C CA . ALA B 1 299 ? 9.992 28.547 4.992 1 97.25 299 ALA B CA 1
ATOM 5655 C C . ALA B 1 299 ? 9.133 27.609 4.137 1 97.25 299 ALA B C 1
ATOM 5657 O O . ALA B 1 299 ? 9.57 27.172 3.07 1 97.25 299 ALA B O 1
ATOM 5658 N N . ALA B 1 300 ? 7.973 27.359 4.609 1 97.81 300 ALA B N 1
ATOM 5659 C CA . ALA B 1 300 ? 7.055 26.5 3.877 1 97.81 300 ALA B CA 1
ATOM 5660 C C . ALA B 1 300 ? 6.672 27.109 2.533 1 97.81 300 ALA B C 1
ATOM 5662 O O . ALA B 1 300 ? 6.629 26.422 1.516 1 97.81 300 ALA B O 1
ATOM 5663 N N . SER B 1 301 ? 6.363 28.375 2.537 1 98 301 SER B N 1
ATOM 5664 C CA . SER B 1 301 ? 6.031 29.078 1.298 1 98 301 SER B CA 1
ATOM 5665 C C . SER B 1 301 ? 7.199 29.047 0.316 1 98 301 SER B C 1
ATOM 5667 O O . SER B 1 301 ? 7.004 28.828 -0.881 1 98 301 SER B O 1
ATOM 5669 N N . LYS B 1 302 ? 8.383 29.25 0.868 1 98.19 302 LYS B N 1
ATOM 5670 C CA . LYS B 1 302 ? 9.602 29.172 0.063 1 98.19 302 LYS B CA 1
ATOM 5671 C C . LYS B 1 302 ? 9.766 27.781 -0.536 1 98.19 302 LYS B C 1
ATOM 5673 O O . LYS B 1 302 ? 10.023 27.641 -1.733 1 98.19 302 LYS B O 1
ATOM 5678 N N . GLY B 1 303 ? 9.617 26.766 0.292 1 98.56 303 GLY B N 1
ATOM 5679 C CA . GLY B 1 303 ? 9.727 25.391 -0.173 1 98.56 303 GLY B CA 1
ATOM 5680 C C . GLY B 1 303 ? 8.719 25.047 -1.257 1 98.56 303 GLY B C 1
ATOM 5681 O O . GLY B 1 303 ? 9.07 24.422 -2.262 1 98.56 303 GLY B O 1
ATOM 5682 N N . ALA B 1 304 ? 7.496 25.484 -1.052 1 98.31 304 ALA B N 1
ATOM 5683 C CA . ALA B 1 304 ? 6.445 25.25 -2.037 1 98.31 304 ALA B CA 1
ATOM 5684 C C . ALA B 1 304 ? 6.809 25.859 -3.385 1 98.31 304 ALA B C 1
ATOM 5686 O O . ALA B 1 304 ? 6.684 25.219 -4.426 1 98.31 304 ALA B O 1
ATOM 5687 N N . HIS B 1 305 ? 7.227 27.078 -3.33 1 97.94 305 HIS B N 1
ATOM 5688 C CA . HIS B 1 305 ? 7.625 27.766 -4.551 1 97.94 305 HIS B CA 1
ATOM 5689 C C . HIS B 1 305 ? 8.773 27.047 -5.246 1 97.94 305 HIS B C 1
ATOM 5691 O O . HIS B 1 305 ? 8.711 26.797 -6.453 1 97.94 305 HIS B O 1
ATOM 5697 N N . PHE B 1 306 ? 9.742 26.672 -4.539 1 98.56 306 PHE B N 1
ATOM 5698 C CA . PHE B 1 306 ? 10.938 26.062 -5.109 1 98.56 306 PHE B CA 1
ATOM 5699 C C . PHE B 1 306 ? 10.625 24.703 -5.707 1 98.56 306 PHE B C 1
ATOM 5701 O O . PHE B 1 306 ? 11.094 24.375 -6.801 1 98.56 306 PHE B O 1
ATOM 5708 N N . VAL B 1 307 ? 9.906 23.859 -5 1 98.62 307 VAL B N 1
ATOM 5709 C CA . VAL B 1 307 ? 9.516 22.547 -5.496 1 98.62 307 VAL B CA 1
ATOM 5710 C C . VAL B 1 307 ? 8.719 22.703 -6.793 1 98.62 307 VAL B C 1
ATOM 5712 O O . VAL B 1 307 ? 8.906 21.922 -7.734 1 98.62 307 VAL B O 1
ATOM 5715 N N . THR B 1 308 ? 7.863 23.688 -6.848 1 98.12 308 THR B N 1
ATOM 5716 C CA . THR B 1 308 ? 7.109 23.969 -8.062 1 98.12 308 THR B CA 1
ATOM 5717 C C . THR B 1 308 ? 8.055 24.266 -9.227 1 98.12 308 THR B C 1
ATOM 5719 O O . THR B 1 308 ? 7.867 23.766 -10.336 1 98.12 308 THR B O 1
ATOM 5722 N N . LEU B 1 309 ? 9.047 25.047 -8.938 1 97.5 309 LEU B N 1
ATOM 5723 C CA . LEU B 1 309 ? 10.031 25.406 -9.961 1 97.5 309 LEU B CA 1
ATOM 5724 C C . LEU B 1 309 ? 10.758 24.172 -10.469 1 97.5 309 LEU B C 1
ATOM 5726 O O . LEU B 1 309 ? 10.93 23.984 -11.672 1 97.5 309 LEU B O 1
ATOM 5730 N N . CYS B 1 310 ? 11.219 23.359 -9.547 1 98.12 310 CYS B N 1
ATOM 5731 C CA . CYS B 1 310 ? 11.898 22.125 -9.922 1 98.12 310 CYS B CA 1
ATOM 5732 C C . CYS B 1 310 ? 11.008 21.25 -10.797 1 98.12 310 CYS B C 1
ATOM 5734 O O . CYS B 1 310 ? 11.453 20.719 -11.812 1 98.12 310 CYS B O 1
ATOM 5736 N N . ASN B 1 311 ? 9.805 21.125 -10.391 1 97.56 311 ASN B N 1
ATOM 5737 C CA . ASN B 1 311 ? 8.852 20.297 -11.133 1 97.56 311 ASN B CA 1
ATOM 5738 C C . ASN B 1 311 ? 8.633 20.828 -12.547 1 97.56 311 ASN B C 1
ATOM 5740 O O . ASN B 1 311 ? 8.648 20.062 -13.516 1 97.56 311 ASN B O 1
ATOM 5744 N N . GLU B 1 312 ? 8.461 22.109 -12.711 1 96.12 312 GLU B N 1
ATOM 5745 C CA . GLU B 1 312 ? 8.234 22.75 -14 1 96.12 312 GLU B CA 1
ATOM 5746 C C . GLU B 1 312 ? 9.438 22.578 -14.922 1 96.12 312 GLU B C 1
ATOM 5748 O O . GLU B 1 312 ? 9.281 22.438 -16.141 1 96.12 312 GLU B O 1
ATOM 5753 N N . ARG B 1 313 ? 10.555 22.5 -14.273 1 95.81 313 ARG B N 1
ATOM 5754 C CA . ARG B 1 313 ? 11.789 22.453 -15.055 1 95.81 313 ARG B CA 1
ATOM 5755 C C . ARG B 1 313 ? 12.273 21.031 -15.234 1 95.81 313 ARG B C 1
ATOM 5757 O O . ARG B 1 313 ? 13.297 20.781 -15.875 1 95.81 313 ARG B O 1
ATOM 5764 N N . GLY B 1 314 ? 11.531 20.109 -14.672 1 94.88 314 GLY B N 1
ATOM 5765 C CA . GLY B 1 314 ? 11.922 18.703 -14.773 1 94.88 314 GLY B CA 1
ATOM 5766 C C . GLY B 1 314 ? 13.195 18.375 -14.008 1 94.88 314 GLY B C 1
ATOM 5767 O O . GLY B 1 314 ? 14 17.562 -14.453 1 94.88 314 GLY B O 1
ATOM 5768 N N . ILE B 1 315 ? 13.484 19.062 -12.922 1 95.19 315 ILE B N 1
ATOM 5769 C CA . ILE B 1 315 ? 14.703 18.891 -12.133 1 95.19 315 ILE B CA 1
ATOM 5770 C C . ILE B 1 315 ? 14.406 18.016 -10.922 1 95.19 315 ILE B C 1
ATOM 5772 O O . ILE B 1 315 ? 13.539 18.344 -10.109 1 95.19 315 ILE B O 1
ATOM 5776 N N . PRO B 1 316 ? 15.133 16.859 -10.773 1 95.62 316 PRO B N 1
ATOM 5777 C CA . PRO B 1 316 ? 14.938 16.031 -9.586 1 95.62 316 PRO B CA 1
ATOM 5778 C C . PRO B 1 316 ? 15.227 16.781 -8.289 1 95.62 316 PRO B C 1
ATOM 5780 O O . PRO B 1 316 ? 16 17.734 -8.281 1 95.62 316 PRO B O 1
ATOM 5783 N N . ILE B 1 317 ? 14.617 16.344 -7.238 1 97.81 317 ILE B N 1
ATOM 5784 C CA . ILE B 1 317 ? 14.742 17.047 -5.969 1 97.81 317 ILE B CA 1
ATOM 5785 C C . ILE B 1 317 ? 15.422 16.141 -4.938 1 97.81 317 ILE B C 1
ATOM 5787 O O . ILE B 1 317 ? 15.07 14.969 -4.812 1 97.81 317 ILE B O 1
ATOM 5791 N N . LEU B 1 318 ? 16.391 16.641 -4.273 1 97.75 318 LEU B N 1
ATOM 5792 C CA . LEU B 1 318 ? 17.016 16 -3.121 1 97.75 318 LEU B CA 1
ATOM 5793 C C . LEU B 1 318 ? 16.562 16.672 -1.824 1 97.75 318 LEU B C 1
ATOM 5795 O O . LEU B 1 318 ? 16.891 17.844 -1.585 1 97.75 318 LEU B O 1
ATOM 5799 N N . PHE B 1 319 ? 15.828 15.992 -1.041 1 98.38 319 PHE B N 1
ATOM 5800 C CA . PHE B 1 319 ? 15.477 16.469 0.291 1 98.38 319 PHE B CA 1
ATOM 5801 C C . PHE B 1 319 ? 16.531 16.062 1.311 1 98.38 319 PHE B C 1
ATOM 5803 O O . PHE B 1 319 ? 16.844 14.875 1.44 1 98.38 319 PHE B O 1
ATOM 5810 N N . LEU B 1 320 ? 17.125 16.953 1.968 1 97.88 320 LEU B N 1
ATOM 5811 C CA . LEU B 1 320 ? 17.953 16.719 3.141 1 97.88 320 LEU B CA 1
ATOM 5812 C C . LEU B 1 320 ? 17.203 17.031 4.422 1 97.88 320 LEU B C 1
ATOM 5814 O O . LEU B 1 320 ? 17.125 18.203 4.832 1 97.88 320 LEU B O 1
ATOM 5818 N N . GLN B 1 321 ? 16.75 16.047 5.078 1 97 321 GLN B N 1
ATOM 5819 C CA . GLN B 1 321 ? 15.688 16.188 6.066 1 97 321 GLN B CA 1
ATOM 5820 C C . GLN B 1 321 ? 16.25 16.188 7.484 1 97 321 GLN B C 1
ATOM 5822 O O . GLN B 1 321 ? 17.016 15.297 7.855 1 97 321 GLN B O 1
ATOM 5827 N N . ASN B 1 322 ? 15.883 17.094 8.25 1 94.56 322 ASN B N 1
ATOM 5828 C CA . ASN B 1 322 ? 16.125 17.234 9.68 1 94.56 322 ASN B CA 1
ATOM 5829 C C . ASN B 1 322 ? 15.008 18.016 10.359 1 94.56 322 ASN B C 1
ATOM 5831 O O . ASN B 1 322 ? 15.195 19.172 10.75 1 94.56 322 ASN B O 1
ATOM 5835 N N . THR B 1 323 ? 13.883 17.312 10.641 1 92.75 323 THR B N 1
ATOM 5836 C CA . THR B 1 323 ? 12.68 17.984 11.109 1 92.75 323 THR B CA 1
ATOM 5837 C C . THR B 1 323 ? 12.547 17.875 12.625 1 92.75 323 THR B C 1
ATOM 5839 O O . THR B 1 323 ? 13.094 16.953 13.234 1 92.75 323 THR B O 1
ATOM 5842 N N . TRP B 1 324 ? 11.766 18.766 13.203 1 85.81 324 TRP B N 1
ATOM 5843 C CA . TRP B 1 324 ? 11.508 18.828 14.641 1 85.81 324 TRP B CA 1
ATOM 5844 C C . TRP B 1 324 ? 10.016 18.953 14.922 1 85.81 324 TRP B C 1
ATOM 5846 O O . TRP B 1 324 ? 9.234 19.312 14.031 1 85.81 324 TRP B O 1
ATOM 5856 N N . PRO B 1 325 ? 9.695 18.609 16.172 1 80.81 325 PRO B N 1
ATOM 5857 C CA . PRO B 1 325 ? 8.297 18.875 16.5 1 80.81 325 PRO B CA 1
ATOM 5858 C C . PRO B 1 325 ? 7.945 20.359 16.422 1 80.81 325 PRO B C 1
ATOM 5860 O O . PRO B 1 325 ? 8.82 21.219 16.562 1 80.81 325 PRO B O 1
ATOM 5863 N N . GLU B 1 326 ? 6.695 20.578 16.234 1 79.56 326 GLU B N 1
ATOM 5864 C CA . GLU B 1 326 ? 6.223 21.953 16.109 1 79.56 326 GLU B CA 1
ATOM 5865 C C . GLU B 1 326 ? 6.309 22.688 17.438 1 79.56 326 GLU B C 1
ATOM 5867 O O . GLU B 1 326 ? 6.039 22.109 18.5 1 79.56 326 GLU B O 1
ATOM 5872 N N . THR B 1 327 ? 6.805 23.859 17.312 1 79.69 327 THR B N 1
ATOM 5873 C CA . THR B 1 327 ? 6.828 24.734 18.484 1 79.69 327 THR B CA 1
ATOM 5874 C C . THR B 1 327 ? 5.5 25.469 18.625 1 79.69 327 THR B C 1
ATOM 5876 O O . THR B 1 327 ? 4.949 25.969 17.641 1 79.69 327 THR B O 1
ATOM 5879 N N . PRO B 1 328 ? 4.961 25.438 19.828 1 80.81 328 PRO B N 1
ATOM 5880 C CA . PRO B 1 328 ? 3.717 26.188 20 1 80.81 328 PRO B CA 1
ATOM 5881 C C . PRO B 1 328 ? 3.877 27.672 19.703 1 80.81 328 PRO B C 1
ATOM 5883 O O . PRO B 1 328 ? 4.914 28.266 20.016 1 80.81 328 PRO B O 1
ATOM 5886 N N . LEU B 1 329 ? 2.908 28.188 19.016 1 83.75 329 LEU B N 1
ATOM 5887 C CA . LEU B 1 329 ? 2.898 29.578 18.578 1 83.75 329 LEU B CA 1
ATOM 5888 C C . LEU B 1 329 ? 1.569 30.25 18.922 1 83.75 329 LEU B C 1
ATOM 5890 O O . LEU B 1 329 ? 0.621 29.578 19.328 1 83.75 329 LEU B O 1
ATOM 5894 N N . GLU B 1 330 ? 1.645 31.531 18.797 1 82.44 330 GLU B N 1
ATOM 5895 C CA . GLU B 1 330 ? 0.377 32.25 18.859 1 82.44 330 GLU B CA 1
ATOM 5896 C C . GLU B 1 330 ? -0.605 31.75 17.812 1 82.44 330 GLU B C 1
ATOM 5898 O O . GLU B 1 330 ? -0.196 31.281 16.75 1 82.44 330 GLU B O 1
ATOM 5903 N N . ALA B 1 331 ? -1.903 31.953 18.156 1 84.44 331 ALA B N 1
ATOM 5904 C CA . ALA B 1 331 ? -2.969 31.297 17.391 1 84.44 331 ALA B CA 1
ATOM 5905 C C . ALA B 1 331 ? -2.893 31.672 15.914 1 84.44 331 ALA B C 1
ATOM 5907 O O . ALA B 1 331 ? -2.881 30.797 15.047 1 84.44 331 ALA B O 1
ATOM 5908 N N . ALA B 1 332 ? -2.793 32.938 15.672 1 84 332 ALA B N 1
ATOM 5909 C CA . ALA B 1 332 ? -2.807 33.406 14.281 1 84 332 ALA B CA 1
ATOM 5910 C C . ALA B 1 332 ? -1.568 32.906 13.531 1 84 332 ALA B C 1
ATOM 5912 O O . ALA B 1 332 ? -1.656 32.5 12.367 1 84 332 ALA B O 1
ATOM 5913 N N . VAL B 1 333 ? -0.477 32.938 14.188 1 86.75 333 VAL B N 1
ATOM 5914 C CA . VAL B 1 333 ? 0.778 32.469 13.594 1 86.75 333 VAL B CA 1
ATOM 5915 C C . VAL B 1 333 ? 0.729 30.969 13.367 1 86.75 333 VAL B C 1
ATOM 5917 O O . VAL B 1 333 ? 1.146 30.469 12.312 1 86.75 333 VAL B O 1
ATOM 5920 N N . HIS B 1 334 ? 0.173 30.391 14.266 1 87.62 334 HIS B N 1
ATOM 5921 C CA . HIS B 1 334 ? 0.016 28.938 14.195 1 87.62 334 HIS B CA 1
ATOM 5922 C C . HIS B 1 334 ? -0.867 28.531 13.023 1 87.62 334 HIS B C 1
ATOM 5924 O O . HIS B 1 334 ? -0.521 27.625 12.266 1 87.62 334 HIS B O 1
ATOM 5930 N N . ALA B 1 335 ? -1.938 29.188 12.93 1 90.44 335 ALA B N 1
ATOM 5931 C CA . ALA B 1 335 ? -2.885 28.891 11.852 1 90.44 335 ALA B CA 1
ATOM 5932 C C . ALA B 1 335 ? -2.273 29.188 10.484 1 90.44 335 ALA B C 1
ATOM 5934 O O . ALA B 1 335 ? -2.488 28.422 9.531 1 90.44 335 ALA B O 1
ATOM 5935 N N . ASN B 1 336 ? -1.561 30.234 10.398 1 92.56 336 ASN B N 1
ATOM 5936 C CA . ASN B 1 336 ? -0.899 30.562 9.141 1 92.56 336 ASN B CA 1
ATOM 5937 C C . ASN B 1 336 ? 0.17 29.531 8.781 1 92.56 336 ASN B C 1
ATOM 5939 O O . ASN B 1 336 ? 0.341 29.188 7.613 1 92.56 336 ASN B O 1
ATOM 5943 N N . GLN B 1 337 ? 0.871 29.125 9.758 1 93.75 337 GLN B N 1
ATOM 5944 C CA . GLN B 1 337 ? 1.88 28.094 9.539 1 93.75 337 GLN B CA 1
ATOM 5945 C C . GLN B 1 337 ? 1.247 26.797 9.008 1 93.75 337 GLN B C 1
ATOM 5947 O O . GLN B 1 337 ? 1.764 26.188 8.07 1 93.75 337 GLN B O 1
ATOM 5952 N N . LEU B 1 338 ? 0.144 26.438 9.617 1 94.38 338 LEU B N 1
ATOM 5953 C CA . LEU B 1 338 ? -0.597 25.266 9.156 1 94.38 338 LEU B CA 1
ATOM 5954 C C . LEU B 1 338 ? -0.978 25.406 7.688 1 94.38 338 LEU B C 1
ATOM 5956 O O . LEU B 1 338 ? -0.759 24.484 6.895 1 94.38 338 LEU B O 1
ATOM 5960 N N . LYS B 1 339 ? -1.497 26.5 7.332 1 95.62 339 LYS B N 1
ATOM 5961 C CA . LYS B 1 339 ? -1.918 26.781 5.961 1 95.62 339 LYS B CA 1
ATOM 5962 C C . LYS B 1 339 ? -0.748 26.641 4.992 1 95.62 339 LYS B C 1
ATOM 5964 O O . LYS B 1 339 ? -0.858 25.969 3.963 1 95.62 339 LYS B O 1
ATOM 5969 N N . CYS B 1 340 ? 0.366 27.281 5.316 1 96.88 340 CYS B N 1
ATOM 5970 C CA . CYS B 1 340 ? 1.541 27.266 4.449 1 96.88 340 CYS B CA 1
ATOM 5971 C C . CYS B 1 340 ? 2.125 25.859 4.344 1 96.88 340 CYS B C 1
ATOM 5973 O O . CYS B 1 340 ? 2.516 25.422 3.262 1 96.88 340 CYS B O 1
ATOM 5975 N N . GLN B 1 341 ? 2.166 25.172 5.426 1 96.56 341 GLN B N 1
ATOM 5976 C CA . GLN B 1 341 ? 2.693 23.812 5.43 1 96.56 341 GLN B CA 1
ATOM 5977 C C . GLN B 1 341 ? 1.8 22.875 4.621 1 96.56 341 GLN B C 1
ATOM 5979 O O . GLN B 1 341 ? 2.293 22.016 3.893 1 96.56 341 GLN B O 1
ATOM 5984 N N . ALA B 1 342 ? 0.471 23.047 4.766 1 97.06 342 ALA B N 1
ATOM 5985 C CA . ALA B 1 342 ? -0.476 22.25 3.986 1 97.06 342 ALA B CA 1
ATOM 5986 C C . ALA B 1 342 ? -0.264 22.453 2.49 1 97.06 342 ALA B C 1
ATOM 5988 O O . ALA B 1 342 ? -0.322 21.5 1.71 1 97.06 342 ALA B O 1
ATOM 5989 N N . GLN B 1 343 ? -0.037 23.656 2.139 1 96.75 343 GLN B N 1
ATOM 5990 C CA . GLN B 1 343 ? 0.224 23.969 0.737 1 96.75 343 GLN B CA 1
ATOM 5991 C C . GLN B 1 343 ? 1.501 23.281 0.25 1 96.75 343 GLN B C 1
ATOM 5993 O O . GLN B 1 343 ? 1.525 22.703 -0.838 1 96.75 343 GLN B O 1
ATOM 5998 N N . MET B 1 344 ? 2.551 23.359 1.038 1 98 344 MET B N 1
ATOM 5999 C CA . MET B 1 344 ? 3.801 22.703 0.669 1 98 344 MET B CA 1
ATOM 6000 C C . MET B 1 344 ? 3.609 21.188 0.556 1 98 344 MET B C 1
ATOM 6002 O O . MET B 1 344 ? 4.109 20.562 -0.381 1 98 344 MET B O 1
ATOM 6006 N N . MET B 1 345 ? 2.852 20.641 1.466 1 97.19 345 MET B N 1
ATOM 6007 C CA . MET B 1 345 ? 2.562 19.219 1.443 1 97.19 345 MET B CA 1
ATOM 6008 C C . MET B 1 345 ? 1.862 18.828 0.147 1 97.19 345 MET B C 1
ATOM 6010 O O . MET B 1 345 ? 2.219 17.812 -0.477 1 97.19 345 MET B O 1
ATOM 6014 N N . ALA B 1 346 ? 0.91 19.578 -0.27 1 97.69 346 ALA B N 1
ATOM 6015 C CA . ALA B 1 346 ? 0.175 19.312 -1.503 1 97.69 346 ALA B CA 1
ATOM 6016 C C . ALA B 1 346 ? 1.101 19.359 -2.715 1 97.69 346 ALA B C 1
ATOM 6018 O O . ALA B 1 346 ? 1.037 18.484 -3.588 1 97.69 346 ALA B O 1
ATOM 6019 N N . ILE B 1 347 ? 1.945 20.359 -2.723 1 97.94 347 ILE B N 1
ATOM 6020 C CA . ILE B 1 347 ? 2.838 20.562 -3.857 1 97.94 347 ILE B CA 1
ATOM 6021 C C . ILE B 1 347 ? 3.859 19.438 -3.93 1 97.94 347 ILE B C 1
ATOM 6023 O O . ILE B 1 347 ? 4.109 18.891 -5.004 1 97.94 347 ILE B O 1
ATOM 6027 N N . VAL B 1 348 ? 4.418 19.031 -2.807 1 98.12 348 VAL B N 1
ATOM 6028 C CA . VAL B 1 348 ? 5.375 17.922 -2.756 1 98.12 348 VAL B CA 1
ATOM 6029 C C . VAL B 1 348 ? 4.703 16.625 -3.191 1 98.12 348 VAL B C 1
ATOM 6031 O O . VAL B 1 348 ? 5.289 15.828 -3.924 1 98.12 348 VAL B O 1
ATOM 6034 N N . SER B 1 349 ? 3.496 16.422 -2.795 1 97.88 349 SER B N 1
ATOM 6035 C CA . SER B 1 349 ? 2.748 15.203 -3.107 1 97.88 349 SER B CA 1
ATOM 6036 C C . SER B 1 349 ? 2.479 15.094 -4.605 1 97.88 349 SER B C 1
ATOM 6038 O O . SER B 1 349 ? 2.512 14 -5.168 1 97.88 349 SER B O 1
ATOM 6040 N N . CYS B 1 350 ? 2.277 16.188 -5.27 1 97.06 350 CYS B N 1
ATOM 6041 C CA . CYS B 1 350 ? 1.832 16.172 -6.656 1 97.06 350 CYS B CA 1
ATOM 6042 C C . CYS B 1 350 ? 3.012 16.328 -7.609 1 97.06 350 CYS B C 1
ATOM 6044 O O . CYS B 1 350 ? 2.85 16.234 -8.828 1 97.06 350 CYS B O 1
ATOM 6046 N N . CYS B 1 351 ? 4.152 16.578 -6.988 1 95.75 351 CYS B N 1
ATOM 6047 C CA . CYS B 1 351 ? 5.332 16.734 -7.832 1 95.75 351 CYS B CA 1
ATOM 6048 C C . CYS B 1 351 ? 5.66 15.438 -8.562 1 95.75 351 CYS B C 1
ATOM 6050 O O . CYS B 1 351 ? 5.605 14.359 -7.977 1 95.75 351 CYS B O 1
ATOM 6052 N N . SER B 1 352 ? 6.02 15.578 -9.891 1 94.31 352 SER B N 1
ATOM 6053 C CA . SER B 1 352 ? 6.195 14.391 -10.719 1 94.31 352 SER B CA 1
ATOM 6054 C C . SER B 1 352 ? 7.672 14.055 -10.906 1 94.31 352 SER B C 1
ATOM 6056 O O . SER B 1 352 ? 8.016 12.961 -11.344 1 94.31 352 SER B O 1
ATOM 6058 N N . VAL B 1 353 ? 8.539 15.047 -10.656 1 95.25 353 VAL B N 1
ATOM 6059 C CA . VAL B 1 353 ? 9.961 14.781 -10.812 1 95.25 353 VAL B CA 1
ATOM 6060 C C . VAL B 1 353 ? 10.43 13.82 -9.719 1 95.25 353 VAL B C 1
ATOM 6062 O O . VAL B 1 353 ? 9.812 13.734 -8.656 1 95.25 353 VAL B O 1
ATOM 6065 N N . PRO B 1 354 ? 11.516 13.062 -9.945 1 94.38 354 PRO B N 1
ATOM 6066 C CA . PRO B 1 354 ? 12.039 12.156 -8.914 1 94.38 354 PRO B CA 1
ATOM 6067 C C . PRO B 1 354 ? 12.414 12.891 -7.625 1 94.38 354 PRO B C 1
ATOM 6069 O O . PRO B 1 354 ? 12.984 13.977 -7.672 1 94.38 354 PRO B O 1
ATOM 6072 N N . LYS B 1 355 ? 11.984 12.383 -6.551 1 96.75 355 LYS B N 1
ATOM 6073 C CA . LYS B 1 355 ? 12.32 12.867 -5.215 1 96.75 355 LYS B CA 1
ATOM 6074 C C . LYS B 1 355 ? 13.195 11.867 -4.469 1 96.75 355 LYS B C 1
ATOM 6076 O O . LYS B 1 355 ? 12.844 10.688 -4.363 1 96.75 355 LYS B O 1
ATOM 6081 N N . ILE B 1 356 ? 14.297 12.289 -4.039 1 97.06 356 ILE B N 1
ATOM 6082 C CA . ILE B 1 356 ? 15.188 11.492 -3.193 1 97.06 356 ILE B CA 1
ATOM 6083 C C . ILE B 1 356 ? 15.297 12.141 -1.813 1 97.06 356 ILE B C 1
ATOM 6085 O O . ILE B 1 356 ? 15.57 13.336 -1.703 1 97.06 356 ILE B O 1
ATOM 6089 N N . THR B 1 357 ? 15.047 11.398 -0.806 1 98 357 THR B N 1
ATOM 6090 C CA . THR B 1 357 ? 15.125 11.922 0.552 1 98 357 THR B CA 1
ATOM 6091 C C . THR B 1 357 ? 16.266 11.266 1.32 1 98 357 THR B C 1
ATOM 6093 O O . THR B 1 357 ? 16.453 10.047 1.254 1 98 357 THR B O 1
ATOM 6096 N N . VAL B 1 358 ? 17.062 12.039 1.961 1 97.69 358 VAL B N 1
ATOM 6097 C CA . VAL B 1 358 ? 18.031 11.562 2.938 1 97.69 358 VAL B CA 1
ATOM 6098 C C . VAL B 1 358 ? 17.719 12.148 4.312 1 97.69 358 VAL B C 1
ATOM 6100 O O . VAL B 1 358 ? 17.797 13.367 4.504 1 97.69 358 VAL B O 1
ATOM 6103 N N . VAL B 1 359 ? 17.359 11.297 5.215 1 97 359 VAL B N 1
ATOM 6104 C CA . VAL B 1 359 ? 17.172 11.742 6.594 1 97 359 VAL B CA 1
ATOM 6105 C C . VAL B 1 359 ? 18.531 11.883 7.277 1 97 359 VAL B C 1
ATOM 6107 O O . VAL B 1 359 ? 19.156 10.883 7.66 1 97 359 VAL B O 1
ATOM 6110 N N . VAL B 1 360 ? 18.938 13.102 7.508 1 95.75 360 VAL B N 1
ATOM 6111 C CA . VAL B 1 360 ? 20.297 13.359 7.969 1 95.75 360 VAL B CA 1
ATOM 6112 C C . VAL B 1 360 ? 20.297 13.562 9.484 1 95.75 360 VAL B C 1
ATOM 6114 O O . VAL B 1 360 ? 21.375 13.625 10.102 1 95.75 360 VAL B O 1
ATOM 6117 N N . GLY B 1 361 ? 19.172 13.648 10.078 1 92.56 361 GLY B N 1
ATOM 6118 C CA . GLY B 1 361 ? 18.969 13.789 11.516 1 92.56 361 GLY B CA 1
ATOM 6119 C C . GLY B 1 361 ? 17.609 13.328 11.977 1 92.56 361 GLY B C 1
ATOM 6120 O O . GLY B 1 361 ? 17.312 12.133 11.984 1 92.56 361 GLY B O 1
ATOM 6121 N N . ASN B 1 362 ? 16.75 14.398 12.211 1 92 362 ASN B N 1
ATOM 6122 C CA . ASN B 1 362 ? 15.43 14.102 12.75 1 92 362 ASN B CA 1
ATOM 6123 C C . ASN B 1 362 ? 14.383 14.016 11.648 1 92 362 ASN B C 1
ATOM 6125 O O . ASN B 1 362 ? 14.383 14.828 10.719 1 92 362 ASN B O 1
ATOM 6129 N N . ALA B 1 363 ? 13.578 13.008 11.664 1 94.69 363 ALA B N 1
ATOM 6130 C CA . ALA B 1 363 ? 12.297 12.922 10.961 1 94.69 363 ALA B CA 1
ATOM 6131 C C . ALA B 1 363 ? 11.133 12.891 11.945 1 94.69 363 ALA B C 1
ATOM 6133 O O . ALA B 1 363 ? 10.469 11.859 12.086 1 94.69 363 ALA B O 1
ATOM 6134 N N . VAL B 1 364 ? 10.906 14.023 12.586 1 92.62 364 VAL B N 1
ATOM 6135 C CA . VAL B 1 364 ? 9.961 14.141 13.688 1 92.62 364 VAL B CA 1
ATOM 6136 C C . VAL B 1 364 ? 8.812 15.062 13.289 1 92.62 364 VAL B C 1
ATOM 6138 O O . VAL B 1 364 ? 9.039 16.109 12.688 1 92.62 364 VAL B O 1
ATOM 6141 N N . GLY B 1 365 ? 7.633 14.516 13.578 1 92.06 365 GLY B N 1
ATOM 6142 C CA . GLY B 1 365 ? 6.457 15.344 13.359 1 92.06 365 GLY B CA 1
ATOM 6143 C C . GLY B 1 365 ? 5.953 15.297 11.93 1 92.06 365 GLY B C 1
ATOM 6144 O O . GLY B 1 365 ? 6.559 14.656 11.07 1 92.06 365 GLY B O 1
ATOM 6145 N N . LEU B 1 366 ? 4.949 16.031 11.719 1 90.38 366 LEU B N 1
ATOM 6146 C CA . LEU B 1 366 ? 4.215 15.992 10.461 1 90.38 366 LEU B CA 1
ATOM 6147 C C . LEU B 1 366 ? 5.027 16.625 9.328 1 90.38 366 LEU B C 1
ATOM 6149 O O . LEU B 1 366 ? 4.766 16.375 8.156 1 90.38 366 LEU B O 1
ATOM 6153 N N . THR B 1 367 ? 6 17.422 9.703 1 93.5 367 THR B N 1
ATOM 6154 C CA . THR B 1 367 ? 6.828 18.078 8.695 1 93.5 367 THR B CA 1
ATOM 6155 C C . THR B 1 367 ? 7.715 17.078 7.977 1 93.5 367 THR B C 1
ATOM 6157 O O . THR B 1 367 ? 8.281 17.375 6.926 1 93.5 367 THR B O 1
ATOM 6160 N N . HIS B 1 368 ? 7.801 15.859 8.508 1 95.69 368 HIS B N 1
ATOM 6161 C CA . HIS B 1 368 ? 8.445 14.742 7.824 1 95.69 368 HIS B CA 1
ATOM 6162 C C . HIS B 1 368 ? 7.824 14.5 6.453 1 95.69 368 HIS B C 1
ATOM 6164 O O . HIS B 1 368 ? 8.531 14.203 5.488 1 95.69 368 HIS B O 1
ATOM 6170 N N . TYR B 1 369 ? 6.559 14.734 6.367 1 95.56 369 TYR B N 1
ATOM 6171 C CA . TYR B 1 369 ? 5.848 14.477 5.121 1 95.56 369 TYR B CA 1
ATOM 6172 C C . TYR B 1 369 ? 6.145 15.562 4.09 1 95.56 369 TYR B C 1
ATOM 6174 O O . TYR B 1 369 ? 6.328 15.266 2.904 1 95.56 369 TYR B O 1
ATOM 6182 N N . LEU B 1 370 ? 6.285 16.859 4.5 1 94.44 370 LEU B N 1
ATOM 6183 C CA . LEU B 1 370 ? 6.551 17.938 3.566 1 94.44 370 LEU B CA 1
ATOM 6184 C C . LEU B 1 370 ? 7.984 17.875 3.049 1 94.44 370 LEU B C 1
ATOM 6186 O O . LEU B 1 370 ? 8.312 18.5 2.041 1 94.44 370 LEU B O 1
ATOM 6190 N N . MET B 1 371 ? 8.758 17.078 3.746 1 97.25 371 MET B N 1
ATOM 6191 C CA . MET B 1 371 ? 10.156 16.953 3.371 1 97.25 371 MET B CA 1
ATOM 6192 C C . MET B 1 371 ? 10.43 15.617 2.693 1 97.25 371 MET B C 1
ATOM 6194 O O . MET B 1 371 ? 11.5 15.031 2.869 1 97.25 371 MET B O 1
ATOM 6198 N N . GLY B 1 372 ? 9.492 15.117 2.043 1 96.94 372 GLY B N 1
ATOM 6199 C CA . GLY B 1 372 ? 9.688 13.93 1.223 1 96.94 372 GLY B CA 1
ATOM 6200 C C . GLY B 1 372 ? 9.688 12.648 2.023 1 96.94 372 GLY B C 1
ATOM 6201 O O . GLY B 1 372 ? 10.422 11.711 1.708 1 96.94 372 GLY B O 1
ATOM 6202 N N . GLY B 1 373 ? 8.93 12.562 3.072 1 97.12 373 GLY B N 1
ATOM 6203 C CA . GLY B 1 373 ? 8.805 11.328 3.832 1 97.12 373 GLY B CA 1
ATOM 6204 C C . GLY B 1 373 ? 8.242 10.18 3.016 1 97.12 373 GLY B C 1
ATOM 6205 O O . GLY B 1 373 ? 7.723 10.391 1.916 1 97.12 373 GLY B O 1
ATOM 6206 N N . LYS B 1 374 ? 8.297 8.977 3.561 1 97.5 374 LYS B N 1
ATOM 6207 C CA . LYS B 1 374 ? 7.984 7.742 2.852 1 97.5 374 LYS B CA 1
ATOM 6208 C C . LYS B 1 374 ? 6.551 7.754 2.328 1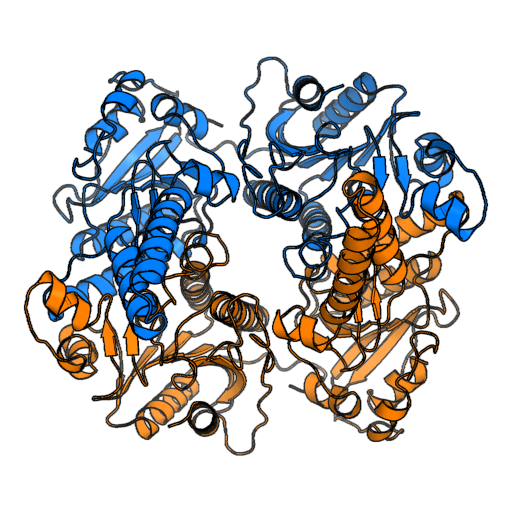 97.5 374 LYS B C 1
ATOM 6210 O O . LYS B 1 374 ? 6.281 7.258 1.232 1 97.5 374 LYS B O 1
ATOM 6215 N N . ALA B 1 375 ? 5.648 8.344 3.041 1 97.31 375 ALA B N 1
ATOM 6216 C CA . ALA B 1 375 ? 4.23 8.367 2.686 1 97.31 375 ALA B CA 1
ATOM 6217 C C . ALA B 1 375 ? 3.992 9.211 1.434 1 97.31 375 ALA B C 1
ATOM 6219 O O . ALA B 1 375 ? 2.928 9.125 0.816 1 97.31 375 ALA B O 1
ATOM 6220 N N . THR B 1 376 ? 4.957 10.07 1.033 1 96.5 376 THR B N 1
ATOM 6221 C CA . THR B 1 376 ? 4.793 10.922 -0.139 1 96.5 376 THR B CA 1
ATOM 6222 C C . THR B 1 376 ? 5.402 10.266 -1.375 1 96.5 376 THR B C 1
ATOM 6224 O O . THR B 1 376 ? 5.523 10.898 -2.424 1 96.5 376 THR B O 1
ATOM 6227 N N . SER B 1 377 ? 5.871 9.039 -1.25 1 95.06 377 SER B N 1
ATOM 6228 C CA . SER B 1 377 ? 6.324 8.172 -2.334 1 95.06 377 SER B CA 1
ATOM 6229 C C . SER B 1 377 ? 7.594 8.711 -2.982 1 95.06 377 SER B C 1
ATOM 6231 O O . SER B 1 377 ? 7.652 8.867 -4.207 1 95.06 377 SER B O 1
ATOM 6233 N N . PRO B 1 378 ? 8.617 8.961 -2.213 1 96.62 378 PRO B N 1
ATOM 6234 C CA . PRO B 1 378 ? 9.898 9.281 -2.84 1 96.62 378 PRO B CA 1
ATOM 6235 C C . PRO B 1 378 ? 10.461 8.109 -3.648 1 96.62 378 PRO B C 1
ATOM 6237 O O . PRO B 1 378 ? 10.156 6.953 -3.361 1 96.62 378 PRO B O 1
ATOM 6240 N N . SER B 1 379 ? 11.281 8.484 -4.68 1 96 379 SER B N 1
ATOM 6241 C CA . SER B 1 379 ? 11.953 7.441 -5.449 1 96 379 SER B CA 1
ATOM 6242 C C . SER B 1 379 ? 12.883 6.617 -4.562 1 96 379 SER B C 1
ATOM 6244 O O . SER B 1 379 ? 12.992 5.402 -4.73 1 96 379 SER B O 1
ATOM 6246 N N . PHE B 1 380 ? 13.578 7.297 -3.68 1 97.12 380 PHE B N 1
ATOM 6247 C CA . PHE B 1 380 ? 14.43 6.684 -2.674 1 97.12 380 PHE B CA 1
ATOM 6248 C C . PHE B 1 380 ? 14.383 7.469 -1.368 1 97.12 380 PHE B C 1
ATOM 6250 O O . PHE B 1 380 ? 14.18 8.688 -1.377 1 97.12 380 PHE B O 1
ATOM 6257 N N . ILE B 1 381 ? 14.523 6.801 -0.327 1 97.88 381 ILE B N 1
ATOM 6258 C CA . ILE B 1 381 ? 14.68 7.426 0.983 1 97.88 381 ILE B CA 1
ATOM 6259 C C . ILE B 1 381 ? 15.742 6.684 1.785 1 97.88 381 ILE B C 1
ATOM 6261 O O . ILE B 1 381 ? 15.641 5.473 1.99 1 97.88 381 ILE B O 1
ATOM 6265 N N . PHE B 1 382 ? 16.781 7.324 2.174 1 98.12 382 PHE B N 1
ATOM 6266 C CA . PHE B 1 382 ? 17.875 6.781 2.971 1 98.12 382 PHE B CA 1
ATOM 6267 C C . PHE B 1 382 ? 18 7.523 4.297 1 98.12 382 PHE B C 1
ATOM 6269 O O . PHE B 1 382 ? 17.422 8.594 4.473 1 98.12 382 PHE B O 1
ATOM 6276 N N . SER B 1 383 ? 18.703 6.922 5.207 1 97.12 383 SER B N 1
ATOM 6277 C CA . SER B 1 383 ? 18.891 7.527 6.527 1 97.12 383 SER B CA 1
ATOM 6278 C C . SER B 1 383 ? 20.344 7.461 6.973 1 97.12 383 SER B C 1
ATOM 6280 O O . SER B 1 383 ? 21.062 6.512 6.641 1 97.12 383 SER B O 1
ATOM 6282 N N . TRP B 1 384 ? 20.75 8.516 7.652 1 96.25 384 TRP B N 1
ATOM 6283 C CA . TRP B 1 384 ? 22.016 8.422 8.383 1 96.25 384 TRP B CA 1
ATOM 6284 C C . TRP B 1 384 ? 21.828 7.637 9.68 1 96.25 384 TRP B C 1
ATOM 6286 O O . TRP B 1 384 ? 20.719 7.5 10.18 1 96.25 384 TRP B O 1
ATOM 6296 N N . PRO B 1 385 ? 22.906 7.113 10.25 1 94.94 385 PRO B N 1
ATOM 6297 C CA . PRO B 1 385 ? 22.797 6.23 11.414 1 94.94 385 PRO B CA 1
ATOM 6298 C C . PRO B 1 385 ? 22.266 6.945 12.656 1 94.94 385 PRO B C 1
ATOM 6300 O O . PRO B 1 385 ? 21.688 6.309 13.539 1 94.94 385 PRO B O 1
ATOM 6303 N N . ASN B 1 386 ? 22.406 8.234 12.742 1 92.44 386 ASN B N 1
ATOM 6304 C CA . ASN B 1 386 ? 21.984 8.992 13.914 1 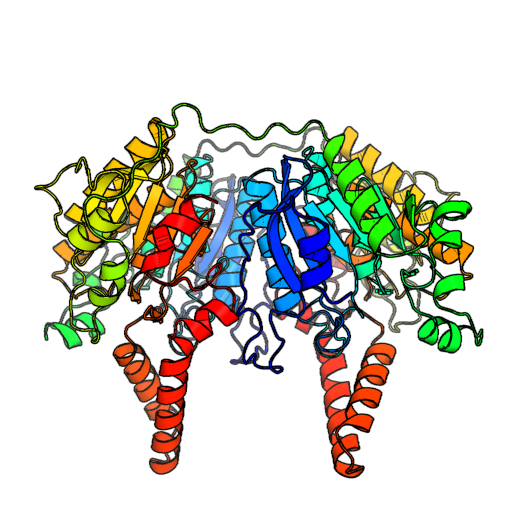92.44 386 ASN B CA 1
ATOM 6305 C C . ASN B 1 386 ? 20.516 9.398 13.82 1 92.44 386 ASN B C 1
ATOM 6307 O O . ASN B 1 386 ? 19.969 10 14.75 1 92.44 386 ASN B O 1
ATOM 6311 N N . SER B 1 387 ? 19.891 9.133 12.766 1 93.19 387 SER B N 1
ATOM 6312 C CA . SER B 1 387 ? 18.562 9.664 12.5 1 93.19 387 SER B CA 1
ATOM 6313 C C . SER B 1 387 ? 17.531 9.062 13.445 1 93.19 387 SER B C 1
ATOM 6315 O O . SER B 1 387 ? 17.688 7.926 13.891 1 93.19 387 SER B O 1
ATOM 6317 N N . ILE B 1 388 ? 16.547 9.875 13.773 1 92.69 388 ILE B N 1
ATOM 6318 C CA . ILE B 1 388 ? 15.414 9.422 14.562 1 92.69 388 ILE B CA 1
ATOM 6319 C C . ILE B 1 388 ? 14.125 9.594 13.766 1 92.69 388 ILE B C 1
ATOM 6321 O O . ILE B 1 388 ? 14.031 10.492 12.922 1 92.69 388 ILE B O 1
ATOM 6325 N N . ARG B 1 389 ? 13.188 8.695 13.984 1 94.94 389 ARG B N 1
ATOM 6326 C CA . ARG B 1 389 ? 11.891 8.758 13.32 1 94.94 389 ARG B CA 1
ATOM 6327 C C . ARG B 1 389 ? 10.75 8.594 14.312 1 94.94 389 ARG B C 1
ATOM 6329 O O . ARG B 1 389 ? 10.617 7.539 14.945 1 94.94 389 ARG B O 1
ATOM 6336 N N . CYS B 1 390 ? 9.953 9.625 14.477 1 94.06 390 CYS B N 1
ATOM 6337 C CA . CYS B 1 390 ? 8.812 9.539 15.391 1 94.06 390 CYS B CA 1
ATOM 6338 C C . CYS B 1 390 ? 7.801 10.641 15.109 1 94.06 390 CYS B C 1
ATOM 6340 O O . CYS B 1 390 ? 8.148 11.688 14.555 1 94.06 390 CYS B O 1
ATOM 6342 N N . MET B 1 391 ? 6.598 10.352 15.492 1 92 391 MET B N 1
ATOM 6343 C CA . MET B 1 391 ? 5.508 11.289 15.234 1 92 391 MET B CA 1
ATOM 6344 C C . MET B 1 391 ? 5.609 12.508 16.141 1 92 391 MET B C 1
ATOM 6346 O O . MET B 1 391 ? 5.242 13.617 15.758 1 92 391 MET B O 1
ATOM 6350 N N . GLU B 1 392 ? 6.012 12.289 17.344 1 88.75 392 GLU B N 1
ATOM 6351 C CA . GLU B 1 392 ? 6.234 13.32 18.359 1 88.75 392 GLU B CA 1
ATOM 6352 C C . GLU B 1 392 ? 7.543 13.086 19.109 1 88.75 392 GLU B C 1
ATOM 6354 O O . GLU B 1 392 ? 8.117 11.992 19.047 1 88.75 392 GLU B O 1
ATOM 6359 N N . SER B 1 393 ? 7.902 14.164 19.828 1 83.75 393 SER B N 1
ATOM 6360 C CA . SER B 1 393 ? 9.117 13.984 20.625 1 83.75 393 SER B CA 1
ATOM 6361 C C . SER B 1 393 ? 8.984 12.789 21.562 1 83.75 393 SER B C 1
ATOM 6363 O O . SER B 1 393 ? 7.902 12.523 22.078 1 83.75 393 SER B O 1
ATOM 6365 N N . PRO B 1 394 ? 10.102 12.109 21.688 1 83.75 394 PRO B N 1
ATOM 6366 C CA . PRO B 1 394 ? 10.07 10.984 22.625 1 83.75 394 PRO B CA 1
ATOM 6367 C C . PRO B 1 394 ? 9.508 11.367 23.984 1 83.75 394 PRO B C 1
ATOM 6369 O O . PRO B 1 394 ? 8.773 10.586 24.594 1 83.75 394 PRO B O 1
ATOM 6372 N N . ASN B 1 395 ? 9.805 12.539 24.422 1 83.5 395 ASN B N 1
ATOM 6373 C CA . ASN B 1 395 ? 9.281 13.008 25.703 1 83.5 395 ASN B CA 1
ATOM 6374 C C . ASN B 1 395 ? 7.758 13.117 25.688 1 83.5 395 ASN B C 1
ATOM 6376 O O . ASN B 1 395 ? 7.086 12.727 26.641 1 83.5 395 ASN B O 1
ATOM 6380 N N . SER B 1 396 ? 7.301 13.664 24.609 1 82.75 396 SER B N 1
ATOM 6381 C CA . SER B 1 396 ? 5.855 13.789 24.469 1 82.75 396 SER B CA 1
ATOM 6382 C C . SER B 1 396 ? 5.184 12.422 24.406 1 82.75 396 SER B C 1
ATOM 6384 O O . SER B 1 396 ? 4.117 12.219 25 1 82.75 396 SER B O 1
ATOM 6386 N N . ILE B 1 397 ? 5.781 11.508 23.75 1 86 397 ILE B N 1
ATOM 6387 C CA . ILE B 1 397 ? 5.266 10.148 23.656 1 86 397 ILE B CA 1
ATOM 6388 C C . ILE B 1 397 ? 5.203 9.523 25.047 1 86 397 ILE B C 1
ATOM 6390 O O . ILE B 1 397 ? 4.184 8.945 25.422 1 86 397 ILE B O 1
ATOM 6394 N N . MET B 1 398 ? 6.246 9.727 25.828 1 88.25 398 MET B N 1
ATOM 6395 C CA . MET B 1 398 ? 6.316 9.133 27.156 1 88.25 398 MET B CA 1
ATOM 6396 C C . MET B 1 398 ? 5.293 9.773 28.094 1 88.25 398 MET B C 1
ATOM 6398 O O . MET B 1 398 ? 4.734 9.109 28.969 1 88.25 398 MET B O 1
ATOM 6402 N N . LYS B 1 399 ? 5.094 11.016 27.906 1 86.06 399 LYS B N 1
ATOM 6403 C CA . LYS B 1 399 ? 4.066 11.688 28.688 1 86.06 399 LYS B CA 1
ATOM 6404 C C . LYS B 1 399 ? 2.688 11.094 28.422 1 86.06 399 LYS B C 1
ATOM 6406 O O . LYS B 1 399 ? 1.915 10.852 29.344 1 86.06 399 LYS B O 1
ATOM 6411 N N . ALA B 1 400 ? 2.379 10.953 27.188 1 83.62 400 ALA B N 1
ATOM 6412 C CA . ALA B 1 400 ? 1.098 10.359 26.812 1 83.62 400 ALA B CA 1
ATOM 6413 C C . ALA B 1 400 ? 0.964 8.953 27.375 1 83.62 400 ALA B C 1
ATOM 6415 O O . ALA B 1 400 ? -0.096 8.578 27.891 1 83.62 400 ALA B O 1
ATOM 6416 N N . VAL B 1 401 ? 2.045 8.234 27.281 1 87.69 401 VAL B N 1
ATOM 6417 C CA . VAL B 1 401 ? 2.049 6.867 27.812 1 87.69 401 VAL B CA 1
ATOM 6418 C C . VAL B 1 401 ? 1.844 6.891 29.328 1 87.69 401 VAL B C 1
ATOM 6420 O O . VAL B 1 401 ? 1.053 6.113 29.859 1 87.69 401 VAL B O 1
ATOM 6423 N N . SER B 1 402 ? 2.535 7.77 29.969 1 89.5 402 SER B N 1
ATOM 6424 C CA . SER B 1 402 ? 2.432 7.902 31.406 1 89.5 402 SER B CA 1
ATOM 6425 C C . SER B 1 402 ? 1.01 8.258 31.828 1 89.5 402 SER B C 1
ATOM 6427 O O . SER B 1 402 ? 0.482 7.684 32.781 1 89.5 402 SER B O 1
ATOM 6429 N N . THR B 1 403 ? 0.409 9.148 31.141 1 85 403 THR B N 1
ATOM 6430 C CA . THR B 1 403 ? -0.959 9.562 31.438 1 85 403 THR B CA 1
ATOM 6431 C C . THR B 1 403 ? -1.923 8.391 31.281 1 85 403 THR B C 1
ATOM 6433 O O . THR B 1 403 ? -2.768 8.156 32.156 1 85 403 THR B O 1
ATOM 6436 N N . ASN B 1 404 ? -1.778 7.66 30.25 1 83.25 404 ASN B N 1
ATOM 6437 C CA . ASN B 1 404 ? -2.645 6.512 30 1 83.25 404 ASN B CA 1
ATOM 6438 C C . ASN B 1 404 ? -2.475 5.441 31.078 1 83.25 404 ASN B C 1
ATOM 6440 O O . ASN B 1 404 ? -3.457 4.859 31.531 1 83.25 404 ASN B O 1
ATOM 6444 N N . LEU B 1 405 ? -1.245 5.191 31.438 1 87.75 405 LEU B N 1
ATOM 6445 C CA . LEU B 1 405 ? -0.964 4.199 32.469 1 87.75 405 LEU B CA 1
ATOM 6446 C C . LEU B 1 405 ? -1.525 4.637 33.812 1 87.75 405 LEU B C 1
ATOM 6448 O O . LEU B 1 405 ? -2.01 3.809 34.594 1 87.75 405 LEU B O 1
ATOM 6452 N N . GLY B 1 406 ? -1.485 5.891 34 1 87.62 406 GLY B N 1
ATOM 6453 C CA . GLY B 1 406 ? -2.021 6.422 35.25 1 87.62 406 GLY B CA 1
ATOM 6454 C C . GLY B 1 406 ? -3.521 6.23 35.375 1 87.62 406 GLY B C 1
ATOM 6455 O O . GLY B 1 406 ? -4.031 6.039 36.5 1 87.62 406 GLY B O 1
ATOM 6456 N N . LEU B 1 407 ? -4.184 6.207 34.281 1 83.56 407 LEU B N 1
ATOM 6457 C CA . LEU B 1 407 ? -5.637 6.074 34.281 1 83.56 407 LEU B CA 1
ATOM 6458 C C . LEU B 1 407 ? -6.051 4.609 34.375 1 83.56 407 LEU B C 1
ATOM 6460 O O . LEU B 1 407 ? -7.152 4.297 34.844 1 83.56 407 LEU B O 1
ATOM 6464 N N . THR B 1 408 ? -5.215 3.697 33.969 1 84.94 408 THR B N 1
ATOM 6465 C CA . THR B 1 408 ? -5.648 2.318 33.781 1 84.94 408 THR B CA 1
ATOM 6466 C C . THR B 1 408 ? -5.016 1.397 34.812 1 84.94 408 THR B C 1
ATOM 6468 O O . THR B 1 408 ? -5.574 0.349 35.156 1 84.94 408 THR B O 1
ATOM 6471 N N . ILE B 1 409 ? -3.752 1.821 35.281 1 89.38 409 ILE B N 1
ATOM 6472 C CA . ILE B 1 409 ? -3.014 0.977 36.188 1 89.38 409 ILE B CA 1
ATOM 6473 C C . ILE B 1 409 ? -2.865 1.695 37.531 1 89.38 409 ILE B C 1
ATOM 6475 O O . ILE B 1 409 ? -2.168 2.707 37.625 1 89.38 409 ILE B O 1
ATOM 6479 N N . HIS B 1 410 ? -3.396 1.09 38.562 1 91.12 410 HIS B N 1
ATOM 6480 C CA . HIS B 1 410 ? -3.412 1.754 39.844 1 91.12 410 HIS B CA 1
ATOM 6481 C C . HIS B 1 410 ? -2.234 1.308 40.719 1 91.12 410 HIS B C 1
ATOM 6483 O O . HIS B 1 410 ? -1.832 2.018 41.625 1 91.12 410 HIS B O 1
ATOM 6489 N N . ASP B 1 411 ? -1.682 0.19 40.406 1 92.44 411 ASP B N 1
ATOM 6490 C CA . ASP B 1 411 ? -0.498 -0.297 41.094 1 92.44 411 ASP B CA 1
ATOM 6491 C C . ASP B 1 411 ? 0.746 0.487 40.688 1 92.44 411 ASP B C 1
ATOM 6493 O O . ASP B 1 411 ? 1.184 0.408 39.531 1 92.44 411 ASP B O 1
ATOM 6497 N N . GLU B 1 412 ? 1.329 1.215 41.625 1 91.69 412 GLU B N 1
ATOM 6498 C CA . GLU B 1 412 ? 2.449 2.109 41.344 1 91.69 412 GLU B CA 1
ATOM 6499 C C . GLU B 1 412 ? 3.662 1.335 40.844 1 91.69 412 GLU B C 1
ATOM 6501 O O . GLU B 1 412 ? 4.363 1.792 39.938 1 91.69 412 GLU B O 1
ATOM 6506 N N . ASP B 1 413 ? 3.955 0.218 41.5 1 93 413 ASP B N 1
ATOM 6507 C CA . ASP B 1 413 ? 5.102 -0.584 41.062 1 93 413 ASP B CA 1
ATOM 6508 C C . ASP B 1 413 ? 4.918 -1.118 39.656 1 93 413 ASP B C 1
ATOM 6510 O O . ASP B 1 413 ? 5.855 -1.105 38.844 1 93 413 ASP B O 1
ATOM 6514 N N . LYS B 1 414 ? 3.779 -1.592 39.438 1 92 414 LYS B N 1
ATOM 6515 C CA . LYS B 1 414 ? 3.475 -2.064 38.094 1 92 414 LYS B CA 1
ATOM 6516 C C . LYS B 1 414 ? 3.562 -0.928 37.094 1 92 414 LYS B C 1
ATOM 6518 O O . LYS B 1 414 ? 4.059 -1.12 35.969 1 92 414 LYS B O 1
ATOM 6523 N N . ARG B 1 415 ? 3.119 0.235 37.375 1 93.5 415 ARG B N 1
ATOM 6524 C CA . ARG B 1 415 ? 3.189 1.4 36.5 1 93.5 415 ARG B CA 1
ATOM 6525 C C . ARG B 1 415 ? 4.637 1.768 36.188 1 93.5 415 ARG B C 1
ATOM 6527 O O . ARG B 1 415 ? 4.977 2.064 35.031 1 93.5 415 ARG B O 1
ATOM 6534 N N . LYS B 1 416 ? 5.422 1.766 37.25 1 92.69 416 LYS B N 1
ATOM 6535 C CA . LYS B 1 416 ? 6.836 2.086 37.062 1 92.69 416 LYS B CA 1
ATOM 6536 C C . LYS B 1 416 ? 7.512 1.094 36.125 1 92.69 416 LYS B C 1
ATOM 6538 O O . LYS B 1 416 ? 8.32 1.485 35.281 1 92.69 416 LYS B O 1
ATOM 6543 N N . GLU B 1 417 ? 7.211 -0.061 36.375 1 94.06 417 GLU B N 1
ATOM 6544 C CA . GLU B 1 417 ? 7.77 -1.097 35.5 1 94.06 417 GLU B CA 1
ATOM 6545 C C . GLU B 1 417 ? 7.32 -0.908 34.062 1 94.06 417 GLU B C 1
ATOM 6547 O O . GLU B 1 417 ? 8.133 -0.994 33.125 1 94.06 417 GLU B O 1
ATOM 6552 N N . LEU B 1 418 ? 6.055 -0.658 33.938 1 92.38 418 LEU B N 1
ATOM 6553 C CA . LEU B 1 418 ? 5.504 -0.485 32.594 1 92.38 418 LEU B CA 1
ATOM 6554 C C . LEU B 1 418 ? 6.062 0.773 31.938 1 92.38 418 LEU B C 1
ATOM 6556 O O . LEU B 1 418 ? 6.293 0.795 30.719 1 92.38 418 LEU B O 1
ATOM 6560 N N . LEU B 1 419 ? 6.277 1.75 32.688 1 92.44 419 LEU B N 1
ATOM 6561 C CA . LEU B 1 419 ? 6.848 2.99 32.156 1 92.44 419 LEU B CA 1
ATOM 6562 C C . LEU B 1 419 ? 8.289 2.781 31.719 1 92.44 419 LEU B C 1
ATOM 6564 O O . LEU B 1 419 ? 8.711 3.33 30.703 1 92.44 419 LEU B O 1
ATOM 6568 N N . ALA B 1 420 ? 9 2.041 32.469 1 93.38 420 ALA B N 1
ATOM 6569 C CA . ALA B 1 420 ? 10.375 1.736 32.094 1 93.38 420 ALA B CA 1
ATOM 6570 C C . ALA B 1 420 ? 10.43 0.957 30.781 1 93.38 420 ALA B C 1
ATOM 6572 O O . ALA B 1 420 ? 11.258 1.238 29.922 1 93.38 420 ALA B O 1
ATOM 6573 N N . LYS B 1 421 ? 9.609 0.068 30.703 1 92.25 421 LYS B N 1
ATOM 6574 C CA . LYS B 1 421 ? 9.523 -0.703 29.453 1 92.25 421 LYS B CA 1
ATOM 6575 C C . LYS B 1 421 ? 9.133 0.188 28.281 1 92.25 421 LYS B C 1
ATOM 6577 O O . LYS B 1 421 ? 9.672 0.043 27.188 1 92.25 421 LYS B O 1
ATOM 6582 N N . ALA B 1 422 ? 8.227 1.047 28.547 1 90.88 422 ALA B N 1
ATOM 6583 C CA . ALA B 1 422 ? 7.773 1.972 27.5 1 90.88 422 ALA B CA 1
ATOM 6584 C C . ALA B 1 422 ? 8.906 2.891 27.062 1 90.88 422 ALA B C 1
ATOM 6586 O O . ALA B 1 422 ? 9.023 3.219 25.875 1 90.88 422 ALA B O 1
ATOM 6587 N N . ARG B 1 423 ? 9.68 3.293 27.969 1 92.5 423 ARG B N 1
ATOM 6588 C CA . ARG B 1 423 ? 10.82 4.141 27.656 1 92.5 423 ARG B CA 1
ATOM 6589 C C . ARG B 1 423 ? 11.812 3.41 26.75 1 92.5 423 ARG B C 1
ATOM 6591 O O . ARG B 1 423 ? 12.305 3.975 25.781 1 92.5 423 ARG B O 1
ATOM 6598 N N . ALA B 1 424 ? 12.078 2.238 27.125 1 92.94 424 ALA B N 1
ATOM 6599 C CA . ALA B 1 424 ? 12.992 1.425 26.328 1 92.94 424 ALA B CA 1
ATOM 6600 C C . ALA B 1 424 ? 12.422 1.178 24.938 1 92.94 424 ALA B C 1
ATOM 6602 O O . ALA B 1 424 ? 13.148 1.25 23.938 1 92.94 424 ALA B O 1
ATOM 6603 N N . ARG B 1 425 ? 11.211 0.926 24.906 1 91.25 425 ARG B N 1
ATOM 6604 C CA . ARG B 1 425 ? 10.547 0.688 23.641 1 91.25 425 ARG B CA 1
ATOM 6605 C C . ARG B 1 425 ? 10.57 1.938 22.766 1 91.25 425 ARG B C 1
ATOM 6607 O O . ARG B 1 425 ? 10.859 1.858 21.562 1 91.25 425 ARG B O 1
ATOM 6614 N N . THR B 1 426 ? 10.266 3.018 23.344 1 90.94 426 THR B N 1
ATOM 6615 C CA . THR B 1 426 ? 10.266 4.273 22.609 1 90.94 426 THR B CA 1
ATOM 6616 C C . THR B 1 426 ? 11.648 4.574 22.047 1 90.94 426 THR B C 1
ATOM 6618 O O . THR B 1 426 ? 11.781 4.98 20.891 1 90.94 426 THR B O 1
ATOM 6621 N N . ALA B 1 427 ? 12.609 4.336 22.828 1 90.75 427 ALA B N 1
ATOM 6622 C CA . ALA B 1 427 ? 13.977 4.559 22.375 1 90.75 427 ALA B CA 1
ATOM 6623 C C . ALA B 1 427 ? 14.312 3.652 21.188 1 90.75 427 ALA B C 1
ATOM 6625 O O . ALA B 1 427 ? 14.906 4.102 20.203 1 90.75 427 ALA B O 1
ATOM 6626 N N . SER B 1 428 ? 13.961 2.492 21.266 1 92.81 428 SER B N 1
ATOM 6627 C CA . SER B 1 428 ? 14.219 1.536 20.203 1 92.81 428 SER B CA 1
ATOM 6628 C C . SER B 1 428 ? 13.406 1.877 18.953 1 92.81 428 SER B C 1
ATOM 6630 O O . SER B 1 428 ? 13.953 1.913 17.844 1 92.81 428 SER B O 1
ATOM 6632 N N . GLU B 1 429 ? 12.18 2.182 19.141 1 93.44 429 GLU B N 1
ATOM 6633 C CA . GLU B 1 429 ? 11.242 2.357 18.047 1 93.44 429 GLU B CA 1
ATOM 6634 C C . GLU B 1 429 ? 11.516 3.652 17.281 1 93.44 429 GLU B C 1
ATOM 6636 O O . GLU B 1 429 ? 11.008 3.85 16.188 1 93.44 429 GLU B O 1
ATOM 6641 N N . THR B 1 430 ? 12.328 4.52 17.828 1 93.81 430 THR B N 1
ATOM 6642 C CA . THR B 1 430 ? 12.609 5.789 17.156 1 93.81 430 THR B CA 1
ATOM 6643 C C . THR B 1 430 ? 13.977 5.758 16.5 1 93.81 430 THR B C 1
ATOM 6645 O O . THR B 1 430 ? 14.359 6.699 15.797 1 93.81 430 THR B O 1
ATOM 6648 N N . SER B 1 431 ? 14.727 4.676 16.641 1 95 431 SER B N 1
ATOM 6649 C CA . SER B 1 431 ? 16.094 4.586 16.156 1 95 431 SER B CA 1
ATOM 6650 C C . SER B 1 431 ? 16.141 4.305 14.664 1 95 431 SER B C 1
ATOM 6652 O O . SER B 1 431 ? 15.18 3.775 14.102 1 95 431 SER B O 1
ATOM 6654 N N . ALA B 1 432 ? 17.281 4.668 14.047 1 96.12 432 ALA B N 1
ATOM 6655 C CA . ALA B 1 432 ? 17.5 4.422 12.625 1 96.12 432 ALA B CA 1
ATOM 6656 C C . ALA B 1 432 ? 17.484 2.928 12.312 1 96.12 432 ALA B C 1
ATOM 6658 O O . ALA B 1 432 ? 16.953 2.508 11.281 1 96.12 432 ALA B O 1
ATOM 6659 N N . VAL B 1 433 ? 18.047 2.148 13.203 1 97.44 433 VAL B N 1
ATOM 6660 C CA . VAL B 1 433 ? 18.125 0.705 13 1 97.44 433 VAL B CA 1
ATOM 6661 C C . VAL B 1 433 ? 16.719 0.109 13 1 97.44 433 VAL B C 1
ATOM 6663 O O . VAL B 1 433 ? 16.375 -0.701 12.133 1 97.44 433 VAL B O 1
ATOM 6666 N N . PHE B 1 434 ? 15.914 0.53 13.961 1 97.5 434 PHE B N 1
ATOM 6667 C CA . PHE B 1 434 ? 14.531 0.068 14.008 1 97.5 434 PHE B CA 1
ATOM 6668 C C . PHE B 1 434 ? 13.781 0.461 12.742 1 97.5 434 PHE B C 1
ATOM 6670 O O . PHE B 1 434 ? 13.102 -0.368 12.133 1 97.5 434 PHE B O 1
ATOM 6677 N N . ALA B 1 435 ? 13.961 1.673 12.328 1 97.69 435 ALA B N 1
ATOM 6678 C CA . ALA B 1 435 ? 13.305 2.193 11.141 1 97.69 435 ALA B CA 1
ATOM 6679 C C . ALA B 1 435 ? 13.703 1.404 9.898 1 97.69 435 ALA B C 1
ATOM 6681 O O . ALA B 1 435 ? 12.852 0.988 9.109 1 97.69 435 ALA B O 1
ATOM 6682 N N . SER B 1 436 ? 14.938 1.183 9.719 1 98.31 436 SER B N 1
ATOM 6683 C CA . SER B 1 436 ? 15.445 0.511 8.523 1 98.31 436 SER B CA 1
ATOM 6684 C C . SER B 1 436 ? 15.062 -0.965 8.516 1 98.31 436 SER B C 1
ATOM 6686 O O . SER B 1 436 ? 14.836 -1.547 7.453 1 98.31 436 SER B O 1
ATOM 6688 N N . SER B 1 437 ? 15.047 -1.563 9.727 1 98.38 437 SER B N 1
ATOM 6689 C CA . SER B 1 437 ? 14.656 -2.967 9.828 1 98.38 437 SER B CA 1
ATOM 6690 C C . SER B 1 437 ? 13.219 -3.174 9.375 1 98.38 437 SER B C 1
ATOM 6692 O O . SER B 1 437 ? 12.867 -4.25 8.891 1 98.38 437 SER B O 1
ATOM 6694 N N . ARG B 1 438 ? 12.43 -2.115 9.453 1 97.88 438 ARG B N 1
ATOM 6695 C CA . ARG B 1 438 ? 11.023 -2.17 9.086 1 97.88 438 ARG B CA 1
ATOM 6696 C C . ARG B 1 438 ? 10.781 -1.511 7.73 1 97.88 438 ARG B C 1
ATOM 6698 O O . ARG B 1 438 ? 9.633 -1.353 7.305 1 97.88 438 ARG B O 1
ATOM 6705 N N . MET B 1 439 ? 11.859 -1.129 7.145 1 98.25 439 MET B N 1
ATOM 6706 C CA . MET B 1 439 ? 11.875 -0.611 5.781 1 98.25 439 MET B CA 1
ATOM 6707 C C . MET B 1 439 ? 11.062 0.675 5.68 1 98.25 439 MET B C 1
ATOM 6709 O O . MET B 1 439 ? 10.32 0.872 4.711 1 98.25 439 MET B O 1
ATOM 6713 N N . TRP B 1 440 ? 11.203 1.494 6.723 1 98.31 440 TRP B N 1
ATOM 6714 C CA . TRP B 1 440 ? 10.68 2.852 6.602 1 98.31 440 TRP B CA 1
ATOM 6715 C C . TRP B 1 440 ? 11.562 3.695 5.688 1 98.31 440 TRP B C 1
ATOM 6717 O O . TRP B 1 440 ? 11.164 4.777 5.25 1 98.31 440 TRP B O 1
ATOM 6727 N N . ASP B 1 441 ? 12.703 3.209 5.391 1 98.12 441 ASP B N 1
ATOM 6728 C CA . ASP B 1 441 ? 13.648 3.736 4.414 1 98.12 441 ASP B CA 1
ATOM 6729 C C . ASP B 1 441 ? 14.25 2.615 3.57 1 98.12 441 ASP B C 1
ATOM 6731 O O . ASP B 1 441 ? 13.852 1.455 3.701 1 98.12 441 ASP B O 1
ATOM 6735 N N . ASP B 1 442 ? 15.125 3 2.604 1 98 442 ASP B N 1
ATOM 6736 C CA . ASP B 1 442 ? 15.719 2.031 1.686 1 98 442 ASP B CA 1
ATOM 6737 C C . ASP B 1 442 ? 17.109 1.601 2.16 1 98 442 ASP B C 1
ATOM 6739 O O . ASP B 1 442 ? 17.781 0.824 1.485 1 98 442 ASP B O 1
ATOM 6743 N N . GLY B 1 443 ? 17.531 2.143 3.301 1 97.62 443 GLY B N 1
ATOM 6744 C CA . GLY B 1 443 ? 18.812 1.74 3.881 1 97.62 443 GLY B CA 1
ATOM 6745 C C . GLY B 1 443 ? 19.484 2.848 4.668 1 97.62 443 GLY B C 1
ATOM 6746 O O . GLY B 1 443 ? 19.203 4.027 4.453 1 97.62 443 GLY B O 1
ATOM 6747 N N . ILE B 1 444 ? 20.297 2.449 5.621 1 97.38 444 ILE B N 1
ATOM 6748 C CA . ILE B 1 444 ? 21.172 3.379 6.336 1 97.38 444 ILE B CA 1
ATOM 6749 C C . ILE B 1 444 ? 22.484 3.559 5.566 1 97.38 444 ILE B C 1
ATOM 6751 O O . ILE B 1 444 ? 23.078 2.58 5.113 1 97.38 444 ILE B O 1
ATOM 6755 N N . ILE B 1 445 ? 22.812 4.773 5.355 1 95.94 445 ILE B N 1
ATOM 6756 C CA . ILE B 1 445 ? 24.078 5.047 4.691 1 95.94 445 ILE B CA 1
ATOM 6757 C C . ILE B 1 445 ? 24.953 5.918 5.594 1 95.94 445 ILE B C 1
ATOM 6759 O O . ILE B 1 445 ? 24.453 6.727 6.371 1 95.94 445 ILE B O 1
ATOM 6763 N N . LEU B 1 446 ? 26.234 5.688 5.504 1 94.81 446 LEU B N 1
ATOM 6764 C CA . LEU B 1 446 ? 27.141 6.574 6.23 1 94.81 446 LEU B CA 1
ATOM 6765 C C . LEU B 1 446 ? 27.141 7.969 5.617 1 94.81 446 LEU B C 1
ATOM 6767 O O . LEU B 1 446 ? 27.078 8.117 4.391 1 94.81 446 LEU B O 1
ATOM 6771 N N . PRO B 1 447 ? 27.234 8.984 6.449 1 94.19 447 PRO B N 1
ATOM 6772 C CA . PRO B 1 447 ? 27.188 10.352 5.941 1 94.19 447 PRO B CA 1
ATOM 6773 C C . PRO B 1 447 ? 28.188 10.602 4.809 1 94.19 447 PRO B C 1
ATOM 6775 O O . PRO B 1 447 ? 27.828 11.203 3.789 1 94.19 447 PRO B O 1
ATOM 6778 N N . GLN B 1 448 ? 29.391 10.047 4.871 1 92.31 448 GLN B N 1
ATOM 6779 C CA . GLN B 1 448 ? 30.438 10.289 3.889 1 92.31 448 GLN B CA 1
ATOM 6780 C C . GLN B 1 448 ? 30.141 9.578 2.572 1 92.31 448 GLN B C 1
ATOM 6782 O O . GLN B 1 448 ? 30.734 9.875 1.543 1 92.31 448 GLN B O 1
ATOM 6787 N N . ASP B 1 449 ? 29.188 8.633 2.625 1 92 449 ASP B N 1
ATOM 6788 C CA . ASP B 1 449 ? 28.859 7.859 1.433 1 92 449 ASP B CA 1
ATOM 6789 C C . ASP B 1 449 ? 27.641 8.438 0.724 1 92 449 ASP B C 1
ATOM 6791 O O . ASP B 1 449 ? 27.188 7.898 -0.295 1 92 449 ASP B O 1
ATOM 6795 N N . THR B 1 450 ? 27.047 9.492 1.17 1 93.56 450 THR B N 1
ATOM 6796 C CA . THR B 1 450 ? 25.781 10.039 0.67 1 93.56 450 THR B CA 1
ATOM 6797 C C . THR B 1 450 ? 25.891 10.367 -0.815 1 93.56 450 THR B C 1
ATOM 6799 O O . THR B 1 450 ? 25 10.039 -1.597 1 93.56 450 THR B O 1
ATOM 6802 N N . ARG B 1 451 ? 26.984 10.969 -1.238 1 89.69 451 ARG B N 1
ATOM 6803 C CA . ARG B 1 451 ? 27.203 11.359 -2.627 1 89.69 451 ARG B CA 1
ATOM 6804 C C . ARG B 1 451 ? 27.203 10.148 -3.545 1 89.69 451 ARG B C 1
ATOM 6806 O O . ARG B 1 451 ? 26.672 10.195 -4.656 1 89.69 451 ARG B O 1
ATOM 6813 N N . GLN B 1 452 ? 27.688 9.031 -3.078 1 81.19 452 GLN B N 1
ATOM 6814 C CA . GLN B 1 452 ? 27.812 7.82 -3.877 1 81.19 452 GLN B CA 1
ATOM 6815 C C . GLN B 1 452 ? 26.453 7.176 -4.137 1 81.19 452 GLN B C 1
ATOM 6817 O O . GLN B 1 452 ? 26.219 6.641 -5.219 1 81.19 452 GLN B O 1
ATOM 6822 N N . VAL B 1 453 ? 25.609 7.211 -3.189 1 74.38 453 VAL B N 1
ATOM 6823 C CA . VAL B 1 453 ? 24.297 6.605 -3.328 1 74.38 453 VAL B CA 1
ATOM 6824 C C . VAL B 1 453 ? 23.484 7.379 -4.359 1 74.38 453 VAL B C 1
ATOM 6826 O O . VAL B 1 453 ? 22.734 6.789 -5.137 1 74.38 453 VAL B O 1
ATOM 6829 N N . GLY B 1 454 ? 23.672 8.57 -4.434 1 60.5 454 GLY B N 1
ATOM 6830 C CA . GLY B 1 454 ? 23 9.422 -5.402 1 60.5 454 GLY B CA 1
ATOM 6831 C C . GLY B 1 454 ? 23.422 9.156 -6.832 1 60.5 454 GLY B C 1
ATOM 6832 O O . GLY B 1 454 ? 22.641 9.344 -7.766 1 60.5 454 GLY B O 1
ATOM 6833 N N . ASN B 1 455 ? 24.625 8.648 -7.027 1 55.97 455 ASN B N 1
ATOM 6834 C CA . ASN B 1 455 ? 25.188 8.359 -8.344 1 55.97 455 ASN B CA 1
ATOM 6835 C C . ASN B 1 455 ? 24.594 7.078 -8.93 1 55.97 455 ASN B C 1
ATOM 6837 O O . ASN B 1 455 ? 24.516 6.93 -10.148 1 55.97 455 ASN B O 1
ATOM 6841 N N . ASN B 1 456 ? 24.141 6.27 -8.07 1 54 456 ASN B N 1
ATOM 6842 C CA . ASN B 1 456 ? 23.625 4.996 -8.547 1 54 456 ASN B CA 1
ATOM 6843 C C . ASN B 1 456 ? 22.141 5.094 -8.906 1 54 456 ASN B C 1
ATOM 6845 O O . ASN B 1 456 ? 21.641 4.359 -9.758 1 54 456 ASN B O 1
#